Protein AF-0000000066162302 (afdb_homodimer)

Organism: Oceanobacillus iheyensis (strain DSM 14371 / CIP 107618 / JCM 11309 / KCTC 3954 / HTE831) (NCBI:txid221109)

pLDDT: mean 97.72, std 3.22, range [44.38, 98.94]

Sequence (1030 aa):
MVLPFKHEPFTDFTVKENRKDYQDALAKVKEELGKDYPLVINGEKIYTDDKLISINPSNKNEVVGNVSKATKQHIEEAFTSAKEAFKEWKSWSAEDRARVLYRAAAIVRRRKHEFSAWLSYDAGKPWDQADGDTAEGIDFLEYYARHMVELEKGKPLADRPNEDNKYFYQPLGPGVVIPPWNFAFAIVCGTTVAPIVAGNPVLLKPSENTPVIAYKLVEVLEEAGLPKGVLNFVPGDPAEIGDYLVDHKDTHFINFTGSRATGVRIFERATKIQDGQTHLKRIVAEMGGKDTIIVDESADLDLAAESIVHSAFGFSGQKCSACSRAVIHESVYDEVIEKSVELAKTLTVGNPTEDNVYMASVVNQKQFDKIKDYIEVGKQEGELVFGGETDDNKGFFVHPTIFKDLDPKARIMQEEIFGPVVAFSKAKSFDELLDIANNTEYGLTGAVISNNRENLNRAQTEFLVGNLYFNRGCTAAIVGYQPFGGFKMSGTDSKAGGPDYLQHFLNAKVVTERFMVLPFKHEPFTDFTVKENRKDYQDALAKVKEELGKDYPLVINGEKIYTDDKLISINPSNKNEVVGNVSKATKQHIEEAFTSAKEAFKEWKSWSAEDRARVLYRAAAIVRRRKHEFSAWLSYDAGKPWDQADGDTAEGIDFLEYYARHMVELEKGKPLADRPNEDNKYFYQPLGPGVVIPPWNFAFAIVCGTTVAPIVAGNPVLLKPSENTPVIAYKLVEVLEEAGLPKGVLNFVPGDPAEIGDYLVDHKDTHFINFTGSRATGVRIFERATKIQDGQTHLKRIVAEMGGKDTIIVDESADLDLAAESIVHSAFGFSGQKCSACSRAVIHESVYDEVIEKSVELAKTLTVGNPTEDNVYMASVVNQKQFDKIKDYIEVGKQEGELVFGGETDDNKGFFVHPTIFKDLDPKARIMQEEIFGPVVAFSKAKSFDELLDIANNTEYGLTGAVISNNRENLNRAQTEFLVGNLYFNRGCTAAIVGYQPFGGFKMSGTDSKAGGPDYLQHFLNAKVVTERF

Structure (mmCIF, N/CA/C/O backbone):
data_AF-0000000066162302-model_v1
#
loop_
_entity.id
_entity.type
_entity.pdbx_description
1 polymer '1-pyrroline-5-carboxylate dehydrogenase'
#
loop_
_atom_site.group_PDB
_atom_site.id
_atom_site.type_symbol
_atom_site.label_atom_id
_atom_site.label_alt_id
_atom_site.label_comp_id
_atom_site.label_asym_id
_atom_site.label_entity_id
_atom_site.label_seq_id
_atom_site.pdbx_PDB_ins_code
_atom_site.Cartn_x
_atom_site.Cartn_y
_atom_site.Cartn_z
_atom_site.occupancy
_atom_site.B_iso_or_equiv
_atom_site.auth_seq_id
_atom_site.auth_comp_id
_atom_site.auth_asym_id
_atom_site.auth_atom_id
_atom_site.pdbx_PDB_model_num
ATOM 1 N N . MET A 1 1 ? 22.469 -0.807 24.531 1 44.38 1 MET A N 1
ATOM 2 C CA . MET A 1 1 ? 21.016 -0.85 24.578 1 44.38 1 MET A CA 1
ATOM 3 C C . MET A 1 1 ? 20.422 0.557 24.547 1 44.38 1 MET A C 1
ATOM 5 O O . MET A 1 1 ? 20.844 1.424 25.328 1 44.38 1 MET A O 1
ATOM 9 N N . VAL A 1 2 ? 19.625 0.967 23.453 1 71.06 2 VAL A N 1
ATOM 10 C CA . VAL A 1 2 ? 19 2.281 23.359 1 71.06 2 VAL A CA 1
ATOM 11 C C . VAL A 1 2 ? 17.75 2.328 24.234 1 71.06 2 VAL A C 1
ATOM 13 O O . VAL A 1 2 ? 17.078 1.311 24.422 1 71.06 2 VAL A O 1
ATOM 16 N N . LEU A 1 3 ? 17.609 3.326 25 1 75.62 3 LEU A N 1
ATOM 17 C CA . LEU A 1 3 ? 16.469 3.525 25.891 1 75.62 3 LEU A CA 1
ATOM 18 C C . LEU A 1 3 ? 15.156 3.449 25.109 1 75.62 3 LEU A C 1
ATOM 20 O O . LEU A 1 3 ? 15.148 3.662 23.891 1 75.62 3 LEU A O 1
ATOM 24 N N . PRO A 1 4 ? 14.125 2.992 25.781 1 84.19 4 PRO A N 1
ATOM 25 C CA . PRO A 1 4 ? 12.812 3.008 25.141 1 84.19 4 PRO A CA 1
ATOM 26 C C . PRO A 1 4 ? 12.461 4.371 24.547 1 84.19 4 PRO A C 1
ATOM 28 O O . PRO A 1 4 ? 12.914 5.402 25.047 1 84.19 4 PRO A O 1
ATOM 31 N N . PHE A 1 5 ? 11.711 4.402 23.531 1 90.06 5 PHE A N 1
ATOM 32 C CA . PHE A 1 5 ? 11.328 5.621 22.828 1 90.06 5 PHE A CA 1
ATOM 33 C C . PHE A 1 5 ? 10.523 6.539 23.75 1 90.06 5 PHE A C 1
ATOM 35 O O . PHE A 1 5 ? 9.609 6.09 24.438 1 90.06 5 PHE A O 1
ATOM 42 N N . LYS A 1 6 ? 10.961 7.754 23.781 1 90.81 6 LYS A N 1
ATOM 43 C CA . LYS A 1 6 ? 10.227 8.844 24.406 1 90.81 6 LYS A CA 1
ATOM 44 C C . LYS A 1 6 ? 10.242 10.094 23.531 1 90.81 6 LYS A C 1
ATOM 46 O O . LYS A 1 6 ? 11.25 10.414 22.906 1 90.81 6 LYS A O 1
ATOM 51 N N . HIS A 1 7 ? 9.141 10.766 23.547 1 93.38 7 HIS A N 1
ATOM 52 C CA . HIS A 1 7 ? 9.031 11.992 22.766 1 93.38 7 HIS A CA 1
ATOM 53 C C . HIS A 1 7 ? 10.008 13.047 23.266 1 93.38 7 HIS A C 1
ATOM 55 O O . HIS A 1 7 ? 10.242 13.172 24.469 1 93.38 7 HIS A O 1
ATOM 61 N N . GLU A 1 8 ? 10.648 13.781 22.328 1 95.38 8 GLU A N 1
ATOM 62 C CA . GLU A 1 8 ? 11.523 14.898 22.672 1 95.38 8 GLU A CA 1
ATOM 63 C C . GLU A 1 8 ? 10.75 16 23.375 1 95.38 8 GLU A C 1
ATOM 65 O O . GLU A 1 8 ? 9.742 16.484 22.859 1 95.38 8 GLU A O 1
ATOM 70 N N . PRO A 1 9 ? 11.148 16.422 24.531 1 95.62 9 PRO A N 1
ATOM 71 C CA . PRO A 1 9 ? 10.414 17.438 25.281 1 95.62 9 PRO A CA 1
ATOM 72 C C . PRO A 1 9 ? 10.398 18.797 24.562 1 95.62 9 PRO A C 1
ATOM 74 O O . PRO A 1 9 ? 11.383 19.172 23.922 1 95.62 9 PRO A O 1
ATOM 77 N N . PHE A 1 10 ? 9.391 19.547 24.812 1 96.88 10 PHE A N 1
ATOM 78 C CA . PHE A 1 10 ? 9.281 20.906 24.281 1 96.88 10 PHE A CA 1
ATOM 79 C C . PHE A 1 10 ? 9.969 21.891 25.203 1 96.88 10 PHE A C 1
ATOM 81 O O . PHE A 1 10 ? 10.078 21.656 26.406 1 96.88 10 PHE A O 1
ATOM 88 N N . THR A 1 11 ? 10.406 22.938 24.641 1 97.62 11 THR A N 1
ATOM 89 C CA . THR A 1 11 ? 11.031 24.016 25.406 1 97.62 11 THR A CA 1
ATOM 90 C C . THR A 1 11 ? 9.969 24.906 26.047 1 97.62 11 THR A C 1
ATOM 92 O O . THR A 1 11 ? 9.016 25.312 25.391 1 97.62 11 THR A O 1
ATOM 95 N N . ASP A 1 12 ? 10.086 25.172 27.328 1 97.56 12 ASP A N 1
ATOM 96 C CA . ASP A 1 12 ? 9.219 26.109 28.031 1 97.56 12 ASP A CA 1
ATOM 97 C C . ASP A 1 12 ? 9.742 27.547 27.906 1 97.56 12 ASP A C 1
ATOM 99 O O . ASP A 1 12 ? 10.625 27.938 28.672 1 97.56 12 ASP A O 1
ATOM 103 N N . PHE A 1 13 ? 9.141 28.359 27.141 1 97.12 13 PHE A N 1
ATOM 104 C CA . PHE A 1 13 ? 9.664 29.688 26.859 1 97.12 13 PHE A CA 1
ATOM 105 C C . PHE A 1 13 ? 9.188 30.688 27.906 1 97.12 13 PHE A C 1
ATOM 107 O O . PHE A 1 13 ? 9.445 31.891 27.797 1 97.12 13 PHE A O 1
ATOM 114 N N . THR A 1 14 ? 8.445 30.219 28.844 1 96 14 THR A N 1
ATOM 115 C CA . THR A 1 14 ? 8.141 31.078 29.984 1 96 14 THR A CA 1
ATOM 116 C C . THR A 1 14 ? 9.359 31.203 30.891 1 96 14 THR A C 1
ATOM 118 O O . THR A 1 14 ? 9.414 32.094 31.734 1 96 14 THR A O 1
ATOM 121 N N . VAL A 1 15 ? 10.242 30.266 30.75 1 97.12 15 VAL A N 1
ATOM 122 C CA . VAL A 1 15 ? 11.5 30.297 31.5 1 97.12 15 VAL A CA 1
ATOM 123 C C . VAL A 1 15 ? 12.469 31.266 30.828 1 97.12 15 VAL A C 1
ATOM 125 O O . VAL A 1 15 ? 12.82 31.094 29.656 1 97.12 15 VAL A O 1
ATOM 128 N N . LYS A 1 16 ? 13.031 32.219 31.594 1 97 16 LYS A N 1
ATOM 129 C CA . LYS A 1 16 ? 13.867 33.281 31.078 1 97 16 LYS A CA 1
ATOM 130 C C . LYS A 1 16 ? 15.125 32.75 30.422 1 97 16 LYS A C 1
ATOM 132 O O . LYS A 1 16 ? 15.57 33.25 29.391 1 97 16 LYS A O 1
ATOM 137 N N . GLU A 1 17 ? 15.656 31.781 31.047 1 97.19 17 GLU A N 1
ATOM 138 C CA . GLU A 1 17 ? 16.875 31.188 30.516 1 97.19 17 GLU A CA 1
ATOM 139 C C . GLU A 1 17 ? 16.641 30.562 29.141 1 97.19 17 GLU A C 1
ATOM 141 O O . GLU A 1 17 ? 17.469 30.688 28.234 1 97.19 17 GLU A O 1
ATOM 146 N N . ASN A 1 18 ? 15.531 29.844 28.953 1 97.5 18 ASN A N 1
ATOM 147 C CA . ASN A 1 18 ? 15.18 29.25 27.672 1 97.5 18 ASN A CA 1
ATOM 148 C C . ASN A 1 18 ? 14.977 30.312 26.594 1 97.5 18 ASN A C 1
ATOM 150 O O . ASN A 1 18 ? 15.359 30.125 25.438 1 97.5 18 ASN A O 1
ATOM 154 N N . ARG A 1 19 ? 14.375 31.406 26.938 1 97.5 19 ARG A N 1
ATOM 155 C CA . ARG A 1 19 ? 14.172 32.531 26 1 97.5 19 ARG A CA 1
ATOM 156 C C . ARG A 1 19 ? 15.508 33.094 25.547 1 97.5 19 ARG A C 1
ATOM 158 O O . ARG A 1 19 ? 15.695 33.344 24.359 1 97.5 19 ARG A O 1
ATOM 165 N N . LYS A 1 20 ? 16.391 33.281 26.578 1 97.75 20 LYS A N 1
ATOM 166 C CA . LYS A 1 20 ? 17.703 33.812 26.25 1 97.75 20 LYS A CA 1
ATOM 167 C C . LYS A 1 20 ? 18.469 32.906 25.297 1 97.75 20 LYS A C 1
ATOM 169 O O . LYS A 1 20 ? 19.078 33.344 24.344 1 97.75 20 LYS A O 1
ATOM 174 N N . ASP A 1 21 ? 18.375 31.625 25.594 1 97.88 21 ASP A N 1
ATOM 175 C CA . ASP A 1 21 ? 19.031 30.641 24.75 1 97.88 21 ASP A CA 1
ATOM 176 C C . ASP A 1 21 ? 18.5 30.703 23.312 1 97.88 21 ASP A C 1
ATOM 178 O O . ASP A 1 21 ? 19.281 30.578 22.359 1 97.88 21 ASP A O 1
ATOM 182 N N . TYR A 1 22 ? 17.219 30.875 23.156 1 98.44 22 TYR A N 1
ATOM 183 C CA . TYR A 1 22 ? 16.609 30.953 21.828 1 98.44 22 TYR A CA 1
ATOM 184 C C . TYR A 1 22 ? 17.031 32.25 21.125 1 98.44 22 TYR A C 1
ATOM 186 O O . TYR A 1 22 ? 17.328 32.219 19.922 1 98.44 22 TYR A O 1
ATOM 194 N N . GLN A 1 23 ? 17.047 33.312 21.844 1 98.31 23 GLN A N 1
ATOM 195 C CA . GLN A 1 23 ? 17.484 34.594 21.281 1 98.31 23 GLN A CA 1
ATOM 196 C C . GLN A 1 23 ? 18.938 34.5 20.812 1 98.31 23 GLN A C 1
ATOM 198 O O . GLN A 1 23 ? 19.281 35.062 19.766 1 98.31 23 GLN A O 1
ATOM 203 N N . ASP A 1 24 ? 19.75 33.875 21.656 1 98.44 24 ASP A N 1
ATOM 204 C CA . ASP A 1 24 ? 21.141 33.688 21.266 1 98.44 24 ASP A CA 1
ATOM 205 C C . ASP A 1 24 ? 21.234 32.844 19.984 1 98.44 24 ASP A C 1
ATOM 207 O O . ASP A 1 24 ? 22.078 3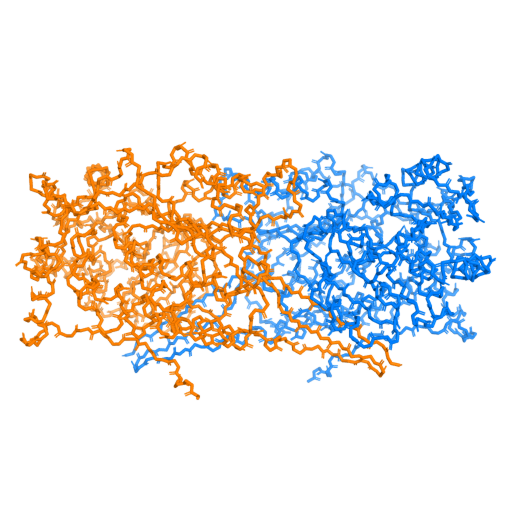3.125 19.125 1 98.44 24 ASP A O 1
ATOM 211 N N . ALA A 1 25 ? 20.422 31.812 19.859 1 98.69 25 ALA A N 1
ATOM 212 C CA . ALA A 1 25 ? 20.391 30.984 18.672 1 98.69 25 ALA A CA 1
ATOM 213 C C . ALA A 1 25 ? 19.953 31.797 17.453 1 98.69 25 ALA A C 1
ATOM 215 O O . ALA A 1 25 ? 20.5 31.641 16.359 1 98.69 25 ALA A O 1
ATOM 216 N N . LEU A 1 26 ? 18.938 32.625 17.594 1 98.75 26 LEU A N 1
ATOM 217 C CA . LEU A 1 26 ? 18.484 33.5 16.516 1 98.75 26 LEU A CA 1
ATOM 218 C C . LEU A 1 26 ? 19.625 34.406 16.047 1 98.75 26 LEU A C 1
ATOM 220 O O . LEU A 1 26 ? 19.797 34.625 14.836 1 98.75 26 LEU A O 1
ATOM 224 N N . ALA A 1 27 ? 20.312 34.969 17.016 1 98.56 27 ALA A N 1
ATOM 225 C CA . ALA A 1 27 ? 21.438 35.844 16.688 1 98.56 27 ALA A CA 1
ATOM 226 C C . ALA A 1 27 ? 22.5 35.062 15.898 1 98.56 27 ALA A C 1
ATOM 228 O O . ALA A 1 27 ? 23.078 35.594 14.953 1 98.56 27 ALA A O 1
ATOM 229 N N . LYS A 1 28 ? 22.797 33.938 16.344 1 98.38 28 LYS A N 1
ATOM 230 C CA . LYS A 1 28 ? 23.781 33.094 15.68 1 98.38 28 LYS A CA 1
ATOM 231 C C . LYS A 1 28 ? 23.375 32.812 14.242 1 98.38 28 LYS A C 1
ATOM 233 O O . LYS A 1 28 ? 24.188 32.906 13.32 1 98.38 28 LYS A O 1
ATOM 238 N N . VAL A 1 29 ? 22.141 32.375 14 1 98.75 29 VAL A N 1
ATOM 239 C CA . VAL A 1 29 ? 21.625 32.062 12.664 1 98.75 29 VAL A CA 1
ATOM 240 C C . VAL A 1 29 ? 21.641 33.312 11.797 1 98.75 29 VAL A C 1
ATOM 242 O O . VAL A 1 29 ? 21.938 33.25 10.602 1 98.75 29 VAL A O 1
ATOM 245 N N . LYS A 1 30 ? 21.297 34.438 12.406 1 98.5 30 LYS A N 1
ATOM 246 C CA . LYS A 1 30 ? 21.297 35.688 11.672 1 98.5 30 LYS A CA 1
ATOM 247 C C . LYS A 1 30 ? 22.641 35.969 11 1 98.5 30 LYS A C 1
ATOM 249 O O . LYS A 1 30 ? 22.703 36.5 9.891 1 98.5 30 LYS A O 1
ATOM 254 N N . GLU A 1 31 ? 23.688 35.531 11.633 1 98.25 31 GLU A N 1
ATOM 255 C CA . GLU A 1 31 ? 25.031 35.75 11.117 1 98.25 31 GLU A CA 1
ATOM 256 C C . GLU A 1 31 ? 25.281 34.875 9.875 1 98.25 31 GLU A C 1
ATOM 258 O O . GLU A 1 31 ? 26.234 35.125 9.125 1 98.25 31 GLU A O 1
ATOM 263 N N . GLU A 1 32 ? 24.453 33.906 9.688 1 98.06 32 GLU A N 1
ATOM 264 C CA . GLU A 1 32 ? 24.672 32.969 8.594 1 98.06 32 GLU A CA 1
ATOM 265 C C . GLU A 1 32 ? 23.734 33.25 7.426 1 98.06 32 GLU A C 1
ATOM 267 O O . GLU A 1 32 ? 23.844 32.625 6.371 1 98.06 32 GLU A O 1
ATOM 272 N N . LEU A 1 33 ? 22.859 34.156 7.57 1 98.56 33 LEU A N 1
ATOM 273 C CA . LEU A 1 33 ? 21.875 34.438 6.531 1 98.56 33 LEU A CA 1
ATOM 274 C C . LEU A 1 33 ? 22.547 34.875 5.246 1 98.56 33 LEU A C 1
ATOM 276 O O . LEU A 1 33 ? 23.625 35.5 5.285 1 98.56 33 LEU A O 1
ATOM 280 N N . GLY A 1 34 ? 21.969 34.5 4.117 1 98.31 34 GLY A N 1
ATOM 281 C CA . GLY A 1 34 ? 22.438 34.969 2.822 1 98.31 34 GLY A CA 1
ATOM 282 C C . GLY A 1 34 ? 23.469 34.062 2.191 1 98.31 34 GLY A C 1
ATOM 283 O O . GLY A 1 34 ? 23.875 34.281 1.043 1 98.31 34 GLY A O 1
ATOM 284 N N . LYS A 1 35 ? 23.875 33.031 2.885 1 98.5 35 LYS A N 1
ATOM 285 C CA . LYS A 1 35 ? 24.891 32.125 2.365 1 98.5 35 LYS A CA 1
ATOM 286 C C . LYS A 1 35 ? 24.359 31.312 1.175 1 98.5 35 LYS A C 1
ATOM 288 O O . LYS A 1 35 ? 23.156 31.234 0.967 1 98.5 35 LYS A O 1
ATOM 293 N N . ASP A 1 36 ? 25.281 30.781 0.415 1 98.62 36 ASP A N 1
ATOM 294 C CA . ASP A 1 36 ? 24.969 29.891 -0.694 1 98.62 36 ASP A CA 1
ATOM 295 C C . ASP A 1 36 ? 25 28.422 -0.252 1 98.62 36 ASP A C 1
ATOM 297 O O . ASP A 1 36 ? 25.875 28.016 0.51 1 98.62 36 ASP A O 1
ATOM 301 N N . TYR A 1 37 ? 24.078 27.703 -0.678 1 98.81 37 TYR A N 1
ATOM 302 C CA . TYR A 1 37 ? 23.984 26.281 -0.358 1 98.81 37 TYR A CA 1
ATOM 303 C C . TYR A 1 37 ? 24.031 25.438 -1.624 1 98.81 37 TYR A C 1
ATOM 305 O O . TYR A 1 37 ? 23.391 25.766 -2.619 1 98.81 37 TYR A O 1
ATOM 313 N N . PRO A 1 38 ? 24.75 24.375 -1.687 1 98.88 38 PRO A N 1
ATOM 314 C CA . PRO A 1 38 ? 24.938 23.547 -2.877 1 98.88 38 PRO A CA 1
ATOM 315 C C . PRO A 1 38 ? 23.906 22.422 -2.975 1 98.88 38 PRO A C 1
ATOM 317 O O . PRO A 1 38 ? 23.25 22.094 -1.988 1 98.88 38 PRO A O 1
ATOM 320 N N . LEU A 1 39 ? 23.844 21.875 -4.23 1 98.88 39 LEU A N 1
ATOM 321 C CA . LEU A 1 39 ? 23.375 20.5 -4.32 1 98.88 39 LEU A CA 1
ATOM 322 C C . LEU A 1 39 ? 24.328 19.547 -3.607 1 98.88 39 LEU A C 1
ATOM 324 O O . LEU A 1 39 ? 25.5 19.875 -3.412 1 98.88 39 LEU A O 1
ATOM 328 N N . VAL A 1 40 ? 23.859 18.438 -3.172 1 98.94 40 VAL A N 1
ATOM 329 C CA . VAL A 1 40 ? 24.719 17.359 -2.697 1 98.94 40 VAL A CA 1
ATOM 330 C C . VAL A 1 40 ? 24.406 16.078 -3.459 1 98.94 40 VAL A C 1
ATOM 332 O O . VAL A 1 40 ? 23.312 15.5 -3.303 1 98.94 40 VAL A O 1
ATOM 335 N N . ILE A 1 41 ? 25.25 15.625 -4.32 1 98.81 41 ILE A N 1
ATOM 336 C CA . ILE A 1 41 ? 25.125 14.406 -5.113 1 98.81 41 ILE A CA 1
ATOM 337 C C . ILE A 1 41 ? 26.344 13.516 -4.883 1 98.81 41 ILE A C 1
ATOM 339 O O . ILE A 1 41 ? 27.484 13.922 -5.145 1 98.81 41 ILE A O 1
ATOM 343 N N . ASN A 1 42 ? 26.125 12.375 -4.336 1 98.56 42 ASN A N 1
ATOM 344 C CA . ASN A 1 42 ? 27.188 11.445 -3.977 1 98.56 42 ASN A CA 1
ATOM 345 C C . ASN A 1 42 ? 28.188 12.086 -3.016 1 98.56 42 ASN A C 1
ATOM 347 O O . ASN A 1 42 ? 29.391 11.914 -3.164 1 98.56 42 ASN A O 1
ATOM 351 N N . GLY A 1 43 ? 27.656 12.883 -2.156 1 98.12 43 GLY A N 1
ATOM 352 C CA . GLY A 1 43 ? 28.484 13.523 -1.159 1 98.12 43 GLY A CA 1
ATOM 353 C C . GLY A 1 43 ? 29.234 14.734 -1.697 1 98.12 43 GLY A C 1
ATOM 354 O O . GLY A 1 43 ? 29.922 15.438 -0.946 1 98.12 43 GLY A O 1
ATOM 355 N N . GLU A 1 44 ? 29.094 14.992 -2.947 1 98.62 44 GLU A N 1
ATOM 356 C CA . GLU A 1 44 ? 29.766 16.141 -3.555 1 98.62 44 GLU A CA 1
ATOM 357 C C . GLU A 1 44 ? 28.891 17.375 -3.506 1 98.62 44 GLU A C 1
ATOM 359 O O . GLU A 1 44 ? 27.688 17.312 -3.791 1 98.62 44 GLU A O 1
ATOM 364 N N . LYS A 1 45 ? 29.484 18.516 -3.148 1 98.75 45 LYS A N 1
ATOM 365 C CA . LYS A 1 45 ? 28.797 19.797 -3.131 1 98.75 45 LYS A CA 1
ATOM 366 C C . LYS A 1 45 ? 28.875 20.484 -4.492 1 98.75 45 LYS A C 1
ATOM 368 O O . LYS A 1 45 ? 29.969 20.766 -4.988 1 98.75 45 LYS A O 1
ATOM 373 N N . ILE A 1 46 ? 27.766 20.703 -5.129 1 98.81 46 ILE A N 1
ATOM 374 C CA . ILE A 1 46 ? 27.719 21.266 -6.473 1 98.81 46 ILE A CA 1
ATOM 375 C C . ILE A 1 46 ? 26.984 22.609 -6.434 1 98.81 46 ILE A C 1
ATOM 377 O O . ILE A 1 46 ? 25.797 22.656 -6.125 1 98.81 46 ILE A O 1
ATOM 381 N N . TYR A 1 47 ? 27.656 23.719 -6.699 1 98.62 47 TYR A N 1
ATOM 382 C CA . TYR A 1 47 ? 27.062 25.047 -6.789 1 98.62 47 TYR A CA 1
ATOM 383 C C . TYR A 1 47 ? 26.641 25.359 -8.219 1 98.62 47 TYR A C 1
ATOM 385 O O . TYR A 1 47 ? 27.406 25.125 -9.164 1 98.62 47 TYR A O 1
ATOM 393 N N . THR A 1 48 ? 25.469 25.75 -8.391 1 98.31 48 THR A N 1
ATOM 394 C CA . THR A 1 48 ? 24.969 26.125 -9.711 1 98.31 48 THR A CA 1
ATOM 395 C C . THR A 1 48 ? 24.719 27.641 -9.773 1 98.31 48 THR A C 1
ATOM 397 O O . THR A 1 48 ? 24.688 28.312 -8.742 1 98.31 48 THR A O 1
ATOM 400 N N . ASP A 1 49 ? 24.578 28.203 -10.992 1 97.56 49 ASP A N 1
ATOM 401 C CA . ASP A 1 49 ? 24.328 29.625 -11.18 1 97.56 49 ASP A CA 1
ATOM 402 C C . ASP A 1 49 ? 22.875 29.969 -10.836 1 97.56 49 ASP A C 1
ATOM 404 O O . ASP A 1 49 ? 22.609 31 -10.195 1 97.56 49 ASP A O 1
ATOM 408 N N . ASP A 1 50 ? 21.969 29.125 -11.297 1 97.44 50 ASP A N 1
ATOM 409 C CA . ASP A 1 50 ? 20.547 29.328 -10.984 1 97.44 50 ASP A CA 1
ATOM 410 C C . ASP A 1 50 ? 20.25 28.938 -9.539 1 97.44 50 ASP A C 1
ATOM 412 O O . ASP A 1 50 ? 20.578 27.844 -9.102 1 97.44 50 ASP A O 1
ATOM 416 N N . LYS A 1 51 ? 19.625 29.859 -8.758 1 97.81 51 LYS A N 1
ATOM 417 C CA . LYS A 1 51 ? 19.406 29.656 -7.328 1 97.81 51 LYS A CA 1
ATOM 418 C C . LYS A 1 51 ? 17.938 29.781 -6.961 1 97.81 51 LYS A C 1
ATOM 420 O O . LYS A 1 51 ? 17.188 30.516 -7.609 1 97.81 51 LYS A O 1
ATOM 425 N N . LEU A 1 52 ? 17.531 28.984 -5.988 1 97.31 52 LEU A N 1
ATOM 426 C CA . LEU A 1 52 ? 16.328 29.281 -5.199 1 97.31 52 LEU A CA 1
ATOM 427 C C . LEU A 1 52 ? 16.641 30.266 -4.086 1 97.31 52 LEU A C 1
ATOM 429 O O . LEU A 1 52 ? 17.484 29.984 -3.223 1 97.31 52 LEU A O 1
ATOM 433 N N . ILE A 1 53 ? 16.016 31.391 -4.156 1 97.81 53 ILE A N 1
ATOM 434 C CA . ILE A 1 53 ? 16.219 32.375 -3.115 1 97.81 53 ILE A CA 1
ATOM 435 C C . ILE A 1 53 ? 15.203 32.188 -1.997 1 97.81 53 ILE A C 1
ATOM 437 O O . ILE A 1 53 ? 14 32.406 -2.199 1 97.81 53 ILE A O 1
ATOM 441 N N . SER A 1 54 ? 15.688 31.766 -0.872 1 97.94 54 SER A N 1
ATOM 442 C CA . SER A 1 54 ? 14.844 31.656 0.315 1 97.94 54 SER A CA 1
ATOM 443 C C . SER A 1 54 ? 14.812 32.969 1.089 1 97.94 54 SER A C 1
ATOM 445 O O . SER A 1 54 ? 15.859 33.531 1.432 1 97.94 54 SER A O 1
ATOM 447 N N . ILE A 1 55 ? 13.664 33.438 1.332 1 98.19 55 ILE A N 1
ATOM 448 C CA . ILE A 1 55 ? 13.539 34.688 2.068 1 98.19 55 ILE A CA 1
ATOM 449 C C . ILE A 1 55 ? 12.812 34.438 3.387 1 98.19 55 ILE A C 1
ATOM 451 O O . ILE A 1 55 ? 12.102 33.438 3.535 1 98.19 55 ILE A O 1
ATOM 455 N N . ASN A 1 56 ? 13.031 35.312 4.395 1 98.56 56 ASN A N 1
ATOM 456 C CA . ASN A 1 56 ? 12.258 35.344 5.629 1 98.56 56 ASN A CA 1
ATOM 457 C C . ASN A 1 56 ? 10.836 35.844 5.395 1 98.56 56 ASN A C 1
ATOM 459 O O . ASN A 1 56 ? 10.633 37.031 5.098 1 98.56 56 ASN A O 1
ATOM 463 N N . PRO A 1 57 ? 9.836 34.969 5.539 1 98.56 57 PRO A N 1
ATOM 464 C CA . PRO A 1 57 ? 8.477 35.406 5.199 1 98.56 57 PRO A CA 1
ATOM 465 C C . PRO A 1 57 ? 7.969 36.531 6.094 1 98.56 57 PRO A C 1
ATOM 467 O O . PRO A 1 57 ? 7.035 37.25 5.723 1 98.56 57 PRO A O 1
ATOM 470 N N . SER A 1 58 ? 8.57 36.75 7.27 1 98.5 58 SER A N 1
ATOM 471 C CA . SER A 1 58 ? 8.156 37.781 8.195 1 98.5 58 SER A CA 1
ATOM 472 C C . SER A 1 58 ? 8.914 39.094 7.945 1 98.5 58 SER A C 1
ATOM 474 O O . SER A 1 58 ? 8.625 40.094 8.562 1 98.5 58 SER A O 1
ATOM 476 N N . ASN A 1 59 ? 9.891 39.062 7.125 1 98.12 59 ASN A N 1
ATOM 477 C CA . ASN A 1 59 ? 10.68 40.156 6.613 1 98.12 59 ASN A CA 1
ATOM 478 C C . ASN A 1 59 ? 11.172 39.906 5.195 1 98.12 59 ASN A C 1
ATOM 480 O O . ASN A 1 59 ? 12.336 39.562 4.992 1 98.12 59 ASN A O 1
ATOM 484 N N . LYS A 1 60 ? 10.312 40.188 4.215 1 95.31 60 LYS A N 1
ATOM 485 C CA . LYS A 1 60 ? 10.453 39.656 2.867 1 95.31 60 LYS A CA 1
ATOM 486 C C . LYS A 1 60 ? 11.719 40.188 2.191 1 95.31 60 LYS A C 1
ATOM 488 O O . LYS A 1 60 ? 12.156 39.625 1.176 1 95.31 60 LYS A O 1
ATOM 493 N N . ASN A 1 61 ? 12.414 41.219 2.748 1 97 61 ASN A N 1
ATOM 494 C CA . ASN A 1 61 ? 13.648 41.719 2.174 1 97 61 ASN A CA 1
ATOM 495 C C . ASN A 1 61 ? 14.875 41.031 2.756 1 97 61 ASN A C 1
ATOM 497 O O . ASN A 1 61 ? 16 41.281 2.322 1 97 61 ASN A O 1
ATOM 501 N N . GLU A 1 62 ? 14.695 40.188 3.701 1 98.25 62 GLU A N 1
ATOM 502 C CA . GLU A 1 62 ? 15.781 39.469 4.336 1 98.25 62 GLU A CA 1
ATOM 503 C C . GLU A 1 62 ? 15.969 38.094 3.676 1 98.25 62 GLU A C 1
ATOM 505 O O . GLU A 1 62 ? 15.086 37.25 3.746 1 98.25 62 GLU A O 1
ATOM 510 N N . VAL A 1 63 ? 17.094 37.938 3.006 1 98.56 63 VAL A N 1
ATOM 511 C CA . VAL A 1 63 ? 17.406 36.688 2.342 1 98.56 63 VAL A CA 1
ATOM 512 C C . VAL A 1 63 ? 17.969 35.688 3.359 1 98.56 63 VAL A C 1
ATOM 514 O O . VAL A 1 63 ? 18.953 35.969 4.047 1 98.56 63 VAL A O 1
ATOM 517 N N . VAL A 1 64 ? 17.359 34.531 3.492 1 98.69 64 VAL A N 1
ATOM 518 C CA . VAL A 1 64 ? 17.797 33.5 4.406 1 98.69 64 VAL A CA 1
ATOM 519 C C . VAL A 1 64 ? 18.969 32.719 3.791 1 98.69 64 VAL A C 1
ATOM 521 O O . VAL A 1 64 ? 19.953 32.438 4.473 1 98.69 64 VAL A O 1
ATOM 524 N N . GLY A 1 65 ? 18.812 32.375 2.506 1 98.69 65 GLY A N 1
ATOM 525 C CA . GLY A 1 65 ? 19.891 31.703 1.792 1 98.69 65 GLY A CA 1
ATOM 526 C C . GLY A 1 65 ? 19.609 31.562 0.306 1 98.69 65 GLY A C 1
ATOM 527 O O . GLY A 1 65 ? 18.484 31.75 -0.144 1 98.69 65 GLY A O 1
ATOM 528 N N . ASN A 1 66 ? 20.688 31.328 -0.444 1 98.62 66 ASN A N 1
ATOM 529 C CA . ASN A 1 66 ? 20.656 31.047 -1.873 1 98.62 66 ASN A CA 1
ATOM 530 C C . ASN A 1 66 ? 20.984 29.578 -2.156 1 98.62 66 ASN A C 1
ATOM 532 O O . ASN A 1 66 ? 22.141 29.156 -2.031 1 98.62 66 ASN A O 1
ATOM 536 N N . VAL A 1 67 ? 20.047 28.844 -2.643 1 98.69 67 VAL A N 1
ATOM 537 C CA . VAL A 1 67 ? 20.219 27.406 -2.76 1 98.69 67 VAL A CA 1
ATOM 538 C C . VAL A 1 67 ? 20.328 27.016 -4.23 1 98.69 67 VAL A C 1
ATOM 540 O O . VAL A 1 67 ? 19.469 27.375 -5.039 1 98.69 67 VAL A O 1
ATOM 543 N N . SER A 1 68 ? 21.328 26.266 -4.609 1 98.75 68 SER A N 1
ATOM 544 C CA . SER A 1 68 ? 21.531 25.797 -5.977 1 98.75 68 SER A CA 1
ATOM 545 C C . SER A 1 68 ? 20.344 25.016 -6.492 1 98.75 68 SER A C 1
ATOM 547 O O . SER A 1 68 ? 19.719 24.25 -5.746 1 98.75 68 SER A O 1
ATOM 549 N N . LYS A 1 69 ? 20 25.172 -7.816 1 98.56 69 LYS A N 1
ATOM 550 C CA . LYS A 1 69 ? 18.906 24.438 -8.453 1 98.56 69 LYS A CA 1
ATOM 551 C C . LYS A 1 69 ? 19.422 23.281 -9.289 1 98.56 69 LYS A C 1
ATOM 553 O O . LYS A 1 69 ? 20.391 23.438 -10.047 1 98.56 69 LYS A O 1
ATOM 558 N N . ALA A 1 70 ? 18.828 22.188 -9.117 1 98.69 70 ALA A N 1
ATOM 559 C CA . ALA A 1 70 ? 19.172 21 -9.898 1 98.69 70 ALA A CA 1
ATOM 560 C C . ALA A 1 70 ? 18.531 21.062 -11.281 1 98.69 70 ALA A C 1
ATOM 562 O O . ALA A 1 70 ? 17.422 21.562 -11.445 1 98.69 70 ALA A O 1
ATOM 563 N N . THR A 1 71 ? 19.188 20.531 -12.258 1 98.31 71 THR A N 1
ATOM 564 C CA . THR A 1 71 ? 18.672 20.281 -13.594 1 98.31 71 THR A CA 1
ATOM 565 C C . THR A 1 71 ? 18.391 18.781 -13.797 1 98.31 71 THR A C 1
ATOM 567 O O . THR A 1 71 ? 18.672 17.969 -12.906 1 98.31 71 THR A O 1
ATOM 570 N N . LYS A 1 72 ? 17.844 18.406 -14.953 1 98.25 72 LYS A N 1
ATOM 571 C CA . LYS A 1 72 ? 17.594 17 -15.281 1 98.25 72 LYS A CA 1
ATOM 572 C C . LYS A 1 72 ? 18.906 16.203 -15.289 1 98.25 72 LYS A C 1
ATOM 574 O O . LYS A 1 72 ? 18.922 15.031 -14.898 1 98.25 72 LYS A O 1
ATOM 579 N N . GLN A 1 73 ? 19.953 16.828 -15.742 1 98.5 73 GLN A N 1
ATOM 580 C CA . GLN A 1 73 ? 21.25 16.172 -15.75 1 98.5 73 GLN A CA 1
ATOM 581 C C . GLN A 1 73 ? 21.703 15.828 -14.336 1 98.5 73 GLN A C 1
ATOM 583 O O . GLN A 1 73 ? 22.234 14.742 -14.086 1 98.5 73 GLN A O 1
ATOM 588 N N . HIS A 1 74 ? 21.516 16.797 -13.398 1 98.75 74 HIS A N 1
ATOM 589 C CA . HIS A 1 74 ? 21.844 16.531 -12 1 98.75 74 HIS A CA 1
ATOM 590 C C . HIS A 1 74 ? 21.031 15.359 -11.453 1 98.75 74 HIS A C 1
ATOM 592 O O . HIS A 1 74 ? 21.531 14.562 -10.664 1 98.75 74 HIS A O 1
ATOM 598 N N . ILE A 1 75 ? 19.781 15.273 -11.875 1 98.81 75 ILE A N 1
ATOM 599 C CA . ILE A 1 75 ? 18.922 14.195 -11.43 1 98.81 75 ILE A CA 1
ATOM 600 C C . ILE A 1 75 ? 19.453 12.852 -11.93 1 98.81 75 ILE A C 1
ATOM 602 O O . ILE A 1 75 ? 19.484 11.867 -11.188 1 98.81 75 ILE A O 1
ATOM 606 N N . GLU A 1 76 ? 19.906 12.797 -13.195 1 98.75 76 GLU A N 1
ATOM 607 C CA . GLU A 1 76 ? 20.516 11.578 -13.734 1 98.75 76 GLU A CA 1
ATOM 608 C C . GLU A 1 76 ? 21.719 11.156 -12.914 1 98.75 76 GLU A C 1
ATOM 610 O O . GLU A 1 76 ? 21.891 9.977 -12.594 1 98.75 76 GLU A O 1
ATOM 615 N N . GLU A 1 77 ? 22.547 12.125 -12.578 1 98.88 77 GLU A N 1
ATOM 616 C CA . GLU A 1 77 ? 23.734 11.852 -11.781 1 98.88 77 GLU A CA 1
ATOM 617 C C . GLU A 1 77 ? 23.359 11.359 -10.391 1 98.88 77 GLU A C 1
ATOM 619 O O . GLU A 1 77 ? 24.016 10.453 -9.852 1 98.88 77 GLU A O 1
ATOM 624 N N . ALA A 1 78 ? 22.344 11.969 -9.844 1 98.94 78 ALA A N 1
ATOM 625 C CA . ALA A 1 78 ? 21.875 11.594 -8.516 1 98.94 78 ALA A CA 1
ATOM 626 C C . ALA A 1 78 ? 21.359 10.164 -8.5 1 98.94 78 ALA A C 1
ATOM 628 O O . ALA A 1 78 ? 21.656 9.398 -7.578 1 98.94 78 ALA A O 1
ATOM 629 N N . PHE A 1 79 ? 20.578 9.742 -9.516 1 98.88 79 PHE A N 1
ATOM 630 C CA . PHE A 1 79 ? 20.094 8.375 -9.594 1 98.88 79 PHE A CA 1
ATOM 631 C C . PHE A 1 79 ? 21.234 7.391 -9.789 1 98.88 79 PHE A C 1
ATOM 633 O O . PHE A 1 79 ? 21.234 6.305 -9.211 1 98.88 79 PHE A O 1
ATOM 640 N N . THR A 1 80 ? 22.188 7.75 -10.641 1 98.75 80 THR A N 1
ATOM 641 C CA . THR A 1 80 ? 23.359 6.898 -10.844 1 98.75 80 THR A CA 1
ATOM 642 C C . THR A 1 80 ? 24.078 6.656 -9.531 1 98.75 80 THR A C 1
ATOM 644 O O . THR A 1 80 ? 24.422 5.52 -9.203 1 98.75 80 THR A O 1
ATOM 647 N N . SER A 1 81 ? 24.266 7.742 -8.797 1 98.62 81 SER A N 1
ATOM 648 C CA . SER A 1 81 ? 24.938 7.66 -7.496 1 98.62 81 SER A CA 1
ATOM 649 C C . SER A 1 81 ? 24.109 6.844 -6.504 1 98.62 81 SER A C 1
ATOM 651 O O . SER A 1 81 ? 24.672 6.062 -5.727 1 98.62 81 SER A O 1
ATOM 653 N N . ALA A 1 82 ? 22.844 7.098 -6.465 1 98.88 82 ALA A N 1
ATOM 654 C CA . ALA A 1 82 ? 21.953 6.391 -5.551 1 98.88 82 ALA A CA 1
ATOM 655 C C . ALA A 1 82 ? 21.969 4.887 -5.809 1 98.88 82 ALA A C 1
ATOM 657 O O . ALA A 1 82 ? 22.016 4.094 -4.867 1 98.88 82 ALA A O 1
ATOM 658 N N . LYS A 1 83 ? 21.938 4.457 -7.102 1 98.44 83 LYS A N 1
ATOM 659 C CA . LYS A 1 83 ? 21.984 3.045 -7.469 1 98.44 83 LYS A CA 1
ATOM 660 C C . LYS A 1 83 ? 23.297 2.404 -7.039 1 98.44 83 LYS A C 1
ATOM 662 O O . LYS A 1 83 ? 23.328 1.266 -6.566 1 98.44 83 LYS A O 1
ATOM 667 N N . GLU A 1 84 ? 24.344 3.131 -7.23 1 98.62 84 GLU A N 1
ATOM 668 C CA . GLU A 1 84 ? 25.656 2.627 -6.805 1 98.62 84 GLU A CA 1
ATOM 669 C C . GLU A 1 84 ? 25.703 2.457 -5.289 1 98.62 84 GLU A C 1
ATOM 671 O O . GLU A 1 84 ? 26.156 1.426 -4.789 1 98.62 84 GLU A O 1
ATOM 676 N N . ALA A 1 85 ? 25.234 3.463 -4.543 1 98.81 85 ALA A N 1
ATOM 677 C CA . ALA A 1 85 ? 25.219 3.424 -3.082 1 98.81 85 ALA A CA 1
ATOM 678 C C . ALA A 1 85 ? 24.328 2.305 -2.57 1 98.81 85 ALA A C 1
ATOM 680 O O . ALA A 1 85 ? 24.594 1.705 -1.527 1 98.81 85 ALA A O 1
ATOM 681 N N . PHE A 1 86 ? 23.297 2.031 -3.268 1 98.62 86 PHE A N 1
ATOM 682 C CA . PHE A 1 86 ? 22.297 1.036 -2.879 1 98.62 86 PHE A CA 1
ATOM 683 C C . PHE A 1 86 ? 22.938 -0.339 -2.734 1 98.62 86 PHE A C 1
ATOM 685 O O . PHE A 1 86 ? 22.547 -1.124 -1.868 1 98.62 86 PHE A O 1
ATOM 692 N N . LYS A 1 87 ? 23.906 -0.643 -3.604 1 97 87 LYS A N 1
ATOM 693 C CA . LYS A 1 87 ? 24.562 -1.945 -3.611 1 97 87 LYS A CA 1
ATOM 694 C C . LYS A 1 87 ? 25.109 -2.291 -2.232 1 97 87 LYS A C 1
ATOM 696 O O . LYS A 1 87 ? 25 -3.434 -1.781 1 97 87 LYS A O 1
ATOM 701 N N . GLU A 1 88 ? 25.594 -1.327 -1.583 1 97.38 88 GLU A N 1
ATOM 702 C CA . GLU A 1 88 ? 26.188 -1.553 -0.271 1 97.38 88 GLU A CA 1
ATOM 703 C C . GLU A 1 88 ? 25.203 -1.246 0.849 1 97.38 88 GLU A C 1
ATOM 705 O O . GLU A 1 88 ? 25.125 -1.983 1.834 1 97.38 88 GLU A O 1
ATOM 710 N N . TRP A 1 89 ? 24.469 -0.193 0.775 1 98.44 89 TRP A N 1
ATOM 711 C CA . TRP A 1 89 ? 23.578 0.292 1.828 1 98.44 89 TRP A CA 1
ATOM 712 C C . TRP A 1 89 ? 22.547 -0.769 2.205 1 98.44 89 TRP A C 1
ATOM 714 O O . TRP A 1 89 ? 22.25 -0.96 3.387 1 98.44 89 TRP A O 1
ATOM 724 N N . LYS A 1 90 ? 22.047 -1.469 1.241 1 97.12 90 LYS A N 1
ATOM 725 C CA . LYS A 1 90 ? 21.016 -2.479 1.471 1 97.12 90 LYS A CA 1
ATOM 726 C C . LYS A 1 90 ? 21.562 -3.648 2.283 1 97.12 90 LYS A C 1
ATOM 728 O O . LYS A 1 90 ? 20.797 -4.43 2.854 1 97.12 90 LYS A O 1
ATOM 733 N N . SER A 1 91 ? 22.859 -3.787 2.295 1 95.88 91 SER A N 1
ATOM 734 C CA . SER A 1 91 ? 23.469 -4.934 2.957 1 95.88 91 SER A CA 1
ATOM 735 C C . SER A 1 91 ? 23.766 -4.637 4.426 1 95.88 91 SER A C 1
ATOM 737 O O . SER A 1 91 ? 24.031 -5.547 5.207 1 95.88 91 SER A O 1
ATOM 739 N N . TRP A 1 92 ? 23.734 -3.324 4.809 1 97.62 92 TRP A N 1
ATOM 740 C CA . TRP A 1 92 ? 23.906 -2.988 6.219 1 97.62 92 TRP A CA 1
ATOM 741 C C . TRP A 1 92 ? 22.781 -3.564 7.066 1 97.62 92 TRP A C 1
ATOM 743 O O . TRP A 1 92 ? 21.625 -3.609 6.629 1 97.62 92 TRP A O 1
ATOM 753 N N . SER A 1 93 ? 23.141 -3.98 8.281 1 97.62 93 SER A N 1
ATOM 754 C CA . SER A 1 93 ? 22.094 -4.414 9.195 1 97.62 93 SER A CA 1
ATOM 755 C C . SER A 1 93 ? 21.188 -3.25 9.602 1 97.62 93 SER A C 1
ATOM 757 O O . SER A 1 93 ? 21.609 -2.092 9.547 1 97.62 93 SER A O 1
ATOM 759 N N . ALA A 1 94 ? 20 -3.525 9.992 1 98.12 94 ALA A N 1
ATOM 760 C CA . ALA A 1 94 ? 19.109 -2.492 10.5 1 98.12 94 ALA A CA 1
ATOM 761 C C . ALA A 1 94 ? 19.719 -1.756 11.688 1 98.12 94 ALA A C 1
ATOM 763 O O . ALA A 1 94 ? 19.562 -0.542 11.82 1 98.12 94 ALA A O 1
ATOM 764 N N . GLU A 1 95 ? 20.375 -2.492 12.508 1 98.19 95 GLU A N 1
ATOM 765 C CA . GLU A 1 95 ? 21.031 -1.892 13.672 1 98.19 95 GLU A CA 1
ATOM 766 C C . GLU A 1 95 ? 22.062 -0.857 13.25 1 98.19 95 GLU A C 1
ATOM 768 O O . GLU A 1 95 ? 22.141 0.231 13.828 1 98.19 95 GLU A O 1
ATOM 773 N N . ASP A 1 96 ? 22.875 -1.211 12.242 1 98.5 96 ASP A N 1
ATOM 774 C CA . ASP A 1 96 ? 23.906 -0.295 11.781 1 98.5 96 ASP A CA 1
ATOM 775 C C . ASP A 1 96 ? 23.297 0.954 11.148 1 98.5 96 ASP A C 1
ATOM 777 O O . ASP A 1 96 ? 23.766 2.068 11.383 1 98.5 96 ASP A O 1
ATOM 781 N N . ARG A 1 97 ? 22.266 0.793 10.352 1 98.75 97 ARG A N 1
ATOM 782 C CA . ARG A 1 97 ? 21.594 1.943 9.758 1 98.75 97 ARG A CA 1
ATOM 783 C C . ARG A 1 97 ? 20.938 2.805 10.836 1 98.75 97 ARG A C 1
ATOM 785 O O . ARG A 1 97 ? 20.984 4.035 10.773 1 98.75 97 ARG A O 1
ATOM 792 N N . ALA A 1 98 ? 20.359 2.141 11.867 1 98.62 98 ALA A N 1
ATOM 793 C CA . ALA A 1 98 ? 19.703 2.832 12.977 1 98.62 98 ALA A CA 1
ATOM 794 C C . ALA A 1 98 ? 20.703 3.701 13.742 1 98.62 98 ALA A C 1
ATOM 796 O O . ALA A 1 98 ? 20.344 4.789 14.203 1 98.62 98 ALA A O 1
ATOM 797 N N . ARG A 1 99 ? 21.891 3.229 13.898 1 98.5 99 ARG A N 1
ATOM 798 C CA . ARG A 1 99 ? 22.906 3.961 14.648 1 98.5 99 ARG A CA 1
ATOM 799 C C . ARG A 1 99 ? 23.219 5.301 13.992 1 98.5 99 ARG A C 1
ATOM 801 O O . ARG A 1 99 ? 23.5 6.285 14.672 1 98.5 99 ARG A O 1
ATOM 808 N N . VAL A 1 100 ? 23.141 5.355 12.641 1 98.75 100 VAL A N 1
ATOM 809 C CA . VAL A 1 100 ? 23.297 6.621 11.93 1 98.75 100 VAL A CA 1
ATOM 810 C C . VAL A 1 100 ? 22.203 7.598 12.359 1 98.75 100 VAL A C 1
ATOM 812 O O . VAL A 1 100 ? 22.484 8.773 12.602 1 98.75 100 VAL A O 1
ATOM 815 N N . LEU A 1 101 ? 20.984 7.125 12.508 1 98.81 101 LEU A N 1
ATOM 816 C CA . LEU A 1 101 ? 19.859 7.98 12.859 1 98.81 101 LEU A CA 1
ATOM 817 C C . LEU A 1 101 ? 19.938 8.398 14.328 1 98.81 101 LEU A C 1
ATOM 819 O O . LEU A 1 101 ? 19.578 9.531 14.672 1 98.81 101 LEU A O 1
ATOM 823 N N . TYR A 1 102 ? 20.406 7.457 15.258 1 98.44 102 TYR A N 1
ATOM 824 C CA . TYR A 1 102 ? 20.594 7.828 16.656 1 98.44 102 TYR A CA 1
ATOM 825 C C . TYR A 1 102 ? 21.594 8.969 16.781 1 98.44 102 TYR A C 1
ATOM 827 O O . TYR A 1 102 ? 21.391 9.906 17.547 1 98.44 102 TYR A O 1
ATOM 835 N N . ARG A 1 103 ? 22.641 8.844 16.031 1 98.69 103 ARG A N 1
ATOM 836 C CA . ARG A 1 103 ? 23.656 9.898 16.062 1 98.69 103 ARG A CA 1
ATOM 837 C C . ARG A 1 103 ? 23.094 11.211 15.508 1 98.69 103 ARG A C 1
ATOM 839 O O . ARG A 1 103 ? 23.359 12.281 16.062 1 98.69 103 ARG A O 1
ATOM 846 N N . ALA A 1 104 ? 22.359 11.102 14.414 1 98.88 104 ALA A N 1
ATOM 847 C CA . ALA A 1 104 ? 21.734 12.289 13.852 1 98.88 104 ALA A CA 1
ATOM 848 C C . ALA A 1 104 ? 20.797 12.945 14.859 1 98.88 104 ALA A C 1
ATOM 850 O O . ALA A 1 104 ? 20.812 14.172 15.016 1 98.88 104 ALA A O 1
ATOM 851 N N . ALA A 1 105 ? 20 12.141 15.547 1 98.75 105 ALA A N 1
ATOM 852 C CA . ALA A 1 105 ? 19.094 12.656 16.578 1 98.75 105 ALA A CA 1
ATOM 853 C C . ALA A 1 105 ? 19.859 13.391 17.672 1 98.75 105 ALA A C 1
ATOM 855 O O . ALA A 1 105 ? 19.453 14.461 18.125 1 98.75 105 ALA A O 1
ATOM 856 N N . ALA A 1 106 ? 20.953 12.812 18.078 1 98.56 106 ALA A N 1
ATOM 857 C CA . ALA A 1 106 ? 21.797 13.414 19.109 1 98.56 106 ALA A CA 1
ATOM 858 C C . ALA A 1 106 ? 22.359 14.75 18.656 1 98.56 106 ALA A C 1
ATOM 860 O O . ALA A 1 106 ? 22.422 15.711 19.422 1 98.56 106 ALA A O 1
ATOM 861 N N . ILE A 1 107 ? 22.797 14.82 17.422 1 98.81 107 ILE A N 1
ATOM 862 C CA . ILE A 1 107 ? 23.359 16.047 16.859 1 98.81 107 ILE A CA 1
ATOM 863 C C . ILE A 1 107 ? 22.297 17.141 16.844 1 98.81 107 ILE A C 1
ATOM 865 O O . ILE A 1 107 ? 22.562 18.25 17.297 1 98.81 107 ILE A O 1
ATOM 869 N N . VAL A 1 108 ? 21.125 16.844 16.359 1 98.88 108 VAL A N 1
ATOM 870 C CA . VAL A 1 108 ? 20.062 17.844 16.281 1 98.88 108 VAL A CA 1
ATOM 871 C C . VAL A 1 108 ? 19.656 18.266 17.688 1 98.88 108 VAL A C 1
ATOM 873 O O . VAL A 1 108 ? 19.391 19.438 17.953 1 98.88 108 VAL A O 1
ATOM 876 N N . ARG A 1 109 ? 19.594 17.297 18.594 1 98.25 109 ARG A N 1
ATOM 877 C CA . ARG A 1 109 ? 19.234 17.594 19.984 1 98.25 109 ARG A CA 1
ATOM 878 C C . ARG A 1 109 ? 20.188 18.594 20.594 1 98.25 109 ARG A C 1
ATOM 880 O O . ARG A 1 109 ? 19.766 19.516 21.297 1 98.25 109 ARG A O 1
ATOM 887 N N . ARG A 1 110 ? 21.469 18.5 20.328 1 98 110 ARG A N 1
ATOM 888 C CA . ARG A 1 110 ? 22.469 19.406 20.859 1 98 110 ARG A CA 1
ATOM 889 C C . ARG A 1 110 ? 22.344 20.797 20.219 1 98 110 ARG A C 1
ATOM 891 O O . ARG A 1 110 ? 22.766 21.797 20.797 1 98 110 ARG A O 1
ATOM 898 N N . ARG A 1 111 ? 21.719 20.781 19.078 1 98.25 111 ARG A N 1
ATOM 899 C CA . ARG A 1 111 ? 21.578 22.031 18.312 1 98.25 111 ARG A CA 1
ATOM 900 C C . ARG A 1 111 ? 20.109 22.438 18.203 1 98.25 111 ARG A C 1
ATOM 902 O O . ARG A 1 111 ? 19.719 23.078 17.234 1 98.25 111 ARG A O 1
ATOM 909 N N . LYS A 1 112 ? 19.297 22.031 19.094 1 98.44 112 LYS A N 1
ATOM 910 C CA . LYS A 1 112 ? 17.844 22.125 18.969 1 98.44 112 LYS A CA 1
ATOM 911 C C . LYS A 1 112 ? 17.406 23.578 18.766 1 98.44 112 LYS A C 1
ATOM 913 O O . LYS A 1 112 ? 16.625 23.875 17.859 1 98.44 112 LYS A O 1
ATOM 918 N N . HIS A 1 113 ? 17.938 24.516 19.578 1 98.62 113 HIS A N 1
ATOM 919 C CA . HIS A 1 113 ? 17.562 25.922 19.453 1 98.62 113 HIS A CA 1
ATOM 920 C C . HIS A 1 113 ? 18.031 26.5 18.125 1 98.62 113 HIS A C 1
ATOM 922 O O . HIS A 1 113 ? 17.359 27.344 17.531 1 98.62 113 HIS A O 1
ATOM 928 N N . GLU A 1 114 ? 19.188 26.125 17.656 1 98.69 114 GLU A N 1
ATOM 929 C CA . GLU A 1 114 ? 19.688 26.578 16.359 1 98.69 114 GLU A CA 1
ATOM 930 C C . GLU A 1 114 ? 18.75 26.156 15.234 1 98.69 114 GLU A C 1
ATOM 932 O O . GLU A 1 114 ? 18.406 26.969 14.367 1 98.69 114 GLU A O 1
ATOM 937 N N . PHE A 1 115 ? 18.375 24.859 15.234 1 98.88 115 PHE A N 1
ATOM 938 C CA . PHE A 1 115 ? 17.453 24.375 14.219 1 98.88 115 PHE A CA 1
ATOM 939 C C . PHE A 1 115 ? 16.125 25.125 14.297 1 98.88 115 PHE A C 1
ATOM 941 O O . PHE A 1 115 ? 15.57 25.5 13.266 1 98.88 115 PHE A O 1
ATOM 948 N N . SER A 1 116 ? 15.617 25.312 15.484 1 98.88 116 SER A N 1
ATOM 949 C CA . SER A 1 116 ? 14.375 26.047 15.672 1 98.88 116 SER A CA 1
ATOM 950 C C . SER A 1 116 ? 14.5 27.484 15.172 1 98.88 116 SER A C 1
ATOM 952 O O . SER A 1 116 ? 13.562 28.016 14.586 1 98.88 116 SER A O 1
ATOM 954 N N . ALA A 1 117 ? 15.672 28.062 15.43 1 98.88 117 ALA A N 1
ATOM 955 C CA . ALA A 1 117 ? 15.914 29.422 14.945 1 98.88 117 ALA A CA 1
ATOM 956 C C . ALA A 1 117 ? 15.891 29.484 13.422 1 98.88 117 ALA A C 1
ATOM 958 O O . ALA A 1 117 ? 15.344 30.422 12.836 1 98.88 117 ALA A O 1
ATOM 959 N N . TRP A 1 118 ? 16.484 28.5 12.766 1 98.88 118 TRP A N 1
ATOM 960 C CA . TRP A 1 118 ? 16.422 28.422 11.305 1 98.88 118 TRP A CA 1
ATOM 961 C C . TRP A 1 118 ? 14.969 28.359 10.828 1 98.88 118 TRP A C 1
ATOM 963 O O . TRP A 1 118 ? 14.625 28.953 9.805 1 98.88 118 TRP A O 1
ATOM 973 N N . LEU A 1 119 ? 14.148 27.656 11.57 1 98.88 119 LEU A N 1
ATOM 974 C CA . LEU A 1 119 ? 12.734 27.547 11.211 1 98.88 119 LEU A CA 1
ATOM 975 C C . LEU A 1 119 ? 12.031 28.891 11.328 1 98.88 119 LEU A C 1
ATOM 977 O O . LEU A 1 119 ? 11.141 29.203 10.539 1 98.88 119 LEU A O 1
ATOM 981 N N . SER A 1 120 ? 12.398 29.672 12.328 1 98.69 120 SER A N 1
ATOM 982 C CA . SER A 1 120 ? 11.82 31 12.477 1 98.69 120 SER A CA 1
ATOM 983 C C . SER A 1 120 ? 12.172 31.891 11.289 1 98.69 120 SER A C 1
ATOM 985 O O . SER A 1 120 ? 11.336 32.656 10.82 1 98.69 120 SER A O 1
ATOM 987 N N . TYR A 1 121 ? 13.383 31.75 10.812 1 98.62 121 TYR A N 1
ATOM 988 C CA . TYR A 1 121 ? 13.828 32.562 9.695 1 98.62 121 TYR A CA 1
ATOM 989 C C . TYR A 1 121 ? 13.281 32.031 8.375 1 98.62 121 TYR A C 1
ATOM 991 O O . TYR A 1 121 ? 12.711 32.781 7.586 1 98.62 121 TYR A O 1
ATOM 999 N N . ASP A 1 122 ? 13.43 30.719 8.148 1 98.31 122 ASP A N 1
ATOM 1000 C CA . ASP A 1 122 ? 13.203 30.125 6.832 1 98.31 122 ASP A CA 1
ATOM 1001 C C . ASP A 1 122 ? 11.711 29.891 6.578 1 98.31 122 ASP A C 1
ATOM 1003 O O . ASP A 1 122 ? 11.258 29.938 5.434 1 98.31 122 ASP A O 1
ATOM 1007 N N . ALA A 1 123 ? 10.922 29.688 7.637 1 97.94 123 ALA A N 1
ATOM 1008 C CA . ALA A 1 123 ? 9.516 29.328 7.477 1 97.94 123 ALA A CA 1
ATOM 1009 C C . ALA A 1 123 ? 8.609 30.312 8.219 1 97.94 123 ALA A C 1
ATOM 1011 O O . ALA A 1 123 ? 7.387 30.219 8.148 1 97.94 123 ALA A O 1
ATOM 1012 N N . GLY A 1 124 ? 9.188 31.266 8.945 1 97.81 124 GLY A N 1
ATOM 1013 C CA . GLY A 1 124 ? 8.391 32.188 9.734 1 97.81 124 GLY A CA 1
ATOM 1014 C C . GLY A 1 124 ? 7.656 31.531 10.875 1 97.81 124 GLY A C 1
ATOM 1015 O O . GLY A 1 124 ? 6.516 31.891 11.18 1 97.81 124 GLY A O 1
ATOM 1016 N N . LYS A 1 125 ? 8.25 30.531 11.547 1 98.25 125 LYS A N 1
ATOM 1017 C CA . LYS A 1 125 ? 7.566 29.797 12.609 1 98.25 125 LYS A CA 1
ATOM 1018 C C . LYS A 1 125 ? 7.758 30.5 13.961 1 98.25 125 LYS A C 1
ATOM 1020 O O . LYS A 1 125 ? 8.883 30.828 14.344 1 98.25 125 LYS A O 1
ATOM 1025 N N . PRO A 1 126 ? 6.66 30.641 14.695 1 98.44 126 PRO A N 1
ATOM 1026 C CA . PRO A 1 126 ? 6.816 31.094 16.078 1 98.44 126 PRO A CA 1
ATOM 1027 C C . PRO A 1 126 ? 7.66 30.141 16.922 1 98.44 126 PRO A C 1
ATOM 1029 O O . PRO A 1 126 ? 7.824 28.969 16.562 1 98.44 126 PRO A O 1
ATOM 1032 N N . TRP A 1 127 ? 8.203 30.625 18.062 1 98.56 127 TRP A N 1
ATOM 1033 C CA . TRP A 1 127 ? 9.219 29.906 18.828 1 98.56 127 TRP A CA 1
ATOM 1034 C C . TRP A 1 127 ? 8.719 28.531 19.25 1 98.56 127 TRP A C 1
ATOM 1036 O O . TRP A 1 127 ? 9.406 27.531 19.031 1 98.56 127 TRP A O 1
ATOM 1046 N N . ASP A 1 128 ? 7.547 28.453 19.812 1 97.88 128 ASP A N 1
ATOM 1047 C CA . ASP A 1 128 ? 7.02 27.188 20.297 1 97.88 128 ASP A CA 1
ATOM 1048 C C . ASP A 1 128 ? 6.762 26.219 19.125 1 97.88 128 ASP A C 1
ATOM 1050 O O . ASP A 1 128 ? 6.992 25.016 19.25 1 97.88 128 ASP A O 1
ATOM 1054 N N . GLN A 1 129 ? 6.246 26.797 18.031 1 98.25 129 GLN A N 1
ATOM 1055 C CA . GLN A 1 129 ? 5.98 25.984 16.844 1 98.25 129 GLN A CA 1
ATOM 1056 C C . GLN A 1 129 ? 7.277 25.484 16.219 1 98.25 129 GLN A C 1
ATOM 1058 O O . GLN A 1 129 ? 7.348 24.344 15.734 1 98.25 129 GLN A O 1
ATOM 1063 N N . ALA A 1 130 ? 8.281 26.312 16.188 1 98.75 130 ALA A N 1
ATOM 1064 C CA . ALA A 1 130 ? 9.594 25.922 15.672 1 98.75 130 ALA A CA 1
ATOM 1065 C C . ALA A 1 130 ? 10.211 24.828 16.531 1 98.75 130 ALA A C 1
ATOM 1067 O O . ALA A 1 130 ? 10.742 23.844 16 1 98.75 130 ALA A O 1
ATOM 1068 N N . ASP A 1 131 ? 10.125 25.031 17.844 1 98.69 131 ASP A N 1
ATOM 1069 C CA . ASP A 1 131 ? 10.633 24.031 18.766 1 98.69 131 ASP A CA 1
ATOM 1070 C C . ASP A 1 131 ? 9.938 22.688 18.578 1 98.69 131 ASP A C 1
ATOM 1072 O O . ASP A 1 131 ? 10.586 21.641 18.594 1 98.69 131 ASP A O 1
ATOM 1076 N N . GLY A 1 132 ? 8.594 22.734 18.453 1 98.44 132 GLY A N 1
ATOM 1077 C CA . GLY A 1 132 ? 7.836 21.516 18.203 1 98.44 132 GLY A CA 1
ATOM 1078 C C . GLY A 1 132 ? 8.242 20.812 16.922 1 98.44 132 GLY A C 1
ATOM 1079 O O . GLY A 1 132 ? 8.336 19.594 16.891 1 98.44 132 GLY A O 1
ATOM 1080 N N . ASP A 1 133 ? 8.469 21.562 15.875 1 98.75 133 ASP A N 1
ATOM 1081 C CA . ASP A 1 133 ? 8.914 21.047 14.586 1 98.75 133 ASP A CA 1
ATOM 1082 C C . ASP A 1 133 ? 10.258 20.328 14.711 1 98.75 133 ASP A C 1
ATOM 1084 O O . ASP A 1 133 ? 10.422 19.219 14.219 1 98.75 133 ASP A O 1
ATOM 1088 N N . THR A 1 134 ? 11.195 20.953 15.391 1 98.88 134 THR A N 1
ATOM 1089 C CA . THR A 1 134 ? 12.508 20.359 15.609 1 98.88 134 THR A CA 1
ATOM 1090 C C . THR A 1 134 ? 12.406 19.109 16.469 1 98.88 134 THR A C 1
ATOM 1092 O O . THR A 1 134 ? 13.016 18.078 16.156 1 98.88 134 THR A O 1
ATOM 1095 N N . ALA A 1 135 ? 11.602 19.203 17.516 1 98.69 135 ALA A N 1
ATOM 1096 C CA . ALA A 1 135 ? 11.398 18.062 18.391 1 98.69 135 ALA A CA 1
ATOM 1097 C C . ALA A 1 135 ? 10.805 16.875 17.625 1 98.69 135 ALA A C 1
ATOM 1099 O O . ALA A 1 135 ? 11.219 15.734 17.828 1 98.69 135 ALA A O 1
ATOM 1100 N N . GLU A 1 136 ? 9.844 17.172 16.812 1 98.56 136 GLU A N 1
ATOM 1101 C CA . GLU A 1 136 ? 9.203 16.141 16.016 1 98.56 136 GLU A CA 1
ATOM 1102 C C . GLU A 1 136 ? 10.203 15.484 15.062 1 98.56 136 GLU A C 1
ATOM 1104 O O . GLU A 1 136 ? 10.156 14.266 14.844 1 98.56 136 GLU A O 1
ATOM 1109 N N . GLY A 1 137 ? 11.086 16.25 14.453 1 98.81 137 GLY A N 1
ATOM 1110 C CA . GLY A 1 137 ? 12.141 15.672 13.633 1 98.81 137 GLY A CA 1
ATOM 1111 C C . GLY A 1 137 ? 13.031 14.703 14.391 1 98.81 137 GLY A C 1
ATOM 1112 O O . GLY A 1 137 ? 13.344 13.625 13.898 1 98.81 137 GLY A O 1
ATOM 1113 N N . ILE A 1 138 ? 13.406 15.102 15.625 1 98.88 138 ILE A N 1
ATOM 1114 C CA . ILE A 1 138 ? 14.203 14.234 16.484 1 98.88 138 ILE A CA 1
ATOM 1115 C C . ILE A 1 138 ? 13.445 12.938 16.766 1 98.88 138 ILE A C 1
ATOM 1117 O O . ILE A 1 138 ? 14.023 11.852 16.703 1 98.88 138 ILE A O 1
ATOM 1121 N N . ASP A 1 139 ? 12.172 13.102 17 1 98.69 139 ASP A N 1
ATOM 1122 C CA . ASP A 1 139 ? 11.344 11.938 17.297 1 98.69 139 ASP A CA 1
ATOM 1123 C C . ASP A 1 139 ? 11.289 10.984 16.094 1 98.69 139 ASP A C 1
ATOM 1125 O O . ASP A 1 139 ? 11.305 9.766 16.266 1 98.69 139 ASP A O 1
ATOM 1129 N N . PHE A 1 140 ? 11.156 11.5 14.898 1 98.81 140 PHE A N 1
ATOM 1130 C CA . PHE A 1 140 ? 11.156 10.648 13.711 1 98.81 140 PHE A CA 1
ATOM 1131 C C . PHE A 1 140 ? 12.461 9.867 13.609 1 98.81 140 PHE A C 1
ATOM 1133 O O . PHE A 1 140 ? 12.445 8.664 13.328 1 98.81 140 PHE A O 1
ATOM 1140 N N . LEU A 1 141 ? 13.578 10.562 13.82 1 98.81 141 LEU A N 1
ATOM 1141 C CA . LEU A 1 141 ? 14.883 9.906 13.781 1 98.81 141 LEU A CA 1
ATOM 1142 C C . LEU A 1 141 ? 14.945 8.758 14.781 1 98.81 141 LEU A C 1
ATOM 1144 O O . LEU A 1 141 ? 15.336 7.648 14.43 1 98.81 141 LEU A O 1
ATOM 1148 N N . GLU A 1 142 ? 14.469 9.016 15.992 1 98.31 142 GLU A N 1
ATOM 1149 C CA . GLU A 1 142 ? 14.516 8.031 17.062 1 98.31 142 GLU A CA 1
ATOM 1150 C C . GLU A 1 142 ? 13.547 6.887 16.812 1 98.31 142 GLU A C 1
ATOM 1152 O O . GLU A 1 142 ? 13.906 5.715 16.953 1 98.31 142 GLU A O 1
ATOM 1157 N N . TYR A 1 143 ? 12.367 7.203 16.453 1 98.31 143 TYR A N 1
ATOM 1158 C CA . TYR A 1 143 ? 11.297 6.215 16.328 1 98.31 143 TYR A CA 1
ATOM 1159 C C . TYR A 1 143 ? 11.57 5.254 15.18 1 98.31 143 TYR A C 1
ATOM 1161 O O . TYR A 1 143 ? 11.484 4.035 15.344 1 98.31 143 TYR A O 1
ATOM 1169 N N . TYR A 1 144 ? 11.867 5.746 14.016 1 98.62 144 TYR A N 1
ATOM 1170 C CA . TYR A 1 144 ? 12.078 4.891 12.852 1 98.62 144 TYR A CA 1
ATOM 1171 C C . TYR A 1 144 ? 13.32 4.027 13.023 1 98.62 144 TYR A C 1
ATOM 1173 O O . TYR A 1 144 ? 13.352 2.883 12.562 1 98.62 144 TYR A O 1
ATOM 1181 N N . ALA A 1 145 ? 14.375 4.609 13.656 1 98.56 145 ALA A N 1
ATOM 1182 C CA . ALA A 1 145 ? 15.562 3.809 13.953 1 98.56 145 ALA A CA 1
ATOM 1183 C C . ALA A 1 145 ? 15.195 2.568 14.766 1 98.56 145 ALA A C 1
ATOM 1185 O O . ALA A 1 145 ? 15.562 1.449 14.398 1 98.56 145 ALA A O 1
ATOM 1186 N N . ARG A 1 146 ? 14.477 2.75 15.82 1 97.88 146 ARG A N 1
ATOM 1187 C CA . ARG A 1 146 ? 14.086 1.66 16.703 1 97.88 146 ARG A CA 1
ATOM 1188 C C . ARG A 1 146 ? 13.148 0.688 16 1 97.88 146 ARG A C 1
ATOM 1190 O O . ARG A 1 146 ? 13.289 -0.529 16.125 1 97.88 146 ARG A O 1
ATOM 1197 N N . HIS A 1 147 ? 12.219 1.265 15.258 1 97.31 147 HIS A N 1
ATOM 1198 C CA . HIS A 1 147 ? 11.211 0.434 14.602 1 97.31 147 HIS A CA 1
ATOM 1199 C C . HIS A 1 147 ? 11.844 -0.459 13.539 1 97.31 147 HIS A C 1
ATOM 1201 O O . HIS A 1 147 ? 11.43 -1.607 13.367 1 97.31 147 HIS A O 1
ATOM 1207 N N . MET A 1 148 ? 12.805 0.013 12.789 1 98.5 148 MET A N 1
ATOM 1208 C CA . MET A 1 148 ? 13.43 -0.78 11.734 1 98.5 148 MET A CA 1
ATOM 1209 C C . MET A 1 148 ? 14.148 -1.989 12.32 1 98.5 148 MET A C 1
ATOM 1211 O O . MET A 1 148 ? 14.188 -3.057 11.703 1 98.5 148 MET A O 1
ATOM 1215 N N . VAL A 1 149 ? 14.805 -1.798 13.477 1 97.94 149 VAL A N 1
ATOM 1216 C CA . VAL A 1 149 ? 15.484 -2.906 14.133 1 97.94 149 VAL A CA 1
ATOM 1217 C C . VAL A 1 149 ? 14.484 -4.012 14.461 1 97.94 149 VAL A C 1
ATOM 1219 O O . VAL A 1 149 ? 14.773 -5.195 14.289 1 97.94 149 VAL A O 1
ATOM 1222 N N . GLU A 1 150 ? 13.297 -3.607 14.859 1 96.12 150 GLU A N 1
ATOM 1223 C CA . GLU A 1 150 ? 12.234 -4.574 15.125 1 96.12 150 GLU A CA 1
ATOM 1224 C C . GLU A 1 150 ? 11.773 -5.262 13.844 1 96.12 150 GLU A C 1
ATOM 1226 O O . GLU A 1 150 ? 11.57 -6.477 13.82 1 96.12 150 GLU A O 1
ATOM 1231 N N . LEU A 1 151 ? 11.602 -4.574 12.773 1 97.12 151 LEU A N 1
ATOM 1232 C CA . LEU A 1 151 ? 11.07 -5.086 11.516 1 97.12 151 LEU A CA 1
ATOM 1233 C C . LEU A 1 151 ? 12.062 -6.051 10.867 1 97.12 151 LEU A C 1
ATOM 1235 O O . LEU A 1 151 ? 11.664 -6.922 10.086 1 97.12 151 LEU A O 1
ATOM 1239 N N . GLU A 1 152 ? 13.305 -5.82 11.133 1 96.56 152 GLU A N 1
ATOM 1240 C CA . GLU A 1 152 ? 14.328 -6.684 10.555 1 96.56 152 GLU A CA 1
ATOM 1241 C C . GLU A 1 152 ? 14.117 -8.141 10.961 1 96.56 152 GLU A C 1
ATOM 1243 O O . GLU A 1 152 ? 14.5 -9.055 10.227 1 96.56 152 GLU A O 1
ATOM 1248 N N . LYS A 1 153 ? 13.414 -8.359 12.102 1 95.94 153 LYS A N 1
ATOM 1249 C CA . LYS A 1 153 ? 13.188 -9.703 12.625 1 95.94 153 LYS A CA 1
ATOM 1250 C C . LYS A 1 153 ? 12.172 -10.453 11.766 1 95.94 153 LYS A C 1
ATOM 1252 O O . LYS A 1 153 ? 12.031 -11.672 11.883 1 95.94 153 LYS A O 1
ATOM 1257 N N . GLY A 1 154 ? 11.484 -9.727 10.891 1 96.62 154 GLY A N 1
ATOM 1258 C CA . GLY A 1 154 ? 10.445 -10.352 10.094 1 96.62 154 GLY A CA 1
ATOM 1259 C C . GLY A 1 154 ? 9.211 -10.711 10.906 1 96.62 154 GLY A C 1
ATOM 1260 O O . GLY A 1 154 ? 8.906 -10.055 11.906 1 96.62 154 GLY A O 1
ATOM 1261 N N . LYS A 1 155 ? 8.375 -11.539 10.367 1 95.88 155 LYS A N 1
ATOM 1262 C CA . LYS A 1 155 ? 7.164 -12.016 11.023 1 95.88 155 LYS A CA 1
ATOM 1263 C C . LYS A 1 155 ? 7.117 -13.547 11.055 1 95.88 155 LYS A C 1
ATOM 1265 O O . LYS A 1 155 ? 7.676 -14.203 10.18 1 95.88 155 LYS A O 1
ATOM 1270 N N . PRO A 1 156 ? 6.48 -14.07 12.031 1 94.19 156 PRO A N 1
ATOM 1271 C CA . PRO A 1 156 ? 6.418 -15.531 12.133 1 94.19 156 PRO A CA 1
ATOM 1272 C C . PRO A 1 156 ? 5.523 -16.156 11.07 1 94.19 156 PRO A C 1
ATOM 1274 O O . PRO A 1 156 ? 4.488 -15.594 10.711 1 94.19 156 PRO A O 1
ATOM 1277 N N . LEU A 1 157 ? 5.91 -17.266 10.531 1 94.38 157 LEU A N 1
ATOM 1278 C CA . LEU A 1 157 ? 5.141 -18.156 9.656 1 94.38 157 LEU A CA 1
ATOM 1279 C C . LEU A 1 157 ? 4.996 -19.531 10.281 1 94.38 157 LEU A C 1
ATOM 1281 O O . LEU A 1 157 ? 5.734 -19.891 11.203 1 94.38 157 LEU A O 1
ATOM 1285 N N . ALA A 1 158 ? 3.975 -20.203 9.852 1 90 158 ALA A N 1
ATOM 1286 C CA . ALA A 1 158 ? 3.889 -21.609 10.219 1 90 158 ALA A CA 1
ATOM 1287 C C . ALA A 1 158 ? 4.941 -22.438 9.484 1 90 158 ALA A C 1
ATOM 1289 O O . ALA A 1 158 ? 5.441 -22.031 8.43 1 90 158 ALA A O 1
ATOM 1290 N N . ASP A 1 159 ? 5.324 -23.578 10.125 1 87.88 159 ASP A N 1
ATOM 1291 C CA . ASP A 1 159 ? 6.293 -24.484 9.523 1 87.88 159 ASP A CA 1
ATOM 1292 C C . ASP A 1 159 ? 5.68 -25.875 9.297 1 87.88 159 ASP A C 1
ATOM 1294 O O . ASP A 1 159 ? 4.641 -26.203 9.875 1 87.88 159 ASP A O 1
ATOM 1298 N N . ARG A 1 160 ? 6.293 -26.578 8.367 1 87.62 160 ARG A N 1
ATOM 1299 C CA . ARG A 1 160 ? 6.004 -27.984 8.133 1 87.62 160 ARG A CA 1
ATOM 1300 C C . ARG A 1 160 ? 7.188 -28.859 8.539 1 87.62 160 ARG A C 1
ATOM 1302 O O . ARG A 1 160 ? 8.32 -28.391 8.633 1 87.62 160 ARG A O 1
ATOM 1309 N N . PRO A 1 161 ? 6.855 -30.156 8.805 1 88.06 161 PRO A N 1
ATOM 1310 C CA . PRO A 1 161 ? 7.996 -31.031 9.07 1 88.06 161 PRO A CA 1
ATOM 1311 C C . PRO A 1 161 ? 9.047 -30.984 7.957 1 88.06 161 PRO A C 1
ATOM 1313 O O . PRO A 1 161 ? 8.703 -31.062 6.777 1 88.06 161 PRO A O 1
ATOM 1316 N N . ASN A 1 162 ? 10.273 -30.719 8.273 1 91.69 162 ASN A N 1
ATOM 1317 C CA . ASN A 1 162 ? 11.438 -30.734 7.391 1 91.69 162 ASN A CA 1
ATOM 1318 C C . ASN A 1 162 ? 11.438 -29.531 6.445 1 91.69 162 ASN A C 1
ATOM 1320 O O . ASN A 1 162 ? 12.047 -29.578 5.379 1 91.69 162 ASN A O 1
ATOM 1324 N N . GLU A 1 163 ? 10.672 -28.594 6.703 1 93.69 163 GLU A N 1
ATOM 1325 C CA . GLU A 1 163 ? 10.641 -27.359 5.926 1 93.69 163 GLU A CA 1
ATOM 1326 C C . GLU A 1 163 ? 10.656 -26.125 6.832 1 93.69 163 GLU A C 1
ATOM 1328 O O . GLU A 1 163 ? 9.867 -26.047 7.773 1 93.69 163 GLU A O 1
ATOM 1333 N N . ASP A 1 164 ? 11.594 -25.266 6.602 1 94.5 164 ASP A N 1
ATOM 1334 C CA . ASP A 1 164 ? 11.703 -24 7.332 1 94.5 164 ASP A CA 1
ATOM 1335 C C . ASP A 1 164 ? 11.25 -22.828 6.473 1 94.5 164 ASP A C 1
ATOM 1337 O O . ASP A 1 164 ? 11.672 -22.703 5.32 1 94.5 164 ASP A O 1
ATOM 1341 N N . ASN A 1 165 ? 10.32 -22.062 6.938 1 96.81 165 ASN A N 1
ATOM 1342 C CA . ASN A 1 165 ? 9.828 -20.875 6.246 1 96.81 165 ASN A CA 1
ATOM 1343 C C . ASN A 1 165 ? 10.227 -19.594 6.973 1 96.81 165 ASN A C 1
ATOM 1345 O O . ASN A 1 165 ? 10.023 -19.469 8.18 1 96.81 165 ASN A O 1
ATOM 1349 N N . LYS A 1 166 ? 10.844 -18.688 6.273 1 96.88 166 LYS A N 1
ATOM 1350 C CA . LYS A 1 166 ? 11.227 -17.375 6.812 1 96.88 166 LYS A CA 1
ATOM 1351 C C . LYS A 1 166 ? 10.523 -16.25 6.062 1 96.88 166 LYS A C 1
ATOM 1353 O O . LYS A 1 166 ? 10.414 -16.281 4.836 1 96.88 166 LYS A O 1
ATOM 1358 N N . TYR A 1 167 ? 10 -15.336 6.773 1 97.81 167 TYR A N 1
ATOM 1359 C CA . TYR A 1 167 ? 9.375 -14.125 6.258 1 97.81 167 TYR A CA 1
ATOM 1360 C C . TYR A 1 167 ? 10.125 -12.883 6.719 1 97.81 167 TYR A C 1
ATOM 1362 O O . TYR A 1 167 ? 10.188 -12.602 7.918 1 97.81 167 TYR A O 1
ATOM 1370 N N . PHE A 1 168 ? 10.719 -12.148 5.785 1 97.62 168 PHE A N 1
ATOM 1371 C CA . PHE A 1 168 ? 11.469 -10.953 6.148 1 97.62 168 PHE A CA 1
ATOM 1372 C C . PHE A 1 168 ? 11.312 -9.875 5.086 1 97.62 168 PHE A C 1
ATOM 1374 O O . PHE A 1 168 ? 10.594 -10.062 4.102 1 97.62 168 PHE A O 1
ATOM 1381 N N . TYR A 1 169 ? 11.883 -8.695 5.324 1 97.75 169 TYR A N 1
ATOM 1382 C CA . TYR A 1 169 ? 11.703 -7.547 4.441 1 97.75 169 TYR A CA 1
ATOM 1383 C C . TYR A 1 169 ? 13.016 -7.141 3.791 1 97.75 169 TYR A C 1
ATOM 1385 O O . TYR A 1 169 ? 14.086 -7.324 4.375 1 97.75 169 TYR A O 1
ATOM 1393 N N . GLN A 1 170 ? 12.938 -6.637 2.633 1 97.38 170 GLN A N 1
ATOM 1394 C CA . GLN A 1 170 ? 14.062 -6.098 1.881 1 97.38 170 GLN A CA 1
ATOM 1395 C C . GLN A 1 170 ? 13.727 -4.723 1.304 1 97.38 170 GLN A C 1
ATOM 1397 O O . GLN A 1 170 ? 12.57 -4.43 1.02 1 97.38 170 GLN A O 1
ATOM 1402 N N . PRO A 1 171 ? 14.734 -3.844 1.164 1 98.31 171 PRO A N 1
ATOM 1403 C CA . PRO A 1 171 ? 14.469 -2.514 0.613 1 98.31 171 PRO A CA 1
ATOM 1404 C C . PRO A 1 171 ? 14.008 -2.561 -0.841 1 98.31 171 PRO A C 1
ATOM 1406 O O . PRO A 1 171 ? 14.18 -3.578 -1.517 1 98.31 171 PRO A O 1
ATOM 1409 N N . LEU A 1 172 ? 13.43 -1.487 -1.345 1 98.38 172 LEU A N 1
ATOM 1410 C CA . LEU A 1 172 ? 12.875 -1.378 -2.688 1 98.38 172 LEU A CA 1
ATOM 1411 C C . LEU A 1 172 ? 13.945 -0.986 -3.695 1 98.38 172 LEU A C 1
ATOM 1413 O O . LEU A 1 172 ? 14.07 -1.608 -4.754 1 98.38 172 LEU A O 1
ATOM 1417 N N . GLY A 1 173 ? 14.648 0.066 -3.426 1 98.56 173 GLY A N 1
ATOM 1418 C CA . GLY A 1 173 ? 15.547 0.786 -4.309 1 98.56 173 GLY A CA 1
ATOM 1419 C C . GLY A 1 173 ? 15.492 2.289 -4.121 1 98.56 173 GLY A C 1
ATOM 1420 O O . GLY A 1 173 ? 14.82 2.783 -3.215 1 98.56 173 GLY A O 1
ATOM 1421 N N . PRO A 1 174 ? 16.141 3.045 -5.004 1 98.88 174 PRO A N 1
ATOM 1422 C CA . PRO A 1 174 ? 16.141 4.504 -4.883 1 98.88 174 PRO A CA 1
ATOM 1423 C C . PRO A 1 174 ? 14.75 5.109 -5.086 1 98.88 174 PRO A C 1
ATOM 1425 O O . PRO A 1 174 ? 13.969 4.609 -5.898 1 98.88 174 PRO A O 1
ATOM 1428 N N . GLY A 1 175 ? 14.453 6.094 -4.312 1 98.75 175 GLY A N 1
ATOM 1429 C CA . GLY A 1 175 ? 13.18 6.785 -4.453 1 98.75 175 GLY A CA 1
ATOM 1430 C C . GLY A 1 175 ? 13.281 8.281 -4.219 1 98.75 175 GLY A C 1
ATOM 1431 O O . GLY A 1 175 ? 14.383 8.812 -4.074 1 98.75 175 GLY A O 1
ATOM 1432 N N . VAL A 1 176 ? 12.141 8.961 -4.332 1 98.88 176 VAL A N 1
ATOM 1433 C CA . VAL A 1 176 ? 12.078 10.414 -4.316 1 98.88 176 VAL A CA 1
ATOM 1434 C C . VAL A 1 176 ? 11.242 10.883 -3.127 1 98.88 176 VAL A C 1
ATOM 1436 O O . VAL A 1 176 ? 10.203 10.297 -2.82 1 98.88 176 VAL A O 1
ATOM 1439 N N . VAL A 1 177 ? 11.75 11.867 -2.445 1 98.88 177 VAL A N 1
ATOM 1440 C CA . VAL A 1 177 ? 11.031 12.508 -1.354 1 98.88 177 VAL A CA 1
ATOM 1441 C C . VAL A 1 177 ? 10.734 13.961 -1.71 1 98.88 177 VAL A C 1
ATOM 1443 O O . VAL A 1 177 ? 11.648 14.727 -2.029 1 98.88 177 VAL A O 1
ATOM 1446 N N . ILE A 1 178 ? 9.469 14.328 -1.7 1 98.75 178 ILE A N 1
ATOM 1447 C CA . ILE A 1 178 ? 9 15.68 -1.98 1 98.75 178 ILE A CA 1
ATOM 1448 C C . ILE A 1 178 ? 8.188 16.203 -0.799 1 98.75 178 ILE A C 1
ATOM 1450 O O . ILE A 1 178 ? 6.957 16.125 -0.806 1 98.75 178 ILE A O 1
ATOM 1454 N N . PRO A 1 179 ? 8.844 16.734 0.2 1 98.56 179 PRO A N 1
ATOM 1455 C CA . PRO A 1 179 ? 8.18 17.203 1.419 1 98.56 179 PRO A CA 1
ATOM 1456 C C . PRO A 1 179 ? 7.676 18.641 1.305 1 98.56 179 PRO A C 1
ATOM 1458 O O . PRO A 1 179 ? 8.117 19.375 0.427 1 98.56 179 PRO A O 1
ATOM 1461 N N . PRO A 1 180 ? 6.789 19.047 2.15 1 98.06 180 PRO A N 1
ATOM 1462 C CA . PRO A 1 180 ? 6.234 20.406 2.158 1 98.06 180 PRO A CA 1
ATOM 1463 C C . PRO A 1 180 ? 7.098 21.391 2.941 1 98.06 180 PRO A C 1
ATOM 1465 O O . PRO A 1 180 ? 8.164 21.031 3.445 1 98.06 180 PRO A O 1
ATOM 1468 N N . TRP A 1 181 ? 6.609 22.641 3.045 1 98.06 181 TRP A N 1
ATOM 1469 C CA . TRP A 1 181 ? 7.383 23.703 3.684 1 98.06 181 TRP A CA 1
ATOM 1470 C C . TRP A 1 181 ? 6.867 23.984 5.09 1 98.06 181 TRP A C 1
ATOM 1472 O O . TRP A 1 181 ? 7.527 24.672 5.875 1 98.06 181 TRP A O 1
ATOM 1482 N N . ASN A 1 182 ? 5.707 23.453 5.438 1 97.88 182 ASN A N 1
ATOM 1483 C CA . ASN A 1 182 ? 5.082 23.953 6.66 1 97.88 182 ASN A CA 1
ATOM 1484 C C . ASN A 1 182 ? 5.688 23.297 7.902 1 97.88 182 ASN A C 1
ATOM 1486 O O . ASN A 1 182 ? 5.785 23.922 8.953 1 97.88 182 ASN A O 1
ATOM 1490 N N . PHE A 1 183 ? 5.953 22.047 7.84 1 98.25 183 PHE A N 1
ATOM 1491 C CA . PHE A 1 183 ? 6.852 21.406 8.789 1 98.25 183 PHE A CA 1
ATOM 1492 C C . PHE A 1 183 ? 8.195 21.094 8.141 1 98.25 183 PHE A C 1
ATOM 1494 O O . PHE A 1 183 ? 8.5 19.938 7.844 1 98.25 183 PHE A O 1
ATOM 1501 N N . ALA A 1 184 ? 8.945 22.156 8.117 1 98.25 184 ALA A N 1
ATOM 1502 C CA . ALA A 1 184 ? 10.094 22.234 7.215 1 98.25 184 ALA A CA 1
ATOM 1503 C C . ALA A 1 184 ? 11.242 21.375 7.719 1 98.25 184 ALA A C 1
ATOM 1505 O O . ALA A 1 184 ? 12.172 21.062 6.969 1 98.25 184 ALA A O 1
ATOM 1506 N N . PHE A 1 185 ? 11.234 21.047 8.969 1 98.81 185 PHE A N 1
ATOM 1507 C CA . PHE A 1 185 ? 12.242 20.109 9.438 1 98.81 185 PHE A CA 1
ATOM 1508 C C . PHE A 1 185 ? 11.625 18.734 9.688 1 98.81 185 PHE A C 1
ATOM 1510 O O . PHE A 1 185 ? 12.102 17.734 9.141 1 98.81 185 PHE A O 1
ATOM 1517 N N . ALA A 1 186 ? 10.555 18.688 10.398 1 98.81 186 ALA A N 1
ATOM 1518 C CA . ALA A 1 186 ? 9.992 17.406 10.852 1 98.81 186 ALA A CA 1
ATOM 1519 C C . ALA A 1 186 ? 9.578 16.547 9.672 1 98.81 186 ALA A C 1
ATOM 1521 O O . ALA A 1 186 ? 9.992 15.383 9.57 1 98.81 186 ALA A O 1
ATOM 1522 N N . ILE A 1 187 ? 8.75 17.062 8.797 1 98.75 187 ILE A N 1
ATOM 1523 C CA . ILE A 1 187 ? 8.25 16.266 7.688 1 98.75 187 ILE A CA 1
ATOM 1524 C C . ILE A 1 187 ? 9.383 15.953 6.715 1 98.75 187 ILE A C 1
ATOM 1526 O O . ILE A 1 187 ? 9.484 14.844 6.191 1 98.75 187 ILE A O 1
ATOM 1530 N N . VAL A 1 188 ? 10.273 16.922 6.488 1 98.88 188 VAL A N 1
ATOM 1531 C CA . VAL A 1 188 ? 11.445 16.672 5.656 1 98.88 188 VAL A CA 1
ATOM 1532 C C . VAL A 1 188 ? 12.266 15.531 6.25 1 98.88 188 VAL A C 1
ATOM 1534 O O . VAL A 1 188 ? 12.641 14.594 5.543 1 98.88 188 VAL A O 1
ATOM 1537 N N . CYS A 1 189 ? 12.484 15.633 7.531 1 98.88 189 CYS A N 1
ATOM 1538 C CA . CYS A 1 189 ? 13.281 14.633 8.234 1 98.88 189 CYS A CA 1
ATOM 1539 C C . CYS A 1 189 ? 12.602 13.266 8.203 1 98.88 189 CYS A C 1
ATOM 1541 O O . CYS A 1 189 ? 13.172 12.289 7.73 1 98.88 189 CYS A O 1
ATOM 1543 N N . GLY A 1 190 ? 11.375 13.25 8.641 1 98.81 190 GLY A N 1
ATOM 1544 C CA . GLY A 1 190 ? 10.664 11.984 8.75 1 98.81 190 GLY A CA 1
ATOM 1545 C C . GLY A 1 190 ? 10.516 11.273 7.422 1 98.81 190 GLY A C 1
ATOM 1546 O O . GLY A 1 190 ? 10.75 10.062 7.332 1 98.81 190 GLY A O 1
ATOM 1547 N N . THR A 1 191 ? 10.117 12 6.355 1 98.88 191 THR A N 1
ATOM 1548 C CA . THR A 1 191 ? 9.883 11.391 5.051 1 98.88 191 THR A CA 1
ATOM 1549 C C . THR A 1 191 ? 11.195 10.969 4.398 1 98.88 191 THR A C 1
ATOM 1551 O O . THR A 1 191 ? 11.211 10.102 3.518 1 98.88 191 THR A O 1
ATOM 1554 N N . THR A 1 192 ? 12.305 11.547 4.805 1 98.94 192 THR A N 1
ATOM 1555 C CA . THR A 1 192 ? 13.609 11.242 4.238 1 98.94 192 THR A CA 1
ATOM 1556 C C . THR A 1 192 ? 14.234 10.039 4.945 1 98.94 192 THR A C 1
ATOM 1558 O O . THR A 1 192 ? 14.695 9.102 4.293 1 98.94 192 THR A O 1
ATOM 1561 N N . VAL A 1 193 ? 14.164 10.008 6.27 1 98.94 193 VAL A N 1
ATOM 1562 C CA . VAL A 1 193 ? 14.953 9.031 7.004 1 98.94 193 VAL A CA 1
ATOM 1563 C C . VAL A 1 193 ? 14.203 7.699 7.07 1 98.94 193 VAL A C 1
ATOM 1565 O O . VAL A 1 193 ? 14.812 6.648 7.293 1 98.94 193 VAL A O 1
ATOM 1568 N N . ALA A 1 194 ? 12.883 7.711 6.887 1 98.94 194 ALA A N 1
ATOM 1569 C CA . ALA A 1 194 ? 12.125 6.461 6.898 1 98.94 194 ALA A CA 1
ATOM 1570 C C . ALA A 1 194 ? 12.617 5.512 5.809 1 98.94 194 ALA A C 1
ATOM 1572 O O . ALA A 1 194 ? 13.055 4.398 6.098 1 98.94 194 ALA A O 1
ATOM 1573 N N . PRO A 1 195 ? 12.609 5.949 4.527 1 98.94 195 PRO A N 1
ATOM 1574 C CA . PRO A 1 195 ? 13.133 5.035 3.512 1 98.94 195 PRO A CA 1
ATOM 1575 C C . PRO A 1 195 ? 14.625 4.762 3.686 1 98.94 195 PRO A C 1
ATOM 1577 O O . PRO A 1 195 ? 15.094 3.666 3.363 1 98.94 195 PRO A O 1
ATOM 1580 N N . ILE A 1 196 ? 15.375 5.719 4.211 1 98.94 196 ILE A N 1
ATOM 1581 C CA . ILE A 1 196 ? 16.812 5.539 4.363 1 98.94 196 ILE A CA 1
ATOM 1582 C C . ILE A 1 196 ? 17.094 4.418 5.359 1 98.94 196 ILE A C 1
ATOM 1584 O O . ILE A 1 196 ? 17.859 3.496 5.062 1 98.94 196 ILE A O 1
ATOM 1588 N N . VAL A 1 197 ? 16.438 4.449 6.523 1 98.94 197 VAL A N 1
ATOM 1589 C CA . VAL A 1 197 ? 16.719 3.443 7.543 1 98.94 197 VAL A CA 1
ATOM 1590 C C . VAL A 1 197 ? 16.188 2.086 7.086 1 98.94 197 VAL A C 1
ATOM 1592 O O . VAL A 1 197 ? 16.672 1.041 7.527 1 98.94 197 VAL A O 1
ATOM 1595 N N . ALA A 1 198 ? 15.203 2.084 6.156 1 98.88 198 ALA A N 1
ATOM 1596 C CA . ALA A 1 198 ? 14.672 0.857 5.574 1 98.88 198 ALA A CA 1
ATOM 1597 C C . ALA A 1 198 ? 15.625 0.283 4.535 1 98.88 198 ALA A C 1
ATOM 1599 O O . ALA A 1 198 ? 15.391 -0.797 3.988 1 98.88 198 ALA A O 1
ATOM 1600 N N . GLY A 1 199 ? 16.672 1.053 4.203 1 98.81 199 GLY A N 1
ATOM 1601 C CA . GLY A 1 199 ? 17.719 0.531 3.346 1 98.81 199 GLY A CA 1
ATOM 1602 C C . GLY A 1 199 ? 17.703 1.114 1.945 1 98.81 199 GLY A C 1
ATOM 1603 O O . GLY A 1 199 ? 18.375 0.614 1.046 1 98.81 199 GLY A O 1
ATOM 1604 N N . ASN A 1 200 ? 16.891 2.164 1.697 1 98.94 200 ASN A N 1
ATOM 1605 C CA . ASN A 1 200 ? 16.734 2.752 0.372 1 98.94 200 ASN A CA 1
ATOM 1606 C C . ASN A 1 200 ? 17.484 4.082 0.256 1 98.94 200 ASN A C 1
ATOM 1608 O O . ASN A 1 200 ? 17.484 4.879 1.195 1 98.94 200 ASN A O 1
ATOM 1612 N N . PRO A 1 201 ? 18.109 4.387 -0.87 1 98.94 201 PRO A N 1
ATOM 1613 C CA . PRO A 1 201 ? 18.594 5.746 -1.113 1 98.94 201 PRO A CA 1
ATOM 1614 C C . PRO A 1 201 ? 17.469 6.719 -1.458 1 98.94 201 PRO A C 1
ATOM 1616 O O . PRO A 1 201 ? 16.406 6.297 -1.92 1 98.94 201 PRO A O 1
ATOM 1619 N N . VAL A 1 202 ? 17.781 7.984 -1.248 1 98.94 202 VAL A N 1
ATOM 1620 C CA . VAL A 1 202 ? 16.734 8.984 -1.412 1 98.94 202 VAL A CA 1
ATOM 1621 C C . VAL A 1 202 ? 17.266 10.164 -2.219 1 98.94 202 VAL A C 1
ATOM 1623 O O . VAL A 1 202 ? 18.391 10.617 -1.999 1 98.94 202 VAL A O 1
ATOM 1626 N N . LEU A 1 203 ? 16.547 10.594 -3.197 1 98.94 203 LEU A N 1
ATOM 1627 C CA . LEU A 1 203 ? 16.656 11.938 -3.752 1 98.94 203 LEU A CA 1
ATOM 1628 C C . LEU A 1 203 ? 15.664 12.883 -3.096 1 98.94 203 LEU A C 1
ATOM 1630 O O . LEU A 1 203 ? 14.453 12.742 -3.273 1 98.94 203 LEU A O 1
ATOM 1634 N N . LEU A 1 204 ? 16.172 13.812 -2.357 1 98.94 204 LEU A N 1
ATOM 1635 C CA . LEU A 1 204 ? 15.344 14.766 -1.628 1 98.94 204 LEU A CA 1
ATOM 1636 C C . LEU A 1 204 ? 15.18 16.062 -2.416 1 98.94 204 LEU A C 1
ATOM 1638 O O . LEU A 1 204 ? 16.156 16.75 -2.684 1 98.94 204 LEU A O 1
ATOM 1642 N N . LYS A 1 205 ? 14.055 16.359 -2.893 1 98.88 205 LYS A N 1
ATOM 1643 C CA . LYS A 1 205 ? 13.695 17.641 -3.463 1 98.88 205 LYS A CA 1
ATOM 1644 C C . LYS A 1 205 ? 12.828 18.453 -2.496 1 98.88 205 LYS A C 1
ATOM 1646 O O . LYS A 1 205 ? 11.602 18.391 -2.564 1 98.88 205 LYS A O 1
ATOM 1651 N N . PRO A 1 206 ? 13.375 19.297 -1.677 1 98.31 206 PRO A N 1
ATOM 1652 C CA . PRO A 1 206 ? 12.594 20.062 -0.704 1 98.31 206 PRO A CA 1
ATOM 1653 C C . PRO A 1 206 ? 11.758 21.156 -1.354 1 98.31 206 PRO A C 1
ATOM 1655 O O . PRO A 1 206 ? 11.93 21.453 -2.541 1 98.31 206 PRO A O 1
ATOM 1658 N N . SER A 1 207 ? 10.82 21.719 -0.594 1 97.88 207 SER A N 1
ATOM 1659 C CA . SER A 1 207 ? 10.055 22.859 -1.063 1 97.88 207 SER A CA 1
ATOM 1660 C C . SER A 1 207 ? 10.969 24.047 -1.349 1 97.88 207 SER A C 1
ATOM 1662 O O . SER A 1 207 ? 11.938 24.281 -0.623 1 97.88 207 SER A O 1
ATOM 1664 N N . GLU A 1 208 ? 10.625 24.812 -2.322 1 96.75 208 GLU A N 1
ATOM 1665 C CA . GLU A 1 208 ? 11.383 26 -2.686 1 96.75 208 GLU A CA 1
ATOM 1666 C C . GLU A 1 208 ? 11.242 27.094 -1.626 1 96.75 208 GLU A C 1
ATOM 1668 O O . GLU A 1 208 ? 12.023 28.047 -1.596 1 96.75 208 GLU A O 1
ATOM 1673 N N . ASN A 1 209 ? 10.281 26.922 -0.735 1 97.06 209 ASN A N 1
ATOM 1674 C CA . ASN A 1 209 ? 9.984 27.953 0.249 1 97.06 209 ASN A CA 1
ATOM 1675 C C . ASN A 1 209 ? 10.859 27.812 1.49 1 97.06 209 ASN A C 1
ATOM 1677 O O . ASN A 1 209 ? 11.016 28.766 2.258 1 97.06 209 ASN A O 1
ATOM 1681 N N . THR A 1 210 ? 11.398 26.609 1.723 1 98.38 210 THR A N 1
ATOM 1682 C CA . THR A 1 210 ? 12.203 26.375 2.922 1 98.38 210 THR A CA 1
ATOM 1683 C C . THR A 1 210 ? 13.375 25.453 2.621 1 98.38 210 THR A C 1
ATOM 1685 O O . THR A 1 210 ? 13.57 24.438 3.309 1 98.38 210 THR A O 1
ATOM 1688 N N . PRO A 1 211 ? 14.164 25.75 1.678 1 98.44 211 PRO A N 1
ATOM 1689 C CA . PRO A 1 211 ? 15.219 24.812 1.252 1 98.44 211 PRO A CA 1
ATOM 1690 C C . PRO A 1 211 ? 16.438 24.844 2.178 1 98.44 211 PRO A C 1
ATOM 1692 O O . PRO A 1 211 ? 17.234 23.891 2.184 1 98.44 211 PRO A O 1
ATOM 1695 N N . VAL A 1 212 ? 16.625 25.953 2.977 1 98.81 212 VAL A N 1
ATOM 1696 C CA . VAL A 1 212 ? 17.844 26.094 3.773 1 98.81 212 VAL A CA 1
ATOM 1697 C C . VAL A 1 212 ? 17.797 25.141 4.969 1 98.81 212 VAL A C 1
ATOM 1699 O O . VAL A 1 212 ? 18.766 24.422 5.234 1 98.81 212 VAL A O 1
ATOM 1702 N N . ILE A 1 213 ? 16.672 25.141 5.668 1 98.69 213 ILE A N 1
ATOM 1703 C CA . ILE A 1 213 ? 16.531 24.25 6.812 1 98.69 213 ILE A CA 1
ATOM 1704 C C . ILE A 1 213 ? 16.594 22.797 6.344 1 98.69 213 ILE A C 1
ATOM 1706 O O . ILE A 1 213 ? 17.109 21.938 7.055 1 98.69 213 ILE A O 1
ATOM 1710 N N . ALA A 1 214 ? 16.125 22.484 5.129 1 98.75 214 ALA A N 1
ATOM 1711 C CA . ALA A 1 214 ? 16.25 21.141 4.57 1 98.75 214 ALA A CA 1
ATOM 1712 C C . ALA A 1 214 ? 17.719 20.766 4.383 1 98.75 214 ALA A C 1
ATOM 1714 O O . ALA A 1 214 ? 18.109 19.625 4.645 1 98.75 214 ALA A O 1
ATOM 1715 N N . TYR A 1 215 ? 18.531 21.703 3.943 1 98.81 215 TYR A N 1
ATOM 1716 C CA . TYR A 1 215 ? 19.953 21.469 3.768 1 98.81 215 TYR A CA 1
ATOM 1717 C C . TYR A 1 215 ? 20.625 21.156 5.102 1 98.81 215 TYR A C 1
ATOM 1719 O O . TYR A 1 215 ? 21.562 20.344 5.156 1 98.81 215 TYR A O 1
ATOM 1727 N N . LYS A 1 216 ? 20.141 21.797 6.18 1 98.81 216 LYS A N 1
ATOM 1728 C CA . LYS A 1 216 ? 20.719 21.531 7.492 1 98.81 216 LYS A CA 1
ATOM 1729 C C . LYS A 1 216 ? 20.547 20.062 7.879 1 98.81 216 LYS A C 1
ATOM 1731 O O . LYS A 1 216 ? 21.406 19.5 8.562 1 98.81 216 LYS A O 1
ATOM 1736 N N . LEU A 1 217 ? 19.438 19.406 7.438 1 98.88 217 LEU A N 1
ATOM 1737 C CA . LEU A 1 217 ? 19.297 17.969 7.648 1 98.88 217 LEU A CA 1
ATOM 1738 C C . LEU A 1 217 ? 20.391 17.203 6.922 1 98.88 217 LEU A C 1
ATOM 1740 O O . LEU A 1 217 ? 20.938 16.219 7.453 1 98.88 217 LEU A O 1
ATOM 1744 N N . VAL A 1 218 ? 20.688 17.594 5.699 1 98.81 218 VAL A N 1
ATOM 1745 C CA . VAL A 1 218 ? 21.734 16.953 4.906 1 98.81 218 VAL A CA 1
ATOM 1746 C C . VAL A 1 218 ? 23.062 17.016 5.66 1 98.81 218 VAL A C 1
ATOM 1748 O O . VAL A 1 218 ? 23.75 16 5.785 1 98.81 218 VAL A O 1
ATOM 1751 N N . GLU A 1 219 ? 23.344 18.219 6.199 1 98.75 219 GLU A N 1
ATOM 1752 C CA . GLU A 1 219 ? 24.578 18.391 6.965 1 98.75 219 GLU A CA 1
ATOM 1753 C C . GLU A 1 219 ? 24.625 17.453 8.164 1 98.75 219 GLU A C 1
ATOM 1755 O O . GLU A 1 219 ? 25.656 16.844 8.438 1 98.75 219 GLU A O 1
ATOM 1760 N N . VAL A 1 220 ? 23.516 17.344 8.852 1 98.81 220 VAL A N 1
ATOM 1761 C CA . VAL A 1 220 ? 23.422 16.5 10.047 1 98.81 220 VAL A CA 1
ATOM 1762 C C . VAL A 1 220 ? 23.688 15.047 9.672 1 98.81 220 VAL A C 1
ATOM 1764 O O . VAL A 1 220 ? 24.422 14.344 10.359 1 98.81 220 VAL A O 1
ATOM 1767 N N . LEU A 1 221 ? 23.031 14.562 8.594 1 98.88 221 LEU A N 1
ATOM 1768 C CA . LEU A 1 221 ? 23.141 13.164 8.203 1 98.88 221 LEU A CA 1
ATOM 1769 C C . LEU A 1 221 ? 24.562 12.844 7.715 1 98.88 221 LEU A C 1
ATOM 1771 O O . LEU A 1 221 ? 25.078 11.758 7.957 1 98.88 221 LEU A O 1
ATOM 1775 N N . GLU A 1 222 ? 25.156 13.789 7.012 1 98.56 222 GLU A N 1
ATOM 1776 C CA . GLU A 1 222 ? 26.562 13.633 6.656 1 98.56 222 GLU A CA 1
ATOM 1777 C C . GLU A 1 222 ? 27.438 13.516 7.898 1 98.56 222 GLU A C 1
ATOM 1779 O O . GLU A 1 222 ? 28.281 12.625 7.988 1 98.56 222 GLU A O 1
ATOM 1784 N N . GLU A 1 223 ? 27.203 14.469 8.844 1 98.56 223 GLU A N 1
ATOM 1785 C CA . GLU A 1 223 ? 27.969 14.469 10.094 1 98.56 223 GLU A CA 1
ATOM 1786 C C . GLU A 1 223 ? 27.734 13.18 10.867 1 98.56 223 GLU A C 1
ATOM 1788 O O . GLU A 1 223 ? 28.656 12.68 11.539 1 98.56 223 GLU A O 1
ATOM 1793 N N . ALA A 1 224 ? 26.578 12.617 10.758 1 98.75 224 ALA A N 1
ATOM 1794 C CA . ALA A 1 224 ? 26.203 11.406 11.484 1 98.75 224 ALA A CA 1
ATOM 1795 C C . ALA A 1 224 ? 26.828 10.172 10.844 1 98.75 224 ALA A C 1
ATOM 1797 O O . ALA A 1 224 ? 26.797 9.078 11.422 1 98.75 224 ALA A O 1
ATOM 1798 N N . GLY A 1 225 ? 27.344 10.289 9.641 1 98.5 225 GLY A N 1
ATOM 1799 C CA . GLY A 1 225 ? 28.062 9.188 9.023 1 98.5 225 GLY A CA 1
ATOM 1800 C C . GLY A 1 225 ? 27.281 8.477 7.941 1 98.5 225 GLY A C 1
ATOM 1801 O O . GLY A 1 225 ? 27.578 7.34 7.582 1 98.5 225 GLY A O 1
ATOM 1802 N N . LEU A 1 226 ? 26.25 9.094 7.41 1 98.88 226 LEU A N 1
ATOM 1803 C CA . LEU A 1 226 ? 25.531 8.484 6.301 1 98.88 226 LEU A CA 1
ATOM 1804 C C . LEU A 1 226 ? 26.422 8.336 5.078 1 98.88 226 LEU A C 1
ATOM 1806 O O . LEU A 1 226 ? 27.078 9.297 4.66 1 98.88 226 LEU A O 1
ATOM 1810 N N . PRO A 1 227 ? 26.453 7.16 4.488 1 98.81 227 PRO A N 1
ATOM 1811 C CA . PRO A 1 227 ? 27.328 6.961 3.324 1 98.81 227 PRO A CA 1
ATOM 1812 C C . PRO A 1 227 ? 26.953 7.859 2.148 1 98.81 227 PRO A C 1
ATOM 1814 O O . PRO A 1 227 ? 25.781 8.195 1.968 1 98.81 227 PRO A O 1
ATOM 1817 N N . LYS A 1 228 ? 28 8.219 1.343 1 98.62 228 LYS A N 1
ATOM 1818 C CA . LYS A 1 228 ? 27.781 9.023 0.145 1 98.62 228 LYS A CA 1
ATOM 1819 C C . LYS A 1 228 ? 26.797 8.352 -0.799 1 98.62 228 LYS A C 1
ATOM 1821 O O . LYS A 1 228 ? 26.797 7.129 -0.947 1 98.62 228 LYS A O 1
ATOM 1826 N N . GLY A 1 229 ? 25.938 9.117 -1.385 1 98.75 229 GLY A N 1
ATOM 1827 C CA . GLY A 1 229 ? 25.016 8.625 -2.4 1 98.75 229 GLY A CA 1
ATOM 1828 C C . GLY A 1 229 ? 23.703 8.109 -1.824 1 98.75 229 GLY A C 1
ATOM 1829 O O . GLY A 1 229 ? 22.734 7.93 -2.553 1 98.75 229 GLY A O 1
ATOM 1830 N N . VAL A 1 230 ? 23.594 7.785 -0.499 1 98.94 230 VAL A N 1
ATOM 1831 C CA . VAL A 1 230 ? 22.359 7.316 0.124 1 98.94 230 VAL A CA 1
ATOM 1832 C C . VAL A 1 230 ? 21.344 8.453 0.169 1 98.94 230 VAL A C 1
ATOM 1834 O O . VAL A 1 230 ? 20.141 8.227 -0.04 1 98.94 230 VAL A O 1
ATOM 1837 N N . LEU A 1 231 ? 21.812 9.609 0.433 1 98.94 231 LEU A N 1
ATOM 1838 C CA . LEU A 1 231 ? 21 10.812 0.318 1 98.94 231 LEU A CA 1
ATOM 1839 C C . LEU A 1 231 ? 21.562 11.758 -0.735 1 98.94 231 LEU A C 1
ATOM 1841 O O . LEU A 1 231 ? 22.766 12.07 -0.716 1 98.94 231 LEU A O 1
ATOM 1845 N N . ASN A 1 232 ? 20.797 12.117 -1.668 1 98.94 232 ASN A N 1
ATOM 1846 C CA . ASN A 1 232 ? 21.109 13.164 -2.637 1 98.94 232 ASN A CA 1
ATOM 1847 C C . ASN A 1 232 ? 20.141 14.344 -2.504 1 98.94 232 ASN A C 1
ATOM 1849 O O . ASN A 1 232 ? 18.922 14.164 -2.521 1 98.94 232 ASN A O 1
ATOM 1853 N N . PHE A 1 233 ? 20.672 15.516 -2.254 1 98.94 233 PHE A N 1
ATOM 1854 C CA . PHE A 1 233 ? 19.922 16.75 -2.078 1 98.94 233 PHE A CA 1
ATOM 1855 C C . PHE A 1 233 ? 19.812 17.516 -3.393 1 98.94 233 PHE A C 1
ATOM 1857 O O . PHE A 1 233 ? 20.797 18.047 -3.893 1 98.94 233 PHE A O 1
ATOM 1864 N N . VAL A 1 234 ? 18.547 17.562 -3.953 1 98.88 234 VAL A N 1
ATOM 1865 C CA . VAL A 1 234 ? 18.406 18.078 -5.312 1 98.88 234 VAL A CA 1
ATOM 1866 C C . VAL A 1 234 ? 17.25 19.078 -5.379 1 98.88 234 VAL A C 1
ATOM 1868 O O . VAL A 1 234 ? 16.297 18.891 -6.141 1 98.88 234 VAL A O 1
ATOM 1871 N N . PRO A 1 235 ? 17.375 20.219 -4.66 1 98.75 235 PRO A N 1
ATOM 1872 C CA . PRO A 1 235 ? 16.375 21.266 -4.84 1 98.75 235 PRO A CA 1
ATOM 1873 C C . PRO A 1 235 ? 16.328 21.797 -6.273 1 98.75 235 PRO A C 1
ATOM 1875 O O . PRO A 1 235 ? 17.344 21.812 -6.965 1 98.75 235 PRO A O 1
ATOM 1878 N N . GLY A 1 236 ? 15.156 22.203 -6.68 1 97.5 236 GLY A N 1
ATOM 1879 C CA . GLY A 1 236 ? 15.016 22.75 -8.016 1 97.5 236 GLY A CA 1
ATOM 1880 C C . GLY A 1 236 ? 13.594 23.188 -8.328 1 97.5 236 GLY A C 1
ATOM 1881 O O . GLY A 1 236 ? 12.711 23.094 -7.48 1 97.5 236 GLY A O 1
ATOM 1882 N N . ASP A 1 237 ? 13.453 23.719 -9.508 1 95.25 237 ASP A N 1
ATOM 1883 C CA . ASP A 1 237 ? 12.148 24.172 -9.984 1 95.25 237 ASP A CA 1
ATOM 1884 C C . ASP A 1 237 ? 11.211 22.984 -10.227 1 95.25 237 ASP A C 1
ATOM 1886 O O . ASP A 1 237 ? 11.508 22.109 -11.039 1 95.25 237 ASP A O 1
ATOM 1890 N N . PRO A 1 238 ? 10.094 23.016 -9.523 1 92.38 238 PRO A N 1
ATOM 1891 C CA . PRO A 1 238 ? 9.148 21.922 -9.711 1 92.38 238 PRO A CA 1
ATOM 1892 C C . PRO A 1 238 ? 8.766 21.719 -11.18 1 92.38 238 PRO A C 1
ATOM 1894 O O . PRO A 1 238 ? 8.586 20.578 -11.625 1 92.38 238 PRO A O 1
ATOM 1897 N N . ALA A 1 239 ? 8.602 22.734 -11.953 1 92.44 239 ALA A N 1
ATOM 1898 C CA . ALA A 1 239 ? 8.211 22.641 -13.359 1 92.44 239 ALA A CA 1
ATOM 1899 C C . ALA A 1 239 ? 9.297 21.953 -14.188 1 92.44 239 ALA A C 1
ATOM 1901 O O . ALA A 1 239 ? 9 21.328 -15.203 1 92.44 239 ALA A O 1
ATOM 1902 N N . GLU A 1 240 ? 10.484 22.062 -13.672 1 93.06 240 GLU A N 1
ATOM 1903 C CA . GLU A 1 240 ? 11.602 21.531 -14.445 1 93.06 240 GLU A CA 1
ATOM 1904 C C . GLU A 1 240 ? 11.906 20.094 -14.055 1 93.06 240 GLU A C 1
ATOM 1906 O O . GLU A 1 240 ? 12.125 19.234 -14.922 1 93.06 240 GLU A O 1
ATOM 1911 N N . ILE A 1 241 ? 11.938 19.828 -12.781 1 97.25 241 ILE A N 1
ATOM 1912 C CA . ILE A 1 241 ? 12.477 18.531 -12.398 1 97.25 241 ILE A CA 1
ATOM 1913 C C . ILE A 1 241 ? 11.422 17.719 -11.648 1 97.25 241 ILE A C 1
ATOM 1915 O O . ILE A 1 241 ? 11.594 16.531 -11.414 1 97.25 241 ILE A O 1
ATOM 1919 N N . GLY A 1 242 ? 10.312 18.375 -11.242 1 96.88 242 GLY A N 1
ATOM 1920 C CA . GLY A 1 242 ? 9.312 17.688 -10.438 1 96.88 242 GLY A CA 1
ATOM 1921 C C . GLY A 1 242 ? 8.766 16.438 -11.102 1 96.88 242 GLY A C 1
ATOM 1922 O O . GLY A 1 242 ? 8.875 15.344 -10.555 1 96.88 242 GLY A O 1
ATOM 1923 N N . ASP A 1 243 ? 8.195 16.609 -12.266 1 97.31 243 ASP A N 1
ATOM 1924 C CA . ASP A 1 243 ? 7.645 15.492 -13.023 1 97.31 243 ASP A CA 1
ATOM 1925 C C . ASP A 1 243 ? 8.742 14.508 -13.414 1 97.31 243 ASP A C 1
ATOM 1927 O O . ASP A 1 243 ? 8.508 13.297 -13.445 1 97.31 243 ASP A O 1
ATOM 1931 N N . TYR A 1 244 ? 9.891 15.039 -13.703 1 98.38 244 TYR A N 1
ATOM 1932 C CA . TYR A 1 244 ? 11 14.203 -14.141 1 98.38 244 TYR A CA 1
ATOM 1933 C C . TYR A 1 244 ? 11.406 13.219 -13.055 1 98.38 244 TYR A C 1
ATOM 1935 O O . TYR A 1 244 ? 11.672 12.047 -13.328 1 98.38 244 TYR A O 1
ATOM 1943 N N . LEU A 1 245 ? 11.469 13.68 -11.828 1 98.81 245 LEU A N 1
ATOM 1944 C CA . LEU A 1 245 ? 11.773 12.836 -10.68 1 98.81 245 LEU A CA 1
ATOM 1945 C C . LEU A 1 245 ? 10.758 11.703 -10.555 1 98.81 245 LEU A C 1
ATOM 1947 O O . LEU A 1 245 ? 11.133 10.547 -10.312 1 98.81 245 LEU A O 1
ATOM 1951 N N . VAL A 1 246 ? 9.484 12.016 -10.75 1 98.5 246 VAL A N 1
ATOM 1952 C CA . VAL A 1 246 ? 8.383 11.07 -10.586 1 98.5 246 VAL A CA 1
ATOM 1953 C C . VAL A 1 246 ? 8.383 10.07 -11.734 1 98.5 246 VAL A C 1
ATOM 1955 O O . VAL A 1 246 ? 8.203 8.867 -11.523 1 98.5 246 VAL A O 1
ATOM 1958 N N . ASP A 1 247 ? 8.688 10.539 -12.914 1 98.25 247 ASP A N 1
ATOM 1959 C CA . ASP A 1 247 ? 8.594 9.742 -14.133 1 98.25 247 ASP A CA 1
ATOM 1960 C C . ASP A 1 247 ? 9.82 8.844 -14.305 1 98.25 247 ASP A C 1
ATOM 1962 O O . ASP A 1 247 ? 9.797 7.891 -15.078 1 98.25 247 ASP A O 1
ATOM 1966 N N . HIS A 1 248 ? 10.906 9.141 -13.625 1 98.75 248 HIS A N 1
ATOM 1967 C CA . HIS A 1 248 ? 12.172 8.469 -13.867 1 98.75 248 HIS A CA 1
ATOM 1968 C C . HIS A 1 248 ? 12.055 6.965 -13.672 1 98.75 248 HIS A C 1
ATOM 1970 O O . HIS A 1 248 ? 11.453 6.508 -12.695 1 98.75 248 HIS A O 1
ATOM 1976 N N . LYS A 1 249 ? 12.68 6.188 -14.562 1 98.19 249 LYS A N 1
ATOM 1977 C CA . LYS A 1 249 ? 12.523 4.734 -14.578 1 98.19 249 LYS A CA 1
ATOM 1978 C C . LYS A 1 249 ? 13.133 4.105 -13.328 1 98.19 249 LYS A C 1
ATOM 1980 O O . LYS A 1 249 ? 12.766 2.992 -12.945 1 98.19 249 LYS A O 1
ATOM 1985 N N . ASP A 1 250 ? 14.102 4.812 -12.68 1 98.5 250 ASP A N 1
ATOM 1986 C CA . ASP A 1 250 ? 14.812 4.234 -11.539 1 98.5 250 ASP A CA 1
ATOM 1987 C C . ASP A 1 250 ? 14.148 4.633 -10.219 1 98.5 250 ASP A C 1
ATOM 1989 O O . ASP A 1 250 ? 14.602 4.238 -9.148 1 98.5 250 ASP A O 1
ATOM 1993 N N . THR A 1 251 ? 13.047 5.457 -10.305 1 98.88 251 THR A N 1
ATOM 1994 C CA . THR A 1 251 ? 12.289 5.781 -9.102 1 98.88 251 THR A CA 1
ATOM 1995 C C . THR A 1 251 ? 11.469 4.578 -8.633 1 98.88 251 THR A C 1
ATOM 1997 O O . THR A 1 251 ? 10.578 4.117 -9.344 1 98.88 251 THR A O 1
ATOM 2000 N N . HIS A 1 252 ? 11.781 4.121 -7.418 1 98.75 252 HIS A N 1
ATOM 2001 C CA . HIS A 1 252 ? 11.07 2.967 -6.887 1 98.75 252 HIS A CA 1
ATOM 2002 C C . HIS A 1 252 ? 9.898 3.398 -6.008 1 98.75 252 HIS A C 1
ATOM 2004 O O . HIS A 1 252 ? 8.938 2.65 -5.84 1 98.75 252 HIS A O 1
ATOM 2010 N N . PHE A 1 253 ? 9.969 4.555 -5.367 1 98.81 253 PHE A N 1
ATOM 2011 C CA . PHE A 1 253 ? 8.891 5.078 -4.539 1 98.81 253 PHE A CA 1
ATOM 2012 C C . PHE A 1 253 ? 8.883 6.602 -4.57 1 98.81 253 PHE A C 1
ATOM 2014 O O . PHE A 1 253 ? 9.898 7.23 -4.879 1 98.81 253 PHE A O 1
ATOM 2021 N N . ILE A 1 254 ? 7.77 7.195 -4.352 1 98.88 254 ILE A N 1
ATOM 2022 C CA . ILE A 1 254 ? 7.59 8.633 -4.152 1 98.88 254 ILE A CA 1
ATOM 2023 C C . ILE A 1 254 ? 6.941 8.883 -2.793 1 98.88 254 ILE A C 1
ATOM 2025 O O . ILE A 1 254 ? 5.844 8.391 -2.52 1 98.88 254 ILE A O 1
ATOM 2029 N N . ASN A 1 255 ? 7.629 9.477 -1.929 1 98.81 255 ASN A N 1
ATOM 2030 C CA . ASN A 1 255 ? 7.133 9.945 -0.637 1 98.81 255 ASN A CA 1
ATOM 2031 C C . ASN A 1 255 ? 6.797 11.43 -0.667 1 98.81 255 ASN A C 1
ATOM 2033 O O . ASN A 1 255 ? 7.695 12.273 -0.63 1 98.81 255 ASN A O 1
ATOM 2037 N N . PHE A 1 256 ? 5.504 11.695 -0.77 1 98.75 256 PHE A N 1
ATOM 2038 C CA . PHE A 1 256 ? 5.043 13.055 -1.044 1 98.75 256 PHE A CA 1
ATOM 2039 C C . PHE A 1 256 ? 4.141 13.555 0.078 1 98.75 256 PHE A C 1
ATOM 2041 O O . PHE A 1 256 ? 3.291 12.812 0.578 1 98.75 256 PHE A O 1
ATOM 2048 N N . THR A 1 257 ? 4.352 14.719 0.536 1 98.56 257 THR A N 1
ATOM 2049 C CA . THR A 1 257 ? 3.416 15.484 1.359 1 98.56 257 THR A CA 1
ATOM 2050 C C . THR A 1 257 ? 3.172 16.859 0.761 1 98.56 257 THR A C 1
ATOM 2052 O O . THR A 1 257 ? 4.117 17.609 0.503 1 98.56 257 THR A O 1
ATOM 2055 N N . GLY A 1 258 ? 1.948 17.219 0.473 1 97.56 258 GLY A N 1
ATOM 2056 C CA . GLY A 1 258 ? 1.638 18.516 -0.12 1 97.56 258 GLY A CA 1
ATOM 2057 C C . GLY A 1 258 ? 0.176 18.656 -0.501 1 97.56 258 GLY A C 1
ATOM 2058 O O . GLY A 1 258 ? -0.705 18.141 0.189 1 97.56 258 GLY A O 1
ATOM 2059 N N . SER A 1 259 ? -0.099 19.422 -1.527 1 96.69 259 SER A N 1
ATOM 2060 C CA . SER A 1 259 ? -1.471 19.75 -1.898 1 96.69 259 SER A CA 1
ATOM 2061 C C . SER A 1 259 ? -2.16 18.562 -2.582 1 96.69 259 SER A C 1
ATOM 2063 O O . SER A 1 259 ? -1.496 17.703 -3.156 1 96.69 259 SER A O 1
ATOM 2065 N N . ARG A 1 260 ? -3.48 18.578 -2.529 1 96.44 260 ARG A N 1
ATOM 2066 C CA . ARG A 1 260 ? -4.301 17.578 -3.213 1 96.44 260 ARG A CA 1
ATOM 2067 C C . ARG A 1 260 ? -4 17.547 -4.707 1 96.44 260 ARG A C 1
ATOM 2069 O O . ARG A 1 260 ? -3.832 16.484 -5.297 1 96.44 260 ARG A O 1
ATOM 2076 N N . ALA A 1 261 ? -3.926 18.703 -5.293 1 96.5 261 ALA A N 1
ATOM 2077 C CA . ALA A 1 261 ? -3.732 18.797 -6.734 1 96.5 261 ALA A CA 1
ATOM 2078 C C . ALA A 1 261 ? -2.42 18.141 -7.16 1 96.5 261 ALA A C 1
ATOM 2080 O O . ALA A 1 261 ? -2.391 17.344 -8.102 1 96.5 261 ALA A O 1
ATOM 2081 N N . THR A 1 262 ? -1.347 18.469 -6.457 1 97 262 THR A N 1
ATOM 2082 C CA . THR A 1 262 ? -0.044 17.891 -6.77 1 97 262 THR A CA 1
ATOM 2083 C C . THR A 1 262 ? -0.027 16.391 -6.477 1 97 262 THR A C 1
ATOM 2085 O O . THR A 1 262 ? 0.508 15.609 -7.258 1 97 262 THR A O 1
ATOM 2088 N N . GLY A 1 263 ? -0.632 16.016 -5.34 1 97.69 263 GLY A N 1
ATOM 2089 C CA . GLY A 1 263 ? -0.655 14.617 -4.953 1 97.69 263 GLY A CA 1
ATOM 2090 C C . GLY A 1 263 ? -1.368 13.734 -5.957 1 97.69 263 GLY A C 1
ATOM 2091 O O . GLY A 1 263 ? -0.877 12.656 -6.305 1 97.69 263 GLY A O 1
ATOM 2092 N N . VAL A 1 264 ? -2.547 14.148 -6.469 1 97.25 264 VAL A N 1
ATOM 2093 C CA . VAL A 1 264 ? -3.328 13.375 -7.43 1 97.25 264 VAL A CA 1
ATOM 2094 C C . VAL A 1 264 ? -2.582 13.297 -8.758 1 97.25 264 VAL A C 1
ATOM 2096 O O . VAL A 1 264 ? -2.619 12.273 -9.445 1 97.25 264 VAL A O 1
ATOM 2099 N N . ARG A 1 265 ? -1.887 14.344 -9.109 1 97.25 265 ARG A N 1
ATOM 2100 C CA . ARG A 1 265 ? -1.069 14.352 -10.32 1 97.25 265 ARG A CA 1
ATOM 2101 C C . ARG A 1 265 ? 0.055 13.328 -10.227 1 97.25 265 ARG A C 1
ATOM 2103 O O . ARG A 1 265 ? 0.289 12.562 -11.164 1 97.25 265 ARG A O 1
ATOM 2110 N N . ILE A 1 266 ? 0.773 13.352 -9.086 1 98 266 ILE A N 1
ATOM 2111 C CA . ILE A 1 266 ? 1.853 12.398 -8.844 1 98 266 ILE A CA 1
ATOM 2112 C C . ILE A 1 266 ? 1.301 10.977 -8.875 1 98 266 ILE A C 1
ATOM 2114 O O . ILE A 1 266 ? 1.9 10.078 -9.477 1 98 266 ILE A O 1
ATOM 2118 N N . PHE A 1 267 ? 0.168 10.812 -8.234 1 97.19 267 PHE A N 1
ATOM 2119 C CA . PHE A 1 267 ? -0.492 9.516 -8.141 1 97.19 267 PHE A CA 1
ATOM 2120 C C . PHE A 1 267 ? -0.731 8.922 -9.523 1 97.19 267 PHE A C 1
ATOM 2122 O O . PHE A 1 267 ? -0.472 7.742 -9.758 1 97.19 267 PHE A O 1
ATOM 2129 N N . GLU A 1 268 ? -1.192 9.68 -10.43 1 96.62 268 GLU A N 1
ATOM 2130 C CA . GLU A 1 268 ? -1.483 9.242 -11.789 1 96.62 268 GLU A CA 1
ATOM 2131 C C . GLU A 1 268 ? -0.201 9.031 -12.594 1 96.62 268 GLU A C 1
ATOM 2133 O O . GLU A 1 268 ? -0.037 8.008 -13.258 1 96.62 268 GLU A O 1
ATOM 2138 N N . ARG A 1 269 ? 0.77 9.883 -12.508 1 97 269 ARG A N 1
ATOM 2139 C CA . ARG A 1 269 ? 1.993 9.844 -13.297 1 97 269 ARG A CA 1
ATOM 2140 C C . ARG A 1 269 ? 2.879 8.68 -12.875 1 97 269 ARG A C 1
ATOM 2142 O O . ARG A 1 269 ? 3.545 8.062 -13.711 1 97 269 ARG A O 1
ATOM 2149 N N . ALA A 1 270 ? 2.873 8.43 -11.586 1 97.81 270 ALA A N 1
ATOM 2150 C CA . ALA A 1 270 ? 3.766 7.422 -11.008 1 97.81 270 ALA A CA 1
ATOM 2151 C C . ALA A 1 270 ? 3.412 6.027 -11.508 1 97.81 270 ALA A C 1
ATOM 2153 O O . ALA A 1 270 ? 4.23 5.105 -11.438 1 97.81 270 ALA A O 1
ATOM 2154 N N . THR A 1 271 ? 2.18 5.801 -12.016 1 97.31 271 THR A N 1
ATOM 2155 C CA . THR A 1 271 ? 1.724 4.461 -12.367 1 97.31 271 THR A CA 1
ATOM 2156 C C . THR A 1 271 ? 1.995 4.168 -13.844 1 97.31 271 THR A C 1
ATOM 2158 O O . THR A 1 271 ? 1.834 3.031 -14.297 1 97.31 271 THR A O 1
ATOM 2161 N N . LYS A 1 272 ? 2.361 5.184 -14.625 1 97.12 272 LYS A N 1
ATOM 2162 C CA . LYS A 1 272 ? 2.76 4.965 -16.016 1 97.12 272 LYS A CA 1
ATOM 2163 C C . LYS A 1 272 ? 4.129 4.301 -16.094 1 97.12 272 LYS A C 1
ATOM 2165 O O . LYS A 1 272 ? 5.125 4.859 -15.625 1 97.12 272 LYS A O 1
ATOM 2170 N N . ILE A 1 273 ? 4.195 3.17 -16.656 1 97.62 273 ILE A N 1
ATOM 2171 C CA . ILE A 1 273 ? 5.445 2.426 -16.75 1 97.62 273 ILE A CA 1
ATOM 2172 C C . ILE A 1 273 ? 6.34 3.059 -17.812 1 97.62 273 ILE A C 1
ATOM 2174 O O . ILE A 1 273 ? 5.922 3.223 -18.969 1 97.62 273 ILE A O 1
ATOM 2178 N N . GLN A 1 274 ? 7.516 3.428 -17.422 1 97.69 274 GLN A N 1
ATOM 2179 C CA . GLN A 1 274 ? 8.477 4.035 -18.328 1 97.69 274 GLN A CA 1
ATOM 2180 C C . GLN A 1 274 ? 9.32 2.969 -19.031 1 97.69 274 GLN A C 1
ATOM 2182 O O . GLN A 1 274 ? 9.453 1.852 -18.531 1 97.69 274 GLN A O 1
ATOM 2187 N N . ASP A 1 275 ? 9.844 3.338 -20.188 1 96.69 275 ASP A N 1
ATOM 2188 C CA . ASP A 1 275 ? 10.742 2.434 -20.891 1 96.69 275 ASP A CA 1
ATOM 2189 C C . ASP A 1 275 ? 11.93 2.039 -20.016 1 96.69 275 ASP A C 1
ATOM 2191 O O . ASP A 1 275 ? 12.617 2.902 -19.469 1 96.69 275 ASP A O 1
ATOM 2195 N N . GLY A 1 276 ? 12.133 0.793 -19.922 1 95.81 276 GLY A N 1
ATOM 2196 C CA . GLY A 1 276 ? 13.258 0.289 -19.156 1 95.81 276 GLY A CA 1
ATOM 2197 C C . GLY A 1 276 ? 12.953 0.135 -17.688 1 95.81 276 GLY A C 1
ATOM 2198 O O . GLY A 1 276 ? 13.758 -0.409 -16.922 1 95.81 276 GLY A O 1
ATOM 2199 N N . GLN A 1 277 ? 11.805 0.621 -17.266 1 97.12 277 GLN A N 1
ATOM 2200 C CA . GLN A 1 277 ? 11.398 0.455 -15.867 1 97.12 277 GLN A CA 1
ATOM 2201 C C . GLN A 1 277 ? 11.008 -0.992 -15.578 1 97.12 277 GLN A C 1
ATOM 2203 O O . GLN A 1 277 ? 10.289 -1.615 -16.359 1 97.12 277 GLN A O 1
ATOM 2208 N N . THR A 1 278 ? 11.398 -1.597 -14.461 1 95.44 278 THR A N 1
ATOM 2209 C CA . THR A 1 278 ? 11.195 -3.018 -14.203 1 95.44 278 THR A CA 1
ATOM 2210 C C . THR A 1 278 ? 10.414 -3.227 -12.906 1 95.44 278 THR A C 1
ATOM 2212 O O . THR A 1 278 ? 10.414 -4.324 -12.344 1 95.44 278 THR A O 1
ATOM 2215 N N . HIS A 1 279 ? 9.828 -2.203 -12.367 1 97.69 279 HIS A N 1
ATOM 2216 C CA . HIS A 1 279 ? 9.094 -2.295 -11.117 1 97.69 279 HIS A CA 1
ATOM 2217 C C . HIS A 1 279 ? 7.883 -1.364 -11.117 1 97.69 279 HIS A C 1
ATOM 2219 O O . HIS A 1 279 ? 7.797 -0.45 -11.938 1 97.69 279 HIS A O 1
ATOM 2225 N N . LEU A 1 280 ? 6.922 -1.667 -10.305 1 98 280 LEU A N 1
ATOM 2226 C CA . LEU A 1 280 ? 5.828 -0.75 -10 1 98 280 LEU A CA 1
ATOM 2227 C C . LEU A 1 280 ? 6.23 0.233 -8.906 1 98 280 LEU A C 1
ATOM 2229 O O . LEU A 1 280 ? 6.773 -0.168 -7.875 1 98 280 LEU A O 1
ATOM 2233 N N . LYS A 1 281 ? 6.02 1.508 -9.141 1 98.38 281 LYS A N 1
ATOM 2234 C CA . LYS A 1 281 ? 6.371 2.502 -8.133 1 98.38 281 LYS A CA 1
ATOM 2235 C C . LYS A 1 281 ? 5.363 2.502 -6.988 1 98.38 281 LYS A C 1
ATOM 2237 O O . LYS A 1 281 ? 4.16 2.373 -7.211 1 98.38 281 LYS A O 1
ATOM 2242 N N . ARG A 1 282 ? 5.855 2.648 -5.824 1 98 282 ARG A N 1
ATOM 2243 C CA . ARG A 1 282 ? 5.008 2.846 -4.652 1 98 282 ARG A CA 1
ATOM 2244 C C . ARG A 1 282 ? 4.832 4.332 -4.352 1 98 282 ARG A C 1
ATOM 2246 O O . ARG A 1 282 ? 5.773 5.113 -4.477 1 98 282 ARG A O 1
ATOM 2253 N N . ILE A 1 283 ? 3.623 4.695 -3.973 1 98 283 ILE A N 1
ATOM 2254 C CA . ILE A 1 283 ? 3.338 6.098 -3.695 1 98 283 ILE A CA 1
ATOM 2255 C C . ILE A 1 283 ? 2.832 6.25 -2.262 1 98 283 ILE A C 1
ATOM 2257 O O . ILE A 1 283 ? 1.866 5.594 -1.866 1 98 283 ILE A O 1
ATOM 2261 N N . VAL A 1 284 ? 3.475 6.98 -1.483 1 98.25 284 VAL A N 1
ATOM 2262 C CA . VAL A 1 284 ? 3.045 7.445 -0.168 1 98.25 284 VAL A CA 1
ATOM 2263 C C . VAL A 1 284 ? 2.705 8.93 -0.228 1 98.25 284 VAL A C 1
ATOM 2265 O O . VAL A 1 284 ? 3.59 9.773 -0.408 1 98.25 284 VAL A O 1
ATOM 2268 N N . ALA A 1 285 ? 1.449 9.211 -0.135 1 98.12 285 ALA A N 1
ATOM 2269 C CA . ALA A 1 285 ? 1.014 10.594 -0.316 1 98.12 285 ALA A CA 1
ATOM 2270 C C . ALA A 1 285 ? 0.209 11.078 0.887 1 98.12 285 ALA A C 1
ATOM 2272 O O . ALA A 1 285 ? -0.771 10.445 1.281 1 98.12 285 ALA A O 1
ATOM 2273 N N . GLU A 1 286 ? 0.661 12.039 1.522 1 98.19 286 GLU A N 1
ATOM 2274 C CA . GLU A 1 286 ? -0.087 12.82 2.502 1 98.19 286 GLU A CA 1
ATOM 2275 C C . GLU A 1 286 ? -0.487 14.18 1.934 1 98.19 286 GLU A C 1
ATOM 2277 O O . GLU A 1 286 ? 0.368 14.953 1.496 1 98.19 286 GLU A O 1
ATOM 2282 N N . MET A 1 287 ? -1.744 14.43 1.917 1 97.69 287 MET A N 1
ATOM 2283 C CA . MET A 1 287 ? -2.244 15.641 1.272 1 97.69 287 MET A CA 1
ATOM 2284 C C . MET A 1 287 ? -3.059 16.484 2.252 1 97.69 287 MET A C 1
ATOM 2286 O O . MET A 1 287 ? -2.834 16.422 3.461 1 97.69 287 MET A O 1
ATOM 2290 N N . GLY A 1 288 ? -3.809 17.391 1.785 1 95.19 288 GLY A N 1
ATOM 2291 C CA . GLY A 1 288 ? -4.406 18.406 2.631 1 95.19 288 GLY A CA 1
ATOM 2292 C C . GLY A 1 288 ? -5.594 17.906 3.426 1 95.19 288 GLY A C 1
ATOM 2293 O O . GLY A 1 288 ? -5.852 16.703 3.477 1 95.19 288 GLY A O 1
ATOM 2294 N N . GLY A 1 289 ? -6.191 18.781 4.152 1 96.44 289 GLY A N 1
ATOM 2295 C CA . GLY A 1 289 ? -7.352 18.516 4.984 1 96.44 289 GLY A CA 1
ATOM 2296 C C . GLY A 1 289 ? -8.289 19.703 5.105 1 96.44 289 GLY A C 1
ATOM 2297 O O . GLY A 1 289 ? -7.941 20.812 4.699 1 96.44 289 GLY A O 1
ATOM 2298 N N . LYS A 1 290 ? -9.477 19.453 5.441 1 98.19 290 LYS A N 1
ATOM 2299 C CA . LYS A 1 290 ? -10.477 20.406 5.918 1 98.19 290 LYS A CA 1
ATOM 2300 C C . LYS A 1 290 ? -11.031 19.984 7.273 1 98.19 290 LYS A C 1
ATOM 2302 O O . LYS A 1 290 ? -12.156 19.484 7.363 1 98.19 290 LYS A O 1
ATOM 2307 N N . ASP A 1 291 ? -10.273 20.266 8.281 1 98.75 291 ASP A N 1
ATOM 2308 C CA . ASP A 1 291 ? -10.422 19.625 9.586 1 98.75 291 ASP A CA 1
ATOM 2309 C C . ASP A 1 291 ? -11.484 20.328 10.43 1 98.75 291 ASP A C 1
ATOM 2311 O O . ASP A 1 291 ? -11.523 21.562 10.492 1 98.75 291 ASP A O 1
ATOM 2315 N N . THR A 1 292 ? -12.32 19.547 11.023 1 98.88 292 THR A N 1
ATOM 2316 C CA . THR A 1 292 ? -13.492 20.031 11.742 1 98.88 292 THR A CA 1
ATOM 2317 C C . THR A 1 292 ? -13.375 19.75 13.234 1 98.88 292 THR A C 1
ATOM 2319 O O . THR A 1 292 ? -13.031 18.625 13.633 1 98.88 292 THR A O 1
ATOM 2322 N N . ILE A 1 293 ? -13.633 20.703 14.055 1 98.94 293 ILE A N 1
ATOM 2323 C CA . ILE A 1 293 ? -13.906 20.469 15.469 1 98.94 293 ILE A CA 1
ATOM 2324 C C . ILE A 1 293 ? -15.406 20.531 15.727 1 98.94 293 ILE A C 1
ATOM 2326 O O . ILE A 1 293 ? -16.047 21.547 15.438 1 98.94 293 ILE A O 1
ATOM 2330 N N . ILE A 1 294 ? -15.953 19.469 16.188 1 98.94 294 ILE A N 1
ATOM 2331 C CA . ILE A 1 294 ? -17.344 19.375 16.609 1 98.94 294 ILE A CA 1
ATOM 2332 C C . ILE A 1 294 ? -17.469 19.781 18.062 1 98.94 294 ILE A C 1
ATOM 2334 O O . ILE A 1 294 ? -16.688 19.359 18.906 1 98.94 294 ILE A O 1
ATOM 2338 N N . VAL A 1 295 ? -18.422 20.656 18.406 1 98.94 295 VAL A N 1
ATOM 2339 C CA . VAL A 1 295 ? -18.781 20.984 19.781 1 98.94 295 VAL A CA 1
ATOM 2340 C C . VAL A 1 295 ? -20.25 20.656 20.031 1 98.94 295 VAL A C 1
ATOM 2342 O O . VAL A 1 295 ? -21.141 21.266 19.438 1 98.94 295 VAL A O 1
ATOM 2345 N N . ASP A 1 296 ? -20.469 19.688 20.859 1 98.38 296 ASP A N 1
ATOM 2346 C CA . ASP A 1 296 ? -21.875 19.375 21.125 1 98.38 296 ASP A CA 1
ATOM 2347 C C . ASP A 1 296 ? -22.391 20.141 22.344 1 98.38 296 ASP A C 1
ATOM 2349 O O . ASP A 1 296 ? -21.703 21.016 22.859 1 98.38 296 ASP A O 1
ATOM 2353 N N . GLU A 1 297 ? -23.656 19.953 22.781 1 98.06 297 GLU A N 1
ATOM 2354 C CA . GLU A 1 297 ? -24.344 20.781 23.75 1 98.06 297 GLU A CA 1
ATOM 2355 C C . GLU A 1 297 ? -23.797 20.562 25.156 1 98.06 297 GLU A C 1
ATOM 2357 O O . GLU A 1 297 ? -24.016 21.391 26.047 1 98.06 297 GLU A O 1
ATOM 2362 N N . SER A 1 298 ? -23.109 19.484 25.391 1 98.12 298 SER A N 1
ATOM 2363 C CA . SER A 1 298 ? -22.641 19.156 26.734 1 98.12 298 SER A CA 1
ATOM 2364 C C . SER A 1 298 ? -21.203 19.594 26.938 1 98.12 298 SER A C 1
ATOM 2366 O O . SER A 1 298 ? -20.641 19.422 28.016 1 98.12 298 SER A O 1
ATOM 2368 N N . ALA A 1 299 ? -20.578 20.219 25.984 1 98.25 299 ALA A N 1
ATOM 2369 C CA . ALA A 1 299 ? -19.141 20.484 25.922 1 98.25 299 ALA A CA 1
ATOM 2370 C C . ALA A 1 299 ? -18.734 21.5 26.984 1 98.25 299 ALA A C 1
ATOM 2372 O O . ALA A 1 299 ? -19.547 22.328 27.406 1 98.25 299 ALA A O 1
ATOM 2373 N N . ASP A 1 300 ? -17.516 21.375 27.453 1 98.5 300 ASP A N 1
ATOM 2374 C CA . ASP A 1 300 ? -16.828 22.5 28.094 1 98.5 300 ASP A CA 1
ATOM 2375 C C . ASP A 1 300 ? -16.547 23.625 27.094 1 98.5 300 ASP A C 1
ATOM 2377 O O . ASP A 1 300 ? -15.664 23.484 26.25 1 98.5 300 ASP A O 1
ATOM 2381 N N . LEU A 1 301 ? -17.25 24.688 27.297 1 98.75 301 LEU A N 1
ATOM 2382 C CA . LEU A 1 301 ? -17.25 25.703 26.25 1 98.75 301 LEU A CA 1
ATOM 2383 C C . LEU A 1 301 ? -15.945 26.5 26.25 1 98.75 301 LEU A C 1
ATOM 2385 O O . LEU A 1 301 ? -15.547 27.047 25.234 1 98.75 301 LEU A O 1
ATOM 2389 N N . ASP A 1 302 ? -15.281 26.656 27.438 1 98.69 302 ASP A N 1
ATOM 2390 C CA . ASP A 1 302 ? -13.945 27.25 27.469 1 98.69 302 ASP A CA 1
ATOM 2391 C C . ASP A 1 302 ? -12.945 26.375 26.703 1 98.69 302 ASP A C 1
ATOM 2393 O O . ASP A 1 302 ? -12.148 26.891 25.922 1 98.69 302 ASP A O 1
ATOM 2397 N N . LEU A 1 303 ? -13.055 25.094 26.953 1 98.69 303 LEU A N 1
ATOM 2398 C CA . LEU A 1 303 ? -12.18 24.156 26.25 1 98.69 303 LEU A CA 1
ATOM 2399 C C . LEU A 1 303 ? -12.445 24.188 24.734 1 98.69 303 LEU A C 1
ATOM 2401 O O . LEU A 1 303 ? -11.508 24.109 23.938 1 98.69 303 LEU A O 1
ATOM 2405 N N . ALA A 1 304 ? -13.703 24.234 24.391 1 98.88 304 ALA A N 1
ATOM 2406 C CA . ALA A 1 304 ? -14.078 24.281 22.984 1 98.88 304 ALA A CA 1
ATOM 2407 C C . ALA A 1 304 ? -13.445 25.484 22.281 1 98.88 304 ALA A C 1
ATOM 2409 O O . ALA A 1 304 ? -12.82 25.344 21.234 1 98.88 304 ALA A O 1
ATOM 2410 N N . ALA A 1 305 ? -13.602 26.656 22.906 1 98.88 305 ALA A N 1
ATOM 2411 C CA . ALA A 1 305 ? -13.047 27.891 22.328 1 98.88 305 ALA A CA 1
ATOM 2412 C C . ALA A 1 305 ? -11.523 27.797 22.219 1 98.88 305 ALA A C 1
ATOM 2414 O O . ALA A 1 305 ? -10.953 28.156 21.188 1 98.88 305 ALA A O 1
ATOM 2415 N N . GLU A 1 306 ? -10.906 27.344 23.297 1 98.75 306 GLU A N 1
ATOM 2416 C CA . GLU A 1 306 ? -9.461 27.188 23.297 1 98.75 306 GLU A CA 1
ATOM 2417 C C . GLU A 1 306 ? -9.008 26.234 22.188 1 98.75 306 GLU A C 1
ATOM 2419 O O . GLU A 1 306 ? -8.047 26.516 21.469 1 98.75 306 GLU A O 1
ATOM 2424 N N . SER A 1 307 ? -9.695 25.078 22.078 1 98.81 307 SER A N 1
ATOM 2425 C CA . SER A 1 307 ? -9.352 24.062 21.078 1 98.81 307 SER A CA 1
ATOM 2426 C C . SER A 1 307 ? -9.492 24.625 19.672 1 98.81 307 SER A C 1
ATOM 2428 O O . SER A 1 307 ? -8.617 24.406 18.828 1 98.81 307 SER A O 1
ATOM 2430 N N . ILE A 1 308 ? -10.547 25.312 19.406 1 98.94 308 ILE A N 1
ATOM 2431 C CA . ILE A 1 308 ? -10.812 25.875 18.078 1 98.94 308 ILE A CA 1
ATOM 2432 C C . ILE A 1 308 ? -9.758 26.922 17.734 1 98.94 308 ILE A C 1
ATOM 2434 O O . ILE A 1 308 ? -9.117 26.844 16.688 1 98.94 308 ILE A O 1
ATOM 2438 N N . VAL A 1 309 ? -9.523 27.859 18.656 1 98.88 309 VAL A N 1
ATOM 2439 C CA . VAL A 1 309 ? -8.648 29 18.406 1 98.88 309 VAL A CA 1
ATOM 2440 C C . VAL A 1 309 ? -7.207 28.531 18.25 1 98.88 309 VAL A C 1
ATOM 2442 O O . VAL A 1 309 ? -6.52 28.922 17.297 1 98.88 309 VAL A O 1
ATOM 2445 N N . HIS A 1 310 ? -6.766 27.672 19.078 1 98.5 310 HIS A N 1
ATOM 2446 C CA . HIS A 1 310 ? -5.383 27.219 19.031 1 98.5 310 HIS A CA 1
ATOM 2447 C C . HIS A 1 310 ? -5.148 26.328 17.812 1 98.5 310 HIS A C 1
ATOM 2449 O O . HIS A 1 310 ? -4.07 26.344 17.219 1 98.5 310 HIS A O 1
ATOM 2455 N N . SER A 1 311 ? -6.148 25.531 17.453 1 98.81 311 SER A N 1
ATOM 2456 C CA . SER A 1 311 ? -6.012 24.672 16.281 1 98.81 311 SER A CA 1
ATOM 2457 C C . SER A 1 311 ? -6.098 25.484 14.984 1 98.81 311 SER A C 1
ATOM 2459 O O . SER A 1 311 ? -5.488 25.125 13.977 1 98.81 311 SER A O 1
ATOM 2461 N N . ALA A 1 312 ? -6.82 26.531 14.961 1 98.88 312 ALA A N 1
ATOM 2462 C CA . ALA A 1 312 ? -7.055 27.328 13.758 1 98.88 312 ALA A CA 1
ATOM 2463 C C . ALA A 1 312 ? -5.887 28.266 13.484 1 98.88 312 ALA A C 1
ATOM 2465 O O . ALA A 1 312 ? -5.512 28.484 12.328 1 98.88 312 ALA A O 1
ATOM 2466 N N . PHE A 1 313 ? -5.312 28.812 14.562 1 98.75 313 PHE A N 1
ATOM 2467 C CA . PHE A 1 313 ? -4.457 29.969 14.352 1 98.75 313 PHE A CA 1
ATOM 2468 C C . PHE A 1 313 ? -3.006 29.641 14.68 1 98.75 313 PHE A C 1
ATOM 2470 O O . PHE A 1 313 ? -2.1 30.406 14.328 1 98.75 313 PHE A O 1
ATOM 2477 N N . GLY A 1 314 ? -2.773 28.453 15.375 1 98.12 314 GLY A N 1
ATOM 2478 C CA . GLY A 1 314 ? -1.384 28.062 15.547 1 98.12 314 GLY A CA 1
ATOM 2479 C C . GLY A 1 314 ? -0.611 28 14.242 1 98.12 314 GLY A C 1
ATOM 2480 O O . GLY A 1 314 ? -1.106 27.484 13.242 1 98.12 314 GLY A O 1
ATOM 2481 N N . PHE A 1 315 ? 0.623 28.656 14.273 1 98.12 315 PHE A N 1
ATOM 2482 C CA . PHE A 1 315 ? 1.468 28.734 13.086 1 98.12 315 PHE A CA 1
ATOM 2483 C C . PHE A 1 315 ? 0.712 29.391 11.93 1 98.12 315 PHE A C 1
ATOM 2485 O O . PHE A 1 315 ? 0.812 28.938 10.789 1 98.12 315 PHE A O 1
ATOM 2492 N N . SER A 1 316 ? -0.181 30.328 12.281 1 98.31 316 SER A N 1
ATOM 2493 C CA . SER A 1 316 ? -0.971 31.094 11.328 1 98.31 316 SER A CA 1
ATOM 2494 C C . SER A 1 316 ? -1.834 30.188 10.461 1 98.31 316 SER A C 1
ATOM 2496 O O . SER A 1 316 ? -1.998 30.438 9.266 1 98.31 316 SER A O 1
ATOM 2498 N N . GLY A 1 317 ? -2.275 29.078 10.984 1 98.38 317 GLY A N 1
ATOM 2499 C CA . GLY A 1 317 ? -3.178 28.172 10.289 1 98.38 317 GLY A CA 1
ATOM 2500 C C . GLY A 1 317 ? -2.494 27.375 9.195 1 98.38 317 GLY A C 1
ATOM 2501 O O . GLY A 1 317 ? -3.158 26.703 8.414 1 98.38 317 GLY A O 1
ATOM 2502 N N . GLN A 1 318 ? -1.158 27.422 9.109 1 98.25 318 GLN A N 1
ATOM 2503 C CA . GLN A 1 318 ? -0.419 26.75 8.055 1 98.25 318 GLN A CA 1
ATOM 2504 C C . GLN A 1 318 ? -0.059 25.328 8.453 1 98.25 318 GLN A C 1
ATOM 2506 O O . GLN A 1 318 ? 1.098 24.906 8.336 1 98.25 318 GLN A O 1
ATOM 2511 N N . LYS A 1 319 ? -1.017 24.594 8.945 1 97.94 319 LYS A N 1
ATOM 2512 C CA . LYS A 1 319 ? -0.957 23.172 9.273 1 97.94 319 LYS A CA 1
ATOM 2513 C C . LYS A 1 319 ? -2.012 22.391 8.5 1 97.94 319 LYS A C 1
ATOM 2515 O O . LYS A 1 319 ? -3.162 22.812 8.398 1 97.94 319 LYS A O 1
ATOM 2520 N N . CYS A 1 320 ? -1.61 21.297 7.969 1 97.44 320 CYS A N 1
ATOM 2521 C CA . CYS A 1 320 ? -2.594 20.484 7.262 1 97.44 320 CYS A CA 1
ATOM 2522 C C . CYS A 1 320 ? -3.723 20.062 8.195 1 97.44 320 CYS A C 1
ATOM 2524 O O . CYS A 1 320 ? -4.844 19.812 7.746 1 97.44 320 CYS A O 1
ATOM 2526 N N . SER A 1 321 ? -3.391 20.016 9.516 1 98.25 321 SER A N 1
ATOM 2527 C CA . SER A 1 321 ? -4.348 19.578 10.523 1 98.25 321 SER A CA 1
ATOM 2528 C C . SER A 1 321 ? -5.094 20.766 11.125 1 98.25 321 SER A C 1
ATOM 2530 O O . SER A 1 321 ? -5.926 20.594 12.023 1 98.25 321 SER A O 1
ATOM 2532 N N . ALA A 1 322 ? -4.898 21.922 10.719 1 98.69 322 ALA A N 1
ATOM 2533 C CA . ALA A 1 322 ? -5.48 23.109 11.344 1 98.69 322 ALA A CA 1
ATOM 2534 C C . ALA A 1 322 ? -7.004 23.062 11.312 1 98.69 322 ALA A C 1
ATOM 2536 O O . ALA A 1 322 ? -7.594 22.562 10.352 1 98.69 322 ALA A O 1
ATOM 2537 N N . CYS A 1 323 ? -7.613 23.578 12.352 1 98.75 323 CYS A N 1
ATOM 2538 C CA . CYS A 1 323 ? -9.062 23.719 12.383 1 98.75 323 CYS A CA 1
ATOM 2539 C C . CYS A 1 323 ? -9.531 24.812 11.43 1 98.75 323 CYS A C 1
ATOM 2541 O O . CYS A 1 323 ? -9.359 26 11.711 1 98.75 323 CYS A O 1
ATOM 2543 N N . SER A 1 324 ? -10.125 24.422 10.391 1 98.06 324 SER A N 1
ATOM 2544 C CA . SER A 1 324 ? -10.617 25.391 9.422 1 98.06 324 SER A CA 1
ATOM 2545 C C . SER A 1 324 ? -12.133 25.531 9.5 1 98.06 324 SER A C 1
ATOM 2547 O O . SER A 1 324 ? -12.703 26.484 8.977 1 98.06 324 SER A O 1
ATOM 2549 N N . ARG A 1 325 ? -12.719 24.531 10.211 1 98.31 325 ARG A N 1
ATOM 2550 C CA . ARG A 1 325 ? -14.172 24.516 10.398 1 98.31 325 ARG A CA 1
ATOM 2551 C C . ARG A 1 325 ? -14.523 24.156 11.836 1 98.31 325 ARG A C 1
ATOM 2553 O O . ARG A 1 325 ? -13.938 23.25 12.422 1 98.31 325 ARG A O 1
ATOM 2560 N N . ALA A 1 326 ? -15.445 24.906 12.352 1 98.94 326 ALA A N 1
ATOM 2561 C CA . ALA A 1 326 ? -16.047 24.562 13.633 1 98.94 326 ALA A CA 1
ATOM 2562 C C . ALA A 1 326 ? -17.562 24.359 13.492 1 98.94 326 ALA A C 1
ATOM 2564 O O . ALA A 1 326 ? -18.266 25.234 13.008 1 98.94 326 ALA A O 1
ATOM 2565 N N . VAL A 1 327 ? -18.016 23.203 13.805 1 98.94 327 VAL A N 1
ATOM 2566 C CA . VAL A 1 327 ? -19.438 22.859 13.734 1 98.94 327 VAL A CA 1
ATOM 2567 C C . VAL A 1 327 ? -20 22.719 15.148 1 98.94 327 VAL A C 1
ATOM 2569 O O . VAL A 1 327 ? -19.641 21.7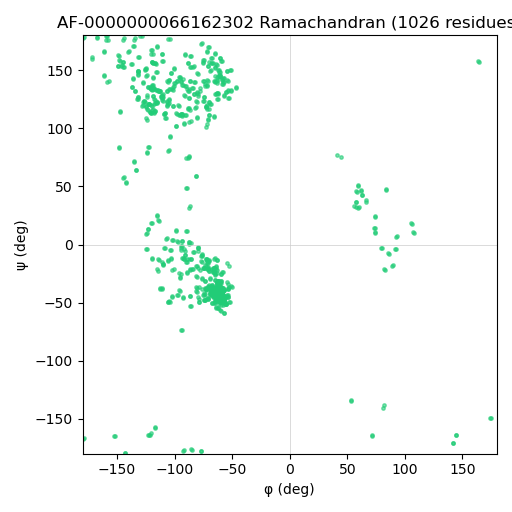81 15.867 1 98.94 327 VAL A O 1
ATOM 2572 N N . ILE A 1 328 ? -20.875 23.625 15.539 1 98.94 328 ILE A N 1
ATOM 2573 C CA . ILE A 1 328 ? -21.266 23.812 16.938 1 98.94 328 ILE A CA 1
ATOM 2574 C C . ILE A 1 328 ? -22.766 23.578 17.078 1 98.94 328 ILE A C 1
ATOM 2576 O O . ILE A 1 328 ? -23.547 24.031 16.25 1 98.94 328 ILE A O 1
ATOM 2580 N N . HIS A 1 329 ? -23.141 22.891 18.109 1 98.88 329 HIS A N 1
ATOM 2581 C CA . HIS A 1 329 ? -24.547 22.75 18.422 1 98.88 329 HIS A CA 1
ATOM 2582 C C . HIS A 1 329 ? -25.203 24.109 18.641 1 98.88 329 HIS A C 1
ATOM 2584 O O . HIS A 1 329 ? -24.625 25 19.266 1 98.88 329 HIS A O 1
ATOM 2590 N N . GLU A 1 330 ? -26.391 24.266 18.203 1 98.56 330 GLU A N 1
ATOM 2591 C CA . GLU A 1 330 ? -27.062 25.547 18.172 1 98.56 330 GLU A CA 1
ATOM 2592 C C . GLU A 1 330 ? -27.234 26.125 19.578 1 98.56 330 GLU A C 1
ATOM 2594 O O . GLU A 1 330 ? -27.219 27.344 19.766 1 98.56 330 GLU A O 1
ATOM 2599 N N . SER A 1 331 ? -27.391 25.281 20.578 1 98.69 331 SER A N 1
ATOM 2600 C CA . SER A 1 331 ? -27.688 25.734 21.938 1 98.69 331 SER A CA 1
ATOM 2601 C C . SER A 1 331 ? -26.469 26.422 22.562 1 98.69 331 SER A C 1
ATOM 2603 O O . SER A 1 331 ? -26.625 27.172 23.531 1 98.69 331 SER A O 1
ATOM 2605 N N . VAL A 1 332 ? -25.281 26.188 22.031 1 98.75 332 VAL A N 1
ATOM 2606 C CA . VAL A 1 332 ? -24.078 26.781 22.625 1 98.75 332 VAL A CA 1
ATOM 2607 C C . VAL A 1 332 ? -23.328 27.578 21.562 1 98.75 332 VAL A C 1
ATOM 2609 O O . VAL A 1 332 ? -22.188 28 21.797 1 98.75 332 VAL A O 1
ATOM 2612 N N . TYR A 1 333 ? -23.891 27.781 20.406 1 98.69 333 TYR A N 1
ATOM 2613 C CA . TYR A 1 333 ? -23.266 28.375 19.234 1 98.69 333 TYR A CA 1
ATOM 2614 C C . TYR A 1 333 ? -22.734 29.766 19.531 1 98.69 333 TYR A C 1
ATOM 2616 O O . TYR A 1 333 ? -21.547 30.031 19.344 1 98.69 333 TYR A O 1
ATOM 2624 N N . ASP A 1 334 ? -23.578 30.641 20.094 1 98.62 334 ASP A N 1
ATOM 2625 C CA . ASP A 1 334 ? -23.219 32.031 20.297 1 98.62 334 ASP A CA 1
ATOM 2626 C C . ASP A 1 334 ? -22.141 32.188 21.375 1 98.62 334 ASP A C 1
ATOM 2628 O O . ASP A 1 334 ? -21.219 32.969 21.234 1 98.62 334 ASP A O 1
ATOM 2632 N N . GLU A 1 335 ? -22.297 31.391 22.375 1 98.75 335 GLU A N 1
ATOM 2633 C CA . GLU A 1 335 ? -21.328 31.469 23.469 1 98.75 335 GLU A CA 1
ATOM 2634 C C . GLU A 1 335 ? -19.953 31.016 23.016 1 98.75 335 GLU A C 1
ATOM 2636 O O . GLU A 1 335 ? -18.938 31.625 23.375 1 98.75 335 GLU A O 1
ATOM 2641 N N . VAL A 1 336 ? -19.859 29.938 22.25 1 98.88 336 VAL A N 1
ATOM 2642 C CA . VAL A 1 336 ? -18.578 29.438 21.766 1 98.88 336 VAL A CA 1
ATOM 2643 C C . VAL A 1 336 ? -17.922 30.469 20.859 1 98.88 336 VAL A C 1
ATOM 2645 O O . VAL A 1 336 ? -16.719 30.703 20.938 1 98.88 336 VAL A O 1
ATOM 2648 N N . ILE A 1 337 ? -18.641 31.094 19.969 1 98.69 337 ILE A N 1
ATOM 2649 C CA . ILE A 1 337 ? -18.109 32.094 19.062 1 98.69 337 ILE A CA 1
ATOM 2650 C C . ILE A 1 337 ? -17.562 33.281 19.875 1 98.69 337 ILE A C 1
ATOM 2652 O O . ILE A 1 337 ? -16.453 33.75 19.594 1 98.69 337 ILE A O 1
ATOM 2656 N N . GLU A 1 338 ? -18.391 33.719 20.828 1 98.81 338 GLU A N 1
ATOM 2657 C CA . GLU A 1 338 ? -17.969 34.875 21.656 1 98.81 338 GLU A CA 1
ATOM 2658 C C . GLU A 1 338 ? -16.656 34.562 22.375 1 98.81 338 GLU A C 1
ATOM 2660 O O . GLU A 1 338 ? -15.727 35.375 22.375 1 98.81 338 GLU A O 1
ATOM 2665 N N . LYS A 1 339 ? -16.625 33.375 22.984 1 98.88 339 LYS A N 1
ATOM 2666 C CA . LYS A 1 339 ? -15.414 32.969 23.703 1 98.88 339 LYS A CA 1
ATOM 2667 C C . LYS A 1 339 ? -14.227 32.844 22.734 1 98.88 339 LYS A C 1
ATOM 2669 O O . LYS A 1 339 ? -13.094 33.188 23.094 1 98.88 339 LYS A O 1
ATOM 2674 N N . SER A 1 340 ? -14.461 32.344 21.547 1 98.88 340 SER A N 1
ATOM 2675 C CA . SER A 1 340 ? -13.406 32.188 20.547 1 98.88 340 SER A CA 1
ATOM 2676 C C . SER A 1 340 ? -12.867 33.531 20.094 1 98.88 340 SER A C 1
ATOM 2678 O O . SER A 1 340 ? -11.656 33.719 19.969 1 98.88 340 SER A O 1
ATOM 2680 N N . VAL A 1 341 ? -13.797 34.5 19.875 1 98.81 341 VAL A N 1
ATOM 2681 C CA . VAL A 1 341 ? -13.406 35.844 19.469 1 98.81 341 VAL A CA 1
ATOM 2682 C C . VAL A 1 341 ? -12.57 36.5 20.562 1 98.81 341 VAL A C 1
ATOM 2684 O O . VAL A 1 341 ? -11.531 37.094 20.281 1 98.81 341 VAL A O 1
ATOM 2687 N N . GLU A 1 342 ? -13.039 36.375 21.797 1 98.81 342 GLU A N 1
ATOM 2688 C CA . GLU A 1 342 ? -12.32 36.969 22.922 1 98.81 342 GLU A CA 1
ATOM 2689 C C . GLU A 1 342 ? -10.906 36.406 23.031 1 98.81 342 GLU A C 1
ATOM 2691 O O . GLU A 1 342 ? -9.953 37.156 23.312 1 98.81 342 GLU A O 1
ATOM 2696 N N . LEU A 1 343 ? -10.828 35.125 22.859 1 98.69 343 LEU A N 1
ATOM 2697 C CA . LEU A 1 343 ? -9.516 34.469 22.906 1 98.69 343 LEU A CA 1
ATOM 2698 C C . LEU A 1 343 ? -8.648 34.938 21.734 1 98.69 343 LEU A C 1
ATOM 2700 O O . LEU A 1 343 ? -7.453 35.188 21.906 1 98.69 343 LEU A O 1
ATOM 2704 N N . ALA A 1 344 ? -9.188 35.031 20.547 1 98.62 344 ALA A N 1
ATOM 2705 C CA . ALA A 1 344 ? -8.453 35.406 19.344 1 98.62 344 ALA A CA 1
ATOM 2706 C C . ALA A 1 344 ? -7.879 36.812 19.484 1 98.62 344 ALA A C 1
ATOM 2708 O O . ALA A 1 344 ? -6.793 37.094 18.969 1 98.62 344 ALA A O 1
ATOM 2709 N N . LYS A 1 345 ? -8.562 37.688 20.203 1 98.25 345 LYS A N 1
ATOM 2710 C CA . LYS A 1 345 ? -8.133 39.062 20.422 1 98.25 345 LYS A CA 1
ATOM 2711 C C . LYS A 1 345 ? -6.82 39.125 21.203 1 98.25 345 LYS A C 1
ATOM 2713 O O . LYS A 1 345 ? -6.094 40.125 21.125 1 98.25 345 LYS A O 1
ATOM 2718 N N . THR A 1 346 ? -6.555 38.094 21.875 1 98 346 THR A N 1
ATOM 2719 C CA . THR A 1 346 ? -5.383 38.094 22.75 1 98 346 THR A CA 1
ATOM 2720 C C . THR A 1 346 ? -4.145 37.625 21.984 1 98 346 THR A C 1
ATOM 2722 O O . THR A 1 346 ? -3.023 37.75 22.484 1 98 346 THR A O 1
ATOM 2725 N N . LEU A 1 347 ? -4.293 37.094 20.844 1 98 347 LEU A N 1
ATOM 2726 C CA . LEU A 1 347 ? -3.172 36.531 20.109 1 98 347 LEU A CA 1
ATOM 2727 C C . LEU A 1 347 ? -2.285 37.625 19.531 1 98 347 LEU A C 1
ATOM 2729 O O . LEU A 1 347 ? -2.785 38.625 19.062 1 98 347 LEU A O 1
ATOM 2733 N N . THR A 1 348 ? -1.004 37.438 19.625 1 97.06 348 THR A N 1
ATOM 2734 C CA . THR A 1 348 ? -0.047 38.406 19.078 1 97.06 348 THR A CA 1
ATOM 2735 C C . THR A 1 348 ? 0.375 37.969 17.672 1 97.06 348 THR A C 1
ATOM 2737 O O . THR A 1 348 ? 0.463 36.781 17.359 1 97.06 348 THR A O 1
ATOM 2740 N N . VAL A 1 349 ? 0.579 38.938 16.781 1 96.94 349 VAL A N 1
ATOM 2741 C CA . VAL A 1 349 ? 1.048 38.719 15.414 1 96.94 349 VAL A CA 1
ATOM 2742 C C . VAL A 1 349 ? 2.311 39.531 15.164 1 96.94 349 VAL A C 1
ATOM 2744 O O . VAL A 1 349 ? 2.35 40.719 15.477 1 96.94 349 VAL A O 1
ATOM 2747 N N . GLY A 1 350 ? 3.324 38.906 14.688 1 97.44 350 GLY A N 1
ATOM 2748 C CA . GLY A 1 350 ? 4.555 39.625 14.43 1 97.44 350 GLY A CA 1
ATOM 2749 C C . GLY A 1 350 ? 5.66 38.75 13.859 1 97.44 350 GLY A C 1
ATOM 2750 O O . GLY A 1 350 ? 5.391 37.688 13.328 1 97.44 350 GLY A O 1
ATOM 2751 N N . ASN A 1 351 ? 6.844 39.312 13.867 1 98 351 ASN A N 1
ATOM 2752 C CA . ASN A 1 351 ? 8.039 38.625 13.375 1 98 351 ASN A CA 1
ATOM 2753 C C . ASN A 1 351 ? 8.688 37.781 14.461 1 98 351 ASN A C 1
ATOM 2755 O O . ASN A 1 351 ? 9.227 38.312 15.43 1 98 351 ASN A O 1
ATOM 2759 N N . PRO A 1 352 ? 8.703 36.469 14.25 1 98.06 352 PRO A N 1
ATOM 2760 C CA . PRO A 1 352 ? 9.203 35.594 15.32 1 98.06 352 PRO A CA 1
ATOM 2761 C C . PRO A 1 352 ? 10.719 35.719 15.5 1 98.06 352 PRO A C 1
ATOM 2763 O O . PRO A 1 352 ? 11.258 35.188 16.484 1 98.06 352 PRO A O 1
ATOM 2766 N N . THR A 1 353 ? 11.445 36.312 14.586 1 97.75 353 THR A N 1
ATOM 2767 C CA . THR A 1 353 ? 12.883 36.469 14.742 1 97.75 353 THR A CA 1
ATOM 2768 C C . THR A 1 353 ? 13.188 37.719 15.586 1 97.75 353 THR A C 1
ATOM 2770 O O . THR A 1 353 ? 14.328 37.938 15.977 1 97.75 353 THR A O 1
ATOM 2773 N N . GLU A 1 354 ? 12.148 38.5 15.914 1 95.5 354 GLU A N 1
ATOM 2774 C CA . GLU A 1 354 ? 12.312 39.719 16.703 1 95.5 354 GLU A CA 1
ATOM 2775 C C . GLU A 1 354 ? 11.703 39.562 18.094 1 95.5 354 GLU A C 1
ATOM 2777 O O . GLU A 1 354 ? 12.25 40.062 19.078 1 95.5 354 GLU A O 1
ATOM 2782 N N . ASP A 1 355 ? 10.562 38.875 18.109 1 93.44 355 ASP A N 1
ATOM 2783 C CA . ASP A 1 355 ? 9.852 38.688 19.375 1 93.44 355 ASP A CA 1
ATOM 2784 C C . ASP A 1 355 ? 9.156 37.344 19.422 1 93.44 355 ASP A C 1
ATOM 2786 O O . ASP A 1 355 ? 8.867 36.75 18.391 1 93.44 355 ASP A O 1
ATOM 2790 N N . ASN A 1 356 ? 8.984 36.906 20.672 1 95 356 ASN A N 1
ATOM 2791 C CA . ASN A 1 356 ? 8.148 35.719 20.859 1 95 356 ASN A CA 1
ATOM 2792 C C . ASN A 1 356 ? 6.676 36.031 20.625 1 95 356 ASN A C 1
ATOM 2794 O O . ASN A 1 356 ? 6.043 36.688 21.438 1 95 356 ASN A O 1
ATOM 2798 N N . VAL A 1 357 ? 6.148 35.625 19.484 1 97.25 357 VAL A N 1
ATOM 2799 C CA . VAL A 1 357 ? 4.773 35.906 19.094 1 97.25 357 VAL A CA 1
ATOM 2800 C C . VAL A 1 357 ? 4.004 34.625 18.922 1 97.25 357 VAL A C 1
ATOM 2802 O O . VAL A 1 357 ? 4.602 33.531 18.781 1 97.25 357 VAL A O 1
ATOM 2805 N N . TYR A 1 358 ? 2.748 34.656 19.031 1 97.5 358 TYR A N 1
ATOM 2806 C CA . TYR A 1 358 ? 1.913 33.5 18.844 1 97.5 358 TYR A CA 1
ATOM 2807 C C . TYR A 1 358 ? 1.786 33.125 17.375 1 97.5 358 TYR A C 1
ATOM 2809 O O . TYR A 1 358 ? 1.886 31.969 17 1 97.5 358 TYR A O 1
ATOM 2817 N N . MET A 1 359 ? 1.495 34.156 16.516 1 97.62 359 MET A N 1
ATOM 2818 C CA . MET A 1 359 ? 1.377 33.969 15.078 1 97.62 359 MET A CA 1
ATOM 2819 C C . MET A 1 359 ? 2.41 34.812 14.336 1 97.62 359 MET A C 1
ATOM 2821 O O . MET A 1 359 ? 2.742 35.906 14.766 1 97.62 359 MET A O 1
ATOM 2825 N N . ALA A 1 360 ? 2.85 34.188 13.297 1 97.62 360 ALA A N 1
ATOM 2826 C CA . ALA A 1 360 ? 3.771 34.906 12.414 1 97.62 360 ALA A CA 1
ATOM 2827 C C . ALA A 1 360 ? 3.209 35 11 1 97.62 360 ALA A C 1
ATOM 2829 O O . ALA A 1 360 ? 1.991 35.031 10.812 1 97.62 360 ALA A O 1
ATOM 2830 N N . SER A 1 361 ? 4.035 35.312 10.023 1 98.12 361 SER A N 1
ATOM 2831 C CA . SER A 1 361 ? 3.65 35.469 8.625 1 98.12 361 SER A CA 1
ATOM 2832 C C . SER A 1 361 ? 3.25 34.156 7.996 1 98.12 361 SER A C 1
ATOM 2834 O O . SER A 1 361 ? 3.596 33.062 8.508 1 98.12 361 SER A O 1
ATOM 2836 N N . VAL A 1 362 ? 2.463 34.188 6.969 1 98.44 362 VAL A N 1
ATOM 2837 C CA . VAL A 1 362 ? 2.332 33.031 6.105 1 98.44 362 VAL A CA 1
ATOM 2838 C C . VAL A 1 362 ? 3.553 32.906 5.191 1 98.44 362 VAL A C 1
ATOM 2840 O O . VAL A 1 362 ? 4.391 33.812 5.156 1 98.44 362 VAL A O 1
ATOM 2843 N N . VAL A 1 363 ? 3.727 31.891 4.43 1 97.88 363 VAL A N 1
ATOM 2844 C CA . VAL A 1 363 ? 5.008 31.391 3.951 1 97.88 363 VAL A CA 1
ATOM 2845 C C . VAL A 1 363 ? 5.504 32.25 2.793 1 97.88 363 VAL A C 1
ATOM 2847 O O . VAL A 1 363 ? 6.711 32.438 2.619 1 97.88 363 VAL A O 1
ATOM 2850 N N . ASN A 1 364 ? 4.57 32.719 1.933 1 98.06 364 ASN A N 1
ATOM 2851 C CA . ASN A 1 364 ? 4.984 33.469 0.752 1 98.06 364 ASN A CA 1
ATOM 2852 C C . ASN A 1 364 ? 3.846 34.312 0.196 1 98.06 364 ASN A C 1
ATOM 2854 O O . ASN A 1 364 ? 2.744 34.312 0.748 1 98.06 364 ASN A O 1
ATOM 2858 N N . GLN A 1 365 ? 4.148 35.031 -0.86 1 98.25 365 GLN A N 1
ATOM 2859 C CA . GLN A 1 365 ? 3.186 35.938 -1.462 1 98.25 365 GLN A CA 1
ATOM 2860 C C . GLN A 1 365 ? 1.998 35.188 -2.051 1 98.25 365 GLN A C 1
ATOM 2862 O O . GLN A 1 365 ? 0.852 35.625 -1.923 1 98.25 365 GLN A O 1
ATOM 2867 N N . LYS A 1 366 ? 2.273 34.125 -2.719 1 97.75 366 LYS A N 1
ATOM 2868 C CA . LYS A 1 366 ? 1.208 33.312 -3.33 1 97.75 366 LYS A CA 1
ATOM 2869 C C . LYS A 1 366 ? 0.192 32.875 -2.287 1 97.75 366 LYS A C 1
ATOM 2871 O O . LYS A 1 366 ? -1.017 32.969 -2.506 1 97.75 366 LYS A O 1
ATOM 2876 N N . GLN A 1 367 ? 0.657 32.312 -1.217 1 98.06 367 GLN A N 1
ATOM 2877 C CA . GLN A 1 367 ? -0.221 31.891 -0.135 1 98.06 367 GLN A CA 1
ATOM 2878 C C . GLN A 1 367 ? -0.956 33.062 0.486 1 98.06 367 GLN A C 1
ATOM 2880 O O . GLN A 1 367 ? -2.137 32.969 0.828 1 98.06 367 GLN A O 1
ATOM 2885 N N . PHE A 1 368 ? -0.197 34.188 0.703 1 98.69 368 PHE A N 1
ATOM 2886 C CA . PHE A 1 368 ? -0.798 35.406 1.214 1 98.69 368 PHE A CA 1
ATOM 2887 C C . PHE A 1 368 ? -1.988 35.812 0.357 1 98.69 368 PHE A C 1
ATOM 2889 O O . PHE A 1 368 ? -3.078 36.062 0.877 1 98.69 368 PHE A O 1
ATOM 2896 N N . ASP A 1 369 ? -1.813 35.844 -0.935 1 98.75 369 ASP A N 1
ATOM 2897 C CA . ASP A 1 369 ? -2.857 36.25 -1.867 1 98.75 369 ASP A CA 1
ATOM 2898 C C . ASP A 1 369 ? -4.031 35.281 -1.844 1 98.75 369 ASP A C 1
ATOM 2900 O O . ASP A 1 369 ? -5.191 35.688 -1.883 1 98.75 369 ASP A O 1
ATOM 2904 N N . LYS A 1 370 ? -3.715 34.031 -1.78 1 98.38 370 LYS A N 1
ATOM 2905 C CA . LYS A 1 370 ? -4.746 33 -1.73 1 98.38 370 LYS A CA 1
ATOM 2906 C C . LYS A 1 370 ? -5.637 33.188 -0.505 1 98.38 370 LYS A C 1
ATOM 2908 O O . LYS A 1 370 ? -6.863 33.156 -0.615 1 98.38 370 LYS A O 1
ATOM 2913 N N . ILE A 1 371 ? -5.051 33.344 0.637 1 98.75 371 ILE A N 1
ATOM 2914 C CA . ILE A 1 371 ? -5.801 33.469 1.88 1 98.75 371 ILE A CA 1
ATOM 2915 C C . ILE A 1 371 ? -6.629 34.75 1.847 1 98.75 371 ILE A C 1
ATOM 2917 O O . ILE A 1 371 ? -7.789 34.75 2.264 1 98.75 371 ILE A O 1
ATOM 2921 N N . LYS A 1 372 ? -5.965 35.812 1.388 1 98.69 372 LYS A N 1
ATOM 2922 C CA . LYS A 1 372 ? -6.68 37.094 1.245 1 98.69 372 LYS A CA 1
ATOM 2923 C C . LYS A 1 372 ? -7.934 36.938 0.394 1 98.69 372 LYS A C 1
ATOM 2925 O O . LYS A 1 372 ? -9 37.438 0.741 1 98.69 372 LYS A O 1
ATOM 2930 N N . ASP A 1 373 ? -7.816 36.219 -0.699 1 98.69 373 ASP A N 1
ATOM 2931 C CA . ASP A 1 373 ? -8.953 35.938 -1.577 1 98.69 373 ASP A CA 1
ATOM 2932 C C . ASP A 1 373 ? -10.039 35.156 -0.847 1 98.69 373 ASP A C 1
ATOM 2934 O O . ASP A 1 373 ? -11.227 35.438 -1.017 1 98.69 373 ASP A O 1
ATOM 2938 N N . TYR A 1 374 ? -9.664 34.219 -0.038 1 98.75 374 TYR A N 1
ATOM 2939 C CA . TYR A 1 374 ? -10.648 33.406 0.693 1 98.75 374 TYR A CA 1
ATOM 2940 C C . TYR A 1 374 ? -11.359 34.25 1.748 1 98.75 374 TYR A C 1
ATOM 2942 O O . TYR A 1 374 ? -12.531 34.031 2.043 1 98.75 374 TYR A O 1
ATOM 2950 N N . ILE A 1 375 ? -10.609 35.156 2.363 1 98.75 375 ILE A N 1
ATOM 2951 C CA . ILE A 1 375 ? -11.242 36.062 3.32 1 98.75 375 ILE A CA 1
ATOM 2952 C C . ILE A 1 375 ? -12.344 36.844 2.627 1 98.75 375 ILE A C 1
ATOM 2954 O O . ILE A 1 375 ? -13.438 37 3.174 1 98.75 375 ILE A O 1
ATOM 2958 N N . GLU A 1 376 ? -12.094 37.312 1.396 1 98.62 376 GLU A N 1
ATOM 2959 C CA . GLU A 1 376 ? -13.125 38.031 0.633 1 98.62 376 GLU A CA 1
ATOM 2960 C C . GLU A 1 376 ? -14.305 37.094 0.323 1 98.62 376 GLU A C 1
ATOM 2962 O O . GLU A 1 376 ? -15.461 37.531 0.408 1 98.62 376 GLU A O 1
ATOM 2967 N N . VAL A 1 377 ? -14.039 35.906 -0.03 1 98.75 377 VAL A N 1
ATOM 2968 C CA . VAL A 1 377 ? -15.094 34.906 -0.254 1 98.75 377 VAL A CA 1
ATOM 2969 C C . VAL A 1 377 ? -15.922 34.75 1.021 1 98.75 377 VAL A C 1
ATOM 2971 O O . VAL A 1 377 ? -17.156 34.719 0.97 1 98.75 377 VAL A O 1
ATOM 2974 N N . GLY A 1 378 ? -15.203 34.625 2.174 1 98.5 378 GLY A N 1
ATOM 2975 C CA . GLY A 1 378 ? -15.875 34.469 3.455 1 98.5 378 GLY A CA 1
ATOM 2976 C C . GLY A 1 378 ? -16.828 35.625 3.768 1 98.5 378 GLY A C 1
ATOM 2977 O O . GLY A 1 378 ? -17.906 35.406 4.316 1 98.5 378 GLY A O 1
ATOM 2978 N N . LYS A 1 379 ? -16.453 36.844 3.4 1 98.44 379 LYS A N 1
ATOM 2979 C CA . LYS A 1 379 ? -17.297 38 3.637 1 98.44 379 LYS A CA 1
ATOM 2980 C C . LYS A 1 379 ? -18.594 37.906 2.84 1 98.44 379 LYS A C 1
ATOM 2982 O O . LYS A 1 379 ? -19.594 38.531 3.217 1 98.44 379 LYS A O 1
ATOM 2987 N N . GLN A 1 380 ? -18.562 37.156 1.762 1 98.44 380 GLN A N 1
ATOM 2988 C CA . GLN A 1 380 ? -19.75 37 0.929 1 98.44 380 GLN A CA 1
ATOM 2989 C C . GLN A 1 380 ? -20.594 35.812 1.413 1 98.44 380 GLN A C 1
ATOM 2991 O O . GLN A 1 380 ? -21.812 35.812 1.192 1 98.44 380 GLN A O 1
ATOM 2996 N N . GLU A 1 381 ? -19.969 34.906 2.084 1 98.62 381 GLU A N 1
ATOM 2997 C CA . GLU A 1 381 ? -20.641 33.625 2.369 1 98.62 381 GLU A CA 1
ATOM 2998 C C . GLU A 1 381 ? -21.156 33.594 3.807 1 98.62 381 GLU A C 1
ATOM 3000 O O . GLU A 1 381 ? -22.078 32.844 4.125 1 98.62 381 GLU A O 1
ATOM 3005 N N . GLY A 1 382 ? -20.609 34.375 4.617 1 98.31 382 GLY A N 1
ATOM 3006 C CA . GLY A 1 382 ? -20.953 34.438 6.031 1 98.31 382 GLY A CA 1
ATOM 3007 C C . GLY A 1 382 ? -20.719 35.781 6.672 1 98.31 382 GLY A C 1
ATOM 3008 O O . GLY A 1 382 ? -20.719 36.812 5.984 1 98.31 382 GLY A O 1
ATOM 3009 N N . GLU A 1 383 ? -20.703 35.844 7.934 1 98.69 383 GLU A N 1
ATOM 3010 C CA . GLU A 1 383 ? -20.484 37.094 8.672 1 98.69 383 GLU A CA 1
ATOM 3011 C C . GLU A 1 383 ? -19.094 37.125 9.297 1 98.69 383 GLU A C 1
ATOM 3013 O O . GLU A 1 383 ? -18.734 36.219 10.078 1 98.69 383 GLU A O 1
ATOM 3018 N N . LEU A 1 384 ? -18.281 38.094 8.93 1 98.75 384 LEU A N 1
ATOM 3019 C CA . LEU A 1 384 ? -16.984 38.312 9.562 1 98.75 384 LEU A CA 1
ATOM 3020 C C . LEU A 1 384 ? -17.172 38.875 10.977 1 98.75 384 LEU A C 1
ATOM 3022 O O . LEU A 1 384 ? -17.688 39.969 11.164 1 98.75 384 LEU A O 1
ATOM 3026 N N . VAL A 1 385 ? -16.766 38.156 11.977 1 98.62 385 VAL A N 1
ATOM 3027 C CA . VAL A 1 385 ? -17.031 38.594 13.352 1 98.62 385 VAL A CA 1
ATOM 3028 C C . VAL A 1 385 ? -15.711 39 14 1 98.62 385 VAL A C 1
ATOM 3030 O O . VAL A 1 385 ? -15.719 39.688 15.039 1 98.62 385 VAL A O 1
ATOM 3033 N N . PHE A 1 386 ? -14.609 38.656 13.445 1 98.62 386 PHE A N 1
ATOM 3034 C CA . PHE A 1 386 ? -13.312 39.094 13.961 1 98.62 386 PHE A CA 1
ATOM 3035 C C . PHE A 1 386 ? -12.25 39 12.875 1 98.62 386 PHE A C 1
ATOM 3037 O O . PHE A 1 386 ? -12.227 38.062 12.086 1 98.62 386 PHE A O 1
ATOM 3044 N N . GLY A 1 387 ? -11.352 39.969 12.797 1 98.06 387 GLY A N 1
ATOM 3045 C CA . GLY A 1 387 ? -10.18 39.938 11.938 1 98.06 387 GLY A CA 1
ATOM 3046 C C . GLY A 1 387 ? -10.477 40.344 10.508 1 98.06 387 GLY A C 1
ATOM 3047 O O . GLY A 1 387 ? -11.156 41.344 10.266 1 98.06 387 GLY A O 1
ATOM 3048 N N . GLY A 1 388 ? -9.867 39.594 9.5 1 96.81 388 GLY A N 1
ATOM 3049 C CA . GLY A 1 388 ? -10.016 39.906 8.078 1 96.81 388 GLY A CA 1
ATOM 3050 C C . GLY A 1 388 ? -8.945 40.812 7.543 1 96.81 388 GLY A C 1
ATOM 3051 O O . GLY A 1 388 ? -9 41.219 6.379 1 96.81 388 GLY A O 1
ATOM 3052 N N . GLU A 1 389 ? -8.008 41.094 8.312 1 97.12 389 GLU A N 1
ATOM 3053 C CA . GLU A 1 389 ? -6.965 42.031 7.918 1 97.12 389 GLU A CA 1
ATOM 3054 C C . GLU A 1 389 ? -5.723 41.312 7.422 1 97.12 389 GLU A C 1
ATOM 3056 O O . GLU A 1 389 ? -5.375 40.25 7.938 1 97.12 389 GLU A O 1
ATOM 3061 N N . THR A 1 390 ? -5.133 41.812 6.449 1 98.12 390 THR A N 1
ATOM 3062 C CA . THR A 1 390 ? -3.869 41.312 5.914 1 98.12 390 THR A CA 1
ATOM 3063 C C . THR A 1 390 ? -2.881 42.469 5.711 1 98.12 390 THR A C 1
ATOM 3065 O O . THR A 1 390 ? -3.285 43.594 5.535 1 98.12 390 THR A O 1
ATOM 3068 N N . ASP A 1 391 ? -1.634 42.219 5.828 1 98.12 391 ASP A N 1
ATOM 3069 C CA . ASP A 1 391 ? -0.582 43.219 5.656 1 98.12 391 ASP A CA 1
ATOM 3070 C C . ASP A 1 391 ? 0.685 42.594 5.082 1 98.12 391 ASP A C 1
ATOM 3072 O O . ASP A 1 391 ? 1.331 41.75 5.742 1 98.12 391 ASP A O 1
ATOM 3076 N N . ASP A 1 392 ? 1.086 42.938 3.906 1 97.56 392 ASP A N 1
ATOM 3077 C CA . ASP A 1 392 ? 2.291 42.375 3.305 1 97.56 392 ASP A CA 1
ATOM 3078 C C . ASP A 1 392 ? 3.367 43.438 3.131 1 97.56 392 ASP A C 1
ATOM 3080 O O . ASP A 1 392 ? 4.215 43.344 2.238 1 97.56 392 ASP A O 1
ATOM 3084 N N . ASN A 1 393 ? 3.273 44.562 3.885 1 97.44 393 ASN A N 1
ATOM 3085 C CA . ASN A 1 393 ? 4.25 45.625 3.764 1 97.44 393 ASN A CA 1
ATOM 3086 C C . ASN A 1 393 ? 5.656 45.156 4.113 1 97.44 393 ASN A C 1
ATOM 3088 O O . ASN A 1 393 ? 6.602 45.406 3.361 1 97.44 393 ASN A O 1
ATOM 3092 N N . LYS A 1 394 ? 5.836 44.5 5.234 1 97.19 394 LYS A N 1
ATOM 3093 C CA . LYS A 1 394 ? 7.133 44 5.688 1 97.19 394 LYS A CA 1
ATOM 3094 C C . LYS A 1 394 ? 7.254 42.5 5.504 1 97.19 394 LYS A C 1
ATOM 3096 O O . LYS A 1 394 ? 8.289 42 5.047 1 97.19 394 LYS A O 1
ATOM 3101 N N . GLY A 1 395 ? 6.348 41.812 5.898 1 98 395 GLY A N 1
ATOM 3102 C CA . GLY A 1 395 ? 6.164 40.375 5.777 1 98 395 GLY A CA 1
ATOM 3103 C C . GLY A 1 395 ? 4.762 39.969 5.355 1 98 395 GLY A C 1
ATOM 3104 O O . GLY A 1 395 ? 3.914 40.844 5.121 1 98 395 GLY A O 1
ATOM 3105 N N . PHE A 1 396 ? 4.52 38.719 5.141 1 98.75 396 PHE A N 1
ATOM 3106 C CA . PHE A 1 396 ? 3.227 38.25 4.66 1 98.75 396 PHE A CA 1
ATOM 3107 C C . PHE A 1 396 ? 2.291 37.969 5.824 1 98.75 396 PHE A C 1
ATOM 3109 O O . PHE A 1 396 ? 2.025 36.781 6.129 1 98.75 396 PHE A O 1
ATOM 3116 N N . PHE A 1 397 ? 1.739 38.938 6.48 1 98.62 397 PHE A N 1
ATOM 3117 C CA . PHE A 1 397 ? 0.963 38.781 7.703 1 98.62 397 PHE A CA 1
ATOM 3118 C C . PHE A 1 397 ? -0.529 38.719 7.395 1 98.62 397 PHE A C 1
ATOM 3120 O O . PHE A 1 397 ? -1.062 39.625 6.738 1 98.62 397 PHE A O 1
ATOM 3127 N N . VAL A 1 398 ? -1.154 37.656 7.734 1 98.62 398 VAL A N 1
ATOM 3128 C CA . VAL A 1 398 ? -2.604 37.469 7.758 1 98.62 398 VAL A CA 1
ATOM 3129 C C . VAL A 1 398 ? -3.088 37.375 9.203 1 98.62 398 VAL A C 1
ATOM 3131 O O . VAL A 1 398 ? -2.584 36.531 9.969 1 98.62 398 VAL A O 1
ATOM 3134 N N . HIS A 1 399 ? -3.957 38.156 9.633 1 98.06 399 HIS A N 1
ATOM 3135 C CA . HIS A 1 399 ? -4.426 38.156 11.008 1 98.06 399 HIS A CA 1
ATOM 3136 C C . HIS A 1 399 ? -5.508 37.094 11.227 1 98.06 399 HIS A C 1
ATOM 3138 O O . HIS A 1 399 ? -6.199 36.719 10.281 1 98.06 399 HIS A O 1
ATOM 3144 N N . PRO A 1 400 ? -5.648 36.594 12.508 1 98.62 400 PRO A N 1
ATOM 3145 C CA . PRO A 1 400 ? -6.711 35.625 12.789 1 98.62 400 PRO A CA 1
ATOM 3146 C C . PRO A 1 400 ? -8.086 36.094 12.312 1 98.62 400 PRO A C 1
ATOM 3148 O O . PRO A 1 400 ? -8.453 37.25 12.555 1 98.62 400 PRO A O 1
ATOM 3151 N N . THR A 1 401 ? -8.781 35.219 11.633 1 98.88 401 THR A N 1
ATOM 3152 C CA . THR A 1 401 ? -10.047 35.594 11.023 1 98.88 401 THR A CA 1
ATOM 3153 C C . THR A 1 401 ? -11.133 34.562 11.352 1 98.88 401 THR A C 1
ATOM 3155 O O . THR A 1 401 ? -10.938 33.375 11.148 1 98.88 401 THR A O 1
ATOM 3158 N N . ILE A 1 402 ? -12.281 35.031 11.898 1 98.94 402 ILE A N 1
ATOM 3159 C CA . ILE A 1 402 ? -13.375 34.156 12.297 1 98.94 402 ILE A CA 1
ATOM 3160 C C . ILE A 1 402 ? -14.648 34.562 11.562 1 98.94 402 ILE A C 1
ATOM 3162 O O . ILE A 1 402 ? -15.07 35.719 11.617 1 98.94 402 ILE A O 1
ATOM 3166 N N . PHE A 1 403 ? -15.211 33.656 10.82 1 98.88 403 PHE A N 1
ATOM 3167 C CA . PHE A 1 403 ? -16.516 33.812 10.18 1 98.88 403 PHE A CA 1
ATOM 3168 C C . PHE A 1 403 ? -17.562 32.969 10.883 1 98.88 403 PHE A C 1
ATOM 3170 O O . PHE A 1 403 ? -17.281 31.844 11.312 1 98.88 403 PHE A O 1
ATOM 3177 N N . LYS A 1 404 ? -18.766 33.469 11.047 1 98.69 404 LYS A N 1
ATOM 3178 C CA . LYS A 1 404 ? -19.859 32.656 11.586 1 98.69 404 LYS A CA 1
ATOM 3179 C C . LYS A 1 404 ? -21.016 32.562 10.594 1 98.69 404 LYS A C 1
ATOM 3181 O O . LYS A 1 404 ? -21 33.25 9.562 1 98.69 404 LYS A O 1
ATOM 3186 N N . ASP A 1 405 ? -21.953 31.641 10.867 1 98.62 405 ASP A N 1
ATOM 3187 C CA . ASP A 1 405 ? -23.203 31.438 10.141 1 98.62 405 ASP A CA 1
ATOM 3188 C C . ASP A 1 405 ? -22.938 31.031 8.695 1 98.62 405 ASP A C 1
ATOM 3190 O O . ASP A 1 405 ? -23.562 31.562 7.77 1 98.62 405 ASP A O 1
ATOM 3194 N N . LEU A 1 406 ? -22.016 30.172 8.516 1 98.81 406 LEU A N 1
ATOM 3195 C CA . LEU A 1 406 ? -21.703 29.656 7.191 1 98.81 406 LEU A CA 1
ATOM 3196 C C . LEU A 1 406 ? -22.594 28.469 6.852 1 98.81 406 LEU A C 1
ATOM 3198 O O . LEU A 1 406 ? -22.875 27.625 7.711 1 98.81 406 LEU A O 1
ATOM 3202 N N . ASP A 1 407 ? -22.984 28.453 5.609 1 98.56 407 ASP A N 1
ATOM 3203 C CA . ASP A 1 407 ? -23.531 27.219 5.055 1 98.56 407 ASP A CA 1
ATOM 3204 C C . ASP A 1 407 ? -22.484 26.109 5.023 1 98.56 407 ASP A C 1
ATOM 3206 O O . ASP A 1 407 ? -21.359 26.328 4.582 1 98.56 407 ASP A O 1
ATOM 3210 N N . PRO A 1 408 ? -22.875 24.953 5.562 1 98.31 408 PRO A N 1
ATOM 3211 C CA . PRO A 1 408 ? -21.891 23.859 5.598 1 98.31 408 PRO A CA 1
ATOM 3212 C C . PRO A 1 408 ? -21.312 23.547 4.223 1 98.31 408 PRO A C 1
ATOM 3214 O O . PRO A 1 408 ? -20.25 22.922 4.125 1 98.31 408 PRO A O 1
ATOM 3217 N N . LYS A 1 409 ? -21.875 23.969 3.109 1 97.5 409 LYS A N 1
ATOM 3218 C CA . LYS A 1 409 ? -21.406 23.656 1.76 1 97.5 409 LYS A CA 1
ATOM 3219 C C . LYS A 1 409 ? -20.75 24.875 1.109 1 97.5 409 LYS A C 1
ATOM 3221 O O . LYS A 1 409 ? -20.375 24.828 -0.065 1 97.5 409 LYS A O 1
ATOM 3226 N N . ALA A 1 410 ? -20.625 25.938 1.888 1 98.62 410 ALA A N 1
ATOM 3227 C CA . ALA A 1 410 ? -19.938 27.109 1.368 1 98.62 410 ALA A CA 1
ATOM 3228 C C . ALA A 1 410 ? -18.516 26.781 0.947 1 98.62 410 ALA A C 1
ATOM 3230 O O . ALA A 1 410 ? -17.938 25.781 1.39 1 98.62 410 ALA A O 1
ATOM 3231 N N . ARG A 1 411 ? -17.953 27.609 0.064 1 98.19 411 ARG A N 1
ATOM 3232 C CA . ARG A 1 411 ? -16.625 27.375 -0.472 1 98.19 411 ARG A CA 1
ATOM 3233 C C . ARG A 1 411 ? -15.586 27.344 0.643 1 98.19 411 ARG A C 1
ATOM 3235 O O . ARG A 1 411 ? -14.727 26.453 0.676 1 98.19 411 ARG A O 1
ATOM 3242 N N . ILE A 1 412 ? -15.594 28.25 1.659 1 98.38 412 ILE A N 1
ATOM 3243 C CA . ILE A 1 412 ? -14.578 28.328 2.699 1 98.38 412 ILE A CA 1
ATOM 3244 C C . ILE A 1 412 ? -14.797 27.219 3.719 1 98.38 412 ILE A C 1
ATOM 3246 O O . ILE A 1 412 ? -13.938 26.969 4.566 1 98.38 412 ILE A O 1
ATOM 3250 N N . MET A 1 413 ? -16 26.516 3.59 1 98.62 413 MET A N 1
ATOM 3251 C CA . MET A 1 413 ? -16.25 25.344 4.438 1 98.62 413 MET A CA 1
ATOM 3252 C C . MET A 1 413 ? -15.789 24.062 3.754 1 98.62 413 MET A C 1
ATOM 3254 O O . MET A 1 413 ? -15.688 23.016 4.391 1 98.62 413 MET A O 1
ATOM 3258 N N . GLN A 1 414 ? -15.484 24.109 2.459 1 98.06 414 GLN A N 1
ATOM 3259 C CA . GLN A 1 414 ? -15.211 22.891 1.698 1 98.06 414 GLN A CA 1
ATOM 3260 C C . GLN A 1 414 ? -13.75 22.844 1.259 1 98.06 414 GLN A C 1
ATOM 3262 O O . GLN A 1 414 ? -13.133 21.781 1.254 1 98.06 414 GLN A O 1
ATOM 3267 N N . GLU A 1 415 ? -13.164 23.969 0.882 1 97.88 415 GLU A N 1
ATOM 3268 C CA . GLU A 1 415 ? -11.844 24.016 0.266 1 97.88 415 GLU A CA 1
ATOM 3269 C C . GLU A 1 415 ? -10.758 24.297 1.305 1 97.88 415 GLU A C 1
ATOM 3271 O O . GLU A 1 415 ? -11 25 2.289 1 97.88 415 GLU A O 1
ATOM 3276 N N . GLU A 1 416 ? -9.625 23.719 1.159 1 97.75 416 GLU A N 1
ATOM 3277 C CA . GLU A 1 416 ? -8.492 23.969 2.043 1 97.75 416 GLU A CA 1
ATOM 3278 C C . GLU A 1 416 ? -7.93 25.375 1.826 1 97.75 416 GLU A C 1
ATOM 3280 O O . GLU A 1 416 ? -7.504 25.703 0.719 1 97.75 416 GLU A O 1
ATOM 3285 N N . ILE A 1 417 ? -7.895 26.141 2.846 1 98.12 417 ILE A N 1
ATOM 3286 C CA . ILE A 1 417 ? -7.422 27.516 2.799 1 98.12 417 ILE A CA 1
ATOM 3287 C C . ILE A 1 417 ? -5.949 27.578 3.197 1 98.12 417 ILE A C 1
ATOM 3289 O O . ILE A 1 417 ? -5.148 28.25 2.547 1 98.12 417 ILE A O 1
ATOM 3293 N N . PHE A 1 418 ? -5.582 26.797 4.191 1 98.19 418 PHE A N 1
ATOM 3294 C CA . PHE A 1 418 ? -4.215 26.703 4.691 1 98.19 418 PHE A CA 1
ATOM 3295 C C . PHE A 1 418 ? -3.73 28.062 5.18 1 98.19 418 PHE A C 1
ATOM 3297 O O . PHE A 1 418 ? -2.664 28.531 4.773 1 98.19 418 PHE A O 1
ATOM 3304 N N . GLY A 1 419 ? -4.465 28.719 6.016 1 98.56 419 GLY A N 1
ATOM 3305 C CA . GLY A 1 419 ? -4.254 30.016 6.648 1 98.56 419 GLY A CA 1
ATOM 3306 C C . GLY A 1 419 ? -5.082 30.203 7.902 1 98.56 419 GLY A C 1
ATOM 3307 O O . GLY A 1 419 ? -5.848 29.312 8.289 1 98.56 419 GLY A O 1
ATOM 3308 N N . PRO A 1 420 ? -4.902 31.297 8.594 1 98.75 420 PRO A N 1
ATOM 3309 C CA . PRO A 1 420 ? -5.547 31.516 9.891 1 98.75 420 PRO A CA 1
ATOM 3310 C C . PRO A 1 420 ? -6.988 32 9.758 1 98.75 420 PRO A C 1
ATOM 3312 O O . PRO A 1 420 ? -7.328 33.062 10.266 1 98.75 420 PRO A O 1
ATOM 3315 N N . VAL A 1 421 ? -7.809 31.203 9.094 1 98.88 421 VAL A N 1
ATOM 3316 C CA . VAL A 1 421 ? -9.227 31.469 8.875 1 98.88 421 VAL A CA 1
ATOM 3317 C C . VAL A 1 421 ? -10.062 30.297 9.359 1 98.88 421 VAL A C 1
ATOM 3319 O O . VAL A 1 421 ? -9.844 29.156 8.93 1 98.88 421 VAL A O 1
ATOM 3322 N N . VAL A 1 422 ? -11 30.516 10.273 1 98.88 422 VAL A N 1
ATOM 3323 C CA . VAL A 1 422 ? -11.898 29.453 10.734 1 98.88 422 VAL A CA 1
ATOM 3324 C C . VAL A 1 422 ? -13.352 29.875 10.5 1 98.88 422 VAL A C 1
ATOM 3326 O O . VAL A 1 422 ? -13.703 31.047 10.711 1 98.88 422 VAL A O 1
ATOM 3329 N N . ALA A 1 423 ? -14.109 28.969 10 1 98.81 423 ALA A N 1
ATOM 3330 C CA . ALA A 1 423 ? -15.523 29.203 9.68 1 98.81 423 ALA A CA 1
ATOM 3331 C C . ALA A 1 423 ? -16.422 28.391 10.594 1 98.81 423 ALA A C 1
ATOM 3333 O O . ALA A 1 423 ? -16.188 27.203 10.812 1 98.81 423 ALA A O 1
ATOM 3334 N N . PHE A 1 424 ? -17.453 29.047 11.164 1 98.88 424 PHE A N 1
ATOM 3335 C CA . PHE A 1 424 ? -18.375 28.391 12.102 1 98.88 424 PHE A CA 1
ATOM 3336 C C . PHE A 1 424 ? -19.703 28.094 11.43 1 98.88 424 PHE A C 1
ATOM 3338 O O . PHE A 1 424 ? -20.234 28.922 10.688 1 98.88 424 PHE A O 1
ATOM 3345 N N . SER A 1 425 ? -20.172 26.953 11.602 1 98.81 425 SER A N 1
ATOM 3346 C CA . SER A 1 425 ? -21.516 26.547 11.211 1 98.81 425 SER A CA 1
ATOM 3347 C C . SER A 1 425 ? -22.281 25.938 12.398 1 98.81 425 SER A C 1
ATOM 3349 O O . SER A 1 425 ? -21.672 25.406 13.328 1 98.81 425 SER A O 1
ATOM 3351 N N . LYS A 1 426 ? -23.578 26.109 12.352 1 98 426 LYS A N 1
ATOM 3352 C CA . LYS A 1 426 ? -24.453 25.625 13.414 1 98 426 LYS A CA 1
ATOM 3353 C C . LYS A 1 426 ? -25.172 24.344 13 1 98 426 LYS A C 1
ATOM 3355 O O . LYS A 1 426 ? -25.406 24.109 11.812 1 98 426 LYS A O 1
ATOM 3360 N N . ALA A 1 427 ? -25.438 23.469 13.977 1 98.56 427 ALA A N 1
ATOM 3361 C CA . ALA A 1 427 ? -26.234 22.25 13.781 1 98.56 427 ALA A CA 1
ATOM 3362 C C . ALA A 1 427 ? -27.172 22.016 14.969 1 98.56 427 ALA A C 1
ATOM 3364 O O . ALA A 1 427 ? -26.953 22.562 16.047 1 98.56 427 ALA A O 1
ATOM 3365 N N . LYS A 1 428 ? -28.188 21.078 14.812 1 98.25 428 LYS A N 1
ATOM 3366 C CA . LYS A 1 428 ? -29.266 20.969 15.789 1 98.25 428 LYS A CA 1
ATOM 3367 C C . LYS A 1 428 ? -29.156 19.672 16.578 1 98.25 428 LYS A C 1
ATOM 3369 O O . LYS A 1 428 ? -29.812 19.516 17.609 1 98.25 428 LYS A O 1
ATOM 3374 N N . SER A 1 429 ? -28.406 18.719 16.109 1 98.38 429 SER A N 1
ATOM 3375 C CA . SER A 1 429 ? -28.25 17.406 16.734 1 98.38 429 SER A CA 1
ATOM 3376 C C . SER A 1 429 ? -26.875 16.828 16.469 1 98.38 429 SER A C 1
ATOM 3378 O O . SER A 1 429 ? -26.156 17.297 15.578 1 98.38 429 SER A O 1
ATOM 3380 N N . PHE A 1 430 ? -26.469 15.828 17.25 1 98.56 430 PHE A N 1
ATOM 3381 C CA . PHE A 1 430 ? -25.172 15.203 17.047 1 98.56 430 PHE A CA 1
ATOM 3382 C C . PHE A 1 430 ? -25.109 14.547 15.664 1 98.56 430 PHE A C 1
ATOM 3384 O O . PHE A 1 430 ? -24.047 14.539 15.031 1 98.56 430 PHE A O 1
ATOM 3391 N N . ASP A 1 431 ? -26.266 13.984 15.172 1 98.56 431 ASP A N 1
ATOM 3392 C CA . ASP A 1 431 ? -26.328 13.438 13.82 1 98.56 431 ASP A CA 1
ATOM 3393 C C . ASP A 1 431 ? -25.953 14.5 12.781 1 98.56 431 ASP A C 1
ATOM 3395 O O . ASP A 1 431 ? -25.156 14.234 11.883 1 98.56 431 ASP A O 1
ATOM 3399 N N . GLU A 1 432 ? -26.531 15.648 12.938 1 98.75 432 GLU A N 1
ATOM 3400 C CA . GLU A 1 432 ? -26.266 16.719 11.992 1 98.75 432 GLU A CA 1
ATOM 3401 C C . GLU A 1 432 ? -24.828 17.219 12.125 1 98.75 432 GLU A C 1
ATOM 3403 O O . GLU A 1 432 ? -24.203 17.578 11.125 1 98.75 432 GLU A O 1
ATOM 3408 N N . LEU A 1 433 ? -24.312 17.328 13.398 1 98.88 433 LEU A N 1
ATOM 3409 C CA . LEU A 1 433 ? -22.922 17.688 13.617 1 98.88 433 LEU A CA 1
ATOM 3410 C C . LEU A 1 433 ? -21.984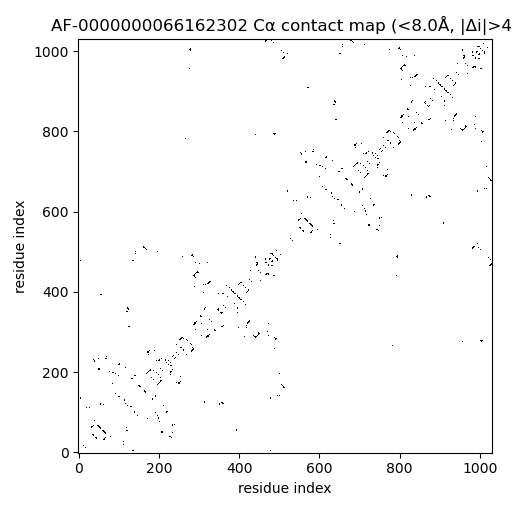 16.766 12.836 1 98.88 433 LEU A C 1
ATOM 3412 O O . LEU A 1 433 ? -21.094 17.234 12.133 1 98.88 433 LEU A O 1
ATOM 3416 N N . LEU A 1 434 ? -22.234 15.477 12.891 1 98.75 434 LEU A N 1
ATOM 3417 C CA . LEU A 1 434 ? -21.406 14.484 12.211 1 98.75 434 LEU A CA 1
ATOM 3418 C C . LEU A 1 434 ? -21.578 14.586 10.695 1 98.75 434 LEU A C 1
ATOM 3420 O O . LEU A 1 434 ? -20.609 14.477 9.953 1 98.75 434 LEU A O 1
ATOM 3424 N N . ASP A 1 435 ? -22.828 14.781 10.258 1 98.56 435 ASP A N 1
ATOM 3425 C CA . ASP A 1 435 ? -23.094 14.906 8.836 1 98.56 435 ASP A CA 1
ATOM 3426 C C . ASP A 1 435 ? -22.297 16.062 8.227 1 98.56 435 ASP A C 1
ATOM 3428 O O . ASP A 1 435 ? -21.703 15.906 7.156 1 98.56 435 ASP A O 1
ATOM 3432 N N . ILE A 1 436 ? -22.297 17.172 8.875 1 98.75 436 ILE A N 1
ATOM 3433 C CA . ILE A 1 436 ? -21.578 18.344 8.391 1 98.75 436 ILE A CA 1
ATOM 3434 C C . ILE A 1 436 ? -20.078 18.094 8.43 1 98.75 436 ILE A C 1
ATOM 3436 O O . ILE A 1 436 ? -19.359 18.422 7.48 1 98.75 436 ILE A O 1
ATOM 3440 N N . ALA A 1 437 ? -19.594 17.516 9.516 1 98.62 437 ALA A N 1
ATOM 3441 C CA . ALA A 1 437 ? -18.172 17.266 9.664 1 98.62 437 ALA A CA 1
ATOM 3442 C C . ALA A 1 437 ? -17.656 16.359 8.539 1 98.62 437 ALA A C 1
ATOM 3444 O O . ALA A 1 437 ? -16.531 16.531 8.07 1 98.62 437 ALA A O 1
ATOM 3445 N N . ASN A 1 438 ? -18.484 15.445 8.023 1 98.06 438 ASN A N 1
ATOM 3446 C CA . ASN A 1 438 ? -18.062 14.438 7.059 1 98.06 438 ASN A CA 1
ATOM 3447 C C . ASN A 1 438 ? -18.312 14.891 5.625 1 98.06 438 ASN A C 1
ATOM 3449 O O . ASN A 1 438 ? -17.953 14.195 4.676 1 98.06 438 ASN A O 1
ATOM 3453 N N . ASN A 1 439 ? -18.938 16.047 5.383 1 97.81 439 ASN A N 1
ATOM 3454 C CA . ASN A 1 439 ? -19.391 16.422 4.051 1 97.81 439 ASN A CA 1
ATOM 3455 C C . ASN A 1 439 ? -18.297 17.109 3.256 1 97.81 439 ASN A C 1
ATOM 3457 O O . ASN A 1 439 ? -18.562 18.078 2.541 1 97.81 439 ASN A O 1
ATOM 3461 N N . THR A 1 440 ? -17.047 16.766 3.428 1 97.06 440 THR A N 1
ATOM 3462 C CA . THR A 1 440 ? -15.914 17.219 2.625 1 97.06 440 THR A CA 1
ATOM 3463 C C . THR A 1 440 ? -15.211 16.047 1.973 1 97.06 440 THR A C 1
ATOM 3465 O O . THR A 1 440 ? -15.445 14.891 2.338 1 97.06 440 THR A O 1
ATOM 3468 N N . GLU A 1 441 ? -14.398 16.297 0.977 1 96.94 441 GLU A N 1
ATOM 3469 C CA . GLU A 1 441 ? -13.672 15.203 0.328 1 96.94 441 GLU A CA 1
ATOM 3470 C C . GLU A 1 441 ? -12.453 14.797 1.146 1 96.94 441 GLU A C 1
ATOM 3472 O O . GLU A 1 441 ? -11.773 13.82 0.81 1 96.94 441 GLU A O 1
ATOM 3477 N N . TYR A 1 442 ? -12.172 15.477 2.252 1 97.94 442 TYR A N 1
ATOM 3478 C CA . TYR A 1 442 ? -10.977 15.227 3.049 1 97.94 442 TYR A CA 1
ATOM 3479 C C . TYR A 1 442 ? -11.305 14.383 4.273 1 97.94 442 TYR A C 1
ATOM 3481 O O . TYR A 1 442 ? -12.453 14.367 4.734 1 97.94 442 TYR A O 1
ATOM 3489 N N . GLY A 1 443 ? -10.414 13.625 4.793 1 98.19 443 GLY A N 1
ATOM 3490 C CA . GLY A 1 443 ? -10.484 12.836 6.012 1 98.19 443 GLY A CA 1
ATOM 3491 C C . GLY A 1 443 ? -9.172 12.766 6.758 1 98.19 443 GLY A C 1
ATOM 3492 O O . GLY A 1 443 ? -8.672 11.68 7.059 1 98.19 443 GLY A O 1
ATOM 3493 N N . LEU A 1 444 ? -8.586 13.93 7.152 1 98.38 444 LEU A N 1
ATOM 3494 C CA . LEU A 1 444 ? -7.266 13.984 7.773 1 98.38 444 LEU A CA 1
ATOM 3495 C C . LEU A 1 444 ? -7.379 13.953 9.289 1 98.38 444 LEU A C 1
ATOM 3497 O O . LEU A 1 444 ? -7.145 12.914 9.922 1 98.38 444 LEU A O 1
ATOM 3501 N N . THR A 1 445 ? -7.828 15.102 9.93 1 98.5 445 THR A N 1
ATOM 3502 C CA . THR A 1 445 ? -7.98 15.156 11.375 1 98.5 445 THR A CA 1
ATOM 3503 C C . THR A 1 445 ? -9.344 15.727 11.758 1 98.5 445 THR A C 1
ATOM 3505 O O . THR A 1 445 ? -10.031 16.312 10.922 1 98.5 445 THR A O 1
ATOM 3508 N N . GLY A 1 446 ? -9.75 15.5 12.938 1 98.75 446 GLY A N 1
ATOM 3509 C CA . GLY A 1 446 ? -10.938 16.062 13.539 1 98.75 446 GLY A CA 1
ATOM 3510 C C . GLY A 1 446 ? -10.938 15.984 15.055 1 98.75 446 GLY A C 1
ATOM 3511 O O . GLY A 1 446 ? -10.102 15.297 15.641 1 98.75 446 GLY A O 1
ATOM 3512 N N . ALA A 1 447 ? -11.805 16.703 15.656 1 98.94 447 ALA A N 1
ATOM 3513 C CA . ALA A 1 447 ? -11.945 16.656 17.109 1 98.94 447 ALA A CA 1
ATOM 3514 C C . ALA A 1 447 ? -13.406 16.797 17.516 1 98.94 447 ALA A C 1
ATOM 3516 O O . ALA A 1 447 ? -14.219 17.359 16.781 1 98.94 447 ALA A O 1
ATOM 3517 N N . VAL A 1 448 ? -13.703 16.234 18.641 1 98.94 448 VAL A N 1
ATOM 3518 C CA . VAL A 1 448 ? -15.016 16.375 19.266 1 98.94 448 VAL A CA 1
ATOM 3519 C C . VAL A 1 448 ? -14.852 16.844 20.719 1 98.94 448 VAL A C 1
ATOM 3521 O O . VAL A 1 448 ? -14.148 16.203 21.5 1 98.94 448 VAL A O 1
ATOM 3524 N N . ILE A 1 449 ? -15.414 17.969 21.016 1 98.88 449 ILE A N 1
ATOM 3525 C CA . ILE A 1 449 ? -15.508 18.438 22.391 1 98.88 449 ILE A CA 1
ATOM 3526 C C . ILE A 1 449 ? -16.891 18.125 22.953 1 98.88 449 ILE A C 1
ATOM 3528 O O . ILE A 1 449 ? -17.891 18.641 22.484 1 98.88 449 ILE A O 1
ATOM 3532 N N . SER A 1 450 ? -16.969 17.25 23.906 1 98.75 450 SER A N 1
ATOM 3533 C CA . SER A 1 450 ? -18.219 16.734 24.422 1 98.75 450 SER A CA 1
ATOM 3534 C C . SER A 1 450 ? -18.031 16.094 25.797 1 98.75 450 SER A C 1
ATOM 3536 O O . SER A 1 450 ? -17 15.5 26.078 1 98.75 450 SER A O 1
ATOM 3538 N N . ASN A 1 451 ? -19 16.203 26.672 1 98.12 451 ASN A N 1
ATOM 3539 C CA . ASN A 1 451 ? -19.062 15.445 27.906 1 98.12 451 ASN A CA 1
ATOM 3540 C C . ASN A 1 451 ? -20.047 14.273 27.797 1 98.12 451 ASN A C 1
ATOM 3542 O O . ASN A 1 451 ? -20.328 13.602 28.797 1 98.12 451 ASN A O 1
ATOM 3546 N N . ASN A 1 452 ? -20.609 14.07 26.625 1 98.25 452 ASN A N 1
ATOM 3547 C CA . ASN A 1 452 ? -21.516 12.961 26.344 1 98.25 452 ASN A CA 1
ATOM 3548 C C . ASN A 1 452 ? -20.766 11.742 25.812 1 98.25 452 ASN A C 1
ATOM 3550 O O . ASN A 1 452 ? -20.375 11.711 24.641 1 98.25 452 ASN A O 1
ATOM 3554 N N . ARG A 1 453 ? -20.609 10.781 26.672 1 97.81 453 ARG A N 1
ATOM 3555 C CA . ARG A 1 453 ? -19.828 9.594 26.344 1 97.81 453 ARG A CA 1
ATOM 3556 C C . ARG A 1 453 ? -20.406 8.875 25.125 1 97.81 453 ARG A C 1
ATOM 3558 O O . ARG A 1 453 ? -19.656 8.344 24.297 1 97.81 453 ARG A O 1
ATOM 3565 N N . GLU A 1 454 ? -21.688 8.805 24.984 1 98.12 454 GLU A N 1
ATOM 3566 C CA . GLU A 1 454 ? -22.312 8.156 23.844 1 98.12 454 GLU A CA 1
ATOM 3567 C C . GLU A 1 454 ? -21.906 8.828 22.531 1 98.12 454 GLU A C 1
ATOM 3569 O O . GLU A 1 454 ? -21.641 8.148 21.547 1 98.12 454 GLU A O 1
ATOM 3574 N N . ASN A 1 455 ? -21.922 10.18 22.531 1 98.56 455 ASN A N 1
ATOM 3575 C CA . ASN A 1 455 ? -21.516 10.922 21.344 1 98.56 455 ASN A CA 1
ATOM 3576 C C . ASN A 1 455 ? -20.062 10.641 20.984 1 98.56 455 ASN A C 1
ATOM 3578 O O . ASN A 1 455 ? -19.734 10.477 19.797 1 98.56 455 ASN A O 1
ATOM 3582 N N . LEU A 1 456 ? -19.188 10.641 21.984 1 98.5 456 LEU A N 1
ATOM 3583 C CA . LEU A 1 456 ? -17.766 10.344 21.75 1 98.5 456 LEU A CA 1
ATOM 3584 C C . LEU A 1 456 ? -17.609 8.938 21.188 1 98.5 456 LEU A C 1
ATOM 3586 O O . LEU A 1 456 ? -16.812 8.727 20.25 1 98.5 456 LEU A O 1
ATOM 3590 N N . ASN A 1 457 ? -18.359 7.961 21.75 1 98 457 ASN A N 1
ATOM 3591 C CA . ASN A 1 457 ? -18.312 6.586 21.25 1 98 457 ASN A CA 1
ATOM 3592 C C . ASN A 1 457 ? -18.734 6.492 19.797 1 98 457 ASN A C 1
ATOM 3594 O O . ASN A 1 457 ? -18.109 5.793 19 1 98 457 ASN A O 1
ATOM 3598 N N . ARG A 1 458 ? -19.797 7.227 19.469 1 97.81 458 ARG A N 1
ATOM 3599 C CA . ARG A 1 458 ? -20.266 7.246 18.094 1 97.81 458 ARG A CA 1
ATOM 3600 C C . ARG A 1 458 ? -19.219 7.836 17.156 1 97.81 458 ARG A C 1
ATOM 3602 O O . ARG A 1 458 ? -18.969 7.305 16.078 1 97.81 458 ARG A O 1
ATOM 3609 N N . ALA A 1 459 ? -18.594 8.906 17.547 1 98.62 459 ALA A N 1
ATOM 3610 C CA . ALA A 1 459 ? -17.641 9.625 16.703 1 98.62 459 ALA A CA 1
ATOM 3611 C C . ALA A 1 459 ? -16.438 8.75 16.344 1 98.62 459 ALA A C 1
ATOM 3613 O O . ALA A 1 459 ? -15.836 8.906 15.281 1 98.62 459 ALA A O 1
ATOM 3614 N N . GLN A 1 460 ? -16.078 7.871 17.219 1 97.31 460 GLN A N 1
ATOM 3615 C CA . GLN A 1 460 ? -14.906 7.016 17.016 1 97.31 460 GLN A CA 1
ATOM 3616 C C . GLN A 1 460 ? -14.969 6.336 15.641 1 97.31 460 GLN A C 1
ATOM 3618 O O . GLN A 1 460 ? -13.945 6.199 14.969 1 97.31 460 GLN A O 1
ATOM 3623 N N . THR A 1 461 ? -16.172 5.969 15.195 1 94.75 461 THR A N 1
ATOM 3624 C CA . THR A 1 461 ? -16.266 5.223 13.938 1 94.75 461 THR A CA 1
ATOM 3625 C C . THR A 1 461 ? -17 6.039 12.875 1 94.75 461 THR A C 1
ATOM 3627 O O . THR A 1 461 ? -16.797 5.832 11.68 1 94.75 461 THR A O 1
ATOM 3630 N N . GLU A 1 462 ? -17.797 7.027 13.336 1 97.25 462 GLU A N 1
ATOM 3631 C CA . GLU A 1 462 ? -18.672 7.719 12.391 1 97.25 462 GLU A CA 1
ATOM 3632 C C . GLU A 1 462 ? -18.031 9.008 11.883 1 97.25 462 GLU A C 1
ATOM 3634 O O . GLU A 1 462 ? -18.438 9.547 10.852 1 97.25 462 GLU A O 1
ATOM 3639 N N . PHE A 1 463 ? -17.094 9.609 12.656 1 98.5 463 PHE A N 1
ATOM 3640 C CA . PHE A 1 463 ? -16.328 10.742 12.164 1 98.5 463 PHE A CA 1
ATOM 3641 C C . PHE A 1 463 ? -15.172 10.266 11.281 1 98.5 463 PHE A C 1
ATOM 3643 O O . PHE A 1 463 ? -14.203 9.68 11.773 1 98.5 463 PHE A O 1
ATOM 3650 N N . LEU A 1 464 ? -15.25 10.492 9.977 1 97.88 464 LEU A N 1
ATOM 3651 C CA . LEU A 1 464 ? -14.406 9.859 8.977 1 97.88 464 LEU A CA 1
ATOM 3652 C C . LEU A 1 464 ? -13.109 10.641 8.773 1 97.88 464 LEU A C 1
ATOM 3654 O O . LEU A 1 464 ? -12.914 11.266 7.73 1 97.88 464 LEU A O 1
ATOM 3658 N N . VAL A 1 465 ? -12.188 10.5 9.75 1 98.5 465 VAL A N 1
ATOM 3659 C CA . VAL A 1 465 ? -10.875 11.117 9.695 1 98.5 465 VAL A CA 1
ATOM 3660 C C . VAL A 1 465 ? -9.812 10.133 10.164 1 98.5 465 VAL A C 1
ATOM 3662 O O . VAL A 1 465 ? -10.117 9.18 10.883 1 98.5 465 VAL A O 1
ATOM 3665 N N . GLY A 1 466 ? -8.617 10.328 9.727 1 98.38 466 GLY A N 1
ATOM 3666 C CA . GLY A 1 466 ? -7.523 9.453 10.109 1 98.38 466 GLY A CA 1
ATOM 3667 C C . GLY A 1 466 ? -7.078 9.641 11.547 1 98.38 466 GLY A C 1
ATOM 3668 O O . GLY A 1 466 ? -6.727 8.672 12.227 1 98.38 466 GLY A O 1
ATOM 3669 N N . ASN A 1 467 ? -7.051 10.867 12.055 1 98.75 467 ASN A N 1
ATOM 3670 C CA . ASN A 1 467 ? -6.754 11.219 13.438 1 98.75 467 ASN A CA 1
ATOM 3671 C C . ASN A 1 467 ? -7.926 11.945 14.102 1 98.75 467 ASN A C 1
ATOM 3673 O O . ASN A 1 467 ? -8.297 13.039 13.672 1 98.75 467 ASN A O 1
ATOM 3677 N N . LEU A 1 468 ? -8.484 11.359 15.078 1 98.88 468 LEU A N 1
ATOM 3678 C CA . LEU A 1 468 ? -9.609 11.938 15.812 1 98.88 468 LEU A CA 1
ATOM 3679 C C . LEU A 1 468 ? -9.227 12.227 17.266 1 98.88 468 LEU A C 1
ATOM 3681 O O . LEU A 1 468 ? -8.664 11.359 17.938 1 98.88 468 LEU A O 1
ATOM 3685 N N . TYR A 1 469 ? -9.547 13.391 17.734 1 98.81 469 TYR A N 1
ATOM 3686 C CA . TYR A 1 469 ? -9.195 13.812 19.094 1 98.81 469 TYR A CA 1
ATOM 3687 C C . TYR A 1 469 ? -10.445 14.141 19.906 1 98.81 469 TYR A C 1
ATOM 3689 O O . TYR A 1 469 ? -11.367 14.789 19.406 1 98.81 469 TYR A O 1
ATOM 3697 N N . PHE A 1 470 ? -10.531 13.664 21.125 1 98.69 470 PHE A N 1
ATOM 3698 C CA . PHE A 1 470 ? -11.625 13.969 22.031 1 98.69 470 PHE A CA 1
ATOM 3699 C C . PHE A 1 470 ? -11.172 14.93 23.125 1 98.69 470 PHE A C 1
ATOM 3701 O O . PHE A 1 470 ? -10.203 14.656 23.844 1 98.69 470 PHE A O 1
ATOM 3708 N N . ASN A 1 471 ? -11.875 16.047 23.203 1 98.31 471 ASN A N 1
ATOM 3709 C CA . ASN A 1 471 ? -11.727 17.047 24.25 1 98.31 471 ASN A CA 1
ATOM 3710 C C . ASN A 1 471 ? -10.328 17.656 24.266 1 98.31 471 ASN A C 1
ATOM 3712 O O . ASN A 1 471 ? -9.719 17.812 25.312 1 98.31 471 ASN A O 1
ATOM 3716 N N . ARG A 1 472 ? -9.914 18 23.141 1 97.5 472 ARG A N 1
ATOM 3717 C CA . ARG A 1 472 ? -8.742 18.797 22.828 1 97.5 472 ARG A CA 1
ATOM 3718 C C . ARG A 1 472 ? -8.75 19.25 21.359 1 97.5 472 ARG A C 1
ATOM 3720 O O . ARG A 1 472 ? -9.688 18.938 20.625 1 97.5 472 ARG A O 1
ATOM 3727 N N . GLY A 1 473 ? -7.785 19.984 20.984 1 98.12 473 GLY A N 1
ATOM 3728 C CA . GLY A 1 473 ? -7.695 20.453 19.594 1 98.12 473 GLY A CA 1
ATOM 3729 C C . GLY A 1 473 ? -7.359 19.344 18.625 1 98.12 473 GLY A C 1
ATOM 3730 O O . GLY A 1 473 ? -7.008 18.234 19.031 1 98.12 473 GLY A O 1
ATOM 3731 N N . CYS A 1 474 ? -7.457 19.641 17.328 1 98.44 474 CYS A N 1
ATOM 3732 C CA . CYS A 1 474 ? -7.289 18.625 16.297 1 98.44 474 CYS A CA 1
ATOM 3733 C C . CYS A 1 474 ? -5.879 18.672 15.711 1 98.44 474 CYS A C 1
ATOM 3735 O O . CYS A 1 474 ? -5.621 18.078 14.664 1 98.44 474 CYS A O 1
ATOM 3737 N N . THR A 1 475 ? -4.918 19.375 16.297 1 97.81 475 THR A N 1
ATOM 3738 C CA . THR A 1 475 ? -3.547 19.5 15.82 1 97.81 475 THR A CA 1
ATOM 3739 C C . THR A 1 475 ? -2.566 18.875 16.812 1 97.81 475 THR A C 1
ATOM 3741 O O . THR A 1 475 ? -2.969 18.406 17.875 1 97.81 475 THR A O 1
ATOM 3744 N N . ALA A 1 476 ? -1.239 18.734 16.406 1 94.06 476 ALA A N 1
ATOM 3745 C CA . ALA A 1 476 ? -0.119 18.406 17.297 1 94.06 476 ALA A CA 1
ATOM 3746 C C . ALA A 1 476 ? -0.031 16.906 17.516 1 94.06 476 ALA A C 1
ATOM 3748 O O . ALA A 1 476 ? 0.06 16.438 18.656 1 94.06 476 ALA A O 1
ATOM 3749 N N . ALA A 1 477 ? -0.125 16.234 16.422 1 95.75 477 ALA A N 1
ATOM 3750 C CA . ALA A 1 477 ? 0.158 14.805 16.5 1 95.75 477 ALA A CA 1
ATOM 3751 C C . ALA A 1 477 ? 1.606 14.555 16.906 1 95.75 477 ALA A C 1
ATOM 3753 O O . ALA A 1 477 ? 2.516 15.258 16.469 1 95.75 477 ALA A O 1
ATOM 3754 N N . ILE A 1 478 ? 1.823 13.578 17.734 1 96.25 478 ILE A N 1
ATOM 3755 C CA . ILE A 1 478 ? 3.15 13.25 18.25 1 96.25 478 ILE A CA 1
ATOM 3756 C C . ILE A 1 478 ? 3.586 11.891 17.719 1 96.25 478 ILE A C 1
ATOM 3758 O O . ILE A 1 478 ? 2.836 10.914 17.812 1 96.25 478 ILE A O 1
ATOM 3762 N N . VAL A 1 479 ? 4.809 11.805 17.219 1 97.38 479 VAL A N 1
ATOM 3763 C CA . VAL A 1 479 ? 5.395 10.594 16.641 1 97.38 479 VAL A CA 1
ATOM 3764 C C . VAL A 1 479 ? 5.328 9.453 17.656 1 97.38 479 VAL A C 1
ATOM 3766 O O . VAL A 1 479 ? 5.668 9.641 18.828 1 97.38 479 VAL A O 1
ATOM 3769 N N . GLY A 1 480 ? 4.875 8.32 17.266 1 96.12 480 GLY A N 1
ATOM 3770 C CA . GLY A 1 480 ? 4.816 7.16 18.141 1 96.12 480 GLY A CA 1
ATOM 3771 C C . GLY A 1 480 ? 3.602 7.152 19.031 1 96.12 480 GLY A C 1
ATOM 3772 O O . GLY A 1 480 ? 3.211 6.105 19.562 1 96.12 480 GLY A O 1
ATOM 3773 N N . TYR A 1 481 ? 3.012 8.32 19.25 1 96 481 TYR A N 1
ATOM 3774 C CA . TYR A 1 481 ? 1.831 8.469 20.094 1 96 481 TYR A CA 1
ATOM 3775 C C . TYR A 1 481 ? 0.571 8.609 19.25 1 96 481 TYR A C 1
ATOM 3777 O O . TYR A 1 481 ? -0.46 8.008 19.562 1 96 481 TYR A O 1
ATOM 3785 N N . GLN A 1 482 ? 0.658 9.414 18.25 1 97.31 482 GLN A N 1
ATOM 3786 C CA . GLN A 1 482 ? -0.444 9.703 17.344 1 97.31 482 GLN A CA 1
ATOM 3787 C C . GLN A 1 482 ? 0.023 9.68 15.883 1 97.31 482 GLN A C 1
ATOM 3789 O O . GLN A 1 482 ? -0.004 10.703 15.203 1 97.31 482 GLN A O 1
ATOM 3794 N N . PRO A 1 483 ? 0.302 8.461 15.375 1 97.94 483 PRO A N 1
ATOM 3795 C CA . PRO A 1 483 ? 0.683 8.375 13.969 1 97.94 483 PRO A CA 1
ATOM 3796 C C . PRO A 1 483 ? -0.241 9.18 13.055 1 97.94 483 PRO A C 1
ATOM 3798 O O . PRO A 1 483 ? -1.462 9.148 13.227 1 97.94 483 PRO A O 1
ATOM 3801 N N . PHE A 1 484 ? 0.397 9.898 12.156 1 98.19 484 PHE A N 1
ATOM 3802 C CA . PHE A 1 484 ? -0.331 10.953 11.453 1 98.19 484 PHE A CA 1
ATOM 3803 C C . PHE A 1 484 ? -0.623 10.547 10.016 1 98.19 484 PHE A C 1
ATOM 3805 O O . PHE A 1 484 ? 0.269 10.078 9.305 1 98.19 484 PHE A O 1
ATOM 3812 N N . GLY A 1 485 ? -1.81 10.695 9.555 1 96.94 485 GLY A N 1
ATOM 3813 C CA . GLY A 1 485 ? -2.219 10.453 8.188 1 96.94 485 GLY A CA 1
ATOM 3814 C C . GLY A 1 485 ? -3.723 10.344 8.023 1 96.94 485 GLY A C 1
ATOM 3815 O O . GLY A 1 485 ? -4.445 10.148 9 1 96.94 485 GLY A O 1
ATOM 3816 N N . GLY A 1 486 ? -4.18 10.578 6.867 1 96.88 486 GLY A N 1
ATOM 3817 C CA . GLY A 1 486 ? -5.602 10.5 6.574 1 96.88 486 GLY A CA 1
ATOM 3818 C C . GLY A 1 486 ? -5.906 9.773 5.273 1 96.88 486 GLY A C 1
ATOM 3819 O O . GLY A 1 486 ? -4.988 9.383 4.547 1 96.88 486 GLY A O 1
ATOM 3820 N N . PHE A 1 487 ? -7.242 9.531 5.098 1 96.81 487 PHE A N 1
ATOM 3821 C CA . PHE A 1 487 ? -7.754 8.859 3.908 1 96.81 487 PHE A CA 1
ATOM 3822 C C . PHE A 1 487 ? -8.672 9.781 3.119 1 96.81 487 PHE A C 1
ATOM 3824 O O . PHE A 1 487 ? -8.523 11 3.166 1 96.81 487 PHE A O 1
ATOM 3831 N N . LYS A 1 488 ? -9.586 9.266 2.266 1 97.44 488 LYS A N 1
ATOM 3832 C CA . LYS A 1 488 ? -10.273 10.094 1.279 1 97.44 488 LYS A CA 1
ATOM 3833 C C . LYS A 1 488 ? -9.273 10.867 0.426 1 97.44 488 LYS A C 1
ATOM 3835 O O . LYS A 1 488 ? -8.305 10.297 -0.083 1 97.44 488 LYS A O 1
ATOM 3840 N N . MET A 1 489 ? -9.484 12.141 0.198 1 97.62 489 MET A N 1
ATOM 3841 C CA . MET A 1 489 ? -8.578 12.922 -0.634 1 97.62 489 MET A CA 1
ATOM 3842 C C . MET A 1 489 ? -7.465 13.539 0.209 1 97.62 489 MET A C 1
ATOM 3844 O O . MET A 1 489 ? -6.703 14.375 -0.279 1 97.62 489 MET A O 1
ATOM 3848 N N . SER A 1 490 ? -7.324 13.109 1.475 1 98.31 490 SER A N 1
ATOM 3849 C CA . SER A 1 490 ? -6.227 13.562 2.324 1 98.31 490 SER A CA 1
ATOM 3850 C C . SER A 1 490 ? -4.98 12.703 2.113 1 98.31 490 SER A C 1
ATOM 3852 O O . SER A 1 490 ? -3.896 13.055 2.586 1 98.31 490 SER A O 1
ATOM 3854 N N . GLY A 1 491 ? -5.121 11.57 1.435 1 97.94 491 GLY A N 1
ATOM 3855 C CA . GLY A 1 491 ? -3.912 10.844 1.085 1 97.94 491 GLY A CA 1
ATOM 3856 C C . GLY A 1 491 ? -4.09 9.336 1.124 1 97.94 491 GLY A C 1
ATOM 3857 O O . GLY A 1 491 ? -5.215 8.836 1.052 1 97.94 491 GLY A O 1
ATOM 3858 N N . THR A 1 492 ? -2.971 8.57 1.153 1 97.69 492 THR A N 1
ATOM 3859 C CA . THR A 1 492 ? -2.965 7.117 1.109 1 97.69 492 THR A CA 1
ATOM 3860 C C . THR A 1 492 ? -3.088 6.531 2.514 1 97.69 492 THR A C 1
ATOM 3862 O O . THR A 1 492 ? -3.008 5.316 2.693 1 97.69 492 THR A O 1
ATOM 3865 N N . ASP A 1 493 ? -3.229 7.32 3.555 1 97.62 493 ASP A N 1
ATOM 3866 C CA . ASP A 1 493 ? -3.363 6.945 4.961 1 97.62 493 ASP A CA 1
ATOM 3867 C C . ASP A 1 493 ? -2.168 6.117 5.422 1 97.62 493 ASP A C 1
ATOM 3869 O O . ASP A 1 493 ? -2.338 5.055 6.023 1 97.62 493 ASP A O 1
ATOM 3873 N N . SER A 1 494 ? -0.893 6.477 5.137 1 95.25 494 SER A N 1
ATOM 3874 C CA . SER A 1 494 ? 0.327 5.734 5.438 1 95.25 494 SER A CA 1
ATOM 3875 C C . SER A 1 494 ? 0.742 5.922 6.895 1 95.25 494 SER A C 1
ATOM 3877 O O . SER A 1 494 ? 1.617 5.211 7.395 1 95.25 494 SER A O 1
ATOM 3879 N N . LYS A 1 495 ? 0.19 6.688 7.727 1 97.38 495 LYS A N 1
ATOM 3880 C CA . LYS A 1 495 ? 0.33 7.023 9.141 1 97.38 495 LYS A CA 1
ATOM 3881 C C . LYS A 1 495 ? 1.797 7.211 9.516 1 97.38 495 LYS A C 1
ATOM 3883 O O . LYS A 1 495 ? 2.402 6.328 10.133 1 97.38 495 LYS A O 1
ATOM 3888 N N . ALA A 1 496 ? 2.361 8.344 9.125 1 98.19 496 ALA A N 1
ATOM 3889 C CA . ALA A 1 496 ? 3.742 8.68 9.461 1 98.19 496 ALA A CA 1
ATOM 3890 C C . ALA A 1 496 ? 3.971 8.609 10.969 1 98.19 496 ALA A C 1
ATOM 3892 O O . ALA A 1 496 ? 3.115 9.031 11.758 1 98.19 496 ALA A O 1
ATOM 3893 N N . GLY A 1 497 ? 5.098 8.133 11.375 1 98 497 GLY A N 1
ATOM 3894 C CA . GLY A 1 497 ? 5.41 8.031 12.789 1 98 497 GLY A CA 1
ATOM 3895 C C . GLY A 1 497 ? 4.66 6.91 13.484 1 98 497 GLY A C 1
ATOM 3896 O O . GLY A 1 497 ? 4.352 7.008 14.672 1 98 497 GLY A O 1
ATOM 3897 N N . GLY A 1 498 ? 4.25 5.926 12.789 1 97.31 498 GLY A N 1
ATOM 3898 C CA . GLY A 1 498 ? 3.486 4.828 13.367 1 97.31 498 GLY A CA 1
ATOM 3899 C C . GLY A 1 498 ? 4.043 3.461 13.008 1 97.31 498 GLY A C 1
ATOM 3900 O O . GLY A 1 498 ? 5.023 3.359 12.266 1 97.31 498 GLY A O 1
ATOM 3901 N N . PRO A 1 499 ? 3.418 2.475 13.492 1 96.62 499 PRO A N 1
ATOM 3902 C CA . PRO A 1 499 ? 3.971 1.121 13.406 1 96.62 499 PRO A CA 1
ATOM 3903 C C . PRO A 1 499 ? 3.908 0.546 11.992 1 96.62 499 PRO A C 1
ATOM 3905 O O . PRO A 1 499 ? 4.57 -0.453 11.695 1 96.62 499 PRO A O 1
ATOM 3908 N N . ASP A 1 500 ? 3.199 1.14 11.117 1 97.06 500 ASP A N 1
ATOM 3909 C CA . ASP A 1 500 ? 3.02 0.549 9.797 1 97.06 500 ASP A CA 1
ATOM 3910 C C . ASP A 1 500 ? 3.783 1.337 8.734 1 97.06 500 ASP A C 1
ATOM 3912 O O . ASP A 1 500 ? 3.799 0.955 7.559 1 97.06 500 ASP A O 1
ATOM 3916 N N . TYR A 1 501 ? 4.422 2.408 9.055 1 98.56 501 TYR A N 1
ATOM 3917 C CA . TYR A 1 501 ? 4.898 3.385 8.086 1 98.56 501 TYR A CA 1
ATOM 3918 C C . TYR A 1 501 ? 6.082 2.836 7.293 1 98.56 501 TYR A C 1
ATOM 3920 O O . TYR A 1 501 ? 6.117 2.939 6.066 1 98.56 501 TYR A O 1
ATOM 3928 N N . LEU A 1 502 ? 7.086 2.207 7.953 1 98.75 502 LEU A N 1
ATOM 3929 C CA . LEU A 1 502 ? 8.328 1.801 7.305 1 98.75 502 LEU A CA 1
ATOM 3930 C C . LEU A 1 502 ? 8.07 0.721 6.262 1 98.75 502 LEU A C 1
ATOM 3932 O O . LEU A 1 502 ? 8.812 0.607 5.281 1 98.75 502 LEU A O 1
ATOM 3936 N N . GLN A 1 503 ? 6.988 -0.006 6.387 1 98 503 GLN A N 1
ATOM 3937 C CA . GLN A 1 503 ? 6.691 -1.105 5.477 1 98 503 GLN A CA 1
ATOM 3938 C C . GLN A 1 503 ? 6.391 -0.59 4.07 1 98 503 GLN A C 1
ATOM 3940 O O . GLN A 1 503 ? 6.492 -1.336 3.094 1 98 503 GLN A O 1
ATOM 3945 N N . HIS A 1 504 ? 6.016 0.69 3.938 1 98.25 504 HIS A N 1
ATOM 3946 C CA . HIS A 1 504 ? 5.777 1.279 2.625 1 98.25 504 HIS A CA 1
ATOM 3947 C C . HIS A 1 504 ? 7.051 1.289 1.786 1 98.25 504 HIS A C 1
ATOM 3949 O O . HIS A 1 504 ? 6.992 1.446 0.564 1 98.25 504 HIS A O 1
ATOM 3955 N N . PHE A 1 505 ? 8.195 1.052 2.41 1 98.75 505 PHE A N 1
ATOM 3956 C CA . PHE A 1 505 ? 9.469 1.18 1.712 1 98.75 505 PHE A CA 1
ATOM 3957 C C . PHE A 1 505 ? 10.219 -0.149 1.702 1 98.75 505 PHE A C 1
ATOM 3959 O O . PHE A 1 505 ? 11.445 -0.176 1.576 1 98.75 505 PHE A O 1
ATOM 3966 N N . LEU A 1 506 ? 9.477 -1.222 1.946 1 98.31 506 LEU A N 1
ATOM 3967 C CA . LEU A 1 506 ? 10.039 -2.564 2.023 1 98.31 506 LEU A CA 1
ATOM 3968 C C . LEU A 1 506 ? 9.234 -3.545 1.182 1 98.31 506 LEU A C 1
ATOM 3970 O O . LEU A 1 506 ? 8.023 -3.373 1.013 1 98.31 506 LEU A O 1
ATOM 3974 N N . ASN A 1 507 ? 9.883 -4.512 0.608 1 97.5 507 ASN A N 1
ATOM 3975 C CA . ASN A 1 507 ? 9.242 -5.707 0.069 1 97.5 507 ASN A CA 1
ATOM 3976 C C . ASN A 1 507 ? 9.375 -6.895 1.021 1 97.5 507 ASN A C 1
ATOM 3978 O O . ASN A 1 507 ? 10.43 -7.09 1.63 1 97.5 507 ASN A O 1
ATOM 3982 N N . ALA A 1 508 ? 8.32 -7.629 1.138 1 97.56 508 ALA A N 1
ATOM 3983 C CA . ALA A 1 508 ? 8.406 -8.875 1.896 1 97.56 508 ALA A CA 1
ATOM 3984 C C . ALA A 1 508 ? 8.961 -10.008 1.036 1 97.56 508 ALA A C 1
ATOM 3986 O O . ALA A 1 508 ? 8.656 -10.094 -0.155 1 97.56 508 ALA A O 1
ATOM 3987 N N . LYS A 1 509 ? 9.773 -10.82 1.562 1 98.19 509 LYS A N 1
ATOM 3988 C CA . LYS A 1 509 ? 10.297 -12.008 0.907 1 98.19 509 LYS A CA 1
ATOM 3989 C C . LYS A 1 509 ? 10.086 -13.25 1.771 1 98.19 509 LYS A C 1
ATOM 3991 O O . LYS A 1 509 ? 10.195 -13.188 2.996 1 98.19 509 LYS A O 1
ATOM 3996 N N . VAL A 1 510 ? 9.727 -14.344 1.169 1 98.38 510 VAL A N 1
ATOM 3997 C CA . VAL A 1 510 ? 9.609 -15.641 1.817 1 98.38 510 VAL A CA 1
ATOM 3998 C C . VAL A 1 510 ? 10.711 -16.578 1.316 1 98.38 510 VAL A C 1
ATOM 4000 O O . VAL A 1 510 ? 10.922 -16.703 0.109 1 98.38 510 VAL A O 1
ATOM 4003 N N . VAL A 1 511 ? 11.445 -17.141 2.156 1 98.19 511 VAL A N 1
ATOM 4004 C CA . VAL A 1 511 ? 12.422 -18.172 1.82 1 98.19 511 VAL A CA 1
ATOM 4005 C C . VAL A 1 511 ? 12.039 -19.484 2.506 1 98.19 511 VAL A C 1
ATOM 4007 O O . VAL A 1 511 ? 11.852 -19.516 3.725 1 98.19 511 VAL A O 1
ATOM 4010 N N . THR A 1 512 ? 11.844 -20.469 1.776 1 98.19 512 THR A N 1
ATOM 4011 C CA . THR A 1 512 ? 11.531 -21.812 2.258 1 98.19 512 THR A CA 1
ATOM 4012 C C . THR A 1 512 ? 12.695 -22.766 1.979 1 98.19 512 THR A C 1
ATOM 4014 O O . THR A 1 512 ? 13.164 -22.859 0.845 1 98.19 512 THR A O 1
ATOM 4017 N N . GLU A 1 513 ? 13.141 -23.438 2.941 1 96.62 513 GLU A N 1
ATOM 4018 C CA . GLU A 1 513 ? 14.18 -24.453 2.764 1 96.62 513 GLU A CA 1
ATOM 4019 C C . GLU A 1 513 ? 13.68 -25.844 3.162 1 96.62 513 GLU A C 1
ATOM 4021 O O . GLU A 1 513 ? 13.133 -26.016 4.254 1 96.62 513 GLU A O 1
ATOM 4026 N N . ARG A 1 514 ? 13.852 -26.734 2.297 1 95.38 514 ARG A N 1
ATOM 4027 C CA . ARG A 1 514 ? 13.492 -28.125 2.562 1 95.38 514 ARG A CA 1
ATOM 4028 C C . ARG A 1 514 ? 14.727 -28.938 2.914 1 95.38 514 ARG A C 1
ATOM 4030 O O . ARG A 1 514 ? 15.773 -28.812 2.268 1 95.38 514 ARG A O 1
ATOM 4037 N N . PHE A 1 515 ? 14.586 -29.812 3.982 1 91.44 515 PHE A N 1
ATOM 4038 C CA . PHE A 1 515 ? 15.688 -30.641 4.465 1 91.44 515 PHE A CA 1
ATOM 4039 C C . PHE A 1 515 ? 15.406 -32.125 4.203 1 91.44 515 PHE A C 1
ATOM 4041 O O . PHE A 1 515 ? 14.25 -32.531 4.176 1 91.44 515 PHE A O 1
ATOM 4048 N N . MET B 1 1 ? -13.562 -21.234 21.156 1 44.84 1 MET B N 1
ATOM 4049 C CA . MET B 1 1 ? -12.164 -21.062 20.766 1 44.84 1 MET B CA 1
ATOM 4050 C C . MET B 1 1 ? -11.844 -21.891 19.516 1 44.84 1 MET B C 1
ATOM 4052 O O . MET B 1 1 ? -12.141 -23.078 19.469 1 44.84 1 MET B O 1
ATOM 4056 N N . VAL B 1 2 ? -11.484 -21.25 18.328 1 71.19 2 VAL B N 1
ATOM 4057 C CA . VAL B 1 2 ? -11.133 -21.953 17.094 1 71.19 2 VAL B CA 1
ATOM 4058 C C . VAL B 1 2 ? -9.703 -22.484 17.203 1 71.19 2 VAL B C 1
ATOM 4060 O O . VAL B 1 2 ? -8.859 -21.891 17.875 1 71.19 2 VAL B O 1
ATOM 4063 N N . LEU B 1 3 ? -9.477 -23.688 16.828 1 75.88 3 LEU B N 1
ATOM 4064 C CA . LEU B 1 3 ? -8.164 -24.328 16.844 1 75.88 3 LEU B CA 1
ATOM 4065 C C . LEU B 1 3 ? -7.148 -23.5 16.062 1 75.88 3 LEU B C 1
ATOM 4067 O O . LEU B 1 3 ? -7.52 -22.703 15.203 1 75.88 3 LEU B O 1
ATOM 4071 N N . PRO B 1 4 ? -5.91 -23.594 16.5 1 84.19 4 PRO B N 1
ATOM 4072 C CA . PRO B 1 4 ? -4.859 -22.922 15.734 1 84.19 4 PRO B CA 1
ATOM 4073 C C . PRO B 1 4 ? -4.887 -23.281 14.25 1 84.19 4 PRO B C 1
ATOM 4075 O O . PRO B 1 4 ? -5.316 -24.375 13.883 1 84.19 4 PRO B O 1
ATOM 4078 N N . PHE B 1 5 ? -4.484 -22.438 13.422 1 90.25 5 PHE B N 1
ATOM 4079 C CA . PHE B 1 5 ? -4.496 -22.625 11.977 1 90.25 5 PHE B CA 1
ATOM 4080 C C . PHE B 1 5 ? -3.602 -23.797 11.578 1 90.25 5 PHE B C 1
ATOM 4082 O O . PHE B 1 5 ? -2.469 -23.906 12.055 1 90.25 5 PHE B O 1
ATOM 4089 N N . LYS B 1 6 ? -4.18 -24.641 10.789 1 90.94 6 LYS B N 1
ATOM 4090 C CA . LYS B 1 6 ? -3.459 -25.719 10.109 1 90.94 6 LYS B CA 1
ATOM 4091 C C . LYS B 1 6 ? -3.891 -25.828 8.656 1 90.94 6 LYS B C 1
ATOM 4093 O O . LYS B 1 6 ? -5.074 -25.703 8.336 1 90.94 6 LYS B O 1
ATOM 4098 N N . HIS B 1 7 ? -2.938 -26.125 7.84 1 93.44 7 HIS B N 1
ATOM 4099 C CA . HIS B 1 7 ? -3.234 -26.281 6.418 1 93.44 7 HIS B CA 1
ATOM 4100 C C . HIS B 1 7 ? -4.16 -27.469 6.18 1 93.44 7 HIS B C 1
ATOM 4102 O O . HIS B 1 7 ? -4.043 -28.5 6.848 1 93.44 7 HIS B O 1
ATOM 4108 N N . GLU B 1 8 ? -5.137 -27.297 5.258 1 95.5 8 GLU B N 1
ATOM 4109 C CA . GLU B 1 8 ? -6.02 -28.375 4.852 1 95.5 8 GLU B CA 1
ATOM 4110 C C . GLU B 1 8 ? -5.234 -29.516 4.195 1 95.5 8 GLU B C 1
ATOM 4112 O O . GLU B 1 8 ? -4.488 -29.281 3.242 1 95.5 8 GLU B O 1
ATOM 4117 N N . PRO B 1 9 ? -5.348 -30.719 4.664 1 95.62 9 PRO B N 1
ATOM 4118 C CA . PRO B 1 9 ? -4.57 -31.828 4.098 1 95.62 9 PRO B CA 1
ATOM 4119 C C . PRO B 1 9 ? -4.949 -32.125 2.65 1 95.62 9 PRO B C 1
ATOM 4121 O O . PRO B 1 9 ? -6.121 -32.031 2.277 1 95.62 9 PRO B O 1
ATOM 4124 N N . PHE B 1 10 ? -4.027 -32.625 1.916 1 96.88 10 PHE B N 1
ATOM 4125 C CA . PHE B 1 10 ? -4.266 -33.062 0.545 1 96.88 10 PHE B CA 1
ATOM 4126 C C . PHE B 1 10 ? -4.793 -34.5 0.515 1 96.88 10 PHE B C 1
ATOM 4128 O O . PHE B 1 10 ? -4.52 -35.281 1.424 1 96.88 10 PHE B O 1
ATOM 4135 N N . THR B 1 11 ? -5.516 -34.781 -0.488 1 97.56 11 THR B N 1
ATOM 4136 C CA . THR B 1 11 ? -6.035 -36.156 -0.681 1 97.56 11 THR B CA 1
ATOM 4137 C C . THR B 1 11 ? -4.973 -37.062 -1.3 1 97.56 11 THR B C 1
ATOM 4139 O O . THR B 1 11 ? -4.316 -36.656 -2.273 1 97.56 11 THR B O 1
ATOM 4142 N N . ASP B 1 12 ? -4.758 -38.219 -0.742 1 97.56 12 ASP B N 1
ATOM 4143 C CA . ASP B 1 12 ? -3.865 -39.219 -1.305 1 97.56 12 ASP B CA 1
ATOM 4144 C C . ASP B 1 12 ? -4.598 -40.125 -2.311 1 97.56 12 ASP B C 1
ATOM 4146 O O . ASP B 1 12 ? -5.277 -41.062 -1.926 1 97.56 12 ASP B O 1
ATOM 4150 N N . PHE B 1 13 ? -4.371 -39.938 -3.561 1 97.12 13 PHE B N 1
ATOM 4151 C CA . PHE B 1 13 ? -5.133 -40.656 -4.59 1 97.12 13 PHE B CA 1
ATOM 4152 C C . PHE B 1 13 ? -4.52 -42 -4.887 1 97.12 13 PHE B C 1
ATOM 4154 O O . PHE B 1 13 ? -4.965 -42.719 -5.797 1 97.12 13 PHE B O 1
ATOM 4161 N N . THR B 1 14 ? -3.477 -42.312 -4.203 1 96 14 THR B N 1
ATOM 4162 C CA . THR B 1 14 ? -2.984 -43.688 -4.293 1 96 14 THR B CA 1
ATOM 4163 C C . THR B 1 14 ? -3.889 -44.625 -3.512 1 96 14 THR B C 1
ATOM 4165 O O . THR B 1 14 ? -3.82 -45.844 -3.691 1 96 14 THR B O 1
ATOM 4168 N N . VAL B 1 15 ? -4.641 -44.062 -2.613 1 97.19 15 VAL B N 1
ATOM 4169 C CA . VAL B 1 15 ? -5.617 -44.844 -1.847 1 97.19 15 VAL B CA 1
ATOM 4170 C C . VAL B 1 15 ? -6.871 -45.062 -2.688 1 97.19 15 VAL B C 1
ATOM 4172 O O . VAL B 1 15 ? -7.52 -44.094 -3.117 1 97.19 15 VAL B O 1
ATOM 4175 N N . LYS B 1 16 ? -7.34 -46.344 -2.787 1 97.06 16 LYS B N 1
ATOM 4176 C CA . LYS B 1 16 ? -8.43 -46.75 -3.672 1 97.06 16 LYS B CA 1
ATOM 4177 C C . LYS B 1 16 ? -9.734 -46.062 -3.266 1 97.06 16 LYS B C 1
ATOM 4179 O O . LYS B 1 16 ? -10.523 -45.656 -4.125 1 97.06 16 LYS B O 1
ATOM 4184 N N . GLU B 1 17 ? -9.898 -45.969 -2.035 1 97.12 17 GLU B N 1
ATOM 4185 C CA . GLU B 1 17 ? -11.125 -45.375 -1.536 1 97.12 17 GLU B CA 1
ATOM 4186 C C . GLU B 1 17 ? -11.211 -43.906 -1.931 1 97.12 17 GLU B C 1
ATOM 4188 O O . GLU B 1 17 ? -12.273 -43.406 -2.297 1 97.12 17 GLU B O 1
ATOM 4193 N N . ASN B 1 18 ? -10.109 -43.125 -1.785 1 97.5 18 ASN B N 1
ATOM 4194 C CA . ASN B 1 18 ? -10.062 -41.719 -2.174 1 97.5 18 ASN B CA 1
ATOM 4195 C C . ASN B 1 18 ? -10.328 -41.562 -3.666 1 97.5 18 ASN B C 1
ATOM 4197 O O . ASN B 1 18 ? -10.992 -40.594 -4.074 1 97.5 18 ASN B O 1
ATOM 4201 N N . ARG B 1 19 ? -9.812 -42.438 -4.492 1 97.44 19 ARG B N 1
ATOM 4202 C CA . ARG B 1 19 ? -10.047 -42.406 -5.93 1 97.44 19 ARG B CA 1
ATOM 4203 C C . ARG B 1 19 ? -11.523 -42.594 -6.25 1 97.44 19 ARG B C 1
ATOM 4205 O O . ARG B 1 19 ? -12.086 -41.875 -7.082 1 97.44 19 ARG B O 1
ATOM 4212 N N . LYS B 1 20 ? -12.086 -43.625 -5.562 1 97.81 20 LYS B N 1
ATOM 4213 C CA . LYS B 1 20 ? -13.508 -43.875 -5.781 1 97.81 20 LYS B CA 1
ATOM 4214 C C . LYS B 1 20 ? -14.359 -42.688 -5.391 1 97.81 20 LYS B C 1
ATOM 4216 O O . LYS B 1 20 ? -15.289 -42.312 -6.109 1 97.81 20 LYS B O 1
ATOM 4221 N N . ASP B 1 21 ? -14.008 -42.062 -4.27 1 97.88 21 ASP B N 1
ATOM 4222 C CA . ASP B 1 21 ? -14.734 -40.906 -3.812 1 97.88 21 ASP B CA 1
ATOM 4223 C C . ASP B 1 21 ? -14.664 -39.781 -4.844 1 97.88 21 ASP B C 1
ATOM 4225 O O . ASP B 1 21 ? -15.648 -39.062 -5.082 1 97.88 21 ASP B O 1
ATOM 4229 N N . TYR B 1 22 ? -13.508 -39.562 -5.441 1 98.44 22 TYR B N 1
ATOM 4230 C CA . TYR B 1 22 ? -13.336 -38.531 -6.445 1 98.44 22 TYR B CA 1
ATOM 4231 C C . TYR B 1 22 ? -14.109 -38.844 -7.715 1 98.44 22 TYR B C 1
ATOM 4233 O O . TYR B 1 22 ? -14.734 -37.969 -8.312 1 98.44 22 TYR B O 1
ATOM 4241 N N . GLN B 1 23 ? -14.07 -40.094 -8.109 1 98.31 23 GLN B N 1
ATOM 4242 C CA . GLN B 1 23 ? -14.82 -40.531 -9.281 1 98.31 23 GLN B CA 1
ATOM 4243 C C . GLN B 1 23 ? -16.328 -40.344 -9.078 1 98.31 23 GLN B C 1
ATOM 4245 O O . GLN B 1 23 ? -17.031 -39.906 -10 1 98.31 23 GLN B O 1
ATOM 4250 N N . ASP B 1 24 ? -16.766 -40.688 -7.871 1 98.44 24 ASP B N 1
ATOM 4251 C CA . ASP B 1 24 ? -18.156 -40.438 -7.543 1 98.44 24 ASP B CA 1
ATOM 4252 C C . ASP B 1 24 ? -18.5 -38.969 -7.625 1 98.44 24 ASP B C 1
ATOM 4254 O O . ASP B 1 24 ? -19.594 -38.594 -8.078 1 98.44 24 ASP B O 1
ATOM 4258 N N . ALA B 1 25 ? -17.625 -38.094 -7.137 1 98.69 25 ALA B N 1
ATOM 4259 C CA . ALA B 1 25 ? -17.828 -36.656 -7.207 1 98.69 25 ALA B CA 1
ATOM 4260 C C . ALA B 1 25 ? -17.875 -36.156 -8.656 1 98.69 25 ALA B C 1
ATOM 4262 O O . ALA B 1 25 ? -18.688 -35.312 -9.008 1 98.69 25 ALA B O 1
ATOM 4263 N N . LEU B 1 26 ? -16.984 -36.656 -9.508 1 98.75 26 LEU B N 1
ATOM 4264 C CA . LEU B 1 26 ? -16.984 -36.344 -10.93 1 98.75 26 LEU B CA 1
ATOM 4265 C C . LEU B 1 26 ? -18.328 -36.719 -11.57 1 98.75 26 LEU B C 1
ATOM 4267 O O . LEU B 1 26 ? -18.875 -35.938 -12.367 1 98.75 26 LEU B O 1
ATOM 4271 N N . ALA B 1 27 ? -18.781 -37.875 -11.227 1 98.56 27 ALA B N 1
ATOM 4272 C CA . ALA B 1 27 ? -20.062 -38.344 -11.758 1 98.56 27 ALA B CA 1
ATOM 4273 C C . ALA B 1 27 ? -21.188 -37.406 -11.32 1 98.56 27 ALA B C 1
ATOM 4275 O O . ALA B 1 27 ? -22.094 -37.094 -12.109 1 98.56 27 ALA B O 1
ATOM 4276 N N . LYS B 1 28 ? -21.172 -37.062 -10.094 1 98.38 28 LYS B N 1
ATOM 4277 C CA . LYS B 1 28 ? -22.188 -36.188 -9.562 1 98.38 28 LYS B CA 1
ATOM 4278 C C . LYS B 1 28 ? -22.172 -34.844 -10.289 1 98.38 28 LYS B C 1
ATOM 4280 O O . LYS B 1 28 ? -23.234 -34.312 -10.664 1 98.38 28 LYS B O 1
ATOM 4285 N N . VAL B 1 29 ? -21.016 -34.219 -10.461 1 98.69 29 VAL B N 1
ATOM 4286 C CA . VAL B 1 29 ? -20.875 -32.938 -11.133 1 98.69 29 VAL B CA 1
ATOM 4287 C C . VAL B 1 29 ? -21.312 -33.062 -12.594 1 98.69 29 VAL B C 1
ATOM 4289 O O . VAL B 1 29 ? -21.938 -32.125 -13.141 1 98.69 29 VAL B O 1
ATOM 4292 N N . LYS B 1 30 ? -20.969 -34.156 -13.195 1 98.5 30 LYS B N 1
ATOM 4293 C CA . LYS B 1 30 ? -21.344 -34.406 -14.586 1 98.5 30 LYS B CA 1
ATOM 4294 C C . LYS B 1 30 ? -22.859 -34.25 -14.781 1 98.5 30 LYS B C 1
ATOM 4296 O O . LYS B 1 30 ? -23.297 -33.719 -15.812 1 98.5 30 LYS B O 1
ATOM 4301 N N . GLU B 1 31 ? -23.609 -34.594 -13.805 1 98.25 31 GLU B N 1
ATOM 4302 C CA . GLU B 1 31 ? -25.062 -34.531 -13.875 1 98.25 31 GLU B CA 1
ATOM 4303 C C . GLU B 1 31 ? -25.531 -33.062 -13.859 1 98.25 31 GLU B C 1
ATOM 4305 O O . GLU B 1 31 ? -26.672 -32.781 -14.211 1 98.25 31 GLU B O 1
ATOM 4310 N N . GLU B 1 32 ? -24.656 -32.188 -13.469 1 98.06 32 GLU B N 1
ATOM 4311 C CA . GLU B 1 32 ? -25.047 -30.781 -13.305 1 98.06 32 GLU B CA 1
ATOM 4312 C C . GLU B 1 32 ? -24.531 -29.938 -14.469 1 98.06 32 GLU B C 1
ATOM 4314 O O . GLU B 1 32 ? -24.844 -28.75 -14.562 1 98.06 32 GLU B O 1
ATOM 4319 N N . LEU B 1 33 ? -23.781 -30.516 -15.328 1 98.56 33 LEU B N 1
ATOM 4320 C CA . LEU B 1 33 ? -23.188 -29.766 -16.422 1 98.56 33 LEU B CA 1
ATOM 4321 C C . LEU B 1 33 ? -24.266 -29.156 -17.312 1 98.56 33 LEU B C 1
ATOM 4323 O O . LEU B 1 33 ? -25.344 -29.719 -17.453 1 98.56 33 LEU B O 1
ATOM 4327 N N . GLY B 1 34 ? -23.984 -27.953 -17.828 1 98.31 34 GLY B N 1
ATOM 4328 C CA . GLY B 1 34 ? -24.859 -27.328 -18.797 1 98.31 34 GLY B CA 1
ATOM 4329 C C . GLY B 1 34 ? -25.891 -26.422 -18.172 1 98.31 34 GLY B C 1
ATOM 4330 O O . GLY B 1 34 ? -26.625 -25.734 -18.891 1 98.31 34 GLY B O 1
ATOM 4331 N N . LYS B 1 35 ? -25.938 -26.359 -16.875 1 98.5 35 LYS B N 1
ATOM 4332 C CA . LYS B 1 35 ? -26.922 -25.531 -16.172 1 98.5 35 LYS B CA 1
ATOM 4333 C C . LYS B 1 35 ? -26.656 -24.047 -16.406 1 98.5 35 LYS B C 1
ATOM 4335 O O . LYS B 1 35 ? -25.547 -23.656 -16.812 1 98.5 35 LYS B O 1
ATOM 4340 N N . ASP B 1 36 ? -27.656 -23.234 -16.172 1 98.62 36 ASP B N 1
ATOM 4341 C CA . ASP B 1 36 ? -27.547 -21.781 -16.219 1 98.62 36 ASP B CA 1
ATOM 4342 C C . ASP B 1 36 ? -27.25 -21.219 -14.836 1 98.62 36 ASP B C 1
ATOM 4344 O O . ASP B 1 36 ? -27.797 -21.672 -13.836 1 98.62 36 ASP B O 1
ATOM 4348 N N . TYR B 1 37 ? -26.391 -20.312 -14.797 1 98.81 37 TYR B N 1
ATOM 4349 C CA . TYR B 1 37 ? -26.016 -19.656 -13.547 1 98.81 37 TYR B CA 1
ATOM 4350 C C . TYR B 1 37 ? -26.312 -18.156 -13.617 1 98.81 37 TYR B C 1
ATOM 4352 O O . TYR B 1 37 ? -26.016 -17.5 -14.625 1 98.81 37 TYR B O 1
ATOM 4360 N N . PRO B 1 38 ? -26.859 -17.547 -12.633 1 98.88 38 PRO B N 1
ATOM 4361 C CA . PRO B 1 38 ? -27.25 -16.125 -12.625 1 98.88 38 PRO B CA 1
ATOM 4362 C C . PRO B 1 38 ? -26.156 -15.203 -12.109 1 98.88 38 PRO B C 1
ATOM 4364 O O . PRO B 1 38 ? -25.203 -15.672 -11.484 1 98.88 38 PRO B O 1
ATOM 4367 N N . LEU B 1 39 ? -26.375 -13.906 -12.445 1 98.88 39 LEU B N 1
ATOM 4368 C CA . LEU B 1 39 ? -25.766 -12.906 -11.578 1 98.88 39 LEU B CA 1
ATOM 4369 C C . LEU B 1 39 ? -26.344 -12.984 -10.164 1 98.88 39 LEU B C 1
ATOM 4371 O O . LEU B 1 39 ? -27.438 -13.492 -9.969 1 98.88 39 LEU B O 1
ATOM 4375 N N . VAL B 1 40 ? -25.609 -12.555 -9.195 1 98.94 40 VAL B N 1
ATOM 4376 C CA . VAL B 1 40 ? -26.125 -12.352 -7.852 1 98.94 40 VAL B CA 1
ATOM 4377 C C . VAL B 1 40 ? -25.875 -10.922 -7.398 1 98.94 40 VAL B C 1
ATOM 4379 O O . VAL B 1 40 ? -24.719 -10.531 -7.18 1 98.94 40 VAL B O 1
ATOM 4382 N N . ILE B 1 41 ? -26.859 -10.086 -7.316 1 98.81 41 ILE B N 1
ATOM 4383 C CA . ILE B 1 41 ? -26.812 -8.695 -6.875 1 98.81 41 ILE B CA 1
ATOM 4384 C C . ILE B 1 41 ? -27.766 -8.484 -5.711 1 98.81 41 ILE B C 1
ATOM 4386 O O . ILE B 1 41 ? -28.984 -8.695 -5.848 1 98.81 41 ILE B O 1
ATOM 4390 N N . ASN B 1 42 ? -27.234 -8.156 -4.582 1 98.56 42 ASN B N 1
ATOM 4391 C CA . ASN B 1 42 ? -28.016 -7.996 -3.359 1 98.56 42 ASN B CA 1
ATOM 4392 C C . ASN B 1 42 ? -28.781 -9.273 -3.006 1 98.56 42 ASN B C 1
ATOM 4394 O O . ASN B 1 42 ? -29.938 -9.211 -2.605 1 98.56 42 ASN B O 1
ATOM 4398 N N . GLY B 1 43 ? -28.141 -10.352 -3.266 1 98.19 43 GLY B N 1
ATOM 4399 C CA . GLY B 1 43 ? -28.734 -11.641 -2.945 1 98.19 43 GLY B CA 1
ATOM 4400 C C . GLY B 1 43 ? -29.766 -12.086 -3.963 1 98.19 43 GLY B C 1
ATOM 4401 O O . GLY B 1 43 ? -30.297 -13.203 -3.873 1 98.19 43 GLY B O 1
ATOM 4402 N N . GLU B 1 44 ? -30.031 -11.273 -4.922 1 98.62 44 GLU B N 1
ATOM 4403 C CA . GLU B 1 44 ? -31 -11.617 -5.957 1 98.62 44 GLU B CA 1
ATOM 4404 C C . GLU B 1 44 ? -30.312 -12.32 -7.133 1 98.62 44 GLU B C 1
ATOM 4406 O O . GLU B 1 44 ? -29.25 -11.898 -7.578 1 98.62 44 GLU B O 1
ATOM 4411 N N . LYS B 1 45 ? -30.953 -13.383 -7.621 1 98.75 45 LYS B N 1
ATOM 4412 C CA . LYS B 1 45 ? -30.469 -14.117 -8.789 1 98.75 45 LYS B CA 1
ATOM 4413 C C . LYS B 1 45 ? -31.031 -13.516 -10.078 1 98.75 45 LYS B C 1
ATOM 4415 O O . LYS B 1 45 ? -32.25 -13.461 -10.266 1 98.75 45 LYS B O 1
ATOM 4420 N N . ILE B 1 46 ? -30.188 -13.008 -10.938 1 98.81 46 ILE B N 1
ATOM 4421 C CA . ILE B 1 46 ? -30.609 -12.328 -12.164 1 98.81 46 ILE B CA 1
ATOM 4422 C C . ILE B 1 46 ? -30.078 -13.094 -13.375 1 98.81 46 ILE B C 1
ATOM 4424 O O . ILE B 1 46 ? -28.875 -13.203 -13.578 1 98.81 46 ILE B O 1
ATOM 4428 N N . TYR B 1 47 ? -30.969 -13.695 -14.188 1 98.62 47 TYR B N 1
ATOM 4429 C CA . TYR B 1 47 ? -30.594 -14.375 -15.422 1 98.62 47 TYR B CA 1
ATOM 4430 C C . TYR B 1 47 ? -30.656 -13.414 -16.609 1 98.62 47 TYR B C 1
ATOM 4432 O O . TYR B 1 47 ? -31.609 -12.641 -16.75 1 98.62 47 TYR B O 1
ATOM 4440 N N . THR B 1 48 ? -29.641 -13.359 -17.344 1 98.38 48 THR B N 1
ATOM 4441 C CA . THR B 1 48 ? -29.609 -12.523 -18.531 1 98.38 48 THR B CA 1
ATOM 4442 C C . THR B 1 48 ? -29.594 -13.383 -19.797 1 98.38 48 THR B C 1
ATOM 4444 O O . THR B 1 48 ? -29.375 -14.594 -19.734 1 98.38 48 THR B O 1
ATOM 4447 N N . ASP B 1 49 ? -29.891 -12.789 -20.969 1 97.56 49 ASP B N 1
ATOM 4448 C CA . ASP B 1 49 ? -29.891 -13.508 -22.25 1 97.56 49 ASP B CA 1
ATOM 4449 C C . ASP B 1 49 ? -28.469 -13.789 -22.734 1 97.56 49 ASP B C 1
ATOM 4451 O O . ASP B 1 49 ? -28.188 -14.883 -23.219 1 97.56 49 ASP B O 1
ATOM 4455 N N . ASP B 1 50 ? -27.625 -12.773 -22.609 1 97.44 50 ASP B N 1
ATOM 4456 C CA . ASP B 1 50 ? -26.219 -12.953 -22.984 1 97.44 50 ASP B CA 1
ATOM 4457 C C . ASP B 1 50 ? -25.469 -13.766 -21.953 1 97.44 50 ASP B C 1
ATOM 4459 O O . ASP B 1 50 ? -25.5 -13.453 -20.75 1 97.44 50 ASP B O 1
ATOM 4463 N N . LYS B 1 51 ? -24.781 -14.859 -22.391 1 97.88 51 LYS B N 1
ATOM 4464 C CA . LYS B 1 51 ? -24.156 -15.805 -21.469 1 97.88 51 LYS B CA 1
ATOM 4465 C C . LYS B 1 51 ? -22.672 -15.961 -21.781 1 97.88 51 LYS B C 1
ATOM 4467 O O . LYS B 1 51 ? -22.25 -15.828 -22.922 1 97.88 51 LYS B O 1
ATOM 4472 N N . LEU B 1 52 ? -21.875 -16.141 -20.703 1 97.38 52 LEU B N 1
ATOM 4473 C CA . LEU B 1 52 ? -20.562 -16.766 -20.828 1 97.38 52 LEU B CA 1
ATOM 4474 C C . LEU B 1 52 ? -20.688 -18.281 -20.859 1 97.38 52 LEU B C 1
ATOM 4476 O O . LEU B 1 52 ? -21.188 -18.891 -19.906 1 97.38 52 LEU B O 1
ATOM 4480 N N . ILE B 1 53 ? -20.266 -18.844 -21.938 1 97.81 53 ILE B N 1
ATOM 4481 C CA . ILE B 1 53 ? -20.312 -20.297 -22.047 1 97.81 53 ILE B CA 1
ATOM 4482 C C . ILE B 1 53 ? -18.984 -20.891 -21.547 1 97.81 53 ILE B C 1
ATOM 4484 O O . ILE B 1 53 ? -17.938 -20.703 -22.172 1 97.81 53 ILE B O 1
ATOM 4488 N N . SER B 1 54 ? -19.078 -21.562 -20.422 1 97.94 54 SER B N 1
ATOM 4489 C CA . SER B 1 54 ? -17.922 -22.281 -19.906 1 97.94 54 SER B CA 1
ATOM 4490 C C . SER B 1 54 ? -17.844 -23.688 -20.469 1 97.94 54 SER B C 1
ATOM 4492 O O . SER B 1 54 ? -18.812 -24.453 -20.391 1 97.94 54 SER B O 1
ATOM 4494 N N . ILE B 1 55 ? -16.75 -24.016 -21.031 1 98.19 55 ILE B N 1
ATOM 4495 C CA . ILE B 1 55 ? -16.609 -25.344 -21.594 1 98.19 55 ILE B CA 1
ATOM 4496 C C . ILE B 1 55 ? -15.5 -26.094 -20.859 1 98.19 55 ILE B C 1
ATOM 4498 O O . ILE B 1 55 ? -14.648 -25.484 -20.219 1 98.19 55 ILE B O 1
ATOM 4502 N N . ASN B 1 56 ? -15.547 -27.453 -20.875 1 98.56 56 ASN B N 1
ATOM 4503 C CA . ASN B 1 56 ? -14.469 -28.297 -20.406 1 98.56 56 ASN B CA 1
ATOM 4504 C C . ASN B 1 56 ? -13.258 -28.234 -21.328 1 98.56 56 ASN B C 1
ATOM 4506 O O . ASN B 1 56 ? -13.305 -28.719 -22.453 1 98.56 56 ASN B O 1
ATOM 4510 N N . PRO B 1 57 ? -12.141 -27.656 -20.875 1 98.56 57 PRO B N 1
ATOM 4511 C CA . PRO B 1 57 ? -11.008 -27.469 -21.781 1 98.56 57 PRO B CA 1
ATOM 4512 C C . PRO B 1 57 ? -10.43 -28.797 -22.266 1 98.56 57 PRO B C 1
ATOM 4514 O O . PRO B 1 57 ? -9.75 -28.828 -23.297 1 98.56 57 PRO B O 1
ATOM 4517 N N . SER B 1 58 ? -10.695 -29.922 -21.578 1 98.5 58 SER B N 1
ATOM 4518 C CA . SER B 1 58 ? -10.18 -31.234 -21.969 1 98.5 58 SER B CA 1
ATOM 4519 C C . SER B 1 58 ? -11.156 -31.953 -22.891 1 98.5 58 SER B C 1
ATOM 4521 O O . SER B 1 58 ? -10.844 -33.031 -23.391 1 98.5 58 SER B O 1
ATOM 4523 N N . ASN B 1 59 ? -12.297 -31.438 -23.047 1 98.12 59 ASN B N 1
ATOM 4524 C CA . ASN B 1 59 ? -13.352 -31.859 -23.969 1 98.12 59 ASN B CA 1
ATOM 4525 C C . ASN B 1 59 ? -14.188 -30.672 -24.453 1 98.12 59 ASN B C 1
ATOM 4527 O O . ASN B 1 59 ? -15.297 -30.469 -23.969 1 98.12 59 ASN B O 1
ATOM 4531 N N . LYS B 1 60 ? -13.703 -30 -25.484 1 95.44 60 LYS B N 1
ATOM 4532 C CA . LYS B 1 60 ? -14.141 -28.656 -25.812 1 95.44 60 LYS B CA 1
ATOM 4533 C C . LYS B 1 60 ? -15.609 -28.641 -26.234 1 95.44 60 LYS B C 1
ATOM 4535 O O . LYS B 1 60 ? -16.234 -27.578 -26.281 1 95.44 60 LYS B O 1
ATOM 4540 N N . ASN B 1 61 ? -16.25 -29.812 -26.5 1 97 61 ASN B N 1
ATOM 4541 C CA . ASN B 1 61 ? -17.672 -29.875 -26.875 1 97 61 ASN B CA 1
ATOM 4542 C C . ASN B 1 61 ? -18.562 -30.047 -25.656 1 97 61 ASN B C 1
ATOM 4544 O O . ASN B 1 61 ? -19.797 -30.016 -25.781 1 97 61 ASN B O 1
ATOM 4548 N N . GLU B 1 62 ? -18 -30.219 -24.531 1 98.25 62 GLU B N 1
ATOM 4549 C CA . GLU B 1 62 ? -18.75 -30.391 -23.281 1 98.25 62 GLU B CA 1
ATOM 4550 C C . GLU B 1 62 ? -18.938 -29.047 -22.562 1 98.25 62 GLU B C 1
ATOM 4552 O O . GLU B 1 62 ? -17.953 -28.438 -22.125 1 98.25 62 GLU B O 1
ATOM 4557 N N . VAL B 1 63 ? -20.156 -28.594 -22.516 1 98.62 63 VAL B N 1
ATOM 4558 C CA . VAL B 1 63 ? -20.469 -27.344 -21.844 1 98.62 63 VAL B CA 1
ATOM 4559 C C . VAL B 1 63 ? -20.578 -27.578 -20.328 1 98.62 63 VAL B C 1
ATOM 4561 O O . VAL B 1 63 ? -21.344 -28.422 -19.875 1 98.62 63 VAL B O 1
ATOM 4564 N N . VAL B 1 64 ? -19.797 -26.875 -19.547 1 98.69 64 VAL B N 1
ATOM 4565 C CA . VAL B 1 64 ? -19.797 -26.969 -18.094 1 98.69 64 VAL B CA 1
ATOM 4566 C C . VAL B 1 64 ? -20.984 -26.188 -17.531 1 98.69 64 VAL B C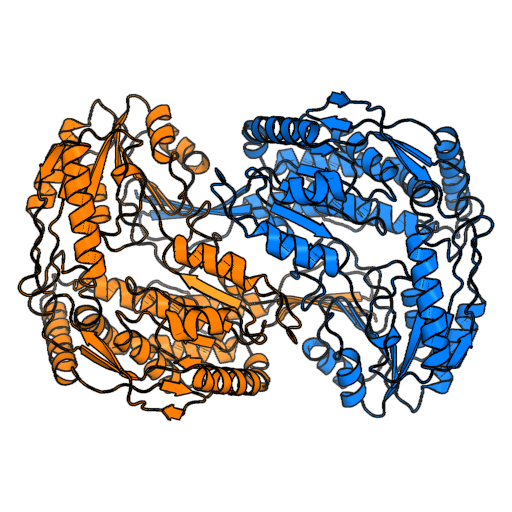 1
ATOM 4568 O O . VAL B 1 64 ? -21.688 -26.656 -16.641 1 98.69 64 VAL B O 1
ATOM 4571 N N . GLY B 1 65 ? -21.156 -24.953 -18.047 1 98.69 65 GLY B N 1
ATOM 4572 C CA . GLY B 1 65 ? -22.281 -24.125 -17.625 1 98.69 65 GLY B CA 1
ATOM 4573 C C . GLY B 1 65 ? -22.422 -22.859 -18.453 1 98.69 65 GLY B C 1
ATOM 4574 O O . GLY B 1 65 ? -21.5 -22.484 -19.188 1 98.69 65 GLY B O 1
ATOM 4575 N N . ASN B 1 66 ? -23.625 -22.297 -18.406 1 98.62 66 ASN B N 1
ATOM 4576 C CA . ASN B 1 66 ? -23.953 -21.016 -19.016 1 98.62 66 ASN B CA 1
ATOM 4577 C C . ASN B 1 66 ? -24.156 -19.922 -17.969 1 98.62 66 ASN B C 1
ATOM 4579 O O . ASN B 1 66 ? -25.156 -19.922 -17.25 1 98.62 66 ASN B O 1
ATOM 4583 N N . VAL B 1 67 ? -23.297 -18.969 -17.953 1 98.69 67 VAL B N 1
ATOM 4584 C CA . VAL B 1 67 ? -23.297 -18 -16.859 1 98.69 67 VAL B CA 1
ATOM 4585 C C . VAL B 1 67 ? -23.766 -16.641 -17.375 1 98.69 67 VAL B C 1
ATOM 4587 O O . VAL B 1 67 ? -23.234 -16.125 -18.375 1 98.69 67 VAL B O 1
ATOM 4590 N N . SER B 1 68 ? -24.703 -16.016 -16.75 1 98.81 68 SER B N 1
ATOM 4591 C CA . SER B 1 68 ? -25.234 -14.703 -17.125 1 98.81 68 SER B CA 1
ATOM 4592 C C . SER B 1 68 ? -24.125 -13.648 -17.156 1 98.81 68 SER B C 1
ATOM 4594 O O . SER B 1 68 ? -23.219 -13.656 -16.328 1 98.81 68 SER B O 1
ATOM 4596 N N . LYS B 1 69 ? -24.219 -12.688 -18.141 1 98.56 69 LYS B N 1
ATOM 4597 C CA . LYS B 1 69 ? -23.25 -11.594 -18.266 1 98.56 69 LYS B CA 1
ATOM 4598 C C . LYS B 1 69 ? -23.828 -10.297 -17.703 1 98.56 69 LYS B C 1
ATOM 4600 O O . LYS B 1 69 ? -24.969 -9.938 -17.984 1 98.56 69 LYS B O 1
ATOM 4605 N N . ALA B 1 70 ? -23.047 -9.648 -16.938 1 98.69 70 ALA B N 1
ATOM 4606 C CA . ALA B 1 70 ? -23.453 -8.359 -16.375 1 98.69 70 ALA B CA 1
ATOM 4607 C C . ALA B 1 70 ? -23.25 -7.242 -17.406 1 98.69 70 ALA B C 1
ATOM 4609 O O . ALA B 1 70 ? -22.312 -7.285 -18.203 1 98.69 70 ALA B O 1
ATOM 4610 N N . THR B 1 71 ? -24.078 -6.266 -17.375 1 98.31 71 THR B N 1
ATOM 4611 C CA . THR B 1 71 ? -23.938 -5.008 -18.094 1 98.31 71 THR B CA 1
ATOM 4612 C C . THR B 1 71 ? -23.516 -3.881 -17.156 1 98.31 71 THR B C 1
ATOM 4614 O O . THR B 1 71 ? -23.406 -4.086 -15.945 1 98.31 71 THR B O 1
ATOM 4617 N N . LYS B 1 72 ? -23.281 -2.668 -17.703 1 98.25 72 LYS B N 1
ATOM 4618 C CA . LYS B 1 72 ? -22.938 -1.504 -16.875 1 98.25 72 LYS B CA 1
ATOM 4619 C C . LYS B 1 72 ? -24.062 -1.178 -15.898 1 98.25 72 LYS B C 1
ATOM 4621 O O . LYS B 1 72 ? -23.797 -0.742 -14.773 1 98.25 72 LYS B O 1
ATOM 4626 N N . GLN B 1 73 ? -25.281 -1.372 -16.344 1 98.5 73 GLN B N 1
ATOM 4627 C CA . GLN B 1 73 ? -26.422 -1.126 -15.469 1 98.5 73 GLN B CA 1
ATOM 4628 C C . GLN B 1 73 ? -26.391 -2.062 -14.266 1 98.5 73 GLN B C 1
ATOM 4630 O O . GLN B 1 73 ? -26.672 -1.644 -13.141 1 98.5 73 GLN B O 1
ATOM 4635 N N . HIS B 1 74 ? -26.094 -3.355 -14.508 1 98.81 74 HIS B N 1
ATOM 4636 C CA . HIS B 1 74 ? -25.953 -4.309 -13.414 1 98.81 74 HIS B CA 1
ATOM 4637 C C . HIS B 1 74 ? -24.875 -3.877 -12.438 1 98.81 74 HIS B C 1
ATOM 4639 O O . HIS B 1 74 ? -25.016 -4.047 -11.227 1 98.81 74 HIS B O 1
ATOM 4645 N N . ILE B 1 75 ? -23.797 -3.326 -12.969 1 98.81 75 ILE B N 1
ATOM 4646 C CA . ILE B 1 75 ? -22.688 -2.869 -12.133 1 98.81 75 ILE B CA 1
ATOM 4647 C C . ILE B 1 75 ? -23.156 -1.72 -11.242 1 98.81 75 ILE B C 1
ATOM 4649 O O . ILE B 1 75 ? -22.828 -1.674 -10.055 1 98.81 75 ILE B O 1
ATOM 4653 N N . GLU B 1 76 ? -23.953 -0.775 -11.797 1 98.75 76 GLU B N 1
ATOM 4654 C CA . GLU B 1 76 ? -24.5 0.317 -11.008 1 98.75 76 GLU B CA 1
ATOM 4655 C C . GLU B 1 76 ? -25.359 -0.213 -9.859 1 98.75 76 GLU B C 1
ATOM 4657 O O . GLU B 1 76 ? -25.25 0.263 -8.727 1 98.75 76 GLU B O 1
ATOM 4662 N N . GLU B 1 77 ? -26.172 -1.194 -10.164 1 98.88 77 GLU B N 1
ATOM 4663 C CA . GLU B 1 77 ? -27.031 -1.799 -9.156 1 98.88 77 GLU B CA 1
ATOM 4664 C C . GLU B 1 77 ? -26.219 -2.502 -8.078 1 98.88 77 GLU B C 1
ATOM 4666 O O . GLU B 1 77 ? -26.547 -2.434 -6.895 1 98.88 77 GLU B O 1
ATOM 4671 N N . ALA B 1 78 ? -25.172 -3.162 -8.539 1 98.94 78 ALA B N 1
ATOM 4672 C CA . ALA B 1 78 ? -24.297 -3.881 -7.609 1 98.94 78 ALA B CA 1
ATOM 4673 C C . ALA B 1 78 ? -23.609 -2.918 -6.652 1 98.94 78 ALA B C 1
ATOM 4675 O O . ALA B 1 78 ? -23.516 -3.182 -5.449 1 98.94 78 ALA B O 1
ATOM 4676 N N . PHE B 1 79 ? -23.109 -1.765 -7.141 1 98.88 79 PHE B N 1
ATOM 4677 C CA . PHE B 1 79 ? -22.469 -0.778 -6.277 1 9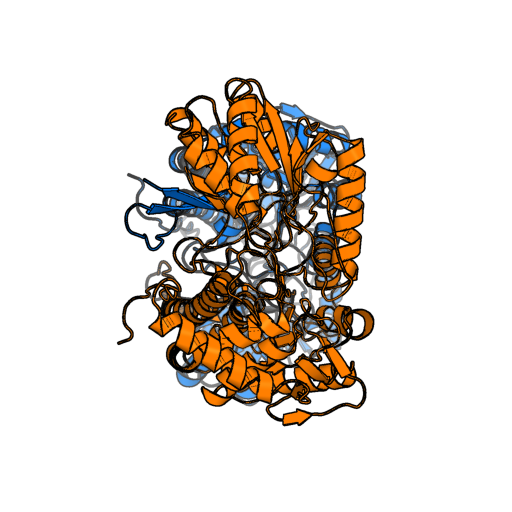8.88 79 PHE B CA 1
ATOM 4678 C C . PHE B 1 79 ? -23.484 -0.168 -5.312 1 98.88 79 PHE B C 1
ATOM 4680 O O . PHE B 1 79 ? -23.156 0.072 -4.145 1 98.88 79 PHE B O 1
ATOM 4687 N N . THR B 1 80 ? -24.672 0.121 -5.805 1 98.75 80 THR B N 1
ATOM 4688 C CA . THR B 1 80 ? -25.719 0.65 -4.938 1 98.75 80 THR B CA 1
ATOM 4689 C C . THR B 1 80 ? -26 -0.309 -3.783 1 98.75 80 THR B C 1
ATOM 4691 O O . THR B 1 80 ? -26.062 0.108 -2.625 1 98.75 80 THR B O 1
ATOM 4694 N N . SER B 1 81 ? -26.109 -1.581 -4.137 1 98.69 81 SER B N 1
ATOM 4695 C CA . SER B 1 81 ? -26.359 -2.613 -3.137 1 98.69 81 SER B CA 1
ATOM 4696 C C . SER B 1 81 ? -25.188 -2.746 -2.176 1 98.69 81 SER B C 1
ATOM 4698 O O . SER B 1 81 ? -25.375 -2.924 -0.971 1 98.69 81 SER B O 1
ATOM 4700 N N . ALA B 1 82 ? -24.016 -2.76 -2.709 1 98.88 82 ALA B N 1
ATOM 4701 C CA . ALA B 1 82 ? -22.797 -2.891 -1.902 1 98.88 82 ALA B CA 1
ATOM 4702 C C . ALA B 1 82 ? -22.688 -1.752 -0.892 1 98.88 82 ALA B C 1
ATOM 4704 O O . ALA B 1 82 ? -22.344 -1.978 0.272 1 98.88 82 ALA B O 1
ATOM 4705 N N . LYS B 1 83 ? -22.969 -0.48 -1.315 1 98.44 83 LYS B N 1
ATOM 4706 C CA . LYS B 1 83 ? -22.922 0.683 -0.435 1 98.44 83 LYS B CA 1
ATOM 4707 C C . LYS B 1 83 ? -23.953 0.572 0.681 1 98.44 83 LYS B C 1
ATOM 4709 O O . LYS B 1 83 ? -23.672 0.924 1.829 1 98.44 83 LYS B O 1
ATOM 4714 N N . GLU B 1 84 ? -25.109 0.118 0.314 1 98.62 84 GLU B N 1
ATOM 4715 C CA . GLU B 1 84 ? -26.141 -0.072 1.32 1 98.62 84 GLU B CA 1
ATOM 4716 C C . GLU B 1 84 ? -25.734 -1.135 2.338 1 98.62 84 GLU B C 1
ATOM 4718 O O . GLU B 1 84 ? -25.875 -0.931 3.545 1 98.62 84 GLU B O 1
ATOM 4723 N N . ALA B 1 85 ? -25.219 -2.271 1.863 1 98.81 85 ALA B N 1
ATOM 4724 C CA . ALA B 1 85 ? -24.781 -3.363 2.732 1 98.81 85 ALA B CA 1
ATOM 4725 C C . ALA B 1 85 ? -23.625 -2.928 3.629 1 98.81 85 ALA B C 1
ATOM 4727 O O . ALA B 1 85 ? -23.516 -3.387 4.766 1 98.81 85 ALA B O 1
ATOM 4728 N N . PHE B 1 86 ? -22.812 -2.086 3.139 1 98.62 86 PHE B N 1
ATOM 4729 C CA . PHE B 1 86 ? -21.625 -1.623 3.84 1 98.62 86 PHE B CA 1
ATOM 4730 C C . PHE B 1 86 ? -22 -0.954 5.156 1 98.62 86 PHE B C 1
ATOM 4732 O O . PHE B 1 86 ? -21.266 -1.066 6.145 1 98.62 86 PHE B O 1
ATOM 4739 N N . LYS B 1 87 ? -23.109 -0.23 5.164 1 97 87 LYS B N 1
ATOM 4740 C CA . LYS B 1 87 ? -23.562 0.507 6.34 1 97 87 LYS B CA 1
ATOM 4741 C C . LYS B 1 87 ? -23.641 -0.406 7.562 1 97 87 LYS B C 1
ATOM 4743 O O . LYS B 1 87 ? -23.25 -0.015 8.664 1 97 87 LYS B O 1
ATOM 4748 N N . GLU B 1 88 ? -24.031 -1.579 7.336 1 97.44 88 GLU B N 1
ATOM 4749 C CA . GLU B 1 88 ? -24.203 -2.521 8.438 1 97.44 88 GLU B CA 1
ATOM 4750 C C . GLU B 1 88 ? -22.984 -3.434 8.57 1 97.44 88 GLU B C 1
ATOM 4752 O O . GLU B 1 88 ? -22.516 -3.711 9.672 1 97.44 88 GLU B O 1
ATOM 4757 N N . TRP B 1 89 ? -22.453 -3.936 7.504 1 98.44 89 TRP B N 1
ATOM 4758 C CA . TRP B 1 89 ? -21.391 -4.922 7.484 1 98.44 89 TRP B CA 1
ATOM 4759 C C . TRP B 1 89 ? -20.156 -4.406 8.219 1 98.44 89 TRP B C 1
ATOM 4761 O O . TRP B 1 89 ? -19.5 -5.148 8.961 1 98.44 89 TRP B O 1
ATOM 4771 N N . LYS B 1 90 ? -19.844 -3.152 8.047 1 97.12 90 LYS B N 1
ATOM 4772 C CA . LYS B 1 90 ? -18.672 -2.551 8.664 1 97.12 90 LYS B CA 1
ATOM 4773 C C . LYS B 1 90 ? -18.797 -2.516 10.18 1 97.12 90 LYS B C 1
ATOM 4775 O O . LYS B 1 90 ? -17.797 -2.359 10.883 1 97.12 90 LYS B O 1
ATOM 4780 N N . SER B 1 91 ? -19.984 -2.615 10.672 1 95.94 91 SER B N 1
ATOM 4781 C CA . SER B 1 91 ? -20.219 -2.486 12.109 1 95.94 91 SER B CA 1
ATOM 4782 C C . SER B 1 91 ? -20.109 -3.838 12.812 1 95.94 91 SER B C 1
ATOM 4784 O O . SER B 1 91 ? -20.016 -3.9 14.039 1 95.94 91 SER B O 1
ATOM 4786 N N . TRP B 1 92 ? -20.141 -4.949 12.016 1 97.62 92 TRP B N 1
ATOM 4787 C CA . TRP B 1 92 ? -19.969 -6.266 12.625 1 97.62 92 TRP B CA 1
ATOM 4788 C C . TRP B 1 92 ? -18.562 -6.395 13.227 1 97.62 92 TRP B C 1
ATOM 4790 O O . TRP B 1 92 ? -17.594 -5.867 12.68 1 97.62 92 TRP B O 1
ATOM 4800 N N . SER B 1 93 ? -18.484 -7.121 14.344 1 97.62 93 SER B N 1
ATOM 4801 C CA . SER B 1 93 ? -17.172 -7.402 14.898 1 97.62 93 SER B CA 1
ATOM 4802 C C . SER B 1 93 ? -16.375 -8.32 13.984 1 97.62 93 SER B C 1
ATOM 4804 O O . SER B 1 93 ? -16.938 -9.062 13.18 1 97.62 93 SER B O 1
ATOM 4806 N N . ALA B 1 94 ? -15.094 -8.281 14.078 1 98.12 94 ALA B N 1
ATOM 4807 C CA . ALA B 1 94 ? -14.242 -9.188 13.32 1 98.12 94 ALA B CA 1
ATOM 4808 C C . ALA B 1 94 ? -14.594 -10.648 13.617 1 98.12 94 ALA B C 1
ATOM 4810 O O . ALA B 1 94 ? -14.562 -11.492 12.719 1 98.12 94 ALA B O 1
ATOM 4811 N N . GLU B 1 95 ? -14.875 -10.891 14.844 1 98.19 95 GLU B N 1
ATOM 4812 C CA . GLU B 1 95 ? -15.234 -12.25 15.242 1 98.19 95 GLU B CA 1
ATOM 4813 C C . GLU B 1 95 ? -16.484 -12.727 14.508 1 98.19 95 GLU B C 1
ATOM 4815 O O . GLU B 1 95 ? -16.531 -13.859 14.031 1 98.19 95 GLU B O 1
ATOM 4820 N N . ASP B 1 96 ? -17.484 -11.852 14.438 1 98.5 96 ASP B N 1
ATOM 4821 C CA . ASP B 1 96 ? -18.734 -12.219 13.773 1 98.5 96 ASP B CA 1
ATOM 4822 C C . ASP B 1 96 ? -18.516 -12.438 12.273 1 98.5 96 ASP B C 1
ATOM 4824 O O . ASP B 1 96 ? -19.047 -13.383 11.695 1 98.5 96 ASP B O 1
ATOM 4828 N N . ARG B 1 97 ? -17.75 -11.586 11.641 1 98.75 97 ARG B N 1
ATOM 4829 C CA . ARG B 1 97 ? -17.438 -11.758 10.227 1 98.75 97 ARG B CA 1
ATOM 4830 C C . ARG B 1 97 ? -16.625 -13.031 10 1 98.75 97 ARG B C 1
ATOM 4832 O O . ARG B 1 97 ? -16.875 -13.766 9.039 1 98.75 97 ARG B O 1
ATOM 4839 N N . ALA B 1 98 ? -15.695 -13.32 10.93 1 98.69 98 ALA B N 1
ATOM 4840 C CA . ALA B 1 98 ? -14.852 -14.516 10.852 1 98.69 98 ALA B CA 1
ATOM 4841 C C . ALA B 1 98 ? -15.688 -15.789 10.914 1 98.69 98 ALA B C 1
ATOM 4843 O O . ALA B 1 98 ? -15.383 -16.781 10.25 1 98.69 98 ALA B O 1
ATOM 4844 N N . ARG B 1 99 ? -16.719 -15.773 11.711 1 98.56 99 ARG B N 1
ATOM 4845 C CA . ARG B 1 99 ? -17.562 -16.953 11.875 1 98.56 99 ARG B CA 1
ATOM 4846 C C . ARG B 1 99 ? -18.234 -17.328 10.555 1 98.56 99 ARG B C 1
ATOM 4848 O O . ARG B 1 99 ? -18.438 -18.516 10.273 1 98.56 99 ARG B O 1
ATOM 4855 N N . VAL B 1 100 ? -18.562 -16.328 9.719 1 98.75 100 VAL B N 1
ATOM 4856 C CA . VAL B 1 100 ? -19.094 -16.594 8.391 1 98.75 100 VAL B CA 1
ATOM 4857 C C . VAL B 1 100 ? -18.078 -17.391 7.574 1 98.75 100 VAL B C 1
ATOM 4859 O O . VAL B 1 100 ? -18.422 -18.344 6.895 1 98.75 100 VAL B O 1
ATOM 4862 N N . LEU B 1 101 ? -16.812 -17.031 7.664 1 98.81 101 LEU B N 1
ATOM 4863 C CA . LEU B 1 101 ? -15.766 -17.672 6.887 1 98.81 101 LEU B CA 1
ATOM 4864 C C . LEU B 1 101 ? -15.469 -19.078 7.43 1 98.81 101 LEU B C 1
ATOM 4866 O O . LEU B 1 101 ? -15.203 -20 6.66 1 98.81 101 LEU B O 1
ATOM 4870 N N . TYR B 1 102 ? -15.508 -19.25 8.82 1 98.44 102 TYR B N 1
ATOM 4871 C CA . TYR B 1 102 ? -15.336 -20.594 9.398 1 98.44 102 TYR B CA 1
ATOM 4872 C C . TYR B 1 102 ? -16.406 -21.547 8.891 1 98.44 102 TYR B C 1
ATOM 4874 O O . TYR B 1 102 ? -16.125 -22.688 8.547 1 98.44 102 TYR B O 1
ATOM 4882 N N . ARG B 1 103 ? -17.609 -21.047 8.859 1 98.69 103 ARG B N 1
ATOM 4883 C CA . ARG B 1 103 ? -18.703 -21.859 8.359 1 98.69 103 ARG B CA 1
ATOM 4884 C C . ARG B 1 103 ? -18.516 -22.188 6.883 1 98.69 103 ARG B C 1
ATOM 4886 O O . ARG B 1 103 ? -18.75 -23.328 6.457 1 98.69 103 ARG B O 1
ATOM 4893 N N . ALA B 1 104 ? -18.125 -21.188 6.117 1 98.88 104 ALA B N 1
ATOM 4894 C CA . ALA B 1 104 ? -17.859 -21.406 4.699 1 98.88 104 ALA B CA 1
ATOM 4895 C C . ALA B 1 104 ? -16.781 -22.469 4.512 1 98.88 104 ALA B C 1
ATOM 4897 O O . ALA B 1 104 ? -16.906 -23.359 3.664 1 98.88 104 ALA B O 1
ATOM 4898 N N . ALA B 1 105 ? -15.695 -22.375 5.289 1 98.75 105 ALA B N 1
ATOM 4899 C CA . ALA B 1 105 ? -14.617 -23.359 5.223 1 98.75 105 ALA B CA 1
ATOM 4900 C C . ALA B 1 105 ? -15.141 -24.766 5.516 1 98.75 105 ALA B C 1
ATOM 4902 O O . ALA B 1 105 ? -14.773 -25.719 4.832 1 98.75 105 ALA B O 1
ATOM 4903 N N . ALA B 1 106 ? -15.977 -24.859 6.512 1 98.56 106 ALA B N 1
ATOM 4904 C CA . ALA B 1 106 ? -16.547 -26.156 6.887 1 98.56 106 ALA B CA 1
ATOM 4905 C C . ALA B 1 106 ? -17.422 -26.719 5.762 1 98.56 106 ALA B C 1
ATOM 4907 O O . ALA B 1 106 ? -17.391 -27.922 5.492 1 98.56 106 ALA B O 1
ATOM 4908 N N . ILE B 1 107 ? -18.203 -25.875 5.129 1 98.81 107 ILE B N 1
ATOM 4909 C CA . ILE B 1 107 ? -19.062 -26.297 4.031 1 98.81 107 ILE B CA 1
ATOM 4910 C C . ILE B 1 107 ? -18.219 -26.828 2.879 1 98.81 107 ILE B C 1
ATOM 4912 O O . ILE B 1 107 ? -18.484 -27.906 2.359 1 98.81 107 ILE B O 1
ATOM 4916 N N . VAL B 1 108 ? -17.188 -26.109 2.48 1 98.88 108 VAL B N 1
ATOM 4917 C CA . VAL B 1 108 ? -16.344 -26.531 1.37 1 98.88 108 VAL B CA 1
ATOM 4918 C C . VAL B 1 108 ? -15.609 -27.812 1.743 1 98.88 108 VAL B C 1
ATOM 4920 O O . VAL B 1 108 ? -15.461 -28.719 0.912 1 98.88 108 VAL B O 1
ATOM 4923 N N . ARG B 1 109 ? -15.164 -27.891 2.99 1 98.31 109 ARG B N 1
ATOM 4924 C CA . ARG B 1 109 ? -14.461 -29.078 3.457 1 98.31 109 ARG B CA 1
ATOM 4925 C C . ARG B 1 109 ? -15.328 -30.328 3.318 1 98.31 109 ARG B C 1
ATOM 4927 O O . ARG B 1 109 ? -14.852 -31.375 2.895 1 98.31 109 ARG B O 1
ATOM 4934 N N . ARG B 1 110 ? -16.609 -30.234 3.605 1 98.06 110 ARG B N 1
ATOM 4935 C CA . ARG B 1 110 ? -17.531 -31.344 3.5 1 98.06 110 ARG B CA 1
ATOM 4936 C C . ARG B 1 110 ? -17.797 -31.703 2.041 1 98.06 110 ARG B C 1
ATOM 4938 O O . ARG B 1 110 ? -18.188 -32.844 1.733 1 98.06 110 ARG B O 1
ATOM 4945 N N . ARG B 1 111 ? -17.531 -30.734 1.203 1 98.25 111 ARG B N 1
ATOM 4946 C CA . ARG B 1 111 ? -17.781 -30.922 -0.221 1 98.25 111 ARG B CA 1
ATOM 4947 C C . ARG B 1 111 ? -16.484 -30.891 -1.023 1 98.25 111 ARG B C 1
ATOM 4949 O O . ARG B 1 111 ? -16.484 -30.5 -2.191 1 98.25 111 ARG B O 1
ATOM 4956 N N . LYS B 1 112 ? -15.406 -31.203 -0.431 1 98.44 112 LYS B N 1
ATOM 4957 C CA . LYS B 1 112 ? -14.07 -30.984 -0.991 1 98.44 112 LYS B CA 1
ATOM 4958 C C . LYS B 1 112 ? -13.93 -31.672 -2.346 1 98.44 112 LYS B C 1
ATOM 4960 O O . LYS B 1 112 ? -13.492 -31.047 -3.318 1 98.44 112 LYS B O 1
ATOM 4965 N N . HIS B 1 113 ? -14.32 -32.969 -2.445 1 98.62 113 HIS B N 1
ATOM 4966 C CA . HIS B 1 113 ? -14.203 -33.688 -3.701 1 98.62 113 HIS B CA 1
ATOM 4967 C C . HIS B 1 113 ? -15.109 -33.094 -4.773 1 98.62 113 HIS B C 1
ATOM 4969 O O . HIS B 1 113 ? -14.758 -33.094 -5.953 1 98.62 113 HIS B O 1
ATOM 4975 N N . GLU B 1 114 ? -16.281 -32.656 -4.418 1 98.69 114 GLU B N 1
ATOM 4976 C CA . GLU B 1 114 ? -17.188 -32.031 -5.363 1 98.69 114 GLU B CA 1
ATOM 4977 C C . GLU B 1 114 ? -16.578 -30.766 -5.965 1 98.69 114 GLU B C 1
ATOM 4979 O O . GLU B 1 114 ? -16.609 -30.562 -7.18 1 98.69 114 GLU B O 1
ATOM 4984 N N . PHE B 1 115 ? -16.031 -29.906 -5.082 1 98.88 115 PHE B N 1
ATOM 4985 C CA . PHE B 1 115 ? -15.375 -28.688 -5.555 1 98.88 115 PHE B CA 1
ATOM 4986 C C . PHE B 1 115 ? -14.211 -29.031 -6.473 1 98.88 115 PHE B C 1
ATOM 4988 O O . PHE B 1 115 ? -14.031 -28.406 -7.52 1 98.88 115 PHE B O 1
ATOM 4995 N N . SER B 1 116 ? -13.422 -30 -6.066 1 98.88 116 SER B N 1
ATOM 4996 C CA . SER B 1 116 ? -12.289 -30.438 -6.883 1 98.88 116 SER B CA 1
ATOM 4997 C C . SER B 1 116 ? -12.758 -30.969 -8.234 1 98.88 116 SER B C 1
ATOM 4999 O O . SER B 1 116 ? -12.109 -30.734 -9.258 1 98.88 116 SER B O 1
ATOM 5001 N N . ALA B 1 117 ? -13.867 -31.703 -8.203 1 98.88 117 ALA B N 1
ATOM 5002 C CA . ALA B 1 117 ? -14.43 -32.219 -9.453 1 98.88 117 ALA B CA 1
ATOM 5003 C C . ALA B 1 117 ? -14.852 -31.078 -10.375 1 98.88 117 ALA B C 1
ATOM 5005 O O . ALA B 1 117 ? -14.633 -31.141 -11.586 1 98.88 117 ALA B O 1
ATOM 5006 N N . TRP B 1 118 ? -15.461 -30.031 -9.828 1 98.88 118 TRP B N 1
ATOM 5007 C CA . TRP B 1 118 ? -15.805 -28.859 -10.633 1 98.88 118 TRP B CA 1
ATOM 5008 C C . TRP B 1 118 ? -14.562 -28.266 -11.281 1 98.88 118 TRP B C 1
ATOM 5010 O O . TRP B 1 118 ? -14.617 -27.812 -12.43 1 98.88 118 TRP B O 1
ATOM 5020 N N . LEU B 1 119 ? -13.477 -28.266 -10.555 1 98.88 119 LEU B N 1
ATOM 5021 C CA . LEU B 1 119 ? -12.227 -27.734 -11.078 1 98.88 119 LEU B CA 1
ATOM 5022 C C . LEU B 1 119 ? -11.711 -28.578 -12.242 1 98.88 119 LEU B C 1
ATOM 5024 O O . LEU B 1 119 ? -11.141 -28.047 -13.195 1 98.88 119 LEU B O 1
ATOM 5028 N N . SER B 1 120 ? -11.883 -29.875 -12.148 1 98.69 120 SER B N 1
ATOM 5029 C CA . SER B 1 120 ? -11.477 -30.75 -13.25 1 98.69 120 SER B CA 1
ATOM 5030 C C . SER B 1 120 ? -12.281 -30.453 -14.516 1 98.69 120 SER B C 1
ATOM 5032 O O . SER B 1 120 ? -11.727 -30.453 -15.617 1 98.69 120 SER B O 1
ATOM 5034 N N . TYR B 1 121 ? -13.547 -30.156 -14.328 1 98.62 121 TYR B N 1
ATOM 5035 C CA . TYR B 1 121 ? -14.406 -29.875 -15.469 1 98.62 121 TYR B CA 1
ATOM 5036 C C . TYR B 1 121 ? -14.188 -28.469 -15.984 1 98.62 121 TYR B C 1
ATOM 5038 O O . TYR B 1 121 ? -13.984 -28.25 -17.188 1 98.62 121 TYR B O 1
ATOM 5046 N N . ASP B 1 122 ? -14.203 -27.469 -15.078 1 98.31 122 ASP B N 1
ATOM 5047 C CA . ASP B 1 122 ? -14.289 -26.062 -15.438 1 98.31 122 ASP B CA 1
ATOM 5048 C C . ASP B 1 122 ? -12.914 -25.516 -15.836 1 98.31 122 ASP B C 1
ATOM 5050 O O . ASP B 1 122 ? -12.82 -24.594 -16.656 1 98.31 122 ASP B O 1
ATOM 5054 N N . ALA B 1 123 ? -11.828 -26.094 -15.312 1 97.94 123 ALA B N 1
ATOM 5055 C CA . ALA B 1 123 ? -10.492 -25.547 -15.539 1 97.94 123 ALA B CA 1
ATOM 5056 C C . ALA B 1 123 ? -9.562 -26.609 -16.125 1 97.94 123 ALA B C 1
ATOM 5058 O O . ALA B 1 123 ? -8.406 -26.328 -16.438 1 97.94 123 ALA B O 1
ATOM 5059 N N . GLY B 1 124 ? -10.031 -27.844 -16.266 1 97.88 124 GLY B N 1
ATOM 5060 C CA . GLY B 1 124 ? -9.18 -28.922 -16.75 1 97.88 124 GLY B CA 1
ATOM 5061 C C . GLY B 1 124 ? -8.055 -29.266 -15.789 1 97.88 124 GLY B C 1
ATOM 5062 O O . GLY B 1 124 ? -6.938 -29.562 -16.219 1 97.88 124 GLY B O 1
ATOM 5063 N N . LYS B 1 125 ? -8.289 -29.25 -14.477 1 98.25 125 LYS B N 1
ATOM 5064 C CA . LYS B 1 125 ? -7.234 -29.516 -13.5 1 98.25 125 LYS B CA 1
ATOM 5065 C C . LYS B 1 125 ? -7.129 -31 -13.188 1 98.25 125 LYS B C 1
ATOM 5067 O O . LYS B 1 125 ? -8.133 -31.656 -12.898 1 98.25 125 LYS B O 1
ATOM 5072 N N . PRO B 1 126 ? -5.898 -31.5 -13.188 1 98.38 126 PRO B N 1
ATOM 5073 C CA . PRO B 1 126 ? -5.711 -32.875 -12.695 1 98.38 126 PRO B CA 1
ATOM 5074 C C . PRO B 1 126 ? -6.137 -33.031 -11.234 1 98.38 126 PRO B C 1
ATOM 5076 O O . PRO B 1 126 ? -6.234 -32.031 -10.5 1 98.38 126 PRO B O 1
ATOM 5079 N N . TRP B 1 127 ? -6.398 -34.281 -10.797 1 98.5 127 TRP B N 1
ATOM 5080 C CA . TRP B 1 127 ? -7.035 -34.562 -9.516 1 98.5 127 TRP B CA 1
ATOM 5081 C C . TRP B 1 127 ? -6.25 -33.938 -8.367 1 98.5 127 TRP B C 1
ATOM 5083 O O . TRP B 1 127 ? -6.812 -33.219 -7.527 1 98.5 127 TRP B O 1
ATOM 5093 N N . ASP B 1 128 ? -4.965 -34.156 -8.328 1 97.88 128 ASP B N 1
ATOM 5094 C CA . ASP B 1 128 ? -4.141 -33.656 -7.227 1 97.88 128 ASP B CA 1
ATOM 5095 C C . ASP B 1 128 ? -4.094 -32.125 -7.23 1 97.88 128 ASP B C 1
ATOM 5097 O O . ASP B 1 128 ? -4.109 -31.5 -6.172 1 97.88 128 ASP B O 1
ATOM 5101 N N . GLN B 1 129 ? -4.012 -31.578 -8.445 1 98.19 129 GLN B N 1
ATOM 5102 C CA . GLN B 1 129 ? -3.986 -30.125 -8.578 1 98.19 129 GLN B CA 1
ATOM 5103 C C . GLN B 1 129 ? -5.328 -29.516 -8.18 1 98.19 129 GLN B C 1
ATOM 5105 O O . GLN B 1 129 ? -5.371 -28.438 -7.57 1 98.19 129 GLN B O 1
ATOM 5110 N N . ALA B 1 130 ? -6.398 -30.141 -8.547 1 98.75 130 ALA B N 1
ATOM 5111 C CA . ALA B 1 130 ? -7.73 -29.688 -8.164 1 98.75 130 ALA B CA 1
ATOM 5112 C C . ALA B 1 130 ? -7.918 -29.734 -6.652 1 98.75 130 ALA B C 1
ATOM 5114 O O . ALA B 1 130 ? -8.43 -28.797 -6.055 1 98.75 130 ALA B O 1
ATOM 5115 N N . ASP B 1 131 ? -7.492 -30.859 -6.082 1 98.69 131 ASP B N 1
ATOM 5116 C CA . ASP B 1 131 ? -7.57 -31.016 -4.637 1 98.69 131 ASP B CA 1
ATOM 5117 C C . ASP B 1 131 ? -6.773 -29.938 -3.918 1 98.69 131 ASP B C 1
ATOM 5119 O O . ASP B 1 131 ? -7.238 -29.359 -2.926 1 98.69 131 ASP B O 1
ATOM 5123 N N . GLY B 1 132 ? -5.543 -29.688 -4.418 1 98.44 132 GLY B N 1
ATOM 5124 C CA . GLY B 1 132 ? -4.727 -28.625 -3.848 1 98.44 132 GLY B CA 1
ATOM 5125 C C . GLY B 1 132 ? -5.383 -27.25 -3.93 1 98.44 132 GLY B C 1
ATOM 5126 O O . GLY B 1 132 ? -5.312 -26.469 -2.98 1 98.44 132 GLY B O 1
ATOM 5127 N N . ASP B 1 133 ? -6.008 -26.938 -5.043 1 98.75 133 ASP B N 1
ATOM 5128 C CA . ASP B 1 133 ? -6.727 -25.688 -5.258 1 98.75 133 ASP B CA 1
ATOM 5129 C C . ASP B 1 133 ? -7.859 -25.531 -4.25 1 98.75 133 ASP B C 1
ATOM 5131 O O . ASP B 1 133 ? -8 -24.469 -3.633 1 98.75 133 ASP B O 1
ATOM 5135 N N . THR B 1 134 ? -8.641 -26.578 -4.07 1 98.88 134 THR B N 1
ATOM 5136 C CA . THR B 1 134 ? -9.742 -26.547 -3.113 1 98.88 134 THR B CA 1
ATOM 5137 C C . THR B 1 134 ? -9.219 -26.406 -1.688 1 98.88 134 THR B C 1
ATOM 5139 O O . THR B 1 134 ? -9.742 -25.594 -0.913 1 98.88 134 THR B O 1
ATOM 5142 N N . ALA B 1 135 ? -8.172 -27.156 -1.39 1 98.75 135 ALA B N 1
ATOM 5143 C CA . ALA B 1 135 ? -7.57 -27.078 -0.061 1 98.75 135 ALA B CA 1
ATOM 5144 C C . ALA B 1 135 ? -7.062 -25.672 0.231 1 98.75 135 ALA B C 1
ATOM 5146 O O . ALA B 1 135 ? -7.242 -25.156 1.336 1 98.75 135 ALA B O 1
ATOM 5147 N N . GLU B 1 136 ? -6.426 -25.109 -0.743 1 98.56 136 GLU B N 1
ATOM 5148 C CA . GLU B 1 136 ? -5.902 -23.75 -0.59 1 98.56 136 GLU B CA 1
ATOM 5149 C C . GLU B 1 136 ? -7.027 -22.75 -0.356 1 98.56 136 GLU B C 1
ATOM 5151 O O . GLU B 1 136 ? -6.879 -21.812 0.433 1 98.56 136 GLU B O 1
ATOM 5156 N N . GLY B 1 137 ? -8.148 -22.875 -1.04 1 98.81 137 GLY B N 1
ATOM 5157 C CA . GLY B 1 137 ? -9.305 -22.031 -0.772 1 98.81 137 GLY B CA 1
ATOM 5158 C C . GLY B 1 137 ? -9.797 -22.141 0.661 1 98.81 137 GLY B C 1
ATOM 5159 O O . GLY B 1 137 ? -10.086 -21.125 1.294 1 98.81 137 GLY B O 1
ATOM 5160 N N . ILE B 1 138 ? -9.852 -23.375 1.181 1 98.88 138 ILE B N 1
ATOM 5161 C CA . ILE B 1 138 ? -10.242 -23.609 2.568 1 98.88 138 ILE B CA 1
ATOM 5162 C C . ILE B 1 138 ? -9.258 -22.906 3.5 1 98.88 138 ILE B C 1
ATOM 5164 O O . ILE B 1 138 ? -9.672 -22.25 4.469 1 98.88 138 ILE B O 1
ATOM 5168 N N . ASP B 1 139 ? -8.008 -23 3.146 1 98.69 139 ASP B N 1
ATOM 5169 C CA . ASP B 1 139 ? -6.973 -22.391 3.965 1 98.69 139 ASP B CA 1
ATOM 5170 C C . ASP B 1 139 ? -7.129 -20.875 3.992 1 98.69 139 ASP B C 1
ATOM 5172 O O . ASP B 1 139 ? -6.926 -20.234 5.031 1 98.69 139 ASP B O 1
ATOM 5176 N N . PHE B 1 140 ? -7.422 -20.25 2.865 1 98.81 140 PHE B N 1
ATOM 5177 C CA . PHE B 1 140 ? -7.637 -18.812 2.832 1 98.81 140 PHE B CA 1
ATOM 5178 C C . PHE B 1 140 ? -8.797 -18.422 3.744 1 98.81 140 PHE B C 1
ATOM 5180 O O . PHE B 1 140 ? -8.695 -17.438 4.496 1 98.81 140 PHE B O 1
ATOM 5187 N N . LEU B 1 141 ? -9.891 -19.172 3.652 1 98.88 141 LEU B N 1
ATOM 5188 C CA . LEU B 1 141 ? -11.047 -18.906 4.508 1 98.88 141 LEU B CA 1
ATOM 5189 C C . LEU B 1 141 ? -10.656 -18.969 5.98 1 98.88 141 LEU B C 1
ATOM 5191 O O . LEU B 1 141 ? -10.977 -18.047 6.746 1 98.88 141 LEU B O 1
ATOM 5195 N N . GLU B 1 142 ? -9.898 -19.984 6.344 1 98.31 142 GLU B N 1
ATOM 5196 C CA . GLU B 1 142 ? -9.5 -20.203 7.73 1 98.31 142 GLU B CA 1
ATOM 5197 C C . GLU B 1 142 ? -8.484 -19.141 8.18 1 98.31 142 GLU B C 1
ATOM 5199 O O . GLU B 1 142 ? -8.633 -18.562 9.258 1 98.31 142 GLU B O 1
ATOM 5204 N N . TYR B 1 143 ? -7.516 -18.906 7.391 1 98.31 143 TYR B N 1
ATOM 5205 C CA . TYR B 1 143 ? -6.402 -18.047 7.766 1 98.31 143 TYR B CA 1
ATOM 5206 C C . TYR B 1 143 ? -6.855 -16.594 7.918 1 98.31 143 TYR B C 1
ATOM 5208 O O . TYR B 1 143 ? -6.547 -15.945 8.922 1 98.31 143 TYR B O 1
ATOM 5216 N N . TYR B 1 144 ? -7.543 -16.047 6.957 1 98.69 144 TYR B N 1
ATOM 5217 C CA . TYR B 1 144 ? -7.953 -14.656 7.004 1 98.69 144 TYR B CA 1
ATOM 5218 C C . TYR B 1 144 ? -8.961 -14.414 8.125 1 98.69 144 TYR B C 1
ATOM 5220 O O . TYR B 1 144 ? -8.969 -13.352 8.742 1 98.69 144 TYR B O 1
ATOM 5228 N N . ALA B 1 145 ? -9.859 -15.414 8.344 1 98.56 145 ALA B N 1
ATOM 5229 C CA . ALA B 1 145 ? -10.789 -15.305 9.469 1 98.56 145 ALA B CA 1
ATOM 5230 C C . ALA B 1 145 ? -10.031 -15.102 10.781 1 98.56 145 ALA B C 1
ATOM 5232 O O . ALA B 1 145 ? -10.32 -14.164 11.531 1 98.56 145 ALA B O 1
ATOM 5233 N N . ARG B 1 146 ? -9.078 -15.93 11.047 1 97.88 146 ARG B N 1
ATOM 5234 C CA . ARG B 1 146 ? -8.305 -15.875 12.281 1 97.88 146 ARG B CA 1
ATOM 5235 C C . ARG B 1 146 ? -7.477 -14.594 12.352 1 97.88 146 ARG B C 1
ATOM 5237 O O . ARG B 1 146 ? -7.406 -13.945 13.398 1 97.88 146 ARG B O 1
ATOM 5244 N N . HIS B 1 147 ? -6.891 -14.25 11.219 1 97.25 147 HIS B N 1
ATOM 5245 C CA . HIS B 1 147 ? -6.004 -13.094 11.188 1 97.25 147 HIS B CA 1
ATOM 5246 C C . HIS B 1 147 ? -6.777 -11.805 11.438 1 97.25 147 HIS B C 1
ATOM 5248 O O . HIS B 1 147 ? -6.273 -10.883 12.094 1 97.25 147 HIS B O 1
ATOM 5254 N N . MET B 1 148 ? -7.969 -11.656 10.922 1 98.44 148 MET B N 1
ATOM 5255 C CA . MET B 1 148 ? -8.75 -10.438 11.102 1 98.44 148 MET B CA 1
ATOM 5256 C C . MET B 1 148 ? -9.102 -10.219 12.57 1 98.44 148 MET B C 1
ATOM 5258 O O . MET B 1 148 ? -9.156 -9.086 13.039 1 98.44 148 MET B O 1
ATOM 5262 N N . VAL B 1 149 ? -9.422 -11.32 13.273 1 97.88 149 VAL B N 1
ATOM 5263 C CA . VAL B 1 149 ? -9.727 -11.219 14.695 1 97.88 149 VAL B CA 1
ATOM 5264 C C . VAL B 1 149 ? -8.523 -10.648 15.445 1 97.88 149 VAL B C 1
ATOM 5266 O O . VAL B 1 149 ? -8.688 -9.805 16.344 1 97.88 149 VAL B O 1
ATOM 5269 N N . GLU B 1 150 ? -7.34 -11.039 15.023 1 96 150 GLU B N 1
ATOM 5270 C CA . GLU B 1 150 ? -6.125 -10.5 15.617 1 96 150 GLU B CA 1
ATOM 5271 C C . GLU B 1 150 ? -5.949 -9.023 15.273 1 96 150 GLU B C 1
ATOM 5273 O O . GLU B 1 150 ? -5.594 -8.211 16.125 1 96 150 GLU B O 1
ATOM 5278 N N . LEU B 1 151 ? -6.184 -8.609 14.086 1 97 151 LEU B N 1
ATOM 5279 C CA . LEU B 1 151 ? -5.965 -7.254 13.594 1 97 151 LEU B CA 1
ATOM 5280 C C . LEU B 1 151 ? -6.949 -6.281 14.234 1 97 151 LEU B C 1
ATOM 5282 O O . LEU B 1 151 ? -6.668 -5.086 14.344 1 97 151 LEU B O 1
ATOM 5286 N N . GLU B 1 152 ? -8.086 -6.789 14.562 1 96.44 152 GLU B N 1
ATOM 5287 C CA . GLU B 1 152 ? -9.102 -5.945 15.18 1 96.44 152 GLU B CA 1
ATOM 5288 C C . GLU B 1 152 ? -8.594 -5.305 16.469 1 96.44 152 GLU B C 1
ATOM 5290 O O . GLU B 1 152 ? -9.039 -4.223 16.844 1 96.44 152 GLU B O 1
ATOM 5295 N N . LYS B 1 153 ? -7.578 -5.949 17.094 1 95.94 153 LYS B N 1
ATOM 5296 C CA . LYS B 1 153 ? -7.027 -5.469 18.359 1 95.94 153 LYS B CA 1
ATOM 5297 C C . LYS B 1 153 ? -6.211 -4.199 18.156 1 95.94 153 LYS B C 1
ATOM 5299 O O . LYS B 1 153 ? -5.883 -3.5 19.109 1 95.94 153 LYS B O 1
ATOM 5304 N N . GLY B 1 154 ? -5.914 -3.885 16.891 1 96.56 154 GLY B N 1
ATOM 5305 C CA . GLY B 1 154 ? -5.062 -2.736 16.625 1 96.56 154 GLY B CA 1
ATOM 5306 C C . GLY B 1 154 ? -3.615 -2.957 17.016 1 96.56 154 GLY B C 1
ATOM 5307 O O . GLY B 1 154 ? -3.129 -4.09 17 1 96.56 154 GLY B O 1
ATOM 5308 N N . LYS B 1 155 ? -2.861 -1.902 17.094 1 95.81 155 LYS B N 1
ATOM 5309 C CA . LYS B 1 155 ? -1.458 -1.938 17.5 1 95.81 155 LYS B CA 1
ATOM 5310 C C . LYS B 1 155 ? -1.194 -0.996 18.672 1 95.81 155 LYS B C 1
ATOM 5312 O O . LYS B 1 155 ? -1.887 0.012 18.828 1 95.81 155 LYS B O 1
ATOM 5317 N N . PRO B 1 156 ? -0.231 -1.318 19.438 1 94.06 156 PRO B N 1
ATOM 5318 C CA . PRO B 1 156 ? 0.06 -0.473 20.594 1 94.06 156 PRO B CA 1
ATOM 5319 C C . PRO B 1 156 ? 0.687 0.865 20.203 1 94.06 156 PRO B C 1
ATOM 5321 O O . PRO B 1 156 ? 1.488 0.928 19.266 1 94.06 156 PRO B O 1
ATOM 5324 N N . LEU B 1 157 ? 0.324 1.919 20.859 1 94.31 157 LEU B N 1
ATOM 5325 C CA . LEU B 1 157 ? 0.924 3.248 20.812 1 94.31 157 LEU B CA 1
ATOM 5326 C C . LEU B 1 157 ? 1.434 3.662 22.188 1 94.31 157 LEU B C 1
ATOM 5328 O O . LEU B 1 157 ? 1.048 3.074 23.203 1 94.31 157 LEU B O 1
ATOM 5332 N N . ALA B 1 158 ? 2.367 4.562 22.156 1 89.94 158 ALA B N 1
ATOM 5333 C CA . ALA B 1 158 ? 2.75 5.18 23.422 1 89.94 158 ALA B CA 1
ATOM 5334 C C . ALA B 1 158 ? 1.657 6.117 23.938 1 89.94 158 ALA B C 1
ATOM 5336 O O . ALA B 1 158 ? 0.841 6.609 23.156 1 89.94 158 ALA B O 1
ATOM 5337 N N . ASP B 1 159 ? 1.637 6.297 25.297 1 87.5 159 ASP B N 1
ATOM 5338 C CA . ASP B 1 159 ? 0.671 7.195 25.922 1 87.5 159 ASP B CA 1
ATOM 5339 C C . ASP B 1 159 ? 1.377 8.32 26.672 1 87.5 159 ASP B C 1
ATOM 5341 O O . ASP B 1 159 ? 2.57 8.219 26.969 1 87.5 159 ASP B O 1
ATOM 5345 N N . ARG B 1 160 ? 0.627 9.398 26.844 1 87.31 160 ARG B N 1
ATOM 5346 C CA . ARG B 1 160 ? 1.025 10.492 27.719 1 87.31 160 ARG B CA 1
ATOM 5347 C C . ARG B 1 160 ? 0.14 10.555 28.953 1 87.31 160 ARG B C 1
ATOM 5349 O O . ARG B 1 160 ? -0.967 10.016 28.969 1 87.31 160 ARG B O 1
ATOM 5356 N N . PRO B 1 161 ? 0.714 11.203 30 1 87.69 161 PRO B N 1
ATOM 5357 C CA . PRO B 1 161 ? -0.175 11.391 31.156 1 87.69 161 PRO B CA 1
ATOM 5358 C C . PRO B 1 161 ? -1.496 12.055 30.781 1 87.69 161 PRO B C 1
ATOM 5360 O O . PRO B 1 161 ? -1.501 13.062 30.062 1 87.69 161 PRO B O 1
ATOM 5363 N N . ASN B 1 162 ? -2.609 11.469 31.109 1 91.62 162 ASN B N 1
ATOM 5364 C CA . ASN B 1 162 ? -3.965 11.984 30.938 1 91.62 162 ASN B CA 1
ATOM 5365 C C . ASN B 1 162 ? -4.406 11.945 29.484 1 91.62 162 ASN B C 1
ATOM 5367 O O . ASN B 1 162 ? -5.297 12.703 29.078 1 91.62 162 ASN B O 1
ATOM 5371 N N . GLU B 1 163 ? -3.74 11.273 28.688 1 93.69 163 GLU B N 1
ATOM 5372 C CA . GLU B 1 163 ? -4.105 11.094 27.281 1 93.69 163 GLU B CA 1
ATOM 5373 C C . GLU B 1 163 ? -4.031 9.625 26.875 1 93.69 163 GLU B C 1
ATOM 5375 O O . GLU B 1 163 ? -3.025 8.953 27.125 1 93.69 163 GLU B O 1
ATOM 5380 N N . ASP B 1 164 ? -5.105 9.141 26.359 1 94.44 164 ASP B N 1
ATOM 5381 C CA . ASP B 1 164 ? -5.176 7.773 25.844 1 94.44 164 ASP B CA 1
ATOM 5382 C C . ASP B 1 164 ? -5.152 7.758 24.328 1 94.44 164 ASP B C 1
ATOM 5384 O O . ASP B 1 164 ? -5.895 8.5 23.672 1 94.44 164 ASP B O 1
ATOM 5388 N N . ASN B 1 165 ? -4.242 7.031 23.719 1 96.81 165 ASN B N 1
ATOM 5389 C CA . ASN B 1 165 ? -4.133 6.883 22.281 1 96.81 165 ASN B CA 1
ATOM 5390 C C . ASN B 1 165 ? -4.477 5.465 21.828 1 96.81 165 ASN B C 1
ATOM 5392 O O . ASN B 1 165 ? -3.945 4.492 22.359 1 96.81 165 ASN B O 1
ATOM 5396 N N . LYS B 1 166 ? -5.371 5.348 20.906 1 97 166 LYS B N 1
ATOM 5397 C CA . LYS B 1 166 ? -5.754 4.062 20.328 1 97 166 LYS B CA 1
ATOM 5398 C C . LYS B 1 166 ? -5.469 4.027 18.828 1 97 166 LYS B C 1
ATOM 5400 O O . LYS B 1 166 ? -5.719 5.004 18.125 1 97 166 LYS B O 1
ATOM 5405 N N . TYR B 1 167 ? -4.895 2.994 18.391 1 97.81 167 TYR B N 1
ATOM 5406 C CA . TYR B 1 167 ? -4.621 2.721 16.984 1 97.81 167 TYR B CA 1
ATOM 5407 C C . TYR B 1 167 ? -5.371 1.479 16.516 1 97.81 167 TYR B C 1
ATOM 5409 O O . TYR B 1 167 ? -5.113 0.372 17 1 97.81 167 TYR B O 1
ATOM 5417 N N . PHE B 1 168 ? -6.312 1.651 15.594 1 97.56 168 PHE B N 1
ATOM 5418 C CA . PHE B 1 168 ? -7.082 0.516 15.102 1 97.56 168 PHE B CA 1
ATOM 5419 C C . PHE B 1 168 ? -7.391 0.676 13.617 1 97.56 168 PHE B C 1
ATOM 5421 O O . PHE B 1 168 ? -6.957 1.644 12.992 1 97.56 168 PHE B O 1
ATOM 5428 N N . TYR B 1 169 ? -8.047 -0.322 13.016 1 97.75 169 TYR B N 1
ATOM 5429 C CA . TYR B 1 169 ? -8.281 -0.341 11.578 1 97.75 169 TYR B CA 1
ATOM 5430 C C . TYR B 1 169 ? -9.773 -0.285 11.273 1 97.75 169 TYR B C 1
ATOM 5432 O O . TYR B 1 169 ? -10.594 -0.769 12.055 1 97.75 169 TYR B O 1
ATOM 5440 N N . GLN B 1 170 ? -10.094 0.306 10.195 1 97.38 170 GLN B N 1
ATOM 5441 C CA . GLN B 1 170 ? -11.453 0.38 9.672 1 97.38 170 GLN B CA 1
ATOM 5442 C C . GLN B 1 170 ? -11.492 0.004 8.188 1 97.38 170 GLN B C 1
ATOM 5444 O O . GLN B 1 170 ? -10.516 0.202 7.469 1 97.38 170 GLN B O 1
ATOM 5449 N N . PRO B 1 171 ? -12.617 -0.591 7.727 1 98.31 171 PRO B N 1
ATOM 5450 C CA . PRO B 1 171 ? -12.695 -0.969 6.312 1 98.31 171 PRO B CA 1
ATOM 5451 C C . PRO B 1 171 ? -12.672 0.238 5.375 1 98.31 171 PRO B C 1
ATOM 5453 O O . PRO B 1 171 ? -12.898 1.369 5.816 1 98.31 171 PRO B O 1
ATOM 5456 N N . LEU B 1 172 ? -12.43 0.026 4.098 1 98.38 172 LEU B N 1
ATOM 5457 C CA . LEU B 1 172 ? -12.297 1.062 3.08 1 98.38 172 LEU B CA 1
ATOM 5458 C C . LEU B 1 172 ? -13.656 1.438 2.508 1 98.38 172 LEU B C 1
ATOM 5460 O O . LEU B 1 172 ? -13.984 2.621 2.4 1 98.38 172 LEU B O 1
ATOM 5464 N N . GLY B 1 173 ? -14.383 0.475 2.07 1 98.56 173 GLY B N 1
ATOM 5465 C CA . GLY B 1 173 ? -15.594 0.571 1.269 1 98.56 173 GLY B CA 1
ATOM 5466 C C . GLY B 1 173 ? -15.695 -0.51 0.208 1 98.56 173 GLY B C 1
ATOM 5467 O O . GLY B 1 173 ? -14.859 -1.416 0.156 1 98.56 173 GLY B O 1
ATOM 5468 N N . PRO B 1 174 ? -16.672 -0.404 -0.692 1 98.88 174 PRO B N 1
ATOM 5469 C CA . PRO B 1 174 ? -16.844 -1.413 -1.742 1 98.88 174 PRO B CA 1
ATOM 5470 C C . PRO B 1 174 ? -15.664 -1.442 -2.717 1 98.88 174 PRO B C 1
ATOM 5472 O O . PRO B 1 174 ? -15.086 -0.397 -3.027 1 98.88 174 PRO B O 1
ATOM 5475 N N . GLY B 1 175 ? -15.297 -2.605 -3.115 1 98.75 175 GLY B N 1
ATOM 5476 C CA . GLY B 1 175 ? -14.234 -2.754 -4.09 1 98.75 175 GLY B CA 1
ATOM 5477 C C . GLY B 1 175 ? -14.469 -3.889 -5.07 1 98.75 175 GLY B C 1
ATOM 5478 O O . GLY B 1 175 ? -15.547 -4.488 -5.082 1 98.75 175 GLY B O 1
ATOM 5479 N N . VAL B 1 176 ? -13.508 -4.074 -5.977 1 98.88 176 VAL B N 1
ATOM 5480 C CA . VAL B 1 176 ? -13.648 -4.992 -7.102 1 98.88 176 VAL B CA 1
ATOM 5481 C C . VAL B 1 176 ? -12.578 -6.078 -7.016 1 98.88 176 VAL B C 1
ATOM 5483 O O . VAL B 1 176 ? -11.422 -5.801 -6.691 1 98.88 176 VAL B O 1
ATOM 5486 N N . VAL B 1 177 ? -13.008 -7.293 -7.23 1 98.88 177 VAL B N 1
ATOM 5487 C CA . VAL B 1 177 ? -12.094 -8.43 -7.301 1 98.88 177 VAL B CA 1
ATOM 5488 C C . VAL B 1 177 ? -12.125 -9.031 -8.703 1 98.88 177 VAL B C 1
ATOM 5490 O O . VAL B 1 177 ? -13.188 -9.391 -9.211 1 98.88 177 VAL B O 1
ATOM 5493 N N . ILE B 1 178 ? -10.977 -9.086 -9.344 1 98.75 178 ILE B N 1
ATOM 5494 C CA . ILE B 1 178 ? -10.805 -9.656 -10.672 1 98.75 178 ILE B CA 1
ATOM 5495 C C . ILE B 1 178 ? -9.766 -10.773 -10.625 1 98.75 178 ILE B C 1
ATOM 5497 O O . ILE B 1 178 ? -8.586 -10.555 -10.922 1 98.75 178 ILE B O 1
ATOM 5501 N N . PRO B 1 179 ? -10.18 -11.969 -10.258 1 98.56 179 PRO B N 1
ATOM 5502 C CA . PRO B 1 179 ? -9.266 -13.102 -10.109 1 98.56 179 PRO B CA 1
ATOM 5503 C C . PRO B 1 179 ? -9.016 -13.852 -11.414 1 98.56 179 PRO B C 1
ATOM 5505 O O . PRO B 1 179 ? -9.789 -13.703 -12.367 1 98.56 179 PRO B O 1
ATOM 5508 N N . PRO B 1 180 ? -7.996 -14.641 -11.508 1 98.06 180 PRO B N 1
ATOM 5509 C CA . PRO B 1 180 ? -7.656 -15.414 -12.703 1 98.06 180 PRO B CA 1
ATOM 5510 C C . PRO B 1 180 ? -8.391 -16.75 -12.766 1 98.06 180 PRO B C 1
ATOM 5512 O O . PRO B 1 180 ? -9.203 -17.062 -11.891 1 98.06 180 PRO B O 1
ATOM 5515 N N . TRP B 1 181 ? -8.07 -17.547 -13.797 1 98.12 181 TRP B N 1
ATOM 5516 C CA . TRP B 1 181 ? -8.773 -18.812 -14.023 1 98.12 181 TRP B CA 1
ATOM 5517 C C . TRP B 1 181 ? -7.922 -20 -13.57 1 98.12 181 TRP B C 1
ATOM 5519 O O . TRP B 1 181 ? -8.422 -21.109 -13.453 1 98.12 181 TRP B O 1
ATOM 5529 N N . ASN B 1 182 ? -6.648 -19.766 -13.305 1 97.88 182 ASN B N 1
ATOM 5530 C CA . ASN B 1 182 ? -5.777 -20.938 -13.156 1 97.88 182 ASN B CA 1
ATOM 5531 C C . ASN B 1 182 ? -5.906 -21.547 -11.766 1 97.8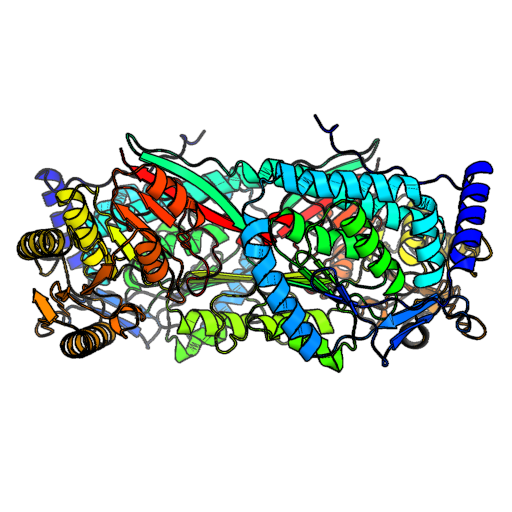8 182 ASN B C 1
ATOM 5533 O O . ASN B 1 182 ? -5.793 -22.766 -11.617 1 97.88 182 ASN B O 1
ATOM 5537 N N . PHE B 1 183 ? -5.992 -20.75 -10.766 1 98.25 183 PHE B N 1
ATOM 5538 C CA . PHE B 1 183 ? -6.48 -21.203 -9.469 1 98.25 183 PHE B CA 1
ATOM 5539 C C . PHE B 1 183 ? -7.898 -20.703 -9.219 1 98.25 183 PHE B C 1
ATOM 5541 O O . PHE B 1 183 ? -8.109 -19.781 -8.414 1 98.25 183 PHE B O 1
ATOM 5548 N N . ALA B 1 184 ? -8.766 -21.453 -9.82 1 98.25 184 ALA B N 1
ATOM 5549 C CA . ALA B 1 184 ? -10.117 -20.969 -10.07 1 98.25 184 ALA B CA 1
ATOM 5550 C C . ALA B 1 184 ? -10.945 -20.969 -8.789 1 98.25 184 ALA B C 1
ATOM 5552 O O . ALA B 1 184 ? -12 -20.344 -8.727 1 98.25 184 ALA B O 1
ATOM 5553 N N . PHE B 1 185 ? -10.523 -21.719 -7.832 1 98.81 185 PHE B N 1
ATOM 5554 C CA . PHE B 1 185 ? -11.211 -21.625 -6.551 1 98.81 185 PHE B CA 1
ATOM 5555 C C . PHE B 1 185 ? -10.367 -20.875 -5.535 1 98.81 185 PHE B C 1
ATOM 5557 O O . PHE B 1 185 ? -10.828 -19.891 -4.945 1 98.81 185 PHE B O 1
ATOM 5564 N N . ALA B 1 186 ? -9.141 -21.234 -5.387 1 98.81 186 ALA B N 1
ATOM 5565 C CA . ALA B 1 186 ? -8.297 -20.703 -4.316 1 98.81 186 ALA B CA 1
ATOM 5566 C C . ALA B 1 186 ? -8.125 -19.203 -4.449 1 98.81 186 ALA B C 1
ATOM 5568 O O . ALA B 1 186 ? -8.383 -18.453 -3.504 1 98.81 186 ALA B O 1
ATOM 5569 N N . ILE B 1 187 ? -7.664 -18.75 -5.598 1 98.75 187 ILE B N 1
ATOM 5570 C CA . ILE B 1 187 ? -7.398 -17.312 -5.766 1 98.75 187 ILE B CA 1
ATOM 5571 C C . ILE B 1 187 ? -8.719 -16.547 -5.766 1 98.75 187 ILE B C 1
ATOM 5573 O O . ILE B 1 187 ? -8.805 -15.461 -5.188 1 98.75 187 ILE B O 1
ATOM 5577 N N . VAL B 1 188 ? -9.75 -17.094 -6.383 1 98.88 188 VAL B N 1
ATOM 5578 C CA . VAL B 1 188 ? -11.07 -16.469 -6.336 1 98.88 188 VAL B CA 1
ATOM 5579 C C . VAL B 1 188 ? -11.516 -16.328 -4.883 1 98.88 188 VAL B C 1
ATOM 5581 O O . VAL B 1 188 ? -11.945 -15.242 -4.465 1 98.88 188 VAL B O 1
ATOM 5584 N N . CYS B 1 189 ? -11.375 -17.391 -4.152 1 98.88 189 CYS B N 1
ATOM 5585 C CA . CYS B 1 189 ? -11.781 -17.406 -2.754 1 98.88 189 CYS B CA 1
ATOM 5586 C C . CYS B 1 189 ? -10.953 -16.438 -1.925 1 98.88 189 CYS B C 1
ATOM 5588 O O . CYS B 1 189 ? -11.5 -15.539 -1.286 1 98.88 189 CYS B O 1
ATOM 5590 N N . GLY B 1 190 ? -9.672 -16.594 -2.004 1 98.81 190 GLY B N 1
ATOM 5591 C CA . GLY B 1 190 ? -8.781 -15.781 -1.182 1 98.81 190 GLY B CA 1
ATOM 5592 C C . GLY B 1 190 ? -8.93 -14.289 -1.441 1 98.81 190 GLY B C 1
ATOM 5593 O O . GLY B 1 190 ? -9.008 -13.5 -0.501 1 98.81 190 GLY B O 1
ATOM 5594 N N . THR B 1 191 ? -8.961 -13.883 -2.729 1 98.88 191 THR B N 1
ATOM 5595 C CA . THR B 1 191 ? -9.016 -12.469 -3.084 1 98.88 191 THR B CA 1
ATOM 5596 C C . THR B 1 191 ? -10.391 -11.891 -2.76 1 98.88 191 THR B C 1
ATOM 5598 O O . THR B 1 191 ? -10.539 -10.672 -2.613 1 98.88 191 THR B O 1
ATOM 5601 N N . THR B 1 192 ? -11.406 -12.719 -2.648 1 98.94 192 THR B N 1
ATOM 5602 C CA . THR B 1 192 ? -12.766 -12.273 -2.361 1 98.94 192 THR B CA 1
ATOM 5603 C C . THR B 1 192 ? -12.984 -12.148 -0.857 1 98.94 192 THR B C 1
ATOM 5605 O O . THR B 1 192 ? -13.469 -11.117 -0.381 1 98.94 192 THR B O 1
ATOM 5608 N N . VAL B 1 193 ? -12.539 -13.125 -0.088 1 98.94 193 VAL B N 1
ATOM 5609 C CA . VAL B 1 193 ? -12.938 -13.188 1.312 1 98.94 193 VAL B CA 1
ATOM 5610 C C . VAL B 1 193 ? -12.023 -12.297 2.152 1 98.94 193 VAL B C 1
ATOM 5612 O O . VAL B 1 193 ? -12.391 -11.891 3.258 1 98.94 193 VAL B O 1
ATOM 5615 N N . ALA B 1 194 ? -10.828 -11.977 1.652 1 98.94 194 ALA B N 1
ATOM 5616 C CA . ALA B 1 194 ? -9.93 -11.102 2.396 1 98.94 194 ALA B CA 1
ATOM 5617 C C . ALA B 1 194 ? -10.57 -9.734 2.633 1 98.94 194 ALA B C 1
ATOM 5619 O O . ALA B 1 194 ? -10.75 -9.312 3.779 1 98.94 194 ALA B O 1
ATOM 5620 N N . PRO B 1 195 ? -10.984 -9.031 1.563 1 98.94 195 PRO B N 1
ATOM 5621 C CA . PRO B 1 195 ? -11.656 -7.754 1.826 1 98.94 195 PRO B CA 1
ATOM 5622 C C . PRO B 1 195 ? -12.977 -7.918 2.566 1 98.94 195 PRO B C 1
ATOM 5624 O O . PRO B 1 195 ? -13.367 -7.051 3.352 1 98.94 195 PRO B O 1
ATOM 5627 N N . ILE B 1 196 ? -13.672 -9.031 2.352 1 98.94 196 ILE B N 1
ATOM 5628 C CA . ILE B 1 196 ? 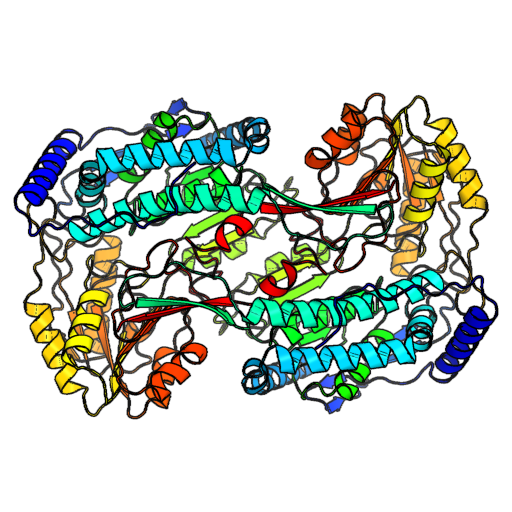-14.969 -9.234 2.988 1 98.94 196 ILE B CA 1
ATOM 5629 C C . ILE B 1 196 ? -14.789 -9.328 4.504 1 98.94 196 ILE B C 1
ATOM 5631 O O . ILE B 1 196 ? -15.469 -8.625 5.258 1 98.94 196 ILE B O 1
ATOM 5635 N N . VAL B 1 197 ? -13.836 -10.141 4.961 1 98.94 197 VAL B N 1
ATOM 5636 C CA . VAL B 1 197 ? -13.664 -10.328 6.395 1 98.94 197 VAL B CA 1
ATOM 5637 C C . VAL B 1 197 ? -13.102 -9.055 7.02 1 98.94 197 VAL B C 1
ATOM 5639 O O . VAL B 1 197 ? -13.289 -8.797 8.211 1 98.94 197 VAL B O 1
ATOM 5642 N N . ALA B 1 198 ? -12.438 -8.203 6.207 1 98.88 198 ALA B N 1
ATOM 5643 C CA . ALA B 1 198 ? -11.93 -6.91 6.652 1 98.88 198 ALA B CA 1
ATOM 5644 C C . ALA B 1 198 ? -13.055 -5.891 6.77 1 98.88 198 ALA B C 1
ATOM 5646 O O . ALA B 1 198 ? -12.836 -4.762 7.215 1 98.88 198 ALA B O 1
ATOM 5647 N N . GLY B 1 199 ? -14.25 -6.266 6.289 1 98.81 199 GLY B N 1
ATOM 5648 C CA . GLY B 1 199 ? -15.422 -5.43 6.496 1 98.81 199 GLY B CA 1
ATOM 5649 C C . GLY B 1 199 ? -15.875 -4.723 5.234 1 98.81 199 GLY B C 1
ATOM 5650 O O . GLY B 1 199 ? -16.703 -3.816 5.293 1 98.81 199 GLY B O 1
ATOM 5651 N N . ASN B 1 200 ? -15.336 -5.078 4.059 1 98.94 200 ASN B N 1
ATOM 5652 C CA . ASN B 1 200 ? -15.648 -4.41 2.797 1 98.94 200 ASN B CA 1
ATOM 5653 C C . ASN B 1 200 ? -16.578 -5.262 1.928 1 98.94 200 ASN B C 1
ATOM 5655 O O . ASN B 1 200 ? -16.422 -6.484 1.863 1 98.94 200 ASN B O 1
ATOM 5659 N N . PRO B 1 201 ? -17.531 -4.676 1.23 1 98.94 201 PRO B N 1
ATOM 5660 C CA . PRO B 1 201 ? -18.25 -5.41 0.187 1 98.94 201 PRO B CA 1
ATOM 5661 C C . PRO B 1 201 ? -17.406 -5.602 -1.078 1 98.94 201 PRO B C 1
ATOM 5663 O O . PRO B 1 201 ? -16.469 -4.84 -1.326 1 98.94 201 PRO B O 1
ATOM 5666 N N . VAL B 1 202 ? -17.828 -6.602 -1.841 1 98.94 202 VAL B N 1
ATOM 5667 C CA . VAL B 1 202 ? -17.016 -6.961 -3.002 1 98.94 202 VAL B CA 1
ATOM 5668 C C . VAL B 1 202 ? -17.922 -7.16 -4.219 1 98.94 202 VAL B C 1
ATOM 5670 O O . VAL B 1 202 ? -19 -7.766 -4.109 1 98.94 202 VAL B O 1
ATOM 5673 N N . LEU B 1 203 ? -17.578 -6.574 -5.309 1 98.94 203 LEU B N 1
ATOM 5674 C CA . LEU B 1 203 ? -18.031 -7.012 -6.625 1 98.94 203 LEU B CA 1
ATOM 5675 C C . LEU B 1 203 ? -17.031 -7.973 -7.258 1 98.94 203 LEU B C 1
ATOM 5677 O O . LEU B 1 203 ? -15.922 -7.574 -7.602 1 98.94 203 LEU B O 1
ATOM 5681 N N . LEU B 1 204 ? -17.438 -9.188 -7.391 1 98.94 204 LEU B N 1
ATOM 5682 C CA . LEU B 1 204 ? -16.578 -10.234 -7.941 1 98.94 204 LEU B CA 1
ATOM 5683 C C . LEU B 1 204 ? -16.828 -10.422 -9.43 1 98.94 204 LEU B C 1
ATOM 5685 O O . LEU B 1 204 ? -17.938 -10.789 -9.836 1 98.94 204 LEU B O 1
ATOM 5689 N N . LYS B 1 205 ? -15.945 -10.086 -10.25 1 98.88 205 LYS B N 1
ATOM 5690 C CA . LYS B 1 205 ? -15.953 -10.414 -11.68 1 98.88 205 LYS B CA 1
ATOM 5691 C C . LYS B 1 205 ? -14.969 -11.539 -11.984 1 98.88 205 LYS B C 1
ATOM 5693 O O . LYS B 1 205 ? -13.812 -11.289 -12.328 1 98.88 205 LYS B O 1
ATOM 5698 N N . PRO B 1 206 ? -15.367 -12.773 -12 1 98.31 206 PRO B N 1
ATOM 5699 C CA . PRO B 1 206 ? -14.461 -13.898 -12.25 1 98.31 206 PRO B CA 1
ATOM 5700 C C . PRO B 1 206 ? -14.008 -13.977 -13.703 1 98.31 206 PRO B C 1
ATOM 5702 O O . PRO B 1 206 ? -14.547 -13.266 -14.562 1 98.31 206 PRO B O 1
ATOM 5705 N N . SER B 1 207 ? -12.977 -14.766 -13.961 1 97.88 207 SER B N 1
ATOM 5706 C CA . SER B 1 207 ? -12.547 -15.023 -15.328 1 97.88 207 SER B CA 1
ATOM 5707 C C . SER B 1 207 ? -13.664 -15.68 -16.141 1 97.88 207 SER B C 1
ATOM 5709 O O . SER B 1 207 ? -14.406 -16.516 -15.617 1 97.88 207 SER B O 1
ATOM 5711 N N . GLU B 1 208 ? -13.719 -15.367 -17.375 1 96.75 208 GLU B N 1
ATOM 5712 C CA . GLU B 1 208 ? -14.711 -15.945 -18.281 1 96.75 208 GLU B CA 1
ATOM 5713 C C . GLU B 1 208 ? -14.422 -17.422 -18.547 1 96.75 208 GLU B C 1
ATOM 5715 O O . GLU B 1 208 ? -15.297 -18.141 -19.031 1 96.75 208 GLU B O 1
ATOM 5720 N N . ASN B 1 209 ? -13.234 -17.859 -18.188 1 97.06 209 ASN B N 1
ATOM 5721 C CA . ASN B 1 209 ? -12.828 -19.219 -18.5 1 97.06 209 ASN B CA 1
ATOM 5722 C C . ASN B 1 209 ? -13.273 -20.203 -17.422 1 97.06 209 ASN B C 1
ATOM 5724 O O . ASN B 1 209 ? -13.328 -21.422 -17.656 1 97.06 209 ASN B O 1
ATOM 5728 N N . THR B 1 210 ? -13.547 -19.703 -16.203 1 98.38 210 THR B N 1
ATOM 5729 C CA . THR B 1 210 ? -13.93 -20.578 -15.109 1 98.38 210 THR B CA 1
ATOM 5730 C C . THR B 1 210 ? -15 -19.938 -14.242 1 98.38 210 THR B C 1
ATOM 5732 O O . THR B 1 210 ? -14.852 -19.844 -13.016 1 98.38 210 THR B O 1
ATOM 5735 N N . PRO B 1 211 ? -16.062 -19.5 -14.773 1 98.44 211 PRO B N 1
ATOM 5736 C CA . PRO B 1 211 ? -17.062 -18.75 -14.008 1 98.44 211 PRO B CA 1
ATOM 5737 C C . PRO B 1 211 ? -17.938 -19.641 -13.141 1 98.44 211 PRO B C 1
ATOM 5739 O O . PRO B 1 211 ? -18.562 -19.156 -12.195 1 98.44 211 PRO B O 1
ATOM 5742 N N . VAL B 1 212 ? -18.047 -20.969 -13.469 1 98.81 212 VAL B N 1
ATOM 5743 C CA . VAL B 1 212 ? -18.984 -21.844 -12.773 1 98.81 212 VAL B CA 1
ATOM 5744 C C . VAL B 1 212 ? -18.469 -22.156 -11.375 1 98.81 212 VAL B C 1
ATOM 5746 O O . VAL B 1 212 ? -19.203 -22.031 -10.391 1 98.81 212 VAL B O 1
ATOM 5749 N N . ILE B 1 213 ? -17.203 -22.531 -11.297 1 98.69 213 ILE B N 1
ATOM 5750 C CA . ILE B 1 213 ? -16.609 -22.828 -9.992 1 98.69 213 ILE B CA 1
ATOM 5751 C C . ILE B 1 213 ? -16.609 -21.562 -9.141 1 98.69 213 ILE B C 1
ATOM 5753 O O . ILE B 1 213 ? -16.766 -21.641 -7.918 1 98.69 213 ILE B O 1
ATOM 5757 N N . ALA B 1 214 ? -16.453 -20.375 -9.734 1 98.75 214 ALA B N 1
ATOM 5758 C CA . ALA B 1 214 ? -16.562 -19.125 -8.992 1 98.75 214 ALA B CA 1
ATOM 5759 C C . ALA B 1 214 ? -17.953 -18.938 -8.391 1 98.75 214 ALA B C 1
ATOM 5761 O O . ALA B 1 214 ? -18.078 -18.484 -7.258 1 98.75 214 ALA B O 1
ATOM 5762 N N . TYR B 1 215 ? -18.969 -19.312 -9.133 1 98.81 215 TYR B N 1
ATOM 5763 C CA . TYR B 1 215 ? -20.344 -19.234 -8.641 1 98.81 215 TYR B CA 1
ATOM 5764 C C . TYR B 1 215 ? -20.547 -20.141 -7.434 1 98.81 215 TYR B C 1
ATOM 5766 O O . TYR B 1 215 ? -21.312 -19.812 -6.52 1 98.81 215 TYR B O 1
ATOM 5774 N N . LYS B 1 216 ? -19.875 -21.297 -7.445 1 98.81 216 LYS B N 1
ATOM 5775 C CA . LYS B 1 216 ? -20 -22.219 -6.316 1 98.81 216 LYS B CA 1
ATOM 5776 C C . LYS B 1 216 ? -19.531 -21.562 -5.02 1 98.81 216 LYS B C 1
ATOM 5778 O O . LYS B 1 216 ? -20.062 -21.859 -3.943 1 98.81 216 LYS B O 1
ATOM 5783 N N . LEU B 1 217 ? -18.516 -20.656 -5.094 1 98.88 217 LEU B N 1
ATOM 5784 C CA . LEU B 1 217 ? -18.109 -19.891 -3.916 1 98.88 217 LEU B CA 1
ATOM 5785 C C . LEU B 1 217 ? -19.25 -19.016 -3.432 1 98.88 217 LEU B C 1
ATOM 5787 O O . LEU B 1 217 ? -19.469 -18.875 -2.225 1 98.88 217 LEU B O 1
ATOM 5791 N N . VAL B 1 218 ? -19.938 -18.359 -4.352 1 98.81 218 VAL B N 1
ATOM 5792 C CA . VAL B 1 218 ? -21.062 -17.5 -4.016 1 98.81 218 VAL B CA 1
ATOM 5793 C C . VAL B 1 218 ? -22.109 -18.297 -3.242 1 98.81 218 VAL B C 1
ATOM 5795 O O . VAL B 1 218 ? -22.594 -17.844 -2.195 1 98.81 218 VAL B O 1
ATOM 5798 N N . GLU B 1 219 ? -22.406 -19.516 -3.77 1 98.75 219 GLU B N 1
ATOM 5799 C CA . GLU B 1 219 ? -23.375 -20.391 -3.109 1 98.75 219 GLU B CA 1
ATOM 5800 C C . GLU B 1 219 ? -22.938 -20.719 -1.684 1 98.75 219 GLU B C 1
ATOM 5802 O O . GLU B 1 219 ? -23.75 -20.688 -0.76 1 98.75 219 GLU B O 1
ATOM 5807 N N . VAL B 1 220 ? -21.688 -21.016 -1.52 1 98.81 220 VAL B N 1
ATOM 5808 C CA . VAL B 1 220 ? -21.141 -21.391 -0.218 1 98.81 220 VAL B CA 1
ATOM 5809 C C . VAL B 1 220 ? -21.281 -20.219 0.755 1 98.81 220 VAL B C 1
ATOM 5811 O O . VAL B 1 220 ? -21.688 -20.406 1.902 1 98.81 220 VAL B O 1
ATOM 5814 N N . LEU B 1 221 ? -20.906 -19 0.315 1 98.88 221 LEU B N 1
ATOM 5815 C CA . LEU B 1 221 ? -20.922 -17.844 1.197 1 98.88 221 LEU B CA 1
ATOM 5816 C C . LEU B 1 221 ? -22.359 -17.453 1.56 1 98.88 221 LEU B C 1
ATOM 5818 O O . LEU B 1 221 ? -22.625 -17.031 2.684 1 98.88 221 LEU B O 1
ATOM 5822 N N . GLU B 1 222 ? -23.266 -17.609 0.611 1 98.56 222 GLU B N 1
ATOM 5823 C CA . GLU B 1 222 ? -24.672 -17.438 0.929 1 98.56 222 GLU B CA 1
ATOM 5824 C C . GLU B 1 222 ? -25.141 -18.438 1.985 1 98.56 222 GLU B C 1
ATOM 5826 O O . GLU B 1 222 ? -25.781 -18.062 2.963 1 98.56 222 GLU B O 1
ATOM 5831 N N . GLU B 1 223 ? -24.781 -19.719 1.738 1 98.56 223 GLU B N 1
ATOM 5832 C CA . GLU B 1 223 ? -25.125 -20.781 2.676 1 98.56 223 GLU B CA 1
ATOM 5833 C C . GLU B 1 223 ? -24.516 -20.531 4.051 1 98.56 223 GLU B C 1
ATOM 5835 O O . GLU B 1 223 ? -25.125 -20.859 5.074 1 98.56 223 GLU B O 1
ATOM 5840 N N . ALA B 1 224 ? -23.359 -19.938 4.074 1 98.75 224 ALA B N 1
ATOM 5841 C CA . ALA B 1 224 ? -22.641 -19.672 5.312 1 98.75 224 ALA B CA 1
ATOM 5842 C C . ALA B 1 224 ? -23.25 -18.5 6.066 1 98.75 224 ALA B C 1
ATOM 5844 O O . ALA B 1 224 ? -22.891 -18.25 7.219 1 98.75 224 ALA B O 1
ATOM 5845 N N . GLY B 1 225 ? -24.094 -17.703 5.426 1 98.5 225 GLY B N 1
ATOM 5846 C CA . GLY B 1 225 ? -24.797 -16.656 6.121 1 98.5 225 GLY B CA 1
ATOM 5847 C C . GLY B 1 225 ? -24.266 -15.266 5.809 1 98.5 225 GLY B C 1
ATOM 5848 O O . GLY B 1 225 ? -24.5 -14.32 6.559 1 98.5 225 GLY B O 1
ATOM 5849 N N . LEU B 1 226 ? -23.531 -15.109 4.746 1 98.88 226 LEU B N 1
ATOM 5850 C CA . LEU B 1 226 ? -23.078 -13.773 4.355 1 98.88 226 LEU B CA 1
ATOM 5851 C C . LEU B 1 226 ? -24.25 -12.875 4.023 1 98.88 226 LEU B C 1
ATOM 5853 O O . LEU B 1 226 ? -25.125 -13.25 3.238 1 98.88 226 LEU B O 1
ATOM 5857 N N . PRO B 1 227 ? -24.297 -11.672 4.594 1 98.81 227 PRO B N 1
ATOM 5858 C CA . PRO B 1 227 ? -25.422 -10.781 4.324 1 98.81 227 PRO B CA 1
ATOM 5859 C C . PRO B 1 227 ? -25.531 -10.398 2.85 1 98.81 227 PRO B C 1
ATOM 5861 O O . PRO B 1 227 ? -24.516 -10.305 2.154 1 98.81 227 PRO B O 1
ATOM 5864 N N . LYS B 1 228 ? -26.797 -10.148 2.412 1 98.62 228 LYS B N 1
ATOM 5865 C CA . LYS B 1 228 ? -27.047 -9.711 1.042 1 98.62 228 LYS B CA 1
ATOM 5866 C C . LYS B 1 228 ? -26.297 -8.43 0.725 1 98.62 228 LYS B C 1
ATOM 5868 O O . LYS B 1 228 ? -26.156 -7.551 1.578 1 98.62 228 LYS B O 1
ATOM 5873 N N . GLY B 1 229 ? -25.75 -8.336 -0.445 1 98.75 229 GLY B N 1
ATOM 5874 C CA . GLY B 1 229 ? -25.109 -7.121 -0.919 1 98.75 229 GLY B CA 1
ATOM 5875 C C . GLY B 1 229 ? -23.641 -7.055 -0.568 1 98.75 229 GLY B C 1
ATOM 5876 O O . GLY B 1 229 ? -22.891 -6.25 -1.133 1 98.75 229 GLY B O 1
ATOM 5877 N N . VAL B 1 230 ? -23.094 -7.852 0.417 1 98.94 230 VAL B N 1
ATOM 5878 C CA . VAL B 1 230 ? -21.688 -7.863 0.781 1 98.94 230 VAL B CA 1
ATOM 5879 C C . VAL B 1 230 ? -20.859 -8.469 -0.354 1 98.94 230 VAL B C 1
ATOM 5881 O O . VAL B 1 230 ? -19.766 -8 -0.648 1 98.94 230 VAL B O 1
ATOM 5884 N N . LEU B 1 231 ? -21.406 -9.469 -0.95 1 98.94 231 LEU B N 1
ATOM 5885 C CA . LEU B 1 231 ? -20.828 -10.023 -2.17 1 98.94 231 LEU B CA 1
ATOM 5886 C C . LEU B 1 231 ? -21.797 -9.891 -3.338 1 98.94 231 LEU B C 1
ATOM 5888 O O . LEU B 1 231 ? -22.969 -10.258 -3.221 1 98.94 231 LEU B O 1
ATOM 5892 N N . ASN B 1 232 ? -21.391 -9.305 -4.367 1 98.94 232 ASN B N 1
ATOM 5893 C CA . ASN B 1 232 ? -22.094 -9.258 -5.645 1 98.94 232 ASN B CA 1
ATOM 5894 C C . ASN B 1 232 ? -21.312 -9.969 -6.742 1 98.94 232 ASN B C 1
ATOM 5896 O O . ASN B 1 232 ? -20.141 -9.688 -6.953 1 98.94 232 ASN B O 1
ATOM 5900 N N . PHE B 1 233 ? -21.922 -10.969 -7.344 1 98.94 233 PHE B N 1
ATOM 5901 C CA . PHE B 1 233 ? -21.312 -11.773 -8.406 1 98.94 233 PHE B CA 1
ATOM 5902 C C . PHE B 1 233 ? -21.703 -11.227 -9.773 1 98.94 233 PHE B C 1
ATOM 5904 O O . PHE B 1 233 ? -22.859 -11.32 -10.188 1 98.94 233 PHE B O 1
ATOM 5911 N N . VAL B 1 234 ? -20.672 -10.656 -10.508 1 98.88 234 VAL B N 1
ATOM 5912 C CA . VAL B 1 234 ? -21 -9.922 -11.727 1 98.88 234 VAL B CA 1
ATOM 5913 C C . VAL B 1 234 ? -20.062 -10.336 -12.859 1 98.88 234 VAL B C 1
ATOM 5915 O O . VAL B 1 234 ? -19.359 -9.508 -13.43 1 98.88 234 VAL B O 1
ATOM 5918 N N . PRO B 1 235 ? -20.125 -11.617 -13.281 1 98.75 235 PRO B N 1
ATOM 5919 C CA . PRO B 1 235 ? -19.375 -12.008 -14.484 1 98.75 235 PRO B CA 1
ATOM 5920 C C . PRO B 1 235 ? -19.812 -11.242 -15.727 1 98.75 235 PRO B C 1
ATOM 5922 O O . PRO B 1 235 ? -20.984 -10.859 -15.844 1 98.75 235 PRO B O 1
ATOM 5925 N N . GLY B 1 236 ? -18.891 -11.023 -16.594 1 97.56 236 GLY B N 1
ATOM 5926 C CA . GLY B 1 236 ? -19.203 -10.328 -17.828 1 97.56 236 GLY B CA 1
ATOM 5927 C C . GLY B 1 236 ? -18.016 -10.172 -18.75 1 97.56 236 GLY B C 1
ATOM 5928 O O . GLY B 1 236 ? -16.922 -10.648 -18.453 1 97.56 236 GLY B O 1
ATOM 5929 N N . ASP B 1 237 ? -18.297 -9.578 -19.875 1 95.44 237 ASP B N 1
ATOM 5930 C CA . ASP B 1 237 ? -17.266 -9.32 -20.875 1 95.44 237 ASP B CA 1
ATOM 5931 C C . ASP B 1 237 ? -16.281 -8.258 -20.375 1 95.44 237 ASP B C 1
ATOM 5933 O O . ASP B 1 237 ? -16.672 -7.125 -20.094 1 95.44 237 ASP B O 1
ATOM 5937 N N . PRO B 1 238 ? -15.023 -8.656 -20.312 1 92.5 238 PRO B N 1
ATOM 5938 C CA . PRO B 1 238 ? -14.031 -7.684 -19.859 1 92.5 238 PRO B CA 1
ATOM 5939 C C . PRO B 1 238 ? -14.062 -6.391 -20.656 1 92.5 238 PRO B C 1
ATOM 5941 O O . PRO B 1 238 ? -13.859 -5.309 -20.109 1 92.5 238 PRO B O 1
ATOM 5944 N N . ALA B 1 239 ? -14.266 -6.406 -21.922 1 92.62 239 ALA B N 1
ATOM 5945 C CA . ALA B 1 239 ? -14.281 -5.23 -22.797 1 92.62 239 ALA B CA 1
ATOM 5946 C C . ALA B 1 239 ? -15.445 -4.309 -22.438 1 92.62 239 ALA B C 1
ATOM 5948 O O . ALA B 1 239 ? -15.367 -3.094 -22.625 1 92.62 239 ALA B O 1
ATOM 5949 N N . GLU B 1 240 ? -16.438 -4.941 -21.875 1 93.19 240 GLU B N 1
ATOM 5950 C CA . GLU B 1 240 ? -17.641 -4.168 -21.594 1 93.19 240 GLU B CA 1
ATOM 5951 C C . GLU B 1 240 ? -17.609 -3.598 -20.172 1 93.19 240 GLU B C 1
ATOM 5953 O O . GLU B 1 240 ? -17.953 -2.428 -19.969 1 93.19 240 GLU B O 1
ATOM 5958 N N . ILE B 1 241 ? -17.25 -4.402 -19.234 1 97.25 241 ILE B N 1
ATOM 5959 C CA . ILE B 1 241 ? -17.469 -3.949 -17.859 1 97.25 241 ILE B CA 1
ATOM 5960 C C . ILE B 1 241 ? -16.141 -3.875 -17.109 1 97.25 241 ILE B C 1
ATOM 5962 O O . ILE B 1 241 ? -16.078 -3.33 -16.016 1 97.25 241 ILE B O 1
ATOM 5966 N N . GLY B 1 242 ? -15.07 -4.434 -17.703 1 96.88 242 GLY B N 1
ATOM 5967 C CA . GLY B 1 242 ? -13.797 -4.48 -17 1 96.88 242 GLY B CA 1
ATOM 5968 C C . GLY B 1 242 ? -13.297 -3.109 -16.578 1 96.88 242 GLY B C 1
ATOM 5969 O O . GLY B 1 242 ? -13.102 -2.85 -15.391 1 96.88 242 GLY B O 1
ATOM 5970 N N . ASP B 1 243 ? -13.109 -2.246 -17.547 1 97.31 243 ASP B N 1
ATOM 5971 C CA . ASP B 1 243 ? -12.656 -0.886 -17.281 1 97.31 243 ASP B CA 1
ATOM 5972 C C . ASP B 1 243 ? -13.672 -0.122 -16.438 1 97.31 243 ASP B C 1
ATOM 5974 O O . ASP B 1 243 ? -13.297 0.699 -15.594 1 97.31 243 ASP B O 1
ATOM 5978 N N . TYR B 1 244 ? -14.922 -0.4 -16.672 1 98.44 244 TYR B N 1
ATOM 5979 C CA . TYR B 1 244 ? -15.984 0.303 -15.969 1 98.44 244 TYR B CA 1
ATOM 5980 C C . TYR B 1 244 ? -15.922 0.024 -14.469 1 98.44 244 TYR B C 1
ATOM 5982 O O . TYR B 1 244 ? -16.094 0.934 -13.656 1 98.44 244 TYR B O 1
ATOM 5990 N N . LEU B 1 245 ? -15.68 -1.208 -14.102 1 98.81 245 LEU B N 1
ATOM 5991 C CA . LEU B 1 245 ? -15.523 -1.601 -12.703 1 98.81 245 LEU B CA 1
ATOM 5992 C C . LEU B 1 245 ? -14.375 -0.843 -12.055 1 98.81 245 LEU B C 1
ATOM 5994 O O . LEU B 1 245 ? -14.5 -0.357 -10.93 1 98.81 245 LEU B O 1
ATOM 5998 N N . VAL B 1 246 ? -13.258 -0.705 -12.773 1 98.5 246 VAL B N 1
ATOM 5999 C CA . VAL B 1 246 ? -12.039 -0.084 -12.273 1 98.5 246 VAL B CA 1
ATOM 6000 C C . VAL B 1 246 ? -12.234 1.428 -12.172 1 98.5 246 VAL B C 1
ATOM 6002 O O . VAL B 1 246 ? -11.836 2.045 -11.18 1 98.5 246 VAL B O 1
ATOM 6005 N N . ASP B 1 247 ? -12.922 1.992 -13.117 1 98.25 247 ASP B N 1
ATOM 6006 C CA . ASP B 1 247 ? -13.078 3.439 -13.234 1 98.25 247 ASP B CA 1
ATOM 6007 C C . ASP B 1 247 ? -14.164 3.957 -12.289 1 98.25 247 ASP B C 1
ATOM 6009 O O . ASP B 1 247 ? -14.234 5.156 -12.016 1 98.25 247 ASP B O 1
ATOM 6013 N N . HIS B 1 248 ? -15.039 3.104 -11.812 1 98.75 248 HIS B N 1
ATOM 6014 C CA . HIS B 1 248 ? -16.219 3.535 -11.078 1 98.75 248 HIS B CA 1
ATOM 6015 C C . HIS B 1 248 ? -15.844 4.348 -9.844 1 98.75 248 HIS B C 1
ATOM 6017 O O . HIS B 1 248 ? -14.93 3.973 -9.109 1 98.75 248 HIS B O 1
ATOM 6023 N N . LYS B 1 249 ? -16.578 5.422 -9.586 1 98.19 249 LYS B N 1
ATOM 6024 C CA . LYS B 1 249 ? -16.234 6.367 -8.531 1 98.19 249 LYS B CA 1
ATOM 6025 C C . LYS B 1 249 ? -16.359 5.719 -7.152 1 98.19 249 LYS B C 1
ATOM 6027 O O . LYS B 1 249 ? -15.742 6.176 -6.188 1 98.19 249 LYS B O 1
ATOM 6032 N N . ASP B 1 250 ? -17.188 4.641 -7.043 1 98.5 250 ASP B N 1
ATOM 6033 C CA . ASP B 1 250 ? -17.453 4.031 -5.742 1 98.5 250 ASP B CA 1
ATOM 6034 C C . ASP B 1 250 ? -16.5 2.861 -5.484 1 98.5 250 ASP B C 1
ATOM 6036 O O . ASP B 1 250 ? -16.578 2.213 -4.438 1 98.5 250 ASP B O 1
ATOM 6040 N N . THR B 1 251 ? -15.602 2.568 -6.48 1 98.88 251 THR B N 1
ATOM 6041 C CA . THR B 1 251 ? -14.578 1.549 -6.258 1 98.88 251 THR B CA 1
ATOM 6042 C C . THR B 1 251 ? -13.508 2.061 -5.301 1 98.88 251 THR B C 1
ATOM 6044 O O . THR B 1 251 ? -12.797 3.018 -5.617 1 98.88 251 THR B O 1
ATOM 6047 N N . HIS B 1 252 ? -13.383 1.376 -4.16 1 98.75 252 HIS B N 1
ATOM 6048 C CA . HIS B 1 252 ? -12.391 1.797 -3.178 1 98.75 252 HIS B CA 1
ATOM 6049 C C . HIS B 1 252 ? -11.094 1.018 -3.336 1 98.75 252 HIS B C 1
ATOM 6051 O O . HIS B 1 252 ? -10.031 1.491 -2.936 1 98.75 252 HIS B O 1
ATOM 6057 N N . PHE B 1 253 ? -11.141 -0.205 -3.832 1 98.88 253 PHE B N 1
ATOM 6058 C CA . PHE B 1 253 ? -9.953 -1.019 -4.066 1 98.88 253 PHE B CA 1
ATOM 6059 C C . PHE B 1 253 ? -10.164 -1.953 -5.254 1 98.88 253 PHE B C 1
ATOM 6061 O O . PHE B 1 253 ? -11.305 -2.252 -5.617 1 98.88 253 PHE B O 1
ATOM 6068 N N . ILE B 1 254 ? -9.125 -2.336 -5.898 1 98.88 254 ILE B N 1
ATOM 6069 C CA . ILE B 1 254 ? -9.094 -3.367 -6.93 1 98.88 254 ILE B CA 1
ATOM 6070 C C . ILE B 1 254 ? -8.125 -4.477 -6.527 1 98.88 254 ILE B C 1
ATOM 6072 O O . ILE B 1 254 ? -6.941 -4.227 -6.309 1 98.88 254 ILE B O 1
ATOM 6076 N N . ASN B 1 255 ? -8.617 -5.613 -6.285 1 98.81 255 ASN B N 1
ATOM 6077 C CA . ASN B 1 255 ? -7.844 -6.828 -6.043 1 98.81 255 ASN B CA 1
ATOM 6078 C C . ASN B 1 255 ? -7.746 -7.691 -7.297 1 98.81 255 ASN B C 1
ATOM 6080 O O . ASN B 1 255 ? -8.711 -8.367 -7.668 1 98.81 255 ASN B O 1
ATOM 6084 N N . PHE B 1 256 ? -6.582 -7.594 -7.93 1 98.75 256 PHE B N 1
ATOM 6085 C CA . PHE B 1 256 ? -6.414 -8.164 -9.258 1 98.75 256 PHE B CA 1
ATOM 6086 C C . PHE B 1 256 ? -5.309 -9.219 -9.258 1 98.75 256 PHE B C 1
ATOM 6088 O O . PHE B 1 256 ? -4.254 -9.016 -8.648 1 98.75 256 PHE B O 1
ATOM 6095 N N . THR B 1 257 ? -5.543 -10.336 -9.836 1 98.56 257 THR B N 1
ATOM 6096 C CA . THR B 1 257 ? -4.527 -11.312 -10.211 1 98.56 257 THR B CA 1
ATOM 6097 C C . THR B 1 257 ? -4.66 -11.688 -11.688 1 98.56 257 THR B C 1
ATOM 6099 O O . THR B 1 257 ? -5.734 -12.094 -12.133 1 98.56 257 THR B O 1
ATOM 6102 N N . GLY B 1 258 ? -3.629 -11.516 -12.477 1 97.56 258 GLY B N 1
ATOM 6103 C CA . GLY B 1 258 ? -3.686 -11.828 -13.898 1 97.56 258 GLY B CA 1
ATOM 6104 C C . GLY B 1 258 ? -2.432 -11.43 -14.648 1 97.56 258 GLY B C 1
ATOM 6105 O O . GLY B 1 258 ? -1.326 -11.5 -14.102 1 97.56 258 GLY B O 1
ATOM 6106 N N . SER B 1 259 ? -2.574 -11.078 -15.898 1 96.69 259 SER B N 1
ATOM 6107 C CA . SER B 1 259 ? -1.428 -10.812 -16.766 1 96.69 259 SER B CA 1
ATOM 6108 C C . SER B 1 259 ? -0.804 -9.461 -16.453 1 96.69 259 SER B C 1
ATOM 6110 O O . SER B 1 259 ? -1.475 -8.562 -15.93 1 96.69 259 SER B O 1
ATOM 6112 N N . ARG B 1 260 ? 0.464 -9.312 -16.797 1 96.44 260 ARG B N 1
ATOM 6113 C CA . ARG B 1 260 ? 1.188 -8.055 -16.672 1 96.44 260 ARG B CA 1
ATOM 6114 C C . ARG B 1 260 ? 0.479 -6.934 -17.422 1 96.44 260 ARG B C 1
ATOM 6116 O O . ARG B 1 260 ? 0.298 -5.84 -16.891 1 96.44 260 ARG B O 1
ATOM 6123 N N . ALA B 1 261 ? 0.076 -7.215 -18.609 1 96.5 261 ALA B N 1
ATOM 6124 C CA . ALA B 1 261 ? -0.536 -6.191 -19.453 1 96.5 261 ALA B CA 1
ATOM 6125 C C . ALA B 1 261 ? -1.809 -5.645 -18.828 1 96.5 261 ALA B C 1
ATOM 6127 O O . ALA B 1 261 ? -1.998 -4.426 -18.75 1 96.5 261 ALA B O 1
ATOM 6128 N N . THR B 1 262 ? -2.668 -6.539 -18.359 1 97 262 THR B N 1
ATOM 6129 C CA . THR B 1 262 ? -3.914 -6.117 -17.734 1 97 262 THR B CA 1
ATOM 6130 C C . THR B 1 262 ? -3.635 -5.41 -16.406 1 97 262 THR B C 1
ATOM 6132 O O . THR B 1 262 ? -4.254 -4.387 -16.094 1 97 262 THR B O 1
ATOM 6135 N N . GLY B 1 263 ? -2.684 -5.961 -15.641 1 97.69 263 GLY B N 1
ATOM 6136 C CA . GLY B 1 263 ? -2.354 -5.371 -14.352 1 97.69 263 GLY B CA 1
ATOM 6137 C C . GLY B 1 263 ? -1.84 -3.949 -14.461 1 97.69 263 GLY B C 1
ATOM 6138 O O . GLY B 1 263 ? -2.248 -3.076 -13.688 1 97.69 263 GLY B O 1
ATOM 6139 N N . VAL B 1 264 ? -0.929 -3.648 -15.414 1 97.25 264 VAL B N 1
ATOM 6140 C CA . VAL B 1 264 ? -0.354 -2.32 -15.602 1 97.25 264 VAL B CA 1
ATOM 6141 C C . VAL B 1 264 ? -1.432 -1.355 -16.094 1 97.25 264 VAL B C 1
ATOM 6143 O O . VAL B 1 264 ? -1.443 -0.182 -15.711 1 97.25 264 VAL B O 1
ATOM 6146 N N . ARG B 1 265 ? -2.342 -1.845 -16.891 1 97.25 265 ARG B N 1
ATOM 6147 C CA . ARG B 1 265 ? -3.463 -1.03 -17.359 1 97.25 265 ARG B CA 1
ATOM 6148 C C . ARG B 1 265 ? -4.355 -0.617 -16.188 1 97.25 265 ARG B C 1
ATOM 6150 O O . ARG B 1 265 ? -4.738 0.55 -16.078 1 97.25 265 ARG B O 1
ATOM 6157 N N . ILE B 1 266 ? -4.715 -1.602 -15.344 1 98 266 ILE B N 1
ATOM 6158 C CA . ILE B 1 266 ? -5.531 -1.338 -14.172 1 98 266 ILE B CA 1
ATOM 6159 C C . ILE B 1 266 ? -4.816 -0.347 -13.25 1 98 266 ILE B C 1
ATOM 6161 O O . ILE B 1 266 ? -5.43 0.592 -12.742 1 98 266 ILE B O 1
ATOM 6165 N N . PHE B 1 267 ? -3.533 -0.58 -13.086 1 97.25 267 PHE B N 1
ATOM 6166 C CA . PHE B 1 267 ? -2.697 0.25 -12.227 1 97.25 267 PHE B CA 1
ATOM 6167 C C . PHE B 1 267 ? -2.783 1.715 -12.641 1 97.25 267 PHE B C 1
ATOM 6169 O O . PHE B 1 267 ? -2.928 2.598 -11.789 1 97.25 267 PHE B O 1
ATOM 6176 N N . GLU B 1 268 ? -2.721 1.994 -13.875 1 96.69 268 GLU B N 1
ATOM 6177 C CA . GLU B 1 268 ? -2.773 3.354 -14.406 1 96.69 268 GLU B CA 1
ATOM 6178 C C . GLU B 1 268 ? -4.188 3.918 -14.344 1 96.69 268 GLU B C 1
ATOM 6180 O O . GLU B 1 268 ? -4.395 5.043 -13.883 1 96.69 268 GLU B O 1
ATOM 6185 N N . ARG B 1 269 ? -5.203 3.182 -14.664 1 97 269 ARG B N 1
ATOM 6186 C CA . ARG B 1 269 ? -6.586 3.645 -14.742 1 97 269 ARG B CA 1
ATOM 6187 C C . ARG B 1 269 ? -7.145 3.932 -13.352 1 97 269 ARG B C 1
ATOM 6189 O O . ARG B 1 269 ? -7.93 4.867 -13.18 1 97 269 ARG B O 1
ATOM 6196 N N . ALA B 1 270 ? -6.738 3.107 -12.422 1 97.81 270 ALA B N 1
ATOM 6197 C CA . ALA B 1 270 ? -7.281 3.178 -11.07 1 97.81 270 ALA B CA 1
ATOM 6198 C C . ALA B 1 270 ? -6.898 4.488 -10.391 1 97.81 270 ALA B C 1
ATOM 6200 O O . ALA B 1 270 ? -7.523 4.895 -9.406 1 97.81 270 ALA B O 1
ATOM 6201 N N . THR B 1 271 ? -5.836 5.191 -10.859 1 97.31 271 THR B N 1
ATOM 6202 C CA . THR B 1 271 ? -5.316 6.367 -10.172 1 97.31 271 THR B CA 1
ATOM 6203 C C . THR B 1 271 ? -5.957 7.641 -10.711 1 97.31 271 THR B C 1
ATOM 6205 O O . THR B 1 271 ? -5.777 8.719 -10.148 1 97.31 271 THR B O 1
ATOM 6208 N N . LYS B 1 272 ? -6.676 7.551 -11.844 1 97.12 272 LYS B N 1
ATOM 6209 C CA . LYS B 1 272 ? -7.422 8.695 -12.352 1 97.12 272 LYS B CA 1
ATOM 6210 C C . LYS B 1 272 ? -8.648 8.977 -11.492 1 97.12 272 LYS B C 1
ATOM 6212 O O . LYS B 1 272 ? -9.539 8.133 -11.367 1 97.12 272 LYS B O 1
ATOM 6217 N N . ILE B 1 273 ? -8.719 10.109 -10.938 1 97.62 273 ILE B N 1
ATOM 6218 C CA . ILE B 1 273 ? -9.828 10.477 -10.062 1 97.62 273 ILE B CA 1
ATOM 6219 C C . ILE B 1 273 ? -11.07 10.773 -10.898 1 97.62 273 ILE B C 1
ATOM 6221 O O . ILE B 1 273 ? -11.031 11.609 -11.805 1 97.62 273 ILE B O 1
ATOM 6225 N N . GLN B 1 274 ? -12.117 10.078 -10.617 1 97.69 274 GLN B N 1
ATOM 6226 C CA . GLN B 1 274 ? -13.375 10.258 -11.328 1 97.69 274 GLN B CA 1
ATOM 6227 C C . GLN B 1 274 ? -14.227 11.344 -10.672 1 97.69 274 GLN B C 1
ATOM 6229 O O . GLN B 1 274 ? -14.062 11.641 -9.484 1 97.69 274 GLN B O 1
ATOM 6234 N N . ASP B 1 275 ? -15.109 11.922 -11.469 1 96.69 275 ASP B N 1
ATOM 6235 C CA . ASP B 1 275 ? -16.031 12.914 -10.922 1 96.69 275 ASP B CA 1
ATOM 6236 C C . ASP B 1 275 ? -16.844 12.328 -9.773 1 96.69 275 ASP B C 1
ATOM 6238 O O . ASP B 1 275 ? -17.469 11.266 -9.914 1 96.69 275 ASP B O 1
ATOM 6242 N N . GLY B 1 276 ? -16.844 13 -8.711 1 95.81 276 GLY B N 1
ATOM 6243 C CA . GLY B 1 276 ? -17.609 12.578 -7.555 1 95.81 276 GLY B CA 1
ATOM 6244 C C . GLY B 1 276 ? -16.875 11.586 -6.676 1 95.81 276 GLY B C 1
ATOM 6245 O O . GLY B 1 276 ? -17.344 11.234 -5.59 1 95.81 276 GLY B O 1
ATOM 6246 N N . GLN B 1 277 ? -15.734 11.117 -7.133 1 97.19 277 GLN B N 1
ATOM 6247 C CA . GLN B 1 277 ? -14.922 10.211 -6.324 1 97.19 277 GLN B CA 1
ATOM 6248 C C . GLN B 1 277 ? -14.266 10.953 -5.164 1 97.19 277 GLN B C 1
ATOM 6250 O O . GLN B 1 277 ? -13.719 12.039 -5.348 1 97.19 277 GLN B O 1
ATOM 6255 N N . THR B 1 278 ? -14.234 10.422 -3.943 1 95.56 278 THR B N 1
ATOM 6256 C CA . THR B 1 278 ? -13.758 11.148 -2.77 1 95.56 278 THR B CA 1
ATOM 6257 C C . THR B 1 278 ? -12.617 10.391 -2.092 1 95.56 278 THR B C 1
ATOM 6259 O O . THR B 1 278 ? -12.305 10.648 -0.929 1 95.56 278 THR B O 1
ATOM 6262 N N . HIS B 1 279 ? -12.062 9.414 -2.732 1 97.69 279 HIS B N 1
ATOM 6263 C CA . HIS B 1 279 ? -10.992 8.609 -2.152 1 97.69 279 HIS B CA 1
ATOM 6264 C C . HIS B 1 279 ? -9.977 8.195 -3.213 1 97.69 279 HIS B C 1
ATOM 6266 O O . HIS B 1 279 ? -10.266 8.266 -4.41 1 97.69 279 HIS B O 1
ATOM 6272 N N . LEU B 1 280 ? -8.789 7.902 -2.787 1 98.06 280 LEU B N 1
ATOM 6273 C CA . LEU B 1 280 ? -7.797 7.246 -3.629 1 98.06 280 LEU B CA 1
ATOM 6274 C C . LEU B 1 280 ? -8 5.734 -3.639 1 98.06 280 LEU B C 1
ATOM 6276 O O . LEU B 1 280 ? -8.164 5.121 -2.582 1 98.06 280 LEU B O 1
ATOM 6280 N N . LYS B 1 281 ? -8.055 5.148 -4.809 1 98.38 281 LYS B N 1
ATOM 6281 C CA . LYS B 1 281 ? -8.234 3.701 -4.887 1 98.38 281 LYS B CA 1
ATOM 6282 C C . LYS B 1 281 ? -6.953 2.963 -4.52 1 98.38 281 LYS B C 1
ATOM 6284 O O . LYS B 1 281 ? -5.859 3.389 -4.891 1 98.38 281 LYS B O 1
ATOM 6289 N N . ARG B 1 282 ? -7.109 1.912 -3.82 1 98 282 ARG B N 1
ATOM 6290 C CA . ARG B 1 282 ? -5.996 1.01 -3.543 1 98 282 ARG B CA 1
ATOM 6291 C C . ARG B 1 282 ? -5.949 -0.128 -4.559 1 98 282 ARG B C 1
ATOM 6293 O O . ARG B 1 282 ? -6.988 -0.653 -4.961 1 98 282 ARG B O 1
ATOM 6300 N N . ILE B 1 283 ? -4.742 -0.481 -4.961 1 98 283 ILE B N 1
ATOM 6301 C CA . ILE B 1 283 ? -4.586 -1.535 -5.957 1 98 283 ILE B CA 1
ATOM 6302 C C . ILE B 1 283 ? -3.713 -2.654 -5.391 1 98 283 ILE B C 1
ATOM 6304 O O . ILE B 1 283 ? -2.592 -2.41 -4.938 1 98 283 ILE B O 1
ATOM 6308 N N . VAL B 1 284 ? -4.203 -3.811 -5.316 1 98.25 284 VAL B N 1
ATOM 6309 C CA . VAL B 1 284 ? -3.484 -5.047 -5.035 1 98.25 284 VAL B CA 1
ATOM 6310 C C . VAL B 1 284 ? -3.389 -5.895 -6.301 1 98.25 284 VAL B C 1
ATOM 6312 O O . VAL B 1 284 ? -4.398 -6.406 -6.789 1 98.25 284 VAL B O 1
ATOM 6315 N N . ALA B 1 285 ? -2.203 -5.961 -6.824 1 98.12 285 ALA B N 1
ATOM 6316 C CA . ALA B 1 285 ? -2.039 -6.633 -8.109 1 98.12 285 ALA B CA 1
ATOM 6317 C C . ALA B 1 285 ? -1 -7.746 -8.023 1 98.12 285 ALA B C 1
ATOM 6319 O O . ALA B 1 285 ? 0.131 -7.516 -7.586 1 98.12 285 ALA B O 1
ATOM 6320 N N . GLU B 1 286 ? -1.385 -8.898 -8.273 1 98.19 286 GLU B N 1
ATOM 6321 C CA . GLU B 1 286 ? -0.506 -10.039 -8.523 1 98.19 286 GLU B CA 1
ATOM 6322 C C . GLU B 1 286 ? -0.479 -10.398 -10.008 1 98.19 286 GLU B C 1
ATOM 6324 O O . GLU B 1 286 ? -1.522 -10.672 -10.602 1 98.19 286 GLU B O 1
ATOM 6329 N N . MET B 1 287 ? 0.677 -10.352 -10.562 1 97.62 287 MET B N 1
ATOM 6330 C CA . MET B 1 287 ? 0.799 -10.547 -12.008 1 97.62 287 MET B CA 1
ATOM 6331 C C . MET B 1 287 ? 1.729 -11.711 -12.32 1 97.62 287 MET B C 1
ATOM 6333 O O . MET B 1 287 ? 1.87 -12.633 -11.516 1 97.62 287 MET B O 1
ATOM 6337 N N . GLY B 1 288 ? 2.189 -11.82 -13.5 1 95.19 288 GLY B N 1
ATOM 6338 C CA . GLY B 1 288 ? 2.852 -13.023 -13.969 1 95.19 288 GLY B CA 1
ATOM 6339 C C . GLY B 1 288 ? 4.273 -13.164 -13.461 1 95.19 288 GLY B C 1
ATOM 6340 O O . GLY B 1 288 ? 4.699 -12.414 -12.578 1 95.19 288 GLY B O 1
ATOM 6341 N N . GLY B 1 289 ? 4.926 -14.195 -13.883 1 96.38 289 GLY B N 1
ATOM 6342 C CA . GLY B 1 289 ? 6.301 -14.508 -13.531 1 96.38 289 GLY B CA 1
ATOM 6343 C C . GLY B 1 289 ? 7.055 -15.219 -14.641 1 96.38 289 GLY B C 1
ATOM 6344 O O . GLY B 1 289 ? 6.453 -15.656 -15.633 1 96.38 289 GLY B O 1
ATOM 6345 N N . LYS B 1 290 ? 8.312 -15.148 -14.602 1 98.19 290 LYS B N 1
ATOM 6346 C CA . LYS B 1 290 ? 9.266 -15.969 -15.344 1 98.19 290 LYS B CA 1
ATOM 6347 C C . LYS B 1 290 ? 10.242 -16.672 -14.398 1 98.19 290 LYS B C 1
ATOM 6349 O O . LYS B 1 290 ? 11.406 -16.281 -14.297 1 98.19 290 LYS B O 1
ATOM 6354 N N . ASP B 1 291 ? 9.766 -17.719 -13.812 1 98.75 291 ASP B N 1
ATOM 6355 C CA . ASP B 1 291 ? 10.367 -18.297 -12.617 1 98.75 291 ASP B CA 1
ATOM 6356 C C . ASP B 1 291 ? 11.516 -19.234 -12.977 1 98.75 291 ASP B C 1
ATOM 6358 O O . ASP B 1 291 ? 11.391 -20.062 -13.883 1 98.75 291 ASP B O 1
ATOM 6362 N N . THR B 1 292 ? 12.594 -19.078 -12.266 1 98.88 292 THR B N 1
ATOM 6363 C CA . THR B 1 292 ? 13.844 -19.781 -12.57 1 98.88 292 THR B CA 1
ATOM 6364 C C . THR B 1 292 ? 14.203 -20.75 -11.453 1 98.88 292 THR B C 1
ATOM 6366 O O . THR B 1 292 ? 14.141 -20.406 -10.273 1 98.88 292 THR B O 1
ATOM 6369 N N . ILE B 1 293 ? 14.555 -21.938 -11.789 1 98.94 293 ILE B N 1
ATOM 6370 C CA . ILE B 1 293 ? 15.25 -22.844 -10.875 1 98.94 293 ILE B CA 1
ATOM 6371 C C . ILE B 1 293 ? 16.734 -22.859 -11.203 1 98.94 293 ILE B C 1
ATOM 6373 O O . ILE B 1 293 ? 17.125 -23.188 -12.328 1 98.94 293 ILE B O 1
ATOM 6377 N N . ILE B 1 294 ? 17.531 -22.484 -10.281 1 98.94 294 ILE B N 1
ATOM 6378 C CA . ILE B 1 294 ? 18.984 -22.547 -10.375 1 98.94 294 ILE B CA 1
ATOM 6379 C C . ILE B 1 294 ? 19.469 -23.906 -9.883 1 98.94 294 ILE B C 1
ATOM 6381 O O . ILE B 1 294 ? 19.031 -24.391 -8.836 1 98.94 294 ILE B O 1
ATOM 6385 N N . VAL B 1 295 ? 20.344 -24.578 -10.625 1 98.94 295 VAL B N 1
ATOM 6386 C CA . VAL B 1 295 ? 21.031 -25.797 -10.188 1 98.94 295 VAL B CA 1
ATOM 6387 C C . VAL B 1 295 ? 22.531 -25.578 -10.219 1 98.94 295 VAL B C 1
ATOM 6389 O O . VAL B 1 295 ? 23.125 -25.391 -11.289 1 98.94 295 VAL B O 1
ATOM 6392 N N . ASP B 1 296 ? 23.125 -25.578 -9.055 1 98.38 296 ASP B N 1
ATOM 6393 C CA . ASP B 1 296 ? 24.578 -25.375 -9.062 1 98.38 296 ASP B CA 1
ATOM 6394 C C . ASP B 1 296 ? 25.312 -26.719 -9.117 1 98.38 296 ASP B C 1
ATOM 6396 O O . ASP B 1 296 ? 24.672 -27.766 -9.281 1 98.38 296 ASP B O 1
ATOM 6400 N N . GLU B 1 297 ? 26.656 -26.766 -9.07 1 98.12 297 GLU B N 1
ATOM 6401 C CA . GLU B 1 297 ? 27.469 -27.938 -9.359 1 98.12 297 GLU B CA 1
ATOM 6402 C C . GLU B 1 297 ? 27.391 -28.953 -8.219 1 98.12 297 GLU B C 1
ATOM 6404 O O . GLU B 1 297 ? 27.734 -30.125 -8.398 1 98.12 297 GLU B O 1
ATOM 6409 N N . SER B 1 298 ? 26.953 -28.547 -7.062 1 98.19 298 SER B N 1
ATOM 6410 C CA . SER B 1 298 ? 26.938 -29.438 -5.902 1 98.19 298 SER B CA 1
ATOM 6411 C C . SER B 1 298 ? 25.562 -30.062 -5.703 1 98.19 298 SER B C 1
ATOM 6413 O O . SER B 1 298 ? 25.359 -30.859 -4.781 1 98.19 298 SER B O 1
ATOM 6415 N N . ALA B 1 299 ? 24.625 -29.812 -6.547 1 98.31 299 ALA B N 1
ATOM 6416 C CA . ALA B 1 299 ? 23.203 -30.141 -6.371 1 98.31 299 ALA B CA 1
ATOM 6417 C C . ALA B 1 299 ? 22.984 -31.641 -6.418 1 98.31 299 ALA B C 1
ATOM 6419 O O . ALA B 1 299 ? 23.75 -32.375 -7.039 1 98.31 299 ALA B O 1
ATOM 6420 N N . ASP B 1 300 ? 21.969 -32.094 -5.707 1 98.5 300 ASP B N 1
ATOM 6421 C CA . ASP B 1 300 ? 21.344 -33.375 -5.992 1 98.5 300 ASP B CA 1
ATOM 6422 C C . ASP B 1 300 ? 20.641 -33.375 -7.34 1 98.5 300 ASP B C 1
ATOM 6424 O O . ASP B 1 300 ? 19.578 -32.75 -7.477 1 98.5 300 ASP B O 1
ATOM 6428 N N . LEU B 1 301 ? 21.203 -34.094 -8.258 1 98.75 301 LEU B N 1
ATOM 6429 C CA . LEU B 1 301 ? 20.766 -33.938 -9.633 1 98.75 301 LEU B CA 1
ATOM 6430 C C . LEU B 1 301 ? 19.422 -34.625 -9.859 1 98.75 301 LEU B C 1
ATOM 6432 O O . LEU B 1 301 ? 18.672 -34.219 -10.758 1 98.75 301 LEU B O 1
ATOM 6436 N N . ASP B 1 302 ? 19.109 -35.688 -9.102 1 98.69 302 ASP B N 1
ATOM 6437 C CA . ASP B 1 302 ? 17.781 -36.281 -9.148 1 98.69 302 ASP B CA 1
ATOM 6438 C C . ASP B 1 302 ? 16.734 -35.281 -8.641 1 98.69 302 ASP B C 1
ATOM 6440 O O . ASP B 1 302 ? 15.68 -35.125 -9.266 1 98.69 302 ASP B O 1
ATOM 6444 N N . LEU B 1 303 ? 17.078 -34.656 -7.547 1 98.69 303 LEU B N 1
ATOM 6445 C CA . LEU B 1 303 ? 16.188 -33.656 -6.984 1 98.69 303 LEU B CA 1
ATOM 6446 C C . LEU B 1 303 ? 15.992 -32.5 -7.953 1 98.69 303 LEU B C 1
ATOM 6448 O O . LEU B 1 303 ? 14.891 -31.953 -8.086 1 98.69 303 LEU B O 1
ATOM 6452 N N . ALA B 1 304 ? 17.078 -32.062 -8.547 1 98.88 304 ALA B N 1
ATOM 6453 C CA . ALA B 1 304 ? 17.031 -30.969 -9.516 1 98.88 304 ALA B CA 1
ATOM 6454 C C . ALA B 1 304 ? 16.047 -31.281 -10.648 1 98.88 304 ALA B C 1
ATOM 6456 O O . ALA B 1 304 ? 15.18 -30.484 -10.969 1 98.88 304 ALA B O 1
ATOM 6457 N N . ALA B 1 305 ? 16.219 -32.469 -11.242 1 98.88 305 ALA B N 1
ATOM 6458 C CA . ALA B 1 305 ? 15.352 -32.875 -12.344 1 98.88 305 ALA B CA 1
ATOM 6459 C C . ALA B 1 305 ? 13.891 -32.938 -11.906 1 98.88 305 ALA B C 1
ATOM 6461 O O . ALA B 1 305 ? 13 -32.469 -12.609 1 98.88 305 ALA B O 1
ATOM 6462 N N . GLU B 1 306 ? 13.68 -33.562 -10.766 1 98.75 306 GLU B N 1
ATOM 6463 C CA . GLU B 1 306 ? 12.328 -33.688 -10.219 1 98.75 306 GLU B CA 1
ATOM 6464 C C . GLU B 1 306 ? 11.719 -32.281 -10 1 98.75 306 GLU B C 1
ATOM 6466 O O . GLU B 1 306 ? 10.562 -32.062 -10.352 1 98.75 306 GLU B O 1
ATOM 6471 N N . SER B 1 307 ? 12.5 -31.391 -9.375 1 98.81 307 SER B N 1
ATOM 6472 C CA . SER B 1 307 ? 12.031 -30.031 -9.078 1 98.81 307 SER B CA 1
ATOM 6473 C C . SER B 1 307 ? 11.68 -29.281 -10.352 1 98.81 307 SER B C 1
ATOM 6475 O O . SER B 1 307 ? 10.641 -28.625 -10.422 1 98.81 307 SER B O 1
ATOM 6477 N N . ILE B 1 308 ? 12.5 -29.375 -11.344 1 98.94 308 ILE B N 1
ATOM 6478 C CA . ILE B 1 308 ? 12.297 -28.672 -12.609 1 98.94 308 ILE B CA 1
ATOM 6479 C C . ILE B 1 308 ? 11.047 -29.219 -13.305 1 98.94 308 ILE B C 1
ATOM 6481 O O . ILE B 1 308 ? 10.148 -28.469 -13.664 1 98.94 308 ILE B O 1
ATOM 6485 N N . VAL B 1 309 ? 10.953 -30.547 -13.438 1 98.88 309 VAL B N 1
ATOM 6486 C CA . VAL B 1 309 ? 9.891 -31.203 -14.195 1 98.88 309 VAL B CA 1
ATOM 6487 C C . VAL B 1 309 ? 8.547 -30.969 -13.508 1 98.88 309 VAL B C 1
ATOM 6489 O O . VAL B 1 309 ? 7.57 -30.594 -14.148 1 98.88 309 VAL B O 1
ATOM 6492 N N . HIS B 1 310 ? 8.492 -31.141 -12.242 1 98.5 310 HIS B N 1
ATOM 6493 C CA . HIS B 1 310 ? 7.23 -31 -11.523 1 98.5 310 HIS B CA 1
ATOM 6494 C C . HIS B 1 310 ? 6.789 -29.531 -11.477 1 98.5 310 HIS B C 1
ATOM 6496 O O . HIS B 1 310 ? 5.594 -29.234 -11.531 1 98.5 310 HIS B O 1
ATOM 6502 N N . SER B 1 311 ? 7.742 -28.625 -11.375 1 98.81 311 SER B N 1
ATOM 6503 C CA . SER B 1 311 ? 7.402 -27.203 -11.352 1 98.81 311 SER B CA 1
ATOM 6504 C C . SER B 1 311 ? 6.996 -26.719 -12.742 1 98.81 311 SER B C 1
ATOM 6506 O O . SER B 1 311 ? 6.18 -25.797 -12.867 1 98.81 311 SER B O 1
ATOM 6508 N N . ALA B 1 312 ? 7.531 -27.266 -13.766 1 98.88 312 ALA B N 1
ATOM 6509 C CA . ALA B 1 312 ? 7.297 -26.797 -15.133 1 98.88 312 ALA B CA 1
ATOM 6510 C C . ALA B 1 312 ? 5.977 -27.344 -15.68 1 98.88 312 ALA B C 1
ATOM 6512 O O . ALA B 1 312 ? 5.266 -26.641 -16.406 1 98.88 312 ALA B O 1
ATOM 6513 N N . PHE B 1 313 ? 5.668 -28.594 -15.297 1 98.75 313 PHE B N 1
ATOM 6514 C CA . PHE B 1 313 ? 4.629 -29.266 -16.062 1 98.75 313 PHE B CA 1
ATOM 6515 C C . PHE B 1 313 ? 3.395 -29.516 -15.203 1 98.75 313 PHE B C 1
ATOM 6517 O O . PHE B 1 313 ? 2.33 -29.859 -15.719 1 98.75 313 PHE B O 1
ATOM 6524 N N . GLY B 1 314 ? 3.539 -29.328 -13.828 1 98.06 314 GLY B N 1
ATOM 6525 C CA . GLY B 1 314 ? 2.328 -29.406 -13.023 1 98.06 314 GLY B CA 1
ATOM 6526 C C . GLY B 1 314 ? 1.229 -28.484 -13.523 1 98.06 314 GLY B C 1
ATOM 6527 O O . GLY B 1 314 ? 1.483 -27.312 -13.844 1 98.06 314 GLY B O 1
ATOM 6528 N N . PHE B 1 315 ? -0.024 -29.078 -13.633 1 98.12 315 PHE B N 1
ATOM 6529 C CA . PHE B 1 315 ? -1.178 -28.344 -14.141 1 98.12 315 PHE B CA 1
ATOM 6530 C C . PHE B 1 315 ? -0.885 -27.766 -15.516 1 98.12 315 PHE B C 1
ATOM 6532 O O . PHE B 1 315 ? -1.245 -26.609 -15.805 1 98.12 315 PHE B O 1
ATOM 6539 N N . SER B 1 316 ? -0.066 -28.484 -16.297 1 98.31 316 SER B N 1
ATOM 6540 C CA . SER B 1 316 ? 0.299 -28.141 -17.672 1 98.31 316 SER B CA 1
ATOM 6541 C C . SER B 1 316 ? 0.996 -26.781 -17.719 1 98.31 316 SER B C 1
ATOM 6543 O O . SER B 1 316 ? 0.776 -26 -18.656 1 98.31 316 SER B O 1
ATOM 6545 N N . GLY B 1 317 ? 1.722 -26.422 -16.703 1 98.38 317 GLY B N 1
ATOM 6546 C CA . GLY B 1 317 ? 2.504 -25.203 -16.672 1 98.38 317 GLY B CA 1
ATOM 6547 C C . GLY B 1 317 ? 1.654 -23.953 -16.5 1 98.38 317 GLY B C 1
ATOM 6548 O O . GLY B 1 317 ? 2.154 -22.844 -16.625 1 98.38 317 GLY B O 1
ATOM 6549 N N . GLN B 1 318 ? 0.361 -24.109 -16.188 1 98.25 318 GLN B N 1
ATOM 6550 C CA . GLN B 1 318 ? -0.548 -22.984 -16.078 1 98.25 318 GLN B CA 1
ATOM 6551 C C . GLN B 1 318 ? -0.576 -22.438 -14.648 1 98.25 318 GLN B C 1
ATOM 6553 O O . GLN B 1 318 ? -1.649 -22.25 -14.07 1 98.25 318 GLN B O 1
ATOM 6558 N N . LYS B 1 319 ? 0.579 -22.219 -14.078 1 97.94 319 LYS B N 1
ATOM 6559 C CA . LYS B 1 319 ? 0.816 -21.594 -12.789 1 97.94 319 LYS B CA 1
ATOM 6560 C C . LYS B 1 319 ? 1.705 -20.359 -12.93 1 97.94 319 LYS B C 1
ATOM 6562 O O . LYS B 1 319 ? 2.705 -20.391 -13.648 1 97.94 319 LYS B O 1
ATOM 6567 N N . CYS B 1 320 ? 1.323 -19.328 -12.289 1 97.44 320 CYS B N 1
ATOM 6568 C CA . CYS B 1 320 ? 2.17 -18.141 -12.359 1 97.44 320 CYS B CA 1
ATOM 6569 C C . CYS B 1 320 ? 3.564 -18.438 -11.82 1 97.44 320 CYS B C 1
ATOM 6571 O O . CYS B 1 320 ? 4.535 -17.781 -12.211 1 97.44 320 CYS B O 1
ATOM 6573 N N . SER B 1 321 ? 3.631 -19.453 -10.93 1 98.25 321 SER B N 1
ATOM 6574 C CA . SER B 1 321 ? 4.891 -19.828 -10.281 1 98.25 321 SER B CA 1
ATOM 6575 C C . SER B 1 321 ? 5.602 -20.938 -11.055 1 98.25 321 SER B C 1
ATOM 6577 O O . SER B 1 321 ? 6.672 -21.391 -10.648 1 98.25 321 SER B O 1
ATOM 6579 N N . ALA B 1 322 ? 5.137 -21.375 -12.133 1 98.69 322 ALA B N 1
ATOM 6580 C CA . ALA B 1 322 ? 5.699 -22.516 -12.844 1 98.69 322 ALA B CA 1
ATOM 6581 C C . ALA B 1 322 ? 7.141 -22.25 -13.266 1 98.69 322 ALA B C 1
ATOM 6583 O O . ALA B 1 322 ? 7.496 -21.125 -13.602 1 98.69 322 ALA B O 1
ATOM 6584 N N . CYS B 1 323 ? 7.945 -23.281 -13.234 1 98.75 323 CYS B N 1
ATOM 6585 C CA . CYS B 1 323 ? 9.312 -23.203 -13.742 1 98.75 323 CYS B CA 1
ATOM 6586 C C . CYS B 1 323 ? 9.328 -23.094 -15.258 1 98.75 323 CYS B C 1
ATOM 6588 O O . CYS B 1 323 ? 9.07 -24.078 -15.961 1 98.75 323 CYS B O 1
ATOM 6590 N N . SER B 1 324 ? 9.641 -21.969 -15.727 1 98.06 324 SER B N 1
ATOM 6591 C CA . SER B 1 324 ? 9.695 -21.781 -17.172 1 98.06 324 SER B CA 1
ATOM 6592 C C . SER B 1 324 ? 11.133 -21.703 -17.672 1 98.06 324 SER B C 1
ATOM 6594 O O . SER B 1 324 ? 11.391 -21.812 -18.875 1 98.06 324 SER B O 1
ATOM 6596 N N . ARG B 1 325 ? 12.039 -21.531 -16.672 1 98.25 325 ARG B N 1
ATOM 6597 C CA . ARG B 1 325 ? 13.461 -21.484 -16.969 1 98.25 325 ARG B CA 1
ATOM 6598 C C . ARG B 1 325 ? 14.266 -22.297 -15.961 1 98.25 325 ARG B C 1
ATOM 6600 O O . ARG B 1 325 ? 14.008 -22.25 -14.758 1 98.25 325 ARG B O 1
ATOM 6607 N N . ALA B 1 326 ? 15.172 -23.031 -16.5 1 98.94 326 ALA B N 1
ATOM 6608 C CA . ALA B 1 326 ? 16.172 -23.719 -15.68 1 98.94 326 ALA B CA 1
ATOM 6609 C C . ALA B 1 326 ? 17.578 -23.266 -16.031 1 98.94 326 ALA B C 1
ATOM 6611 O O . ALA B 1 326 ? 17.984 -23.359 -17.188 1 98.94 326 ALA B O 1
ATOM 6612 N N . VAL B 1 327 ? 18.266 -22.719 -15.094 1 98.94 327 VAL B N 1
ATOM 6613 C CA . VAL B 1 327 ? 19.641 -22.266 -15.289 1 98.94 327 VAL B CA 1
ATOM 6614 C C . VAL B 1 327 ? 20.609 -23.172 -14.523 1 98.94 327 VAL B C 1
ATOM 6616 O O . VAL B 1 327 ? 20.609 -23.188 -13.289 1 98.94 327 VAL B O 1
ATOM 6619 N N . ILE B 1 328 ? 21.406 -23.922 -15.25 1 98.94 328 ILE B N 1
ATOM 6620 C CA . ILE B 1 328 ? 22.156 -25.047 -14.703 1 98.94 328 ILE B CA 1
ATOM 6621 C C . ILE B 1 328 ? 23.656 -24.812 -14.867 1 98.94 328 ILE B C 1
ATOM 6623 O O . ILE B 1 328 ? 24.094 -24.344 -15.922 1 98.94 328 ILE B O 1
ATOM 6627 N N . HIS B 1 329 ? 24.406 -25.109 -13.852 1 98.88 329 HIS B N 1
ATOM 6628 C CA . HIS B 1 329 ? 25.859 -25.062 -13.977 1 98.88 329 HIS B CA 1
ATOM 6629 C C . HIS B 1 329 ? 26.344 -26 -15.086 1 98.88 329 HIS B C 1
ATOM 6631 O O . HIS B 1 329 ? 25.844 -27.109 -15.227 1 98.88 329 HIS B O 1
ATOM 6637 N N . GLU B 1 330 ? 27.312 -25.594 -15.789 1 98.62 330 GLU B N 1
ATOM 6638 C CA . GLU B 1 330 ? 27.766 -26.297 -17 1 98.62 330 GLU B CA 1
ATOM 6639 C C . GLU B 1 330 ? 28.25 -27.703 -16.672 1 98.62 330 GLU B C 1
ATOM 6641 O O . GLU B 1 330 ? 28.109 -28.609 -17.484 1 98.62 330 GLU B O 1
ATOM 6646 N N . SER B 1 331 ? 28.797 -27.922 -15.492 1 98.69 331 SER B N 1
ATOM 6647 C CA . SER B 1 331 ? 29.406 -29.203 -15.141 1 98.69 331 SER B CA 1
ATOM 6648 C C . SER B 1 331 ? 28.344 -30.281 -14.969 1 98.69 331 SER B C 1
ATOM 6650 O O . SER B 1 331 ? 28.656 -31.469 -15.016 1 98.69 331 SER B O 1
ATOM 6652 N N . VAL B 1 332 ? 27.094 -29.891 -14.742 1 98.75 332 VAL B N 1
ATOM 6653 C CA . VAL B 1 332 ? 26.047 -30.875 -14.508 1 98.75 332 VAL B CA 1
ATOM 6654 C C . VAL B 1 332 ? 24.906 -30.672 -15.508 1 98.75 332 VAL B C 1
ATOM 6656 O O . VAL B 1 332 ? 23.844 -31.281 -15.367 1 98.75 332 VAL B O 1
ATOM 6659 N N . TYR B 1 333 ? 25.078 -29.859 -16.5 1 98.69 333 TYR B N 1
ATOM 6660 C CA . TYR B 1 333 ? 24.078 -29.406 -17.438 1 98.69 333 TYR B CA 1
ATOM 6661 C C . TYR B 1 333 ? 23.453 -30.578 -18.188 1 98.69 333 TYR B C 1
ATOM 6663 O O . TYR B 1 333 ? 22.234 -30.766 -18.156 1 98.69 333 TYR B O 1
ATOM 6671 N N . ASP B 1 334 ? 24.297 -31.438 -18.781 1 98.62 334 ASP B N 1
ATOM 6672 C CA . ASP B 1 334 ? 23.812 -32.531 -19.625 1 98.62 334 ASP B CA 1
ATOM 6673 C C . ASP B 1 334 ? 23.078 -33.594 -18.797 1 98.62 334 ASP B C 1
ATOM 6675 O O . ASP B 1 334 ? 22.047 -34.094 -19.219 1 98.62 334 ASP B O 1
ATOM 6679 N N . GLU B 1 335 ? 23.641 -33.844 -17.656 1 98.75 335 GLU B N 1
ATOM 6680 C CA . GLU B 1 335 ? 23.031 -34.844 -16.812 1 98.75 335 GLU B CA 1
ATOM 6681 C C . GLU B 1 335 ? 21.656 -34.406 -16.328 1 98.75 335 GLU B C 1
ATOM 6683 O O . GLU B 1 335 ? 20.719 -35.219 -16.281 1 98.75 335 GLU B O 1
ATOM 6688 N N . VAL B 1 336 ? 21.5 -33.156 -15.922 1 98.88 336 VAL B N 1
ATOM 6689 C CA . VAL B 1 336 ? 20.219 -32.656 -15.438 1 98.88 336 VAL B CA 1
ATOM 6690 C C . VAL B 1 336 ? 19.188 -32.688 -16.562 1 98.88 336 VAL B C 1
ATOM 6692 O O . VAL B 1 336 ? 18.047 -33.094 -16.344 1 98.88 336 VAL B O 1
ATOM 6695 N N . ILE B 1 337 ? 19.516 -32.312 -17.766 1 98.69 337 ILE B N 1
ATOM 6696 C CA . ILE B 1 337 ? 18.609 -32.344 -18.906 1 98.69 337 ILE B CA 1
ATOM 6697 C C . ILE B 1 337 ? 18.156 -33.75 -19.172 1 98.69 337 ILE B C 1
ATOM 6699 O O . ILE B 1 337 ? 16.969 -34 -19.391 1 98.69 337 ILE B O 1
ATOM 6703 N N . GLU B 1 338 ? 19.141 -34.688 -19.219 1 98.81 338 GLU B N 1
ATOM 6704 C CA . GLU B 1 338 ? 18.828 -36.062 -19.484 1 98.81 338 GLU B CA 1
ATOM 6705 C C . GLU B 1 338 ? 17.828 -36.625 -18.453 1 98.81 338 GLU B C 1
ATOM 6707 O O . GLU B 1 338 ? 16.844 -37.25 -18.812 1 98.81 338 GLU B O 1
ATOM 6712 N N . LYS B 1 339 ? 18.156 -36.344 -17.203 1 98.88 339 LYS B N 1
ATOM 6713 C CA . LYS B 1 339 ? 17.266 -36.812 -16.125 1 98.88 339 LYS B CA 1
ATOM 6714 C C . LYS B 1 339 ? 15.891 -36.156 -16.25 1 98.88 339 LYS B C 1
ATOM 6716 O O . LYS B 1 339 ? 14.875 -36.781 -15.961 1 98.88 339 LYS B O 1
ATOM 6721 N N . SER B 1 340 ? 15.836 -34.875 -16.609 1 98.88 340 SER B N 1
ATOM 6722 C CA . SER B 1 340 ? 14.57 -34.156 -16.766 1 98.88 340 SER B CA 1
ATOM 6723 C C . SER B 1 340 ? 13.75 -34.75 -17.906 1 98.88 340 SER B C 1
ATOM 6725 O O . SER B 1 340 ? 12.539 -34.938 -17.766 1 98.88 340 SER B O 1
ATOM 6727 N N . VAL B 1 341 ? 14.422 -35.062 -19.016 1 98.81 341 VAL B N 1
ATOM 6728 C CA . VAL B 1 341 ? 13.742 -35.656 -20.172 1 98.81 341 VAL B CA 1
ATOM 6729 C C . VAL B 1 341 ? 13.18 -37 -19.812 1 98.81 341 VAL B C 1
ATOM 6731 O O . VAL B 1 341 ? 12.031 -37.312 -20.141 1 98.81 341 VAL B O 1
ATOM 6734 N N . GLU B 1 342 ? 13.984 -37.812 -19.141 1 98.75 342 GLU B N 1
ATOM 6735 C CA . GLU B 1 342 ? 13.539 -39.156 -18.734 1 98.75 342 GLU B CA 1
ATOM 6736 C C . GLU B 1 342 ? 12.32 -39.062 -17.828 1 98.75 342 GLU B C 1
ATOM 6738 O O . GLU B 1 342 ? 11.391 -39.875 -17.953 1 98.75 342 GLU B O 1
ATOM 6743 N N . LEU B 1 343 ? 12.375 -38.125 -16.922 1 98.69 343 LEU B N 1
ATOM 6744 C CA . LEU B 1 343 ? 11.234 -37.938 -16.031 1 98.69 343 LEU B CA 1
ATOM 6745 C C . LEU B 1 343 ? 10.016 -37.469 -16.797 1 98.69 343 LEU B C 1
ATOM 6747 O O . LEU B 1 343 ? 8.898 -37.906 -16.547 1 98.69 343 LEU B O 1
ATOM 6751 N N . ALA B 1 344 ? 10.18 -36.531 -17.703 1 98.62 344 ALA B N 1
ATOM 6752 C CA . ALA B 1 344 ? 9.078 -35.969 -18.484 1 98.62 344 ALA B CA 1
ATOM 6753 C C . ALA B 1 344 ? 8.375 -37.031 -19.312 1 98.62 344 ALA B C 1
ATOM 6755 O O . ALA B 1 344 ? 7.164 -36.969 -19.516 1 98.62 344 ALA B O 1
ATOM 6756 N N . LYS B 1 345 ? 9.109 -38.031 -19.766 1 98.25 345 LYS B N 1
ATOM 6757 C CA . LYS B 1 345 ? 8.57 -39.125 -20.578 1 98.25 345 LYS B CA 1
ATOM 6758 C C . LYS B 1 345 ? 7.543 -39.938 -19.797 1 98.25 345 LYS B C 1
ATOM 6760 O O . LYS B 1 345 ? 6.691 -40.594 -20.391 1 98.25 345 LYS B O 1
ATOM 6765 N N . THR B 1 346 ? 7.629 -39.844 -18.531 1 98 346 THR B N 1
ATOM 6766 C CA . THR B 1 346 ? 6.766 -40.656 -17.688 1 98 346 THR B CA 1
ATOM 6767 C C . THR B 1 346 ? 5.434 -39.969 -17.422 1 98 346 THR B C 1
ATOM 6769 O O . THR B 1 346 ? 4.5 -40.562 -16.891 1 98 346 THR B O 1
ATOM 6772 N N . LEU B 1 347 ? 5.328 -38.75 -17.719 1 98 347 LEU B N 1
ATOM 6773 C CA . LEU B 1 347 ? 4.133 -37.969 -17.391 1 98 347 LEU B CA 1
ATOM 6774 C C . LEU B 1 347 ? 2.975 -38.344 -18.297 1 98 347 LEU B C 1
ATOM 6776 O O . LEU B 1 347 ? 3.17 -38.562 -19.5 1 98 347 LEU B O 1
ATOM 6780 N N . THR B 1 348 ? 1.819 -38.5 -17.766 1 97 348 THR B N 1
ATOM 6781 C CA . THR B 1 348 ? 0.62 -38.781 -18.531 1 97 348 THR B CA 1
ATOM 6782 C C . THR B 1 348 ? -0.124 -37.531 -18.906 1 97 348 THR B C 1
ATOM 6784 O O . THR B 1 348 ? -0.13 -36.562 -18.141 1 97 348 THR B O 1
ATOM 6787 N N . VAL B 1 349 ? -0.701 -37.469 -20.078 1 96.94 349 VAL B N 1
ATOM 6788 C CA . VAL B 1 349 ? -1.506 -36.344 -20.578 1 96.94 349 VAL B CA 1
ATOM 6789 C C . VAL B 1 349 ? -2.887 -36.844 -20.984 1 96.94 349 VAL B C 1
ATOM 6791 O O . VAL B 1 349 ? -3.004 -37.844 -21.703 1 96.94 349 VAL B O 1
ATOM 6794 N N . GLY B 1 350 ? -3.904 -36.219 -20.469 1 97.44 350 GLY B N 1
ATOM 6795 C CA . GLY B 1 350 ? -5.246 -36.656 -20.828 1 97.44 350 GLY B CA 1
ATOM 6796 C C . GLY B 1 350 ? -6.336 -35.812 -20.172 1 97.44 350 GLY B C 1
ATOM 6797 O O . GLY B 1 350 ? -6.086 -34.688 -19.734 1 97.44 350 GLY B O 1
ATOM 6798 N N . ASN B 1 351 ? -7.531 -36.344 -20.25 1 98 351 ASN B N 1
ATOM 6799 C CA . ASN B 1 351 ? -8.711 -35.688 -19.672 1 98 351 ASN B CA 1
ATOM 6800 C C . ASN B 1 351 ? -8.898 -36.094 -18.219 1 98 351 ASN B C 1
ATOM 6802 O O . ASN B 1 351 ? -9.203 -37.25 -17.906 1 98 351 ASN B O 1
ATOM 6806 N N . PRO B 1 352 ? -8.789 -35.125 -17.328 1 98.06 352 PRO B N 1
ATOM 6807 C CA . PRO B 1 352 ? -8.828 -35.438 -15.898 1 98.06 352 PRO B CA 1
ATOM 6808 C C . PRO B 1 352 ? -10.219 -35.844 -15.43 1 98.06 352 PRO B C 1
ATOM 6810 O O . PRO B 1 352 ? -10.375 -36.375 -14.312 1 98.06 352 PRO B O 1
ATOM 6813 N N . THR B 1 353 ? -11.266 -35.625 -16.203 1 97.75 353 THR B N 1
ATOM 6814 C CA . THR B 1 353 ? -12.609 -36.062 -15.836 1 97.75 353 THR B CA 1
ATOM 6815 C C . THR B 1 353 ? -12.82 -37.531 -16.219 1 97.75 353 THR B C 1
ATOM 6817 O O . THR B 1 353 ? -13.828 -38.125 -15.828 1 97.75 353 THR B O 1
ATOM 6820 N N . GLU B 1 354 ? -11.859 -38.125 -16.922 1 95.44 354 GLU B N 1
ATOM 6821 C CA . GLU B 1 354 ? -11.953 -39.5 -17.344 1 95.44 354 GLU B CA 1
ATOM 6822 C C . GLU B 1 354 ? -10.953 -40.406 -16.609 1 95.44 354 GLU B C 1
ATOM 6824 O O . GLU B 1 354 ? -11.25 -41.562 -16.297 1 95.44 354 GLU B O 1
ATOM 6829 N N . ASP B 1 355 ? -9.773 -39.812 -16.391 1 93.44 355 ASP B N 1
ATOM 6830 C CA . ASP B 1 355 ? -8.711 -40.562 -15.742 1 93.44 355 ASP B CA 1
ATOM 6831 C C . ASP B 1 355 ? -7.848 -39.656 -14.875 1 93.44 355 ASP B C 1
ATOM 6833 O O . ASP B 1 355 ? -7.789 -38.469 -15.094 1 93.44 355 ASP B O 1
ATOM 6837 N N . ASN B 1 356 ? -7.258 -40.312 -13.859 1 94.94 356 ASN B N 1
ATOM 6838 C CA . ASN B 1 356 ? -6.262 -39.594 -13.078 1 94.94 356 ASN B CA 1
ATOM 6839 C C . ASN B 1 356 ? -4.965 -39.406 -13.859 1 94.94 356 ASN B C 1
ATOM 6841 O O . ASN B 1 356 ? -4.199 -40.344 -14.039 1 94.94 356 ASN B O 1
ATOM 6845 N N . VAL B 1 357 ? -4.746 -38.219 -14.406 1 97.25 357 VAL B N 1
ATOM 6846 C CA . VAL B 1 357 ? -3.598 -37.906 -15.25 1 97.25 357 VAL B CA 1
ATOM 6847 C C . VAL B 1 357 ? -2.73 -36.844 -14.562 1 97.25 357 VAL B C 1
ATOM 6849 O O . VAL B 1 357 ? -3.193 -36.156 -13.664 1 97.25 357 VAL B O 1
ATOM 6852 N N . TYR B 1 358 ? -1.52 -36.812 -14.891 1 97.44 358 TYR B N 1
ATOM 6853 C CA . TYR B 1 358 ? -0.615 -35.812 -14.336 1 97.44 358 TYR B CA 1
ATOM 6854 C C . TYR B 1 358 ? -0.866 -34.438 -14.953 1 97.44 358 TYR B C 1
ATOM 6856 O O . TYR B 1 358 ? -0.901 -33.406 -14.242 1 97.44 358 TYR B O 1
ATOM 6864 N N . MET B 1 359 ? -0.975 -34.375 -16.312 1 97.56 359 MET B N 1
ATOM 6865 C CA . MET B 1 359 ? -1.247 -33.156 -17.031 1 97.56 359 MET B CA 1
ATOM 6866 C C . MET B 1 359 ? -2.553 -33.25 -17.812 1 97.56 359 MET B C 1
ATOM 6868 O O . MET B 1 359 ? -2.889 -34.312 -18.328 1 97.56 359 MET B O 1
ATOM 6872 N N . ALA B 1 360 ? -3.184 -32.125 -17.812 1 97.69 360 ALA B N 1
ATOM 6873 C CA . ALA B 1 360 ? -4.41 -32.031 -18.594 1 97.69 360 ALA B CA 1
ATOM 6874 C C . ALA B 1 360 ? -4.297 -30.953 -19.656 1 97.69 360 ALA B C 1
ATOM 6876 O O . ALA B 1 360 ? -3.199 -30.641 -20.125 1 97.69 360 ALA B O 1
ATOM 6877 N N . SER B 1 361 ? -5.402 -30.5 -20.203 1 98.12 361 SER B N 1
ATOM 6878 C CA . SER B 1 361 ? -5.461 -29.484 -21.25 1 98.12 361 SER B CA 1
ATOM 6879 C C . SER B 1 361 ? -5.07 -28.109 -20.703 1 98.12 361 SER B C 1
ATOM 6881 O O . SER B 1 361 ? -5.086 -27.875 -19.5 1 98.12 361 SER B O 1
ATOM 6883 N N . VAL B 1 362 ? -4.629 -27.234 -21.562 1 98.44 362 VAL B N 1
ATOM 6884 C CA . VAL B 1 362 ? -4.59 -25.812 -21.203 1 98.44 362 VAL B CA 1
ATOM 6885 C C . VAL B 1 362 ? -5.992 -25.219 -21.297 1 98.44 362 VAL B C 1
ATOM 6887 O O . VAL B 1 362 ? -6.926 -25.875 -21.766 1 98.44 362 VAL B O 1
ATOM 6890 N N . VAL B 1 363 ? -6.238 -24.031 -20.891 1 97.94 363 VAL B N 1
ATOM 6891 C CA . VAL B 1 363 ? -7.523 -23.516 -20.422 1 97.94 363 VAL B CA 1
ATOM 6892 C C . VAL B 1 363 ? -8.445 -23.25 -21.609 1 97.94 363 VAL B C 1
ATOM 6894 O O . VAL B 1 363 ? -9.664 -23.391 -21.5 1 97.94 363 VAL B O 1
ATOM 6897 N N . ASN B 1 364 ? -7.875 -22.75 -22.719 1 98.06 364 ASN B N 1
ATOM 6898 C CA . ASN B 1 364 ? -8.711 -22.375 -23.859 1 98.06 364 ASN B CA 1
ATOM 6899 C C . ASN B 1 364 ? -7.91 -22.328 -25.156 1 98.06 364 ASN B C 1
ATOM 6901 O O . ASN B 1 364 ? -6.707 -22.594 -25.156 1 98.06 364 ASN B O 1
ATOM 6905 N N . GLN B 1 365 ? -8.602 -22.016 -26.234 1 98.25 365 GLN B N 1
ATOM 6906 C CA . GLN B 1 365 ? -7.992 -22 -27.547 1 98.25 365 GLN B CA 1
ATOM 6907 C C . GLN B 1 365 ? -6.93 -20.906 -27.656 1 98.25 365 GLN B C 1
ATOM 6909 O O . GLN B 1 365 ? -5.867 -21.109 -28.25 1 98.25 365 GLN B O 1
ATOM 6914 N N . LYS B 1 366 ? -7.23 -19.75 -27.125 1 97.75 366 LYS B N 1
ATOM 6915 C CA . LYS B 1 366 ? -6.285 -18.641 -27.188 1 97.75 366 LYS B CA 1
ATOM 6916 C C . LYS B 1 366 ? -4.961 -19.016 -26.531 1 97.75 366 LYS B C 1
ATOM 6918 O O . LYS B 1 366 ? -3.891 -18.734 -27.078 1 97.75 366 LYS B O 1
ATOM 6923 N N . GLN B 1 367 ? -5.02 -19.562 -25.359 1 98.06 367 GLN B N 1
ATOM 6924 C CA . GLN B 1 367 ? -3.818 -20 -24.656 1 98.06 367 GLN B CA 1
ATOM 6925 C C . GLN B 1 367 ? -3.107 -21.109 -25.422 1 98.06 367 GLN B C 1
ATOM 6927 O O . GLN B 1 367 ? -1.877 -21.141 -25.484 1 98.06 367 GLN B O 1
ATOM 6932 N N . PHE B 1 368 ? -3.916 -22.078 -25.922 1 98.69 368 PHE B N 1
ATOM 6933 C CA . PHE B 1 368 ? -3.373 -23.141 -26.75 1 98.69 368 PHE B CA 1
ATOM 6934 C C . PHE B 1 368 ? -2.549 -22.578 -27.906 1 98.69 368 PHE B C 1
ATOM 6936 O O . PHE B 1 368 ? -1.4 -22.984 -28.109 1 98.69 368 PHE B O 1
ATOM 6943 N N . ASP B 1 369 ? -3.09 -21.641 -28.609 1 98.75 369 ASP B N 1
ATOM 6944 C CA . ASP B 1 369 ? -2.426 -21.047 -29.766 1 98.75 369 ASP B CA 1
ATOM 6945 C C . ASP B 1 369 ? -1.171 -20.281 -29.344 1 98.75 369 ASP B C 1
ATOM 6947 O O . ASP B 1 369 ? -0.139 -20.359 -30.016 1 98.75 369 ASP B O 1
ATOM 6951 N N . LYS B 1 370 ? -1.274 -19.594 -28.25 1 98.31 370 LYS B N 1
ATOM 6952 C CA . LYS B 1 370 ? -0.139 -18.844 -27.734 1 98.31 370 LYS B CA 1
ATOM 6953 C C . LYS B 1 370 ? 1.035 -19.766 -27.422 1 98.31 370 LYS B C 1
ATOM 6955 O O . LYS B 1 370 ? 2.17 -19.484 -27.812 1 98.31 370 LYS B O 1
ATOM 6960 N N . ILE B 1 371 ? 0.78 -20.812 -26.719 1 98.75 371 ILE B N 1
ATOM 6961 C CA . ILE B 1 371 ? 1.832 -21.75 -26.312 1 98.75 371 ILE B CA 1
ATOM 6962 C C . ILE B 1 371 ? 2.424 -22.406 -27.562 1 98.75 371 ILE B C 1
ATOM 6964 O O . ILE B 1 371 ? 3.643 -22.578 -27.656 1 98.75 371 ILE B O 1
ATOM 6968 N N . LYS B 1 372 ? 1.518 -22.828 -28.453 1 98.69 372 LYS B N 1
ATOM 6969 C CA . LYS B 1 372 ? 1.976 -23.406 -29.703 1 98.69 372 LYS B CA 1
ATOM 6970 C C . LYS B 1 372 ? 2.945 -22.484 -30.438 1 98.69 372 LYS B C 1
ATOM 6972 O O . LYS B 1 372 ? 3.982 -22.922 -30.938 1 98.69 372 LYS B O 1
ATOM 6977 N N . ASP B 1 373 ? 2.619 -21.219 -30.484 1 98.69 373 ASP B N 1
ATOM 6978 C CA . ASP B 1 373 ? 3.48 -20.219 -31.109 1 98.69 373 ASP B CA 1
ATOM 6979 C C . ASP B 1 373 ? 4.828 -20.141 -30.406 1 98.69 373 ASP B C 1
ATOM 6981 O O . ASP B 1 373 ? 5.871 -20 -31.047 1 98.69 373 ASP B O 1
ATOM 6985 N N . TYR B 1 374 ? 4.836 -20.203 -29.094 1 98.69 374 TYR B N 1
ATOM 6986 C CA . TYR B 1 374 ? 6.082 -20.125 -28.344 1 98.69 374 TYR B CA 1
ATOM 6987 C C . TYR B 1 374 ? 6.941 -21.359 -28.578 1 98.69 374 TYR B C 1
ATOM 6989 O O . TYR B 1 374 ? 8.172 -21.281 -28.578 1 98.69 374 TYR B O 1
ATOM 6997 N N . ILE B 1 375 ? 6.289 -22.5 -28.703 1 98.75 375 ILE B N 1
ATOM 6998 C CA . ILE B 1 375 ? 7.039 -23.719 -29.031 1 98.75 375 ILE B CA 1
ATOM 6999 C C . ILE B 1 375 ? 7.777 -23.531 -30.359 1 98.75 375 ILE B C 1
ATOM 7001 O O . ILE B 1 375 ? 8.945 -23.891 -30.469 1 98.75 375 ILE B O 1
ATOM 7005 N N . GLU B 1 376 ? 7.125 -22.922 -31.344 1 98.62 376 GLU B N 1
ATOM 7006 C CA . GLU B 1 376 ? 7.777 -22.641 -32.625 1 98.62 376 GLU B CA 1
ATOM 7007 C C . GLU B 1 376 ? 8.938 -21.656 -32.438 1 98.62 376 GLU B C 1
ATOM 7009 O O . GLU B 1 376 ? 10 -21.828 -33.031 1 98.62 376 GLU B O 1
ATOM 7014 N N . VAL B 1 377 ? 8.742 -20.672 -31.656 1 98.69 377 VAL B N 1
ATOM 7015 C CA . VAL B 1 377 ? 9.812 -19.734 -31.344 1 98.69 377 VAL B CA 1
ATOM 7016 C C . VAL B 1 377 ? 10.984 -20.484 -30.703 1 98.69 377 VAL B C 1
ATOM 7018 O O . VAL B 1 377 ? 12.148 -20.25 -31.062 1 98.69 377 VAL B O 1
ATOM 7021 N N . GLY B 1 378 ? 10.656 -21.391 -29.75 1 98.5 378 GLY B N 1
ATOM 7022 C CA . GLY B 1 378 ? 11.68 -22.188 -29.094 1 98.5 378 GLY B CA 1
ATOM 7023 C C . GLY B 1 378 ? 12.516 -23 -30.062 1 98.5 378 GLY B C 1
ATOM 7024 O O . GLY B 1 378 ? 13.727 -23.125 -29.875 1 98.5 378 GLY B O 1
ATOM 7025 N N . LYS B 1 379 ? 11.891 -23.547 -31.078 1 98.38 379 LYS B N 1
ATOM 7026 C CA . LYS B 1 379 ? 12.594 -24.344 -32.094 1 98.38 379 LYS B CA 1
ATOM 7027 C C . LYS B 1 379 ? 13.609 -23.5 -32.844 1 98.38 379 LYS B C 1
ATOM 7029 O O . LYS B 1 379 ? 14.586 -24.031 -33.375 1 98.38 379 LYS B O 1
ATOM 7034 N N . GLN B 1 380 ? 13.375 -22.203 -32.875 1 98.44 380 GLN B N 1
ATOM 7035 C CA . GLN B 1 380 ? 14.281 -21.297 -33.594 1 98.44 380 GLN B CA 1
ATOM 7036 C C . GLN B 1 380 ? 15.391 -20.812 -32.656 1 98.44 380 GLN B C 1
ATOM 7038 O O . GLN B 1 380 ? 16.469 -20.453 -33.094 1 98.44 380 GLN B O 1
ATOM 7043 N N . GLU B 1 381 ? 15.117 -20.828 -31.359 1 98.62 381 GLU B N 1
ATOM 7044 C CA . GLU B 1 381 ? 16.016 -20.172 -30.422 1 98.62 381 GLU B CA 1
ATOM 7045 C C . GLU B 1 381 ? 16.922 -21.172 -29.719 1 98.62 381 GLU B C 1
ATOM 7047 O O . GLU B 1 381 ? 17.984 -20.812 -29.203 1 98.62 381 GLU B O 1
ATOM 7052 N N . GLY B 1 382 ? 16.516 -22.375 -29.703 1 98.31 382 GLY B N 1
ATOM 7053 C CA . GLY B 1 382 ? 17.25 -23.422 -29.016 1 98.31 382 GLY B CA 1
ATOM 7054 C C . GLY B 1 382 ? 17.016 -24.797 -29.625 1 98.31 382 GLY B C 1
ATOM 7055 O O . GLY B 1 382 ? 16.656 -24.922 -30.797 1 98.31 382 GLY B O 1
ATOM 7056 N N . GLU B 1 383 ? 17.359 -25.812 -28.938 1 98.69 383 GLU B N 1
ATOM 7057 C CA . GLU B 1 383 ? 17.188 -27.188 -29.391 1 98.69 383 GLU B CA 1
ATOM 7058 C C . GLU B 1 383 ? 16.047 -27.875 -28.656 1 98.69 383 GLU B C 1
ATOM 7060 O O . GLU B 1 383 ? 16.047 -27.969 -27.422 1 98.69 383 GLU B O 1
ATOM 7065 N N . LEU B 1 384 ? 15.039 -28.312 -29.375 1 98.75 384 LEU B N 1
ATOM 7066 C CA . LEU B 1 384 ? 13.961 -29.125 -28.812 1 98.75 384 LEU B CA 1
ATOM 7067 C C . LEU B 1 384 ? 14.461 -30.516 -28.469 1 98.75 384 LEU B C 1
ATOM 7069 O O . LEU B 1 384 ? 14.844 -31.281 -29.359 1 98.75 384 LEU B O 1
ATOM 7073 N N . VAL B 1 385 ? 14.461 -30.906 -27.234 1 98.62 385 VAL B N 1
ATOM 7074 C CA . VAL B 1 385 ? 15.031 -32.188 -26.844 1 98.62 385 VAL B CA 1
ATOM 7075 C C . VAL B 1 385 ? 13.914 -33.125 -26.422 1 98.62 385 VAL B C 1
ATOM 7077 O O . VAL B 1 385 ? 14.125 -34.344 -26.328 1 98.62 385 VAL B O 1
ATOM 7080 N N . PHE B 1 386 ? 12.766 -32.625 -26.141 1 98.62 386 PHE B N 1
ATOM 7081 C CA . PHE B 1 386 ? 11.625 -33.469 -25.797 1 98.62 386 PHE B CA 1
ATOM 7082 C C . PHE B 1 386 ? 10.312 -32.719 -26.062 1 98.62 386 PHE B C 1
ATOM 7084 O O . PHE B 1 386 ? 10.203 -31.531 -25.781 1 98.62 386 PHE B O 1
ATOM 7091 N N . GLY B 1 387 ? 9.312 -33.406 -26.578 1 98.06 387 GLY B N 1
ATOM 7092 C CA . GLY B 1 387 ? 7.965 -32.875 -26.719 1 98.06 387 GLY B CA 1
ATOM 7093 C C . GLY B 1 387 ? 7.785 -32 -27.938 1 98.06 387 GLY B C 1
ATOM 7094 O O . GLY B 1 387 ? 8.227 -32.344 -29.031 1 98.06 387 GLY B O 1
ATOM 7095 N N . GLY B 1 388 ? 7 -30.859 -27.781 1 96.69 388 GLY B N 1
ATOM 7096 C CA . GLY B 1 388 ? 6.703 -29.938 -28.859 1 96.69 388 GLY B CA 1
ATOM 7097 C C . GLY B 1 388 ? 5.402 -30.25 -29.578 1 96.69 388 GLY B C 1
ATOM 7098 O O . GLY B 1 388 ? 5.055 -29.594 -30.562 1 96.69 388 GLY B O 1
ATOM 7099 N N . GLU B 1 389 ? 4.695 -31.141 -29.078 1 97.06 389 GLU B N 1
ATOM 7100 C CA . GLU B 1 389 ? 3.461 -31.578 -29.719 1 97.06 389 GLU B CA 1
ATOM 7101 C C . GLU B 1 389 ? 2.244 -30.906 -29.094 1 97.06 389 GLU B C 1
ATOM 7103 O O . GLU B 1 389 ? 2.215 -30.688 -27.875 1 97.06 389 GLU B O 1
ATOM 7108 N N . THR B 1 390 ? 1.337 -30.562 -29.875 1 98.12 390 THR B N 1
ATOM 7109 C CA . THR B 1 390 ? 0.056 -30.016 -29.438 1 98.12 390 THR B CA 1
ATOM 7110 C C . THR B 1 390 ? -1.099 -30.719 -30.141 1 98.12 390 THR B C 1
ATOM 7112 O O . THR B 1 390 ? -0.932 -31.25 -31.25 1 98.12 390 THR B O 1
ATOM 7115 N N . ASP B 1 391 ? -2.209 -30.844 -29.531 1 98.12 391 ASP B N 1
ATOM 7116 C CA . ASP B 1 391 ? -3.395 -31.484 -30.094 1 98.12 391 ASP B CA 1
ATOM 7117 C C . ASP B 1 391 ? -4.672 -30.828 -29.562 1 98.12 391 ASP B C 1
ATOM 7119 O O . ASP B 1 391 ? -4.98 -30.906 -28.375 1 98.12 391 ASP B O 1
ATOM 7123 N N . ASP B 1 392 ? -5.441 -30.203 -30.406 1 97.56 392 ASP B N 1
ATOM 7124 C CA . ASP B 1 392 ? -6.68 -29.562 -29.984 1 97.56 392 ASP B CA 1
ATOM 7125 C C . ASP B 1 392 ? -7.898 -30.25 -30.594 1 97.56 392 ASP B C 1
ATOM 7127 O O . ASP B 1 392 ? -8.945 -29.625 -30.781 1 97.56 392 ASP B O 1
ATOM 7131 N N . ASN B 1 393 ? -7.75 -31.516 -31.016 1 97.44 393 ASN B N 1
ATOM 7132 C CA . ASN B 1 393 ? -8.859 -32.25 -31.625 1 97.44 393 ASN B CA 1
ATOM 7133 C C . ASN B 1 393 ? -10.023 -32.406 -30.656 1 97.44 393 ASN B C 1
ATOM 7135 O O . ASN B 1 393 ? -11.172 -32.125 -31.016 1 97.44 393 ASN B O 1
ATOM 7139 N N . LYS B 1 394 ? -9.773 -32.875 -29.469 1 97.12 394 LYS B N 1
ATOM 7140 C CA . LYS B 1 394 ? -10.805 -33.094 -28.453 1 97.12 394 LYS B CA 1
ATOM 7141 C C . LYS B 1 394 ? -10.758 -32 -27.375 1 97.12 394 LYS B C 1
ATOM 7143 O O . LYS B 1 394 ? -11.805 -31.5 -26.953 1 97.12 394 LYS B O 1
ATOM 7148 N N . GLY B 1 395 ? -9.688 -31.75 -26.891 1 98 395 GLY B N 1
ATOM 7149 C CA . GLY B 1 395 ? -9.352 -30.719 -25.906 1 98 395 GLY B CA 1
ATOM 7150 C C . GLY B 1 395 ? -8.094 -29.953 -26.266 1 98 395 GLY B C 1
ATOM 7151 O O . GLY B 1 395 ? -7.484 -30.203 -27.297 1 98 395 GLY B O 1
ATOM 7152 N N . PHE B 1 396 ? -7.742 -28.984 -25.484 1 98.75 396 PHE B N 1
ATOM 7153 C CA . PHE B 1 396 ? -6.59 -28.125 -25.781 1 98.75 396 PHE B CA 1
ATOM 7154 C C . PHE B 1 396 ? -5.328 -28.703 -25.156 1 98.75 396 PHE B C 1
ATOM 7156 O O . PHE B 1 396 ? -4.828 -28.172 -24.156 1 98.75 396 PHE B O 1
ATOM 7163 N N . PHE B 1 397 ? -4.754 -29.734 -25.672 1 98.62 397 PHE B N 1
ATOM 7164 C CA . PHE B 1 397 ? -3.643 -30.453 -25.062 1 98.62 397 PHE B CA 1
ATOM 7165 C C . PHE B 1 397 ? -2.311 -29.984 -25.641 1 98.62 397 PHE B C 1
ATOM 7167 O O . PHE B 1 397 ? -2.119 -29.969 -26.859 1 98.62 397 PHE B O 1
ATOM 7174 N N . VAL B 1 398 ? -1.464 -29.484 -24.797 1 98.62 398 VAL B N 1
ATOM 7175 C CA . VAL B 1 398 ? -0.06 -29.203 -25.078 1 98.62 398 VAL B CA 1
ATOM 7176 C C . VAL B 1 398 ? 0.828 -30.172 -24.297 1 98.62 398 VAL B C 1
ATOM 7178 O O . VAL B 1 398 ? 0.681 -30.312 -23.078 1 98.62 398 VAL B O 1
ATOM 7181 N N . HIS B 1 399 ? 1.657 -30.859 -24.891 1 98 399 HIS B N 1
ATOM 7182 C CA . HIS B 1 399 ? 2.494 -31.859 -24.234 1 98 399 HIS B CA 1
ATOM 7183 C C . HIS B 1 399 ? 3.73 -31.219 -23.609 1 98 399 HIS B C 1
ATOM 7185 O O . HIS B 1 399 ? 4.172 -30.156 -24.062 1 98 399 HIS B O 1
ATOM 7191 N N . PRO B 1 400 ? 4.297 -31.859 -22.516 1 98.62 400 PRO B N 1
ATOM 7192 C CA . PRO B 1 400 ? 5.523 -31.312 -21.922 1 98.62 400 PRO B CA 1
ATOM 7193 C C . PRO B 1 400 ? 6.621 -31.062 -22.953 1 98.62 400 PRO B C 1
ATOM 7195 O O . PRO B 1 400 ? 6.879 -31.922 -23.812 1 98.62 400 PRO B O 1
ATOM 7198 N N . THR B 1 401 ? 7.211 -29.891 -22.875 1 98.88 401 THR B N 1
ATOM 7199 C CA . THR B 1 401 ? 8.188 -29.484 -23.875 1 98.88 401 THR B CA 1
ATOM 7200 C C . THR B 1 401 ? 9.445 -28.938 -23.219 1 98.88 401 THR B C 1
ATOM 7202 O O . THR B 1 401 ? 9.375 -28.062 -22.359 1 98.88 401 THR B O 1
ATOM 7205 N N . ILE B 1 402 ? 10.625 -29.5 -23.609 1 98.94 402 ILE B N 1
ATOM 7206 C CA . ILE B 1 402 ? 11.898 -29.094 -23.016 1 98.94 402 ILE B CA 1
ATOM 7207 C C . ILE B 1 402 ? 12.844 -28.609 -24.109 1 98.94 402 ILE B C 1
ATOM 7209 O O . ILE B 1 402 ? 13.094 -29.328 -25.094 1 98.94 402 ILE B O 1
ATOM 7213 N N . PHE B 1 403 ? 13.289 -27.391 -24.016 1 98.88 403 PHE B N 1
ATOM 7214 C CA . PHE B 1 403 ? 14.32 -26.812 -24.875 1 98.88 403 PHE B CA 1
ATOM 7215 C C . PHE B 1 403 ? 15.641 -26.672 -24.125 1 98.88 403 PHE B C 1
ATOM 7217 O O . PHE B 1 403 ? 15.656 -26.328 -22.938 1 98.88 403 PHE B O 1
ATOM 7224 N N . LYS B 1 404 ? 16.75 -26.953 -24.766 1 98.69 404 LYS B N 1
ATOM 7225 C CA . LYS B 1 404 ? 18.047 -26.719 -24.156 1 98.69 404 LYS B CA 1
ATOM 7226 C C . LYS B 1 404 ? 18.875 -25.734 -24.984 1 98.69 404 LYS B C 1
ATOM 7228 O O . LYS B 1 404 ? 18.469 -25.375 -26.094 1 98.69 404 LYS B O 1
ATOM 7233 N N . ASP B 1 405 ? 19.969 -25.234 -24.391 1 98.62 405 ASP B N 1
ATOM 7234 C CA . ASP B 1 405 ? 20.969 -24.375 -25.016 1 98.62 405 ASP B CA 1
ATOM 7235 C C . ASP B 1 405 ? 20.359 -23.047 -25.453 1 98.62 405 ASP B C 1
ATOM 7237 O O . ASP B 1 405 ? 20.609 -22.594 -26.578 1 98.62 405 ASP B O 1
ATOM 7241 N N . LEU B 1 406 ? 19.562 -22.516 -24.641 1 98.75 406 LEU B N 1
ATOM 7242 C CA . LEU B 1 406 ? 18.969 -21.219 -24.922 1 98.75 406 LEU B CA 1
ATOM 7243 C C . LEU B 1 406 ? 19.875 -20.078 -24.453 1 98.75 406 LEU B C 1
ATOM 7245 O O . LEU B 1 406 ? 20.5 -20.172 -23.406 1 98.75 406 LEU B O 1
ATOM 7249 N N . ASP B 1 407 ? 19.891 -19.062 -25.281 1 98.56 407 ASP B N 1
ATOM 7250 C CA . ASP B 1 407 ? 20.438 -17.781 -24.812 1 98.56 407 ASP B CA 1
ATOM 7251 C C . ASP B 1 407 ? 19.578 -17.203 -23.688 1 98.56 407 ASP B C 1
ATOM 7253 O O . ASP B 1 407 ? 18.344 -17.172 -23.781 1 98.56 407 ASP B O 1
ATOM 7257 N N . PRO B 1 408 ? 20.25 -16.844 -22.594 1 98.31 408 PRO B N 1
ATOM 7258 C CA . PRO B 1 408 ? 19.5 -16.312 -21.453 1 98.31 408 PRO B CA 1
ATOM 7259 C C . PRO B 1 408 ? 18.594 -15.148 -21.844 1 98.31 408 PRO B C 1
ATOM 7261 O O . PRO B 1 408 ? 17.656 -14.82 -21.109 1 98.31 408 PRO B O 1
ATOM 7264 N N . LYS B 1 409 ? 18.75 -14.469 -22.953 1 97.56 409 LYS B N 1
ATOM 7265 C CA . LYS B 1 409 ? 17.969 -13.305 -23.359 1 97.56 409 LYS B CA 1
ATOM 7266 C C . LYS B 1 409 ? 17 -13.656 -24.484 1 97.56 409 LYS B C 1
ATOM 7268 O O . LYS B 1 409 ? 16.312 -12.781 -25.016 1 97.56 409 LYS B O 1
ATOM 7273 N N . ALA B 1 410 ? 16.938 -14.961 -24.812 1 98.62 410 ALA B N 1
ATOM 7274 C CA . ALA B 1 410 ? 15.977 -15.398 -25.828 1 98.62 410 ALA B CA 1
ATOM 7275 C C . ALA B 1 410 ? 14.547 -15.062 -25.391 1 98.62 410 ALA B C 1
ATOM 7277 O O . ALA B 1 410 ? 14.281 -14.852 -24.219 1 98.62 410 ALA B O 1
ATOM 7278 N N . ARG B 1 411 ? 13.641 -14.984 -26.375 1 98.19 411 ARG B N 1
ATOM 7279 C CA . ARG B 1 411 ? 12.258 -14.609 -26.109 1 98.19 411 ARG B CA 1
ATOM 7280 C C . ARG B 1 411 ? 11.594 -15.594 -25.141 1 98.19 411 ARG B C 1
ATOM 7282 O O . ARG B 1 411 ? 10.922 -15.18 -24.203 1 98.19 411 ARG B O 1
ATOM 7289 N N . ILE B 1 412 ? 11.781 -16.938 -25.281 1 98.38 412 ILE B N 1
ATOM 7290 C CA . ILE B 1 412 ? 11.102 -17.922 -24.438 1 98.38 412 ILE B CA 1
ATOM 7291 C C . ILE B 1 412 ? 11.758 -17.969 -23.062 1 98.38 412 ILE B C 1
ATOM 7293 O O . ILE B 1 412 ? 11.227 -18.578 -22.141 1 98.38 412 ILE B O 1
ATOM 7297 N N . MET B 1 413 ? 12.961 -17.266 -22.953 1 98.62 413 MET B N 1
ATOM 7298 C CA . MET B 1 413 ? 13.609 -17.156 -21.641 1 98.62 413 MET B CA 1
ATOM 7299 C C . MET B 1 413 ? 13.148 -15.891 -20.922 1 98.62 413 MET B C 1
ATOM 7301 O O . MET B 1 413 ? 13.391 -15.734 -19.719 1 98.62 413 MET B O 1
ATOM 7305 N N . GLN B 1 414 ? 12.484 -14.961 -21.609 1 98.06 414 GLN B N 1
ATOM 7306 C CA . GLN B 1 414 ? 12.172 -13.656 -21.031 1 98.06 414 GLN B CA 1
ATOM 7307 C C . GLN B 1 414 ? 10.672 -13.484 -20.828 1 98.06 414 GLN B C 1
ATOM 7309 O O . GLN B 1 414 ? 10.242 -12.891 -19.844 1 98.06 414 GLN B O 1
ATOM 7314 N N . GLU B 1 415 ? 9.859 -13.992 -21.75 1 97.88 415 GLU B N 1
ATOM 7315 C CA . GLU B 1 415 ? 8.422 -13.734 -21.766 1 97.88 415 GLU B CA 1
ATOM 7316 C C . GLU B 1 415 ? 7.656 -14.852 -21.062 1 97.88 415 GLU B C 1
ATOM 7318 O O . GLU B 1 415 ? 8.062 -16.016 -21.094 1 97.88 415 GLU B O 1
ATOM 7323 N N . GLU B 1 416 ? 6.617 -14.523 -20.375 1 97.75 416 GLU B N 1
ATOM 7324 C CA . GLU B 1 416 ? 5.762 -15.516 -19.734 1 97.75 416 GLU B CA 1
ATOM 7325 C C . GLU B 1 416 ? 4.969 -16.312 -20.766 1 97.75 416 GLU B C 1
ATOM 7327 O O . GLU B 1 416 ? 4.203 -15.742 -21.547 1 97.75 416 GLU B O 1
ATOM 7332 N N . ILE B 1 417 ? 5.117 -17.594 -20.75 1 98.06 417 ILE B N 1
ATOM 7333 C CA . ILE B 1 417 ? 4.461 -18.484 -21.703 1 98.06 417 ILE B CA 1
ATOM 7334 C C . ILE B 1 417 ? 3.172 -19.031 -21.094 1 98.06 417 ILE B C 1
ATOM 7336 O O . ILE B 1 417 ? 2.131 -19.062 -21.75 1 98.06 417 ILE B O 1
ATOM 7340 N N . PHE B 1 418 ? 3.225 -19.344 -19.812 1 98.19 418 PHE B N 1
ATOM 7341 C CA . PHE B 1 418 ? 2.084 -19.859 -19.062 1 98.19 418 PHE B CA 1
ATOM 7342 C C . PHE B 1 418 ? 1.572 -21.156 -19.672 1 98.19 418 PHE B C 1
ATOM 7344 O O . PHE B 1 418 ? 0.379 -21.297 -19.953 1 98.19 418 PHE B O 1
ATOM 7351 N N . GLY B 1 419 ? 2.424 -22.094 -19.922 1 98.56 419 GLY B N 1
ATOM 7352 C CA . GLY B 1 419 ? 2.221 -23.422 -20.484 1 98.56 419 GLY B CA 1
ATOM 7353 C C . GLY B 1 419 ? 3.34 -24.391 -20.141 1 98.56 419 GLY B C 1
ATOM 7354 O O . GLY B 1 419 ? 4.297 -24.031 -19.453 1 98.56 419 GLY B O 1
ATOM 7355 N N . PRO B 1 420 ? 3.209 -25.641 -20.531 1 98.75 420 PRO B N 1
ATOM 7356 C CA . PRO B 1 420 ? 4.164 -26.672 -20.141 1 98.75 420 PRO B CA 1
ATOM 7357 C C . PRO B 1 420 ? 5.422 -26.688 -21 1 98.75 420 PRO B C 1
ATOM 7359 O O . PRO B 1 420 ? 5.738 -27.703 -21.625 1 98.75 420 PRO B O 1
ATOM 7362 N N . VAL B 1 421 ? 6.125 -25.562 -21 1 98.88 421 VAL B N 1
ATOM 7363 C CA . VAL B 1 421 ? 7.367 -25.375 -21.734 1 98.88 421 VAL B CA 1
ATOM 7364 C C . VAL B 1 421 ? 8.461 -24.875 -20.797 1 98.88 421 VAL B C 1
ATOM 7366 O O . VAL B 1 421 ? 8.289 -23.875 -20.109 1 98.88 421 VAL B O 1
ATOM 7369 N N . VAL B 1 422 ? 9.586 -25.594 -20.719 1 98.88 422 VAL B N 1
ATOM 7370 C CA . VAL B 1 422 ? 10.719 -25.141 -19.906 1 98.88 422 VAL B CA 1
ATOM 7371 C C . VAL B 1 422 ? 11.969 -25.031 -20.766 1 98.88 422 VAL B C 1
ATOM 7373 O O . VAL B 1 422 ? 12.203 -25.875 -21.641 1 98.88 422 VAL B O 1
ATOM 7376 N N . ALA B 1 423 ? 12.672 -23.969 -20.594 1 98.81 423 ALA B N 1
ATOM 7377 C CA . ALA B 1 423 ? 13.883 -23.688 -21.359 1 98.81 423 ALA B CA 1
ATOM 7378 C C . ALA B 1 423 ? 15.117 -23.734 -20.469 1 98.81 423 ALA B C 1
ATOM 7380 O O . ALA B 1 423 ? 15.117 -23.188 -19.359 1 98.81 423 ALA B O 1
ATOM 7381 N N . PHE B 1 424 ? 16.172 -24.453 -20.922 1 98.88 424 PHE B N 1
ATOM 7382 C CA . PHE B 1 424 ? 17.391 -24.625 -20.156 1 98.88 424 PHE B CA 1
ATOM 7383 C C . PHE B 1 424 ? 18.5 -23.734 -20.703 1 98.88 424 PHE B C 1
ATOM 7385 O O . PHE B 1 424 ? 18.672 -23.625 -21.922 1 98.88 424 PHE B O 1
ATOM 7392 N N . SER B 1 425 ? 19.156 -23.078 -19.859 1 98.81 425 SER B N 1
ATOM 7393 C CA . SER B 1 425 ? 20.375 -22.344 -20.156 1 98.81 425 SER B CA 1
ATOM 7394 C C . SER B 1 425 ? 21.516 -22.781 -19.25 1 98.81 425 SER B C 1
ATOM 7396 O O . SER B 1 425 ? 21.281 -23.234 -18.125 1 98.81 425 SER B O 1
ATOM 7398 N N . LYS B 1 426 ? 22.703 -22.656 -19.766 1 98 426 LYS B N 1
ATOM 7399 C CA . LYS B 1 426 ? 23.922 -23.047 -19.047 1 98 426 LYS B CA 1
ATOM 7400 C C . LYS B 1 426 ? 24.656 -21.828 -18.5 1 98 426 LYS B C 1
ATOM 7402 O O . LYS B 1 426 ? 24.578 -20.734 -19.078 1 98 426 LYS B O 1
ATOM 7407 N N . ALA B 1 427 ? 25.328 -21.984 -17.344 1 98.56 427 ALA B N 1
ATOM 7408 C CA . ALA B 1 427 ? 26.188 -20.969 -16.766 1 98.56 427 ALA B CA 1
ATOM 7409 C C . ALA B 1 427 ? 27.438 -21.594 -16.172 1 98.56 427 ALA B C 1
ATOM 7411 O O . ALA B 1 427 ? 27.484 -22.797 -15.898 1 98.56 427 ALA B O 1
ATOM 7412 N N . LYS B 1 428 ? 28.5 -20.75 -15.844 1 98.25 428 LYS B N 1
ATOM 7413 C CA . LYS B 1 428 ? 29.828 -21.281 -15.5 1 98.25 428 LYS B CA 1
ATOM 7414 C C . LYS B 1 428 ? 30.125 -21.078 -14.023 1 98.25 428 LYS B C 1
ATOM 7416 O O . LYS B 1 428 ? 31.078 -21.656 -13.492 1 98.25 428 LYS B O 1
ATOM 7421 N N . SER B 1 429 ? 29.422 -20.219 -13.352 1 98.38 429 SER B N 1
ATOM 7422 C CA . SER B 1 429 ? 29.625 -19.891 -11.953 1 98.38 429 SER B CA 1
ATOM 7423 C C . SER B 1 429 ? 28.328 -19.516 -11.258 1 98.38 429 SER B C 1
ATOM 7425 O O . SER B 1 429 ? 27.328 -19.234 -11.922 1 98.38 429 SER B O 1
ATOM 7427 N N . PHE B 1 430 ? 28.312 -19.547 -9.922 1 98.56 430 PHE B N 1
ATOM 7428 C CA . PHE B 1 430 ? 27.109 -19.172 -9.188 1 98.56 430 PHE B CA 1
ATOM 7429 C C . PHE B 1 430 ? 26.734 -17.719 -9.461 1 98.56 430 PHE B C 1
ATOM 7431 O O . PHE B 1 430 ? 25.562 -17.375 -9.516 1 98.56 430 PHE B O 1
ATOM 7438 N N . ASP B 1 431 ? 27.766 -16.828 -9.648 1 98.56 431 ASP B N 1
ATOM 7439 C CA . ASP B 1 431 ? 27.516 -15.445 -10.031 1 98.56 431 ASP B CA 1
ATOM 7440 C C . ASP B 1 431 ? 26.719 -15.367 -11.328 1 98.56 431 ASP B C 1
ATOM 7442 O O . ASP B 1 431 ? 25.734 -14.625 -11.422 1 98.56 431 ASP B O 1
ATOM 7446 N N . GLU B 1 432 ? 27.156 -16.125 -12.289 1 98.75 432 GLU B N 1
ATOM 7447 C CA . GLU B 1 432 ? 26.469 -16.109 -13.578 1 98.75 432 GLU B CA 1
ATOM 7448 C C . GLU B 1 432 ? 25.078 -16.734 -13.477 1 98.75 432 GLU B C 1
ATOM 7450 O O . GLU B 1 432 ? 24.141 -16.281 -14.141 1 98.75 432 GLU B O 1
ATOM 7455 N N . LEU B 1 433 ? 24.938 -17.844 -12.664 1 98.88 433 LEU B N 1
ATOM 7456 C CA . LEU B 1 433 ? 23.641 -18.422 -12.406 1 98.88 433 LEU B CA 1
ATOM 7457 C C . LEU B 1 433 ? 22.656 -17.391 -11.883 1 98.88 433 LEU B C 1
ATOM 7459 O O . LEU B 1 433 ? 21.547 -17.266 -12.398 1 98.88 433 LEU B O 1
ATOM 7463 N N . LEU B 1 434 ? 23.078 -16.578 -10.945 1 98.75 434 LEU B N 1
ATOM 7464 C CA . LEU B 1 434 ? 22.25 -15.547 -10.344 1 98.75 434 LEU B CA 1
ATOM 7465 C C . LEU B 1 434 ? 21.953 -14.43 -11.336 1 98.75 434 LEU B C 1
ATOM 7467 O O . LEU B 1 434 ? 20.828 -13.93 -11.406 1 98.75 434 LEU B O 1
ATOM 7471 N N . ASP B 1 435 ? 22.984 -14.039 -12.086 1 98.56 435 ASP B N 1
ATOM 7472 C CA . ASP B 1 435 ? 22.812 -12.984 -13.086 1 98.56 435 ASP B CA 1
ATOM 7473 C C . ASP B 1 435 ? 21.734 -13.359 -14.094 1 98.56 435 ASP B C 1
ATOM 7475 O O . ASP B 1 435 ? 20.875 -12.531 -14.422 1 98.56 435 ASP B O 1
ATOM 7479 N N . ILE B 1 436 ? 21.75 -14.562 -14.555 1 98.75 436 ILE B N 1
ATOM 7480 C CA . ILE B 1 436 ? 20.781 -15.023 -15.539 1 98.75 436 ILE B CA 1
ATOM 7481 C C . ILE B 1 436 ? 19.406 -15.117 -14.891 1 98.75 436 ILE B C 1
ATOM 7483 O O . ILE B 1 436 ? 18.406 -14.688 -15.477 1 98.75 436 ILE B O 1
ATOM 7487 N N . ALA B 1 437 ? 19.344 -15.641 -13.688 1 98.62 437 ALA B N 1
ATOM 7488 C CA . ALA B 1 437 ? 18.062 -15.781 -13 1 98.62 437 ALA B CA 1
ATOM 7489 C C . ALA B 1 437 ? 17.391 -14.43 -12.812 1 98.62 437 ALA B C 1
ATOM 7491 O O . ALA B 1 437 ? 16.156 -14.328 -12.883 1 98.62 437 ALA B O 1
ATOM 7492 N N . ASN B 1 438 ? 18.156 -13.344 -12.648 1 98.06 438 ASN B N 1
ATOM 7493 C CA . ASN B 1 438 ? 17.609 -12.023 -12.305 1 98.06 438 ASN B CA 1
ATOM 7494 C C . ASN B 1 438 ? 17.375 -11.18 -13.555 1 98.06 438 ASN B C 1
ATOM 7496 O O . ASN B 1 438 ? 16.875 -10.055 -13.461 1 98.06 438 ASN B O 1
ATOM 7500 N N . ASN B 1 439 ? 17.719 -11.633 -14.75 1 97.81 439 ASN B N 1
ATOM 7501 C CA . ASN B 1 439 ? 17.734 -10.781 -15.938 1 97.81 439 ASN B CA 1
ATOM 7502 C C . ASN B 1 439 ? 16.359 -10.75 -16.609 1 97.81 439 ASN B C 1
ATOM 7504 O O . ASN B 1 439 ? 16.281 -10.719 -17.844 1 97.81 439 ASN B O 1
ATOM 7508 N N . THR B 1 440 ? 15.281 -10.875 -15.883 1 97 440 THR B N 1
ATOM 7509 C CA . THR B 1 440 ? 13.914 -10.695 -16.375 1 97 440 THR B CA 1
ATOM 7510 C C . THR B 1 440 ? 13.227 -9.547 -15.641 1 97 440 THR B C 1
ATOM 7512 O O . THR B 1 440 ? 13.719 -9.07 -14.617 1 97 440 THR B O 1
ATOM 7515 N N . GLU B 1 441 ? 12.141 -9.055 -16.172 1 96.88 441 GLU B N 1
ATOM 7516 C CA . GLU B 1 441 ? 11.414 -7.977 -15.5 1 96.88 441 GLU B CA 1
ATOM 7517 C C . GLU B 1 441 ? 10.547 -8.516 -14.367 1 96.88 441 GLU B C 1
ATOM 7519 O O . GLU B 1 441 ? 9.938 -7.738 -13.625 1 96.88 441 GLU B O 1
ATOM 7524 N N . TYR B 1 442 ? 10.508 -9.828 -14.172 1 97.94 442 TYR B N 1
ATOM 7525 C CA . TYR B 1 442 ? 9.641 -10.453 -13.18 1 97.94 442 TYR B CA 1
ATOM 7526 C C . TYR B 1 442 ? 10.422 -10.82 -11.922 1 97.94 442 TYR B C 1
ATOM 7528 O O . TYR B 1 442 ? 11.641 -11.008 -11.977 1 97.94 442 TYR B O 1
ATOM 7536 N N . GLY B 1 443 ? 9.828 -10.852 -10.789 1 98.19 443 GLY B N 1
ATOM 7537 C CA . GLY B 1 443 ? 10.359 -11.281 -9.5 1 98.19 443 GLY B CA 1
ATOM 7538 C C . GLY B 1 443 ? 9.336 -11.984 -8.641 1 98.19 443 GLY B C 1
ATOM 7539 O O . GLY B 1 443 ? 9.102 -11.586 -7.496 1 98.19 443 GLY B O 1
ATOM 7540 N N . LEU B 1 444 ? 8.742 -13.102 -9.133 1 98.38 444 LEU B N 1
ATOM 7541 C CA . LEU B 1 444 ? 7.664 -13.789 -8.438 1 98.38 444 LEU B CA 1
ATOM 7542 C C . LEU B 1 444 ? 8.211 -14.922 -7.57 1 98.38 444 LEU B C 1
ATOM 7544 O O . LEU B 1 444 ? 8.32 -14.781 -6.352 1 98.38 444 LEU B O 1
ATOM 7548 N N . THR B 1 445 ? 8.648 -16.062 -8.211 1 98.5 445 THR B N 1
ATOM 7549 C CA . THR B 1 445 ? 9.195 -17.188 -7.461 1 98.5 445 THR B CA 1
ATOM 7550 C C . THR B 1 445 ? 10.516 -17.656 -8.07 1 98.5 445 THR B C 1
ATOM 7552 O O . THR B 1 445 ? 10.852 -17.281 -9.195 1 98.5 445 THR B O 1
ATOM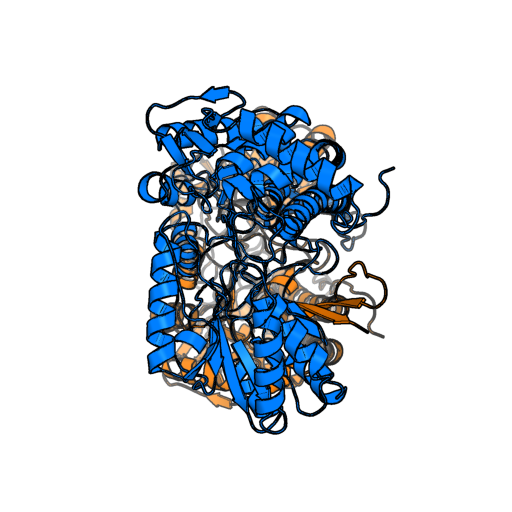 7555 N N . GLY B 1 446 ? 11.266 -18.359 -7.34 1 98.75 446 GLY B N 1
ATOM 7556 C CA . GLY B 1 446 ? 12.492 -19.016 -7.77 1 98.75 446 GLY B CA 1
ATOM 7557 C C . GLY B 1 446 ? 12.93 -20.125 -6.828 1 98.75 446 GLY B C 1
ATOM 7558 O O . GLY B 1 446 ? 12.406 -20.25 -5.719 1 98.75 446 GLY B O 1
ATOM 7559 N N . ALA B 1 447 ? 13.836 -20.906 -7.277 1 98.94 447 ALA B N 1
ATOM 7560 C CA . ALA B 1 447 ? 14.398 -21.969 -6.441 1 98.94 447 ALA B CA 1
ATOM 7561 C C . ALA B 1 447 ? 15.883 -22.172 -6.73 1 98.94 447 ALA B C 1
ATOM 7563 O O . ALA B 1 447 ? 16.359 -21.844 -7.824 1 98.94 447 ALA B O 1
ATOM 7564 N N . VAL B 1 448 ? 16.562 -22.641 -5.754 1 98.94 448 VAL B N 1
ATOM 7565 C CA . VAL B 1 448 ? 17.969 -23.016 -5.871 1 98.94 448 VAL B CA 1
ATOM 7566 C C . VAL B 1 448 ? 18.156 -24.438 -5.348 1 98.94 448 VAL B C 1
ATOM 7568 O O . VAL B 1 448 ? 17.812 -24.75 -4.203 1 98.94 448 VAL B O 1
ATOM 7571 N N . ILE B 1 449 ? 18.609 -25.297 -6.191 1 98.88 449 ILE B N 1
ATOM 7572 C CA . ILE B 1 449 ? 19.031 -26.641 -5.793 1 98.88 449 ILE B CA 1
ATOM 7573 C C . ILE B 1 449 ? 20.547 -26.688 -5.621 1 98.88 449 ILE B C 1
ATOM 7575 O O . ILE B 1 449 ? 21.297 -26.516 -6.59 1 98.88 449 ILE B O 1
ATOM 7579 N N . SER B 1 450 ? 21.016 -26.859 -4.43 1 98.75 450 SER B N 1
ATOM 7580 C CA . SER B 1 450 ? 22.422 -26.75 -4.102 1 98.75 450 SER B CA 1
ATOM 7581 C C . SER B 1 450 ? 22.734 -27.438 -2.771 1 98.75 450 SER B C 1
ATOM 7583 O O . SER B 1 450 ? 21.906 -27.422 -1.859 1 98.75 450 SER B O 1
ATOM 7585 N N . ASN B 1 451 ? 23.891 -28.031 -2.637 1 98.19 451 ASN B N 1
ATOM 7586 C CA . ASN B 1 451 ? 24.422 -28.5 -1.358 1 98.19 451 ASN B CA 1
ATOM 7587 C C . ASN B 1 451 ? 25.469 -27.547 -0.804 1 98.19 451 ASN B C 1
ATOM 7589 O O . ASN B 1 451 ? 26.125 -27.859 0.192 1 98.19 451 ASN B O 1
ATOM 7593 N N . ASN B 1 452 ? 25.688 -26.438 -1.492 1 98.25 452 ASN B N 1
ATOM 7594 C CA . ASN B 1 452 ? 26.625 -25.406 -1.057 1 98.25 452 ASN B CA 1
ATOM 7595 C C . ASN B 1 452 ? 25.938 -24.328 -0.221 1 98.25 452 ASN B C 1
ATOM 7597 O O . ASN B 1 452 ? 25.234 -23.469 -0.761 1 98.25 452 ASN B O 1
ATOM 7601 N N . ARG B 1 453 ? 26.156 -24.391 1.051 1 97.81 453 ARG B N 1
ATOM 7602 C CA . ARG B 1 453 ? 25.484 -23.5 1.998 1 97.81 453 ARG B CA 1
ATOM 7603 C C . ARG B 1 453 ? 25.797 -22.047 1.68 1 97.81 453 ARG B C 1
ATOM 7605 O O . ARG B 1 453 ? 24.922 -21.188 1.825 1 97.81 453 ARG B O 1
ATOM 7612 N N . GLU B 1 454 ? 26.969 -21.719 1.294 1 98.12 454 GLU B N 1
ATOM 7613 C CA . GLU B 1 454 ? 27.328 -20.344 0.952 1 98.12 454 GLU B CA 1
ATOM 7614 C C . GLU B 1 454 ? 26.484 -19.828 -0.201 1 98.12 454 GLU B C 1
ATOM 7616 O O . GLU B 1 454 ? 26.031 -18.672 -0.176 1 98.12 454 GLU B O 1
ATOM 7621 N N . ASN B 1 455 ? 26.312 -20.672 -1.245 1 98.56 455 ASN B N 1
ATOM 7622 C CA . ASN B 1 455 ? 25.484 -20.281 -2.383 1 98.56 455 ASN B CA 1
ATOM 7623 C C . ASN B 1 455 ? 24.031 -20.031 -1.965 1 98.56 455 ASN B C 1
ATOM 7625 O O . ASN B 1 455 ? 23.406 -19.062 -2.422 1 98.56 455 ASN B O 1
ATOM 7629 N N . LEU B 1 456 ? 23.484 -20.922 -1.123 1 98.5 456 LEU B N 1
ATOM 7630 C CA . LEU B 1 456 ? 22.125 -20.75 -0.623 1 98.5 456 LEU B CA 1
ATOM 7631 C C . LEU B 1 456 ? 22 -19.453 0.177 1 98.5 456 LEU B C 1
ATOM 7633 O O . LEU B 1 456 ? 21.016 -18.719 0.025 1 98.5 456 LEU B O 1
ATOM 7637 N N . ASN B 1 457 ? 23.016 -19.172 1.028 1 97.94 457 ASN B N 1
ATOM 7638 C CA . ASN B 1 457 ? 23.016 -17.938 1.816 1 97.94 457 ASN B CA 1
ATOM 7639 C C . ASN B 1 457 ? 23.016 -16.703 0.924 1 97.94 457 ASN B C 1
ATOM 7641 O O . ASN B 1 457 ? 22.297 -15.734 1.181 1 97.94 457 ASN B O 1
ATOM 7645 N N . ARG B 1 458 ? 23.828 -16.766 -0.14 1 97.81 458 ARG B N 1
ATOM 7646 C CA . ARG B 1 458 ? 23.875 -15.656 -1.086 1 97.81 458 ARG B CA 1
ATOM 7647 C C . ARG B 1 458 ? 22.531 -15.461 -1.771 1 97.81 458 ARG B C 1
ATOM 7649 O O . ARG B 1 458 ? 22.062 -14.328 -1.922 1 97.81 458 ARG B O 1
ATOM 7656 N N . ALA B 1 459 ? 21.891 -16.516 -2.188 1 98.62 459 ALA B N 1
ATOM 7657 C CA . ALA B 1 459 ? 20.656 -16.453 -2.955 1 98.62 459 ALA B CA 1
ATOM 7658 C C . ALA B 1 459 ? 19.547 -15.805 -2.145 1 98.62 459 ALA B C 1
ATOM 7660 O O . ALA B 1 459 ? 18.641 -15.164 -2.707 1 98.62 459 ALA B O 1
ATOM 7661 N N . GLN B 1 460 ? 19.562 -15.961 -0.864 1 97.31 460 GLN B N 1
ATOM 7662 C CA . GLN B 1 460 ? 18.531 -15.422 0.002 1 97.31 460 GLN B CA 1
ATOM 7663 C C . GLN B 1 460 ? 18.281 -13.945 -0.284 1 97.31 460 GLN B C 1
ATOM 7665 O O . GLN B 1 460 ? 17.141 -13.484 -0.282 1 97.31 460 GLN B O 1
ATOM 7670 N N . THR B 1 461 ? 19.344 -13.195 -0.603 1 94.75 461 THR B N 1
ATOM 7671 C CA . THR B 1 461 ? 19.188 -11.758 -0.781 1 94.75 461 THR B CA 1
ATOM 7672 C C . THR B 1 461 ? 19.453 -11.359 -2.23 1 94.75 461 THR B C 1
ATOM 7674 O O . THR B 1 461 ? 18.938 -10.344 -2.705 1 94.75 461 THR B O 1
ATOM 7677 N N . GLU B 1 462 ? 20.219 -12.211 -2.959 1 97.31 462 GLU B N 1
ATOM 7678 C CA . GLU B 1 462 ? 20.672 -11.805 -4.281 1 97.31 462 GLU B CA 1
ATOM 7679 C C . GLU B 1 462 ? 19.734 -12.312 -5.371 1 97.31 462 GLU B C 1
ATOM 7681 O O . GLU B 1 462 ? 19.75 -11.82 -6.5 1 97.31 462 GLU B O 1
ATOM 7686 N N . PHE B 1 463 ? 18.984 -13.422 -5.117 1 98.5 463 PHE B N 1
ATOM 7687 C CA . PHE B 1 463 ? 17.953 -13.859 -6.043 1 98.5 463 PHE B CA 1
ATOM 7688 C C . PHE B 1 463 ? 16.672 -13.039 -5.855 1 98.5 463 PHE B C 1
ATOM 7690 O O . PHE B 1 463 ? 15.977 -13.188 -4.852 1 98.5 463 PHE B O 1
ATOM 7697 N N . LEU B 1 464 ? 16.344 -12.188 -6.809 1 97.88 464 LEU B N 1
ATOM 7698 C CA . LEU B 1 464 ? 15.336 -11.133 -6.66 1 97.88 464 LEU B CA 1
ATOM 7699 C C . LEU B 1 464 ? 13.945 -11.656 -7 1 97.88 464 LEU B C 1
ATOM 7701 O O . LEU B 1 464 ? 13.367 -11.281 -8.023 1 97.88 464 LEU B O 1
ATOM 7705 N N . VAL B 1 465 ? 13.375 -12.43 -6.051 1 98.5 465 VAL B N 1
ATOM 7706 C CA . VAL B 1 465 ? 12.016 -12.961 -6.18 1 98.5 465 VAL B CA 1
ATOM 7707 C C . VAL B 1 465 ? 11.289 -12.844 -4.844 1 98.5 465 VAL B C 1
ATOM 7709 O O . VAL B 1 465 ? 11.922 -12.742 -3.791 1 98.5 465 VAL B O 1
ATOM 7712 N N . GLY B 1 466 ? 10.008 -12.805 -4.906 1 98.38 466 GLY B N 1
ATOM 7713 C CA . GLY B 1 466 ? 9.203 -12.695 -3.699 1 98.38 466 GLY B CA 1
ATOM 7714 C C . GLY B 1 466 ? 9.172 -13.977 -2.885 1 98.38 466 GLY B C 1
ATOM 7715 O O . GLY B 1 466 ? 9.172 -13.938 -1.653 1 98.38 466 GLY B O 1
ATOM 7716 N N . ASN B 1 467 ? 9.109 -15.141 -3.523 1 98.75 467 ASN B N 1
ATOM 7717 C CA . ASN B 1 467 ? 9.18 -16.469 -2.91 1 98.75 467 ASN B CA 1
ATOM 7718 C C . ASN B 1 467 ? 10.375 -17.25 -3.424 1 98.75 467 ASN B C 1
ATOM 7720 O O . ASN B 1 467 ? 10.461 -17.562 -4.613 1 98.75 467 ASN B O 1
ATOM 7724 N N . LEU B 1 468 ? 11.273 -17.562 -2.568 1 98.88 468 LEU B N 1
ATOM 7725 C CA . LEU B 1 468 ? 12.461 -18.328 -2.918 1 98.88 468 LEU B CA 1
ATOM 7726 C C . LEU B 1 468 ? 12.477 -19.672 -2.191 1 98.88 468 LEU B C 1
ATOM 7728 O O . LEU B 1 468 ? 12.258 -19.734 -0.979 1 98.88 468 LEU B O 1
ATOM 7732 N N . TYR B 1 469 ? 12.75 -20.734 -2.902 1 98.81 469 TYR B N 1
ATOM 7733 C CA . TYR B 1 469 ? 12.758 -22.094 -2.346 1 98.81 469 TYR B CA 1
ATOM 7734 C C . TYR B 1 469 ? 14.125 -22.734 -2.488 1 98.81 469 TYR B C 1
ATOM 7736 O O . TYR B 1 469 ? 14.758 -22.641 -3.541 1 98.81 469 TYR B O 1
ATOM 7744 N N . PHE B 1 470 ? 14.617 -23.359 -1.442 1 98.69 470 PHE B N 1
ATOM 7745 C CA . PHE B 1 470 ? 15.875 -24.094 -1.46 1 98.69 470 PHE B CA 1
ATOM 7746 C C . PHE B 1 470 ? 15.625 -25.594 -1.437 1 98.69 470 PHE B C 1
ATOM 7748 O O . PHE B 1 470 ? 14.945 -26.109 -0.54 1 98.69 470 PHE B O 1
ATOM 7755 N N . ASN B 1 471 ? 16.156 -26.266 -2.447 1 98.31 471 ASN B N 1
ATOM 7756 C CA . ASN B 1 471 ? 16.172 -27.719 -2.566 1 98.31 471 ASN B CA 1
ATOM 7757 C C . ASN B 1 471 ? 14.766 -28.297 -2.627 1 98.31 471 ASN B C 1
ATOM 7759 O O . ASN B 1 471 ? 14.469 -29.297 -1.965 1 98.31 471 ASN B O 1
ATOM 7763 N N . ARG B 1 472 ? 14 -27.703 -3.406 1 97.56 472 ARG B N 1
ATOM 7764 C CA . ARG B 1 472 ? 12.688 -28.141 -3.865 1 97.56 472 ARG B CA 1
ATOM 7765 C C . ARG B 1 472 ? 12.211 -27.297 -5.043 1 97.56 472 ARG B C 1
ATOM 7767 O O . ARG B 1 472 ? 12.93 -26.406 -5.504 1 97.56 472 ARG B O 1
ATOM 7774 N N . GLY B 1 473 ? 11.086 -27.609 -5.566 1 98.12 473 GLY B N 1
ATOM 7775 C CA . GLY B 1 473 ? 10.539 -26.859 -6.688 1 98.12 473 GLY B CA 1
ATOM 7776 C C . GLY B 1 473 ? 10.094 -25.469 -6.312 1 98.12 473 GLY B C 1
ATOM 7777 O O . GLY B 1 473 ? 10.023 -25.125 -5.129 1 98.12 473 GLY B O 1
ATOM 7778 N N . CYS B 1 474 ? 9.781 -24.641 -7.309 1 98.44 474 CYS B N 1
ATOM 7779 C CA . CYS B 1 474 ? 9.469 -23.234 -7.07 1 98.44 474 CYS B CA 1
ATOM 7780 C C . CYS B 1 474 ? 7.961 -23 -7.035 1 98.44 474 CYS B C 1
ATOM 7782 O O . CYS B 1 474 ? 7.496 -21.859 -7.113 1 98.44 474 CYS B O 1
ATOM 7784 N N . THR B 1 475 ? 7.121 -24.031 -6.973 1 97.81 475 THR B N 1
ATOM 7785 C CA . THR B 1 475 ? 5.668 -23.938 -6.949 1 97.81 475 THR B CA 1
ATOM 7786 C C . THR B 1 475 ? 5.109 -24.453 -5.625 1 97.81 475 THR B C 1
ATOM 7788 O O . THR B 1 475 ? 5.863 -24.922 -4.766 1 97.81 475 THR B O 1
ATOM 7791 N N . ALA B 1 476 ? 3.75 -24.234 -5.367 1 94 476 ALA B N 1
ATOM 7792 C CA . ALA B 1 476 ? 2.986 -24.859 -4.285 1 94 476 ALA B CA 1
ATOM 7793 C C . ALA B 1 476 ? 3.182 -24.094 -2.975 1 94 476 ALA B C 1
ATOM 7795 O O . ALA B 1 476 ? 3.486 -24.703 -1.941 1 94 476 ALA B O 1
ATOM 7796 N N . ALA B 1 477 ? 3.045 -22.828 -3.115 1 95.75 477 ALA B N 1
ATOM 7797 C CA . ALA B 1 477 ? 3.006 -22.031 -1.895 1 95.75 477 ALA B CA 1
ATOM 7798 C C . ALA B 1 477 ? 1.793 -22.391 -1.041 1 95.75 477 ALA B C 1
ATOM 7800 O O . ALA B 1 477 ? 0.702 -22.625 -1.568 1 95.75 477 ALA B O 1
ATOM 7801 N N . ILE B 1 478 ? 1.969 -22.422 0.239 1 96.25 478 ILE B N 1
ATOM 7802 C CA . ILE B 1 478 ? 0.91 -22.797 1.17 1 96.25 478 ILE B CA 1
ATOM 7803 C C . ILE B 1 478 ? 0.53 -21.609 2.031 1 96.25 478 ILE B C 1
ATOM 7805 O O . ILE B 1 478 ? 1.398 -20.938 2.604 1 96.25 478 ILE B O 1
ATOM 7809 N N . VAL B 1 479 ? -0.766 -21.344 2.16 1 97.38 479 VAL B N 1
ATOM 7810 C CA . VAL B 1 479 ? -1.319 -20.219 2.92 1 97.38 479 VAL B CA 1
ATOM 7811 C C . VAL B 1 479 ? -0.806 -20.266 4.359 1 97.38 479 VAL B C 1
ATOM 7813 O O . VAL B 1 479 ? -0.81 -21.328 4.988 1 97.38 479 VAL B O 1
ATOM 7816 N N . GLY B 1 480 ? -0.329 -19.188 4.875 1 96.19 480 GLY B N 1
ATOM 7817 C CA . GLY B 1 480 ? 0.138 -19.109 6.25 1 96.19 480 GLY B CA 1
ATOM 7818 C C . GLY B 1 480 ? 1.553 -19.625 6.43 1 96.19 480 GLY B C 1
ATOM 7819 O O . GLY B 1 480 ? 2.215 -19.297 7.418 1 96.19 480 GLY B O 1
ATOM 7820 N N . TYR B 1 481 ? 2.014 -20.438 5.492 1 96.06 481 TYR B N 1
ATOM 7821 C CA . TYR B 1 481 ? 3.354 -21.016 5.527 1 96.06 481 TYR B CA 1
ATOM 7822 C C . TYR B 1 481 ? 4.285 -20.281 4.562 1 96.06 481 TYR B C 1
ATOM 7824 O O . TYR B 1 481 ? 5.438 -20 4.895 1 96.06 481 TYR B O 1
ATOM 7832 N N . GLN B 1 482 ? 3.795 -20.031 3.395 1 97.38 482 GLN B N 1
ATOM 7833 C CA . GLN B 1 482 ? 4.535 -19.375 2.318 1 97.38 482 GLN B CA 1
ATOM 7834 C C . GLN B 1 482 ? 3.682 -18.312 1.629 1 97.38 482 GLN B C 1
ATOM 7836 O O . GLN B 1 482 ? 3.365 -18.438 0.444 1 97.38 482 GLN B O 1
ATOM 7841 N N . PRO B 1 483 ? 3.439 -17.203 2.35 1 97.94 483 PRO B N 1
ATOM 7842 C CA . PRO B 1 483 ? 2.682 -16.125 1.711 1 97.94 483 PRO B CA 1
ATOM 7843 C C . PRO B 1 483 ? 3.182 -15.805 0.303 1 97.94 483 PRO B C 1
ATOM 7845 O O . PRO B 1 483 ? 4.391 -15.742 0.072 1 97.94 483 PRO B O 1
ATOM 7848 N N . PHE B 1 484 ? 2.225 -15.656 -0.584 1 98.19 484 PHE B N 1
ATOM 7849 C CA . PHE B 1 484 ? 2.562 -15.68 -2.002 1 98.19 484 PHE B CA 1
ATOM 7850 C C . PHE B 1 484 ? 2.486 -14.281 -2.602 1 98.19 484 PHE B C 1
ATOM 7852 O O . PHE B 1 484 ? 1.508 -13.562 -2.389 1 98.19 484 PHE B O 1
ATOM 7859 N N . GLY B 1 485 ? 3.457 -13.867 -3.33 1 96.94 485 GLY B N 1
ATOM 7860 C CA . GLY B 1 485 ? 3.486 -12.602 -4.051 1 96.94 485 GLY B CA 1
ATOM 7861 C C . GLY B 1 485 ? 4.879 -12.203 -4.492 1 96.94 485 GLY B C 1
ATOM 7862 O O . GLY B 1 485 ? 5.871 -12.734 -3.99 1 96.94 485 GLY B O 1
ATOM 7863 N N . GLY B 1 486 ? 4.949 -11.391 -5.457 1 96.88 486 GLY B N 1
ATOM 7864 C CA . GLY B 1 486 ? 6.223 -10.914 -5.973 1 96.88 486 GLY B CA 1
ATOM 7865 C C . GLY B 1 486 ? 6.238 -9.43 -6.258 1 96.88 486 GLY B C 1
ATOM 7866 O O . GLY B 1 486 ? 5.219 -8.75 -6.105 1 96.88 486 GLY B O 1
ATOM 7867 N N . PHE B 1 487 ? 7.484 -8.953 -6.559 1 96.81 487 PHE B N 1
ATOM 7868 C CA . PHE B 1 487 ? 7.719 -7.551 -6.875 1 96.81 487 PHE B CA 1
ATOM 7869 C C . PHE B 1 487 ? 8.234 -7.395 -8.297 1 96.81 487 PHE B C 1
ATOM 7871 O O . PHE B 1 487 ? 7.93 -8.219 -9.164 1 96.81 487 PHE B O 1
ATOM 7878 N N . LYS B 1 488 ? 8.938 -6.293 -8.664 1 97.44 488 LYS B N 1
ATOM 7879 C CA . LYS B 1 488 ? 9.188 -5.965 -10.062 1 97.44 488 LYS B CA 1
ATOM 7880 C C . LYS B 1 488 ? 7.891 -5.934 -10.859 1 97.44 488 LYS B C 1
ATOM 7882 O O . LYS B 1 488 ? 6.91 -5.312 -10.438 1 97.44 488 LYS B O 1
ATOM 7887 N N . MET B 1 489 ? 7.84 -6.531 -12.023 1 97.62 489 MET B N 1
ATOM 7888 C CA . MET B 1 489 ? 6.625 -6.508 -12.836 1 97.62 489 MET B CA 1
ATOM 7889 C C . MET B 1 489 ? 5.727 -7.695 -12.5 1 97.62 489 MET B C 1
ATOM 7891 O O . MET B 1 489 ? 4.746 -7.953 -13.203 1 97.62 489 MET B O 1
ATOM 7895 N N . SER B 1 490 ? 6.023 -8.406 -11.406 1 98.31 490 SER B N 1
ATOM 7896 C CA . SER B 1 490 ? 5.164 -9.492 -10.945 1 98.31 490 SER B CA 1
ATOM 7897 C C . SER B 1 490 ? 4.043 -8.969 -10.055 1 98.31 490 SER B C 1
ATOM 7899 O O . SER B 1 490 ? 3.102 -9.695 -9.742 1 98.31 490 SER B O 1
ATOM 7901 N N . GLY B 1 491 ? 4.145 -7.719 -9.617 1 97.94 491 GLY B N 1
ATOM 7902 C CA . GLY B 1 491 ? 2.998 -7.164 -8.914 1 97.94 491 GLY B CA 1
ATOM 7903 C C . GLY B 1 491 ? 3.387 -6.223 -7.789 1 97.94 491 GLY B C 1
ATOM 7904 O O . GLY B 1 491 ? 4.504 -5.699 -7.766 1 97.94 491 GLY B O 1
ATOM 7905 N N . THR B 1 492 ? 2.443 -5.922 -6.867 1 97.69 492 THR B N 1
ATOM 7906 C CA . THR B 1 492 ? 2.629 -4.973 -5.773 1 97.69 492 THR B CA 1
ATOM 7907 C C . THR B 1 492 ? 3.229 -5.664 -4.555 1 97.69 492 THR B C 1
ATOM 7909 O O . THR B 1 492 ? 3.379 -5.051 -3.496 1 97.69 492 THR B O 1
ATOM 7912 N N . ASP B 1 493 ? 3.545 -6.941 -4.602 1 97.62 493 ASP B N 1
ATOM 7913 C CA . ASP B 1 493 ? 4.129 -7.762 -3.547 1 97.62 493 ASP B CA 1
ATOM 7914 C C . ASP B 1 493 ? 3.244 -7.762 -2.301 1 97.62 493 ASP B C 1
ATOM 7916 O O . ASP B 1 493 ? 3.729 -7.539 -1.189 1 97.62 493 ASP B O 1
ATOM 7920 N N . SER B 1 494 ? 1.9 -7.926 -2.348 1 95.19 494 SER B N 1
ATOM 7921 C CA . SER B 1 494 ? 0.938 -7.871 -1.252 1 95.19 494 SER B CA 1
ATOM 7922 C C . SER B 1 494 ? 0.926 -9.172 -0.457 1 95.19 494 SER B C 1
ATOM 7924 O O . SER B 1 494 ? 0.327 -9.242 0.619 1 95.19 494 SER B O 1
ATOM 7926 N N . LYS B 1 495 ? 1.599 -10.195 -0.707 1 97.38 495 LYS B N 1
ATOM 7927 C CA . LYS B 1 495 ? 1.825 -11.523 -0.141 1 97.38 495 LYS B CA 1
ATOM 7928 C C . LYS B 1 495 ? 0.52 -12.133 0.356 1 97.38 495 LYS B C 1
ATOM 7930 O O . LYS B 1 495 ? 0.248 -12.141 1.559 1 97.38 495 LYS B O 1
ATOM 7935 N N . ALA B 1 496 ? -0.293 -12.625 -0.567 1 98.25 496 ALA B N 1
ATOM 7936 C CA . ALA B 1 496 ? -1.549 -13.297 -0.234 1 98.25 496 ALA B CA 1
ATOM 7937 C C . ALA B 1 496 ? -1.32 -14.43 0.756 1 98.25 496 ALA B C 1
ATOM 7939 O O . ALA B 1 496 ? -0.342 -15.172 0.642 1 98.25 496 ALA B O 1
ATOM 7940 N N . GLY B 1 497 ? -2.207 -14.594 1.685 1 98 497 GLY B N 1
ATOM 7941 C CA . GLY B 1 497 ? -2.078 -15.656 2.668 1 98 497 GLY B CA 1
ATOM 7942 C C . GLY B 1 497 ? -1.012 -15.383 3.711 1 98 497 GLY B C 1
ATOM 7943 O O . GLY B 1 497 ? -0.395 -16.312 4.238 1 98 497 GLY B O 1
ATOM 7944 N N . GLY B 1 498 ? -0.668 -14.172 3.938 1 97.31 498 GLY B N 1
ATOM 7945 C CA . GLY B 1 498 ? 0.372 -13.812 4.891 1 97.31 498 GLY B CA 1
ATOM 7946 C C . GLY B 1 498 ? -0.068 -12.758 5.887 1 97.31 498 GLY B C 1
ATOM 7947 O O . GLY B 1 498 ? -1.192 -12.258 5.816 1 97.31 498 GLY B O 1
ATOM 7948 N N . PRO B 1 499 ? 0.792 -12.422 6.742 1 96.62 499 PRO B N 1
ATOM 7949 C CA . PRO B 1 499 ? 0.43 -11.578 7.887 1 96.62 499 PRO B CA 1
ATOM 7950 C C . PRO B 1 499 ? 0.156 -10.133 7.496 1 96.62 499 PRO B C 1
ATOM 7952 O O . PRO B 1 499 ? -0.432 -9.375 8.273 1 96.62 499 PRO B O 1
ATOM 7955 N N . ASP B 1 500 ? 0.499 -9.727 6.332 1 97 500 ASP B N 1
ATOM 7956 C CA . ASP B 1 500 ? 0.368 -8.32 5.969 1 97 500 ASP B CA 1
ATOM 7957 C C . ASP B 1 500 ? -0.773 -8.117 4.977 1 97 500 ASP B C 1
ATOM 7959 O O . ASP B 1 500 ? -1.08 -6.98 4.605 1 97 500 ASP B O 1
ATOM 7963 N N . TYR B 1 501 ? -1.434 -9.133 4.523 1 98.56 501 TYR B N 1
ATOM 7964 C CA . TYR B 1 501 ? -2.303 -9.07 3.354 1 98.56 501 TYR B CA 1
ATOM 7965 C C . TYR B 1 501 ? -3.572 -8.281 3.658 1 98.56 501 TYR B C 1
ATOM 7967 O O . TYR B 1 501 ? -3.975 -7.414 2.879 1 98.56 501 TYR B O 1
ATOM 7975 N N . LEU B 1 502 ? -4.246 -8.531 4.816 1 98.75 502 LEU B N 1
ATOM 7976 C CA . LEU B 1 502 ? -5.551 -7.949 5.109 1 98.75 502 LEU B CA 1
ATOM 7977 C C . LEU B 1 502 ? -5.457 -6.434 5.254 1 98.75 502 LEU B C 1
ATOM 7979 O O . LEU B 1 502 ? -6.426 -5.719 4.984 1 98.75 502 LEU B O 1
ATOM 7983 N N . GLN B 1 503 ? -4.301 -5.918 5.578 1 98 503 GLN B N 1
ATOM 7984 C CA . GLN B 1 503 ? -4.121 -4.484 5.805 1 98 503 GLN B CA 1
ATOM 7985 C C . GLN B 1 503 ? -4.312 -3.697 4.512 1 98 503 GLN B C 1
ATOM 7987 O O . GLN B 1 503 ? -4.586 -2.496 4.547 1 98 503 GLN B O 1
ATOM 7992 N N . HIS B 1 504 ? -4.176 -4.355 3.35 1 98.25 504 HIS B N 1
ATOM 7993 C CA . HIS B 1 504 ? -4.406 -3.689 2.072 1 98.25 504 HIS B CA 1
ATOM 7994 C C . HIS B 1 504 ? -5.855 -3.23 1.943 1 98.25 504 HIS B C 1
ATOM 7996 O O . HIS B 1 504 ? -6.176 -2.391 1.099 1 98.25 504 HIS B O 1
ATOM 8002 N N . PHE B 1 505 ? -6.73 -3.707 2.824 1 98.75 505 PHE B N 1
ATOM 8003 C CA . PHE B 1 505 ? -8.156 -3.432 2.688 1 98.75 505 PHE B CA 1
ATOM 8004 C C . PHE B 1 505 ? -8.688 -2.693 3.912 1 98.75 505 PHE B C 1
ATOM 8006 O O . PHE B 1 505 ? -9.883 -2.75 4.211 1 98.75 505 PHE B O 1
ATOM 8013 N N . LEU B 1 506 ? -7.766 -2.102 4.66 1 98.25 506 LEU B N 1
ATOM 8014 C CA . LEU B 1 506 ? -8.094 -1.396 5.895 1 98.25 506 LEU B CA 1
ATOM 8015 C C . LEU B 1 506 ? -7.434 -0.022 5.926 1 98.25 506 LEU B C 1
ATOM 8017 O O . LEU B 1 506 ? -6.355 0.168 5.355 1 98.25 506 LEU B O 1
ATOM 8021 N N . ASN B 1 507 ? -8.086 0.934 6.512 1 97.5 507 ASN B N 1
ATOM 8022 C CA . ASN B 1 507 ? -7.469 2.188 6.938 1 97.5 507 ASN B CA 1
ATOM 8023 C C . ASN B 1 507 ? -7.152 2.182 8.43 1 97.5 507 ASN B C 1
ATOM 8025 O O . ASN B 1 507 ? -7.945 1.692 9.234 1 97.5 507 ASN B O 1
ATOM 8029 N N . ALA B 1 508 ? -6.012 2.699 8.758 1 97.56 508 ALA B N 1
ATOM 8030 C CA . ALA B 1 508 ? -5.691 2.891 10.172 1 97.56 508 ALA B CA 1
ATOM 8031 C C . ALA B 1 508 ? -6.309 4.18 10.703 1 97.56 508 ALA B C 1
ATOM 8033 O O . ALA B 1 508 ? -6.348 5.191 10 1 97.56 508 ALA B O 1
ATOM 8034 N N . LYS B 1 509 ? -6.816 4.172 11.859 1 98.19 509 LYS B N 1
ATOM 8035 C CA . LYS B 1 509 ? -7.34 5.348 12.547 1 98.19 509 LYS B CA 1
ATOM 8036 C C . LYS B 1 509 ? -6.719 5.496 13.93 1 98.19 509 LYS B C 1
ATOM 8038 O O . LYS B 1 509 ? -6.473 4.5 14.617 1 98.19 509 LYS B O 1
ATOM 8043 N N . VAL B 1 510 ? -6.398 6.684 14.32 1 98.38 510 VAL B N 1
ATOM 8044 C CA . VAL B 1 510 ? -5.918 7.023 15.656 1 98.38 510 VAL B CA 1
ATOM 8045 C C . VAL B 1 510 ? -6.98 7.836 16.391 1 98.38 510 VAL B C 1
ATOM 8047 O O . VAL B 1 510 ? -7.52 8.805 15.859 1 98.38 510 VAL B O 1
ATOM 8050 N N . VAL B 1 511 ? -7.352 7.449 17.531 1 98.19 511 VAL B N 1
ATOM 8051 C CA . VAL B 1 511 ? -8.234 8.219 18.406 1 98.19 511 VAL B CA 1
ATOM 8052 C C . VAL B 1 511 ? -7.496 8.562 19.703 1 98.19 511 VAL B C 1
ATOM 8054 O O . VAL B 1 511 ? -6.957 7.684 20.375 1 98.19 511 VAL B O 1
ATOM 8057 N N . THR B 1 512 ? -7.383 9.766 19.969 1 98.19 512 THR B N 1
ATOM 8058 C CA . THR B 1 512 ? -6.77 10.281 21.188 1 98.19 512 THR B CA 1
ATOM 8059 C C . THR B 1 512 ? -7.812 10.93 22.094 1 98.19 512 THR B C 1
ATOM 8061 O O . THR B 1 512 ? -8.578 11.797 21.641 1 98.19 512 THR B O 1
ATOM 8064 N N . GLU B 1 513 ? -7.867 10.562 23.281 1 96.62 513 GLU B N 1
ATOM 8065 C CA . GLU B 1 513 ? -8.766 11.188 24.25 1 96.62 513 GLU B CA 1
ATOM 8066 C C . GLU B 1 513 ? -7.98 11.82 25.406 1 96.62 513 GLU B C 1
ATOM 8068 O O . GLU B 1 513 ? -7.125 11.18 26.016 1 96.62 513 GLU B O 1
ATOM 8073 N N . ARG B 1 514 ? -8.266 13.023 25.641 1 95.25 514 ARG B N 1
ATOM 8074 C CA . ARG B 1 514 ? -7.648 13.742 26.75 1 95.25 514 ARG B CA 1
ATOM 8075 C C . ARG B 1 514 ? -8.602 13.828 27.938 1 95.25 514 ARG B C 1
ATOM 8077 O O . ARG B 1 514 ? -9.789 14.102 27.766 1 95.25 514 ARG B O 1
ATOM 8084 N N . PHE B 1 515 ? -8.047 13.562 29.172 1 91.44 515 PHE B N 1
ATOM 8085 C CA . PHE B 1 515 ? -8.836 13.57 30.406 1 91.44 515 PHE B CA 1
ATOM 8086 C C . PHE B 1 515 ? -8.438 14.742 31.297 1 91.44 515 PHE B C 1
ATOM 8088 O O . PHE B 1 515 ? -7.285 15.188 31.266 1 91.44 515 PHE B O 1
#

Radius of gyration: 30.34 Å; Cα contacts (8 Å, |Δi|>4): 2656; chains: 2; bounding box: 61×92×65 Å

Solvent-accessible surface area (backbone atoms only — not comparable to full-atom values): 48915 Å² total; per-residue (Å²): 134,84,74,80,91,68,76,54,77,74,77,60,66,86,38,66,67,52,42,49,52,39,52,52,22,39,54,55,50,59,74,53,43,54,41,78,40,54,25,29,46,50,68,39,76,44,78,48,89,56,60,42,71,24,36,16,18,39,34,57,88,41,51,44,26,33,32,20,41,44,50,65,68,53,50,53,51,34,51,54,30,14,57,58,28,32,70,55,48,53,69,51,52,38,61,62,44,18,49,31,30,49,43,28,27,52,53,47,60,77,37,40,48,46,54,16,30,41,33,16,40,32,43,16,27,11,58,65,58,14,37,46,30,44,28,46,21,36,29,32,31,48,49,49,26,55,48,38,45,56,49,64,73,33,54,92,50,48,72,53,93,59,32,48,42,45,38,35,65,41,48,72,46,33,21,38,27,37,30,44,42,70,43,34,47,18,48,40,41,35,58,49,49,40,36,38,44,45,28,18,15,34,41,36,32,50,27,70,58,24,45,62,54,44,47,51,52,53,52,41,38,51,74,32,60,54,59,55,9,34,57,18,43,47,30,45,55,56,90,70,37,45,63,51,57,56,51,36,49,70,38,35,32,39,39,36,33,48,50,46,69,59,47,52,49,49,51,32,50,39,38,56,83,36,86,88,36,45,56,63,48,40,75,44,38,42,30,34,26,62,9,31,38,37,34,48,79,62,29,59,53,69,56,44,17,51,20,48,46,52,18,13,33,46,56,24,4,47,40,60,36,19,25,30,29,35,37,25,23,57,91,46,36,67,61,32,52,52,49,26,49,59,54,56,69,68,59,45,75,43,40,38,82,81,40,92,30,58,19,17,17,38,69,38,67,71,57,40,52,51,38,54,52,48,50,56,51,40,57,73,58,28,44,72,78,40,70,73,49,71,47,65,87,55,17,27,36,55,44,62,24,38,33,35,70,34,53,72,78,34,66,71,60,50,50,69,68,64,31,23,46,31,37,27,26,73,28,88,45,72,67,48,39,46,51,57,61,52,68,43,54,40,10,23,24,21,17,39,25,55,70,48,64,68,57,55,60,49,40,71,74,64,47,64,34,10,29,34,20,33,54,48,40,36,50,83,71,40,63,48,37,34,34,44,39,8,32,34,48,4,25,68,39,57,23,49,46,36,95,64,31,58,58,75,39,40,40,61,32,29,43,36,39,50,110,135,82,74,78,91,69,74,54,76,72,78,62,67,87,39,68,66,52,41,50,51,39,51,52,24,38,55,56,50,59,75,52,44,54,41,78,41,54,26,28,46,49,70,39,76,45,77,50,90,57,59,43,71,23,35,15,16,39,35,58,85,41,51,42,25,33,31,20,42,46,50,66,67,52,51,54,53,32,51,54,30,14,56,59,28,32,71,55,49,52,70,52,51,39,60,61,42,18,50,33,30,48,44,26,26,51,52,45,61,78,37,40,49,44,54,16,29,41,32,18,41,32,43,17,25,12,57,68,58,14,37,47,29,44,27,46,21,36,27,32,31,49,49,47,24,56,49,36,43,57,49,64,73,35,54,90,50,48,72,52,93,57,33,49,41,45,38,36,65,40,47,72,46,33,22,38,27,36,29,44,44,69,43,33,46,17,49,40,42,34,60,49,48,39,38,39,46,44,29,17,16,33,39,36,33,47,28,69,59,24,45,63,54,44,48,51,52,53,52,40,40,52,72,32,59,53,60,56,9,36,57,19,44,46,31,43,54,56,91,70,38,44,61,51,57,54,52,35,51,72,38,37,33,39,40,37,34,46,48,46,71,59,47,50,50,48,53,32,50,40,41,55,83,35,86,88,36,44,57,65,50,40,76,43,39,41,30,36,26,61,9,30,36,37,33,48,79,61,30,60,53,68,58,44,17,51,21,48,46,52,18,11,32,45,55,23,5,46,40,59,36,19,26,30,30,36,37,24,23,55,90,44,35,67,60,31,51,51,50,26,49,59,54,55,69,68,59,43,76,42,41,40,83,80,40,91,29,58,19,19,16,38,69,38,67,70,57,40,51,51,37,53,51,47,49,55,50,39,55,73,58,29,44,73,76,39,67,72,49,68,47,67,87,56,16,26,35,55,45,62,23,39,31,38,71,32,53,73,80,34,65,72,58,50,50,70,67,65,32,24,47,31,37,28,27,70,26,87,43,72,68,49,40,45,52,55,62,53,70,42,52,40,10,24,26,20,18,38,26,54,69,46,65,67,61,55,59,48,38,72,74,66,48,64,34,10,29,35,21,33,54,50,39,39,51,84,70,39,64,47,38,34,34,43,38,8,30,34,49,4,24,69,38,59,23,50,48,35,96,63,30,58,57,77,37,41,40,60,33,28,44,36,40,50,109

Foldseek 3Di:
DDDPADFQDFDDCVDPVSVVVLLVLLVVLLVVAAEEFAWAALNDGHADPDWLFAFFQQFRPTTRYTYHAFFLVNVVRLQVLQQVVLVVLQVDALLVLLLLLLQLLVVCVVVLSNLLSLCCRLFVAFNRRSSLLSSLLSSLSNLLSVLLNVQQQADDDDADVQKDKGKHWTFQEEAEEEEAPLSPRNRLNNLQSLLSSSRYAYEYAYDSSRLPSSVVSVVSSVVSPPGGSSYTYHYHDCVRCVLVRLQPLRHQEYHEEEALVVLVVSVVNNQDHDVPRDHRHFYFYFHAFAEEEEEEPAFPLLLLLVQLLCQQCAQQLQDSQRHQEYEYAPNCQVVSVVSNQVVLVPFAEHRNSVDRGRYYAGRDDVLLVLLLVVLVQLVVFFPWPDASDFDPPRRGDGGATETEQGDLPRPSNADDSSGNHHYYHYDHDLVVSQVSQQPYQWAWWYEYGHPDPVSVVCCVPSNQHLYYYYSHHGDSAHQARFQGHTDRSSTPSLRRNYSRNSCSRIDMDMDMDGD/DDDDADFQDFDDCVDPVSVVVLLVLLVVLLVVAAEEFAWAALNDGHADPDWLFAFFQQFRPTTRYTYHAFFLVNVVRLQVLQQVVLVVLQVDALLVLLLLLLQLLVVCVVVLSNLLSLCCRLFVAFNRRSSLLSSLLSSLSNLLSVLLNVQQQADDDDADVQKDKGKHWTFQEEAEEEEAPLSPRNRLNNLQSLLLSSRYAYEYAYDSSRLPSSVVSVVSSVVSPPGGSSYTYHYHDCVRCVLVRLQPLRHQEYHEEEALVVLVVSVVNNQDHDVPRDHRHFYFYFHAFAEEEEEEPAFDLLLLLVQLLCQQCAQQLQDSQRHQEYEYAPNCQVVSVVSNQVVLVPFAEHRNSVDRGRYYAGRDDVLLVLLLVVLVQLVVFFPWPDASDFDPPRRTDGGATETEQGDLPRPSNADDSSGRHHYYHYDHDLVVSLVSQQPYQWAWWYEYGHPDPVSVVCCVPSNQHLYYYYSHHGDSAHQARFQGHTDRSSTPSLRRNYSRNSCSRIDMDMDMDGD

InterPro domains:
  IPR005932 1-pyrroline-5-carboxylate dehydrogenase [TIGR01237] (5-515)
  IPR005932 1-pyrroline-5-carboxylate dehydrogenase [cd07124] (5-515)
  IPR015590 Aldehyde dehydrogenase domain [PF00171] (51-511)
  IPR016160 Aldehyde dehydrogenase, cysteine active site [PS00070] (313-324)
  IPR016161 Aldehyde/histidinol dehydrogenase [SSF53720] (4-514)
  IPR016162 Aldehyde dehydrogenase, N-terminal [G3DSA:3.40.605.10] (8-513)
  IPR016163 Aldehyde dehydrogenase, C-terminal [G3DSA:3.40.309.10] (288-478)
  IPR029510 Aldehyde dehydrogenase, glutamic acid active site [PS00687] (285-292)
  IPR047597 1-pyrroline-5-carboxylate dehydrogenase, bacillales [MF_00733] (1-515)
  IPR050485 Proline metabolism enzyme [PTHR42862] (6-515)

Secondary structure (DSSP, 8-state):
-PPPP-PPPPP-TTSHHHHHHHHHHHHHHHTTTTEEE-EEETTEEE--SSEEEEEETTEEEEEEEEEEPP-HHHHHHHHHHHHHHHHHHTTS-HHHHHHHHHHHHHHHHHTHHHHHHHHHHHS---HHHHHHHHHHHHHHHHHHHHHHHHHTT-B----BTTEEEEEEEEE---EEEE--STTTTHHHHHHHHHHHHTT--EEE---TTSHHHHHHHHHHHHHHTPPBTTEEE----IIIIIHHHHH-TT--EEEEES-HHHHHHHHHHTTSPPTT--SPPEEEEE----EEEEE-TTS-HHHHHHHHHHHHHGGGG-STT-EEEEEEEGGGHHHHHHHHHHHHTT--BS-TTTS--SB---S-HHHHHHHHHHHHHHHHHSEEEE---EE-SSS-EE--EEEES--TTSHHHHS---SSEEEEEEESSHHHHHHHHH-SSEESEEEEE-S-HHHHHHHHHHS--SEEEESS-S----TTTS-B--EETTB----BTSTTSGGGGEEEEEEEEE-/-PPPP-PPPPP-TTSHHHHHHHHHHHHHHHTTTTEEE-EEETTEEE--SSEEEEEETTEEEEEEEEEEPP-HHHHHHHHHHHHHHHHHHTTS-HHHHHHHHHHHHHHHHHTHHHHHHHHHHHS---HHHHHHHHHHHHHHHHHHHHHHHHHTT-B----BTTEEEEEEEEE---EEEE--STTTTHHHHHHHHHHHHTT--EEE---TTSHHHHHHHHHHHHHTTPPBTTEEE----IIIIIHHHHH-TT--EEEEES-HHHHHHHHHHTTSPPTT--SPPEEEEE----EEEEE-TTS-HHHHHHHHHHHHHGGGG-STT-EEEEEEEGGGHHHHHHHHHHHHTT--BS-TTTS--SB---S-HHHHHHHHHHHHHHHHHSEEEE---EE-SSS-EE--EEEES--TTSHHHHS---SSEEEEEEESSHHHHHHHHT-SSEESEEEEE-S-HHHHHHHHHHS--SEEEESS-S----TTTS-B--EETTB----BTSTTSGGGGEEEEEEEEE-

Nearest PDB structures (foldseek):
  3qan-assembly2_C  TM=9.968E-01  e=1.056E-88  Halalkalibacterium halodurans
  3rjl-assembly10_B  TM=9.936E-01  e=3.850E-88  Bacillus licheniformis DSM 13 = ATCC 14580
  4nmf-assembly1_A  TM=9.859E-01  e=6.592E-74  Geobacter sulfurreducens PCA
  4nmf-assembly1_B  TM=9.861E-01  e=8.970E-74  Geobacter sulfurreducens PCA
  4nmb-assembly1_A  TM=9.858E-01  e=1.879E-73  Geobacter sulfurreducens PCA